Protein 1T11 (pdb70)

Foldseek 3Di:
DKDWDKDDDPDQKIKIKTKAQLCVLVVQLVVVLVVVQDPQDDPPDDRHHDDPVPSCVVCPVPSSVVSLVVVVQVVVLVSCLVVLFQFPFAWDKDWDDSDHSHITIIMTMGGGFDDDDPPLCHQQEDAPDDCDDLVVQLLVVLQQLPKDKDFDFDWADQQKFFFKWKFKDQPVHRDFLQGDHRDGDRHPPCQFAPPPSVPRTGHAAADWAKDKDFADCPAPPPVRNTRIIMMGMHRHTIIHIDTDDDDPVSCPCQDPPHCHSVNSVVSSLVSVLVVLVVLSVVQVSSPSNHRGRDRHHDYDYVSQLVVLQVVVLVVSCVRYVPDPVSSVPRDSVSCSQLSSQLSVVVSVVVCVCVVVVNDDDPVVVSVVSSCSSRVD/DKDWDWDDDPAQKIKIKIKAALCQLVVQLVVVLQVCQQAPQDPPDGRHDDPSVVSCVVCVVVSSVVSVVVVCVVVVLVCCQVVLFAFPFAWDKAFDDSDRPDIGIIMTMGGGFDDDDPVLCVQQEAADPPLPPPPVLLVLLQQLPWDWAFDQDWDAAQKKWFKWKFKDAPPHTDWQATAGRDIHHQPPPFFAPQVSVPRTPHAAFDWAKGKDFADQPDDDPVRNGGIMIMTMHTHTIIHIDTDDDDDVSQVVADDDVSRVVVSVVSSLVSVLVVSVVLSVVQVSNPRNPRGDHRHHDYDYPNQLVVQLVVSLCSSCVSVPVVNVSSVPRDSVSCSQLSRLLSSLLSPVVNVCVVVVPDDPPVVSSVVSNVRSSD

Sequence (750 aa):
HMQVTVETLEGLQRRLNITVPAANIEDAVAAELRNIAKNRRFDGFRKGKVPMKMVAKMYGKAVRQDVLGEVMQRHFIEAIVKEKINPAGAPTFAPVEIGEGKDLVFTATFEVYPEVELKGLENIAVEKPAADADVAEMLETLRKQQATWKEVDEAAENGKRVSIDFVGSIDGVEFEGGKAENFPLEMGAGRMIPGFEDGIVGKTKGMEFVIDVTFPEDYHAENLKGKAAKFAIKVNKVEARELPELNDEFVARFGVAEGGVDALKAEVRKNMERELKQAIKARIKEQAIEGLVKENEIQVPSALIDQEINVLRQQAAQRFGGNVEAAAQLPRELFEEQAKRRVVVGLLLGEVIRTHELKADEEKVKALITEMATAYHMQVTVETLEGLQRRLNITVPAANIEDAVAAELRNIAKNRRFDGFRKGKVPMKMVAKMYGKAVRQDVLGEVMQRHFIEAIVKEKINPAGAPTFAPVEIGEGKDLVFTATFEVYPEVELKGLENIAVEKPADADVAEMLETLRKQQATWKEVDEAAENGKRVSIDFVGSIDGVEFEGGKAENFPLEMGAGRMIPGFEDGIVGKTKGMEFVIDVTFPEDYHAENLKGKAAKFAIKVNKVEARELPELNDEFVARFGVAEGGVDALKAEVRKNMERELKQAIKARIKEQAIEGLVKENEIQVPSALIDQEINVLRQQAAQRFGGNVEAAAQLPRELFEEQAKRRVVVGLLLGEVIRTHELKADEEKVKALITEMATA

Radius of gyration: 35.68 Å; Cα contacts (8 Å, |Δi|>4): 1271; chains: 2; bounding box: 62×116×60 Å

B-factor: mean 59.38, std 18.03, range [24.58, 118.15]

Secondary structure (DSSP, 8-state):
--EEEEEE-STTEEEEEEEE-HHHHHHHHHHHHHHHHTT---TTS-SS---HHHHHHHHHHHHHHHHHHHHHHHHHHHHHHHTT--BSS--EEEEEE--TTSPEEEEEEEEB------TT-TT-EEESS---THHHHHHHHHHHHH-EEEE-S----TT-EEEEEEEEESSSS--TT-EEEEEEEETTS--BSTTSGGGTTT--SS----EEEE--TT-S-TTTSS-EEEE---EEEEEEEEPPP-STGGGGGGSTTTTHHHHHHHHHHHHHHHHHHHHHHHHHHTTT-TTB-S---EEE-HHHHHHHHHHHHHHHHHHSS-SHHHHTTS-GGGTHHHHHHHHHHHHHHHHHHHHTT----HHHHHHHHHHHHH--/--EEEEEE-STTEEEEEEEE-HHHHHHHHHHHHHHHHHH---TTS-SS---HHHHHHHHHHHHHHHHHHHHHHHHHHHHHHHTT--BSS--EEEEEE--TTSPEEEEEEEEB---SPPTT-TT-EEE-----STHHHHHHHHHHT-EEEE-S----TT-EEEEEEEEESSSPPPTT-EEEEEEEETTS--B-TTSGGGTTT--TT-EEEEEEE--TT-S-TTTTT-EEEEEEEEEEEEEEEPPP--GGGTSSS-SHHHHHHHHHHHHHHHHHHHHHHHHHHHHHTSS-BTB-S---EEE-HHHHHHHHHHHHHHHHHTTTS-HHHHHHS-THHHHHHHHHHHHHHHHHHHHHHHTT----HHHHHHHHHHHH--

Organism: Vibrio cholerae serotype O1 (strain ATCC 39315 / El Tor Inaba N16961) (NCBI:txid243277)

Structure (mmCIF, N/CA/C/O backbone):
data_1T11
#
_entry.id   1T11
#
_cell.length_a   189.860
_cell.length_b   189.860
_cell.length_c   62.060
_cell.angle_alpha   90.00
_cell.angle_beta   90.00
_cell.angle_gamma   90.00
#
_symmetry.space_group_name_H-M   'I 41'
#
loop_
_entity.id
_entity.type
_entity.pdbx_description
1 polymer 'Trigger factor'
2 water water
#
loop_
_atom_site.group_PDB
_atom_site.id
_atom_site.type_symbol
_atom_site.label_atom_id
_atom_site.label_alt_id
_atom_site.label_comp_id
_atom_site.label_asym_id
_atom_site.label_entity_id
_atom_site.label_seq_id
_atom_site.pdbx_PDB_ins_code
_atom_site.Cartn_x
_atom_site.Cartn_y
_atom_site.Cartn_z
_atom_site.occupancy
_atom_site.B_iso_or_equiv
_atom_site.auth_seq_id
_atom_site.auth_comp_id
_atom_site.auth_asym_id
_atom_site.auth_atom_id
_atom_site.pdbx_PDB_model_num
ATOM 1 N N . HIS A 1 3 ? 56.370 -82.461 -18.903 1.00 73.47 0 HIS A N 1
ATOM 2 C CA . HIS A 1 3 ? 56.824 -83.257 -20.081 1.00 72.67 0 HIS A CA 1
ATOM 3 C C . HIS A 1 3 ? 58.350 -83.319 -20.184 1.00 71.11 0 HIS A C 1
ATOM 4 O O . HIS A 1 3 ? 58.952 -82.991 -21.219 1.00 70.36 0 HIS A O 1
ATOM 11 N N . MET A 1 4 ? 58.960 -83.752 -19.087 1.00 68.14 1 MET A N 1
ATOM 12 C CA . MET A 1 4 ? 60.404 -83.904 -18.974 1.00 64.35 1 MET A CA 1
ATOM 13 C C . MET A 1 4 ? 60.791 -85.268 -19.540 1.00 60.35 1 MET A C 1
ATOM 14 O O . MET A 1 4 ? 60.018 -86.214 -19.440 1.00 59.20 1 MET A O 1
ATOM 19 N N . GLN A 1 5 ? 61.972 -85.381 -20.129 1.00 56.22 2 GLN A N 1
ATOM 20 C CA . GLN A 1 5 ? 62.377 -86.659 -20.694 1.00 52.26 2 GLN A CA 1
ATOM 21 C C . GLN A 1 5 ? 63.694 -87.177 -20.154 1.00 49.00 2 GLN A C 1
ATOM 22 O O . GLN A 1 5 ? 64.695 -86.473 -20.147 1.00 48.84 2 GLN A O 1
ATOM 28 N N . VAL A 1 6 ? 63.684 -88.423 -19.712 1.00 46.57 3 VAL A N 1
ATOM 29 C CA . VAL A 1 6 ? 64.877 -89.041 -19.162 1.00 45.36 3 VAL A CA 1
ATOM 30 C C . VAL A 1 6 ? 65.128 -90.423 -19.761 1.00 45.92 3 VAL A C 1
ATOM 31 O O . VAL A 1 6 ? 64.300 -91.324 -19.600 1.00 48.42 3 VAL A O 1
ATOM 35 N N . THR A 1 7 ? 66.254 -90.592 -20.454 1.00 44.52 4 THR A N 1
ATOM 36 C CA . THR A 1 7 ? 66.604 -91.891 -21.034 1.00 44.11 4 THR A CA 1
ATOM 37 C C . THR A 1 7 ? 67.960 -92.371 -20.543 1.00 44.08 4 THR A C 1
ATOM 38 O O . THR A 1 7 ? 68.846 -91.567 -20.278 1.00 43.68 4 THR A O 1
ATOM 42 N N . VAL A 1 8 ? 68.119 -93.684 -20.434 1.00 44.05 5 VAL A N 1
ATOM 43 C CA . VAL A 1 8 ? 69.378 -94.257 -19.984 1.00 44.24 5 VAL A CA 1
ATOM 44 C C . VAL A 1 8 ? 70.011 -94.973 -21.150 1.00 45.17 5 VAL A C 1
ATOM 45 O O . VAL A 1 8 ? 69.331 -95.641 -21.929 1.00 45.35 5 VAL A O 1
ATOM 49 N N . GLU A 1 9 ? 71.323 -94.858 -21.253 1.00 46.42 6 GLU A N 1
ATOM 50 C CA . GLU A 1 9 ? 72.016 -95.482 -22.352 1.00 47.56 6 GLU A CA 1
ATOM 51 C C . GLU A 1 9 ? 73.207 -96.224 -21.819 1.00 47.70 6 GLU A C 1
ATOM 52 O O . GLU A 1 9 ? 74.058 -95.650 -21.163 1.00 48.58 6 GLU A O 1
ATOM 58 N N . THR A 1 10 ? 73.250 -97.521 -22.088 1.00 48.11 7 THR A N 1
ATOM 59 C CA . THR A 1 10 ? 74.359 -98.347 -21.653 1.00 47.04 7 THR A CA 1
ATOM 60 C C . THR A 1 10 ? 75.521 -98.152 -22.617 1.00 46.48 7 THR A C 1
ATOM 61 O O . THR A 1 10 ? 75.366 -98.333 -23.820 1.00 45.10 7 THR A O 1
ATOM 65 N N . LEU A 1 11 ? 76.680 -97.780 -22.086 1.00 47.12 8 LEU A N 1
ATOM 66 C CA . LEU A 1 11 ? 77.861 -97.581 -22.922 1.00 49.02 8 LEU A CA 1
ATOM 67 C C . LEU A 1 11 ? 78.779 -98.795 -22.785 1.00 51.23 8 LEU A C 1
ATOM 68 O O . LEU A 1 11 ? 78.304 -99.904 -22.543 1.00 52.39 8 LEU A O 1
ATOM 73 N N . GLU A 1 12 ? 80.081 -98.585 -22.934 1.00 53.97 9 GLU A N 1
ATOM 74 C CA . GLU A 1 12 ? 81.062 -99.661 -22.822 1.00 57.13 9 GLU A CA 1
ATOM 75 C C . GLU A 1 12 ? 81.275 -100.073 -21.374 1.00 57.72 9 GLU A C 1
ATOM 76 O O . GLU A 1 12 ? 81.445 -99.224 -20.506 1.00 58.89 9 GLU A O 1
ATOM 82 N N . GLY A 1 13 ? 81.268 -101.379 -21.115 1.00 57.78 10 GLY A N 1
ATOM 83 C CA . GLY A 1 13 ? 81.483 -101.869 -19.767 1.00 56.75 10 GLY A CA 1
ATOM 84 C C . GLY A 1 13 ? 80.508 -101.356 -18.727 1.00 57.57 10 GLY A C 1
ATOM 85 O O . GLY A 1 13 ? 79.288 -101.478 -18.883 1.00 58.24 10 GLY A O 1
ATOM 86 N N . LEU A 1 14 ? 81.050 -100.775 -17.658 1.00 56.23 11 LEU A N 1
ATOM 87 C CA . LEU A 1 14 ? 80.252 -100.251 -16.551 1.00 54.50 11 LEU A CA 1
ATOM 88 C C . LEU A 1 14 ? 79.905 -98.766 -16.691 1.00 54.44 11 LEU A C 1
ATOM 89 O O . LEU A 1 14 ? 79.535 -98.110 -15.715 1.00 53.23 11 LEU A O 1
ATOM 94 N N . GLN A 1 15 ? 80.037 -98.241 -17.906 1.00 53.99 12 GLN A N 1
ATOM 95 C CA . GLN A 1 15 ? 79.735 -96.840 -18.188 1.00 52.95 12 GLN A CA 1
ATOM 96 C C . GLN A 1 15 ? 78.277 -96.701 -18.552 1.00 50.04 12 GLN A C 1
ATOM 97 O O . GLN A 1 15 ? 77.737 -97.510 -19.306 1.00 48.55 12 GLN A O 1
ATOM 103 N N . ARG A 1 16 ? 77.645 -95.667 -18.018 1.00 47.19 13 ARG A N 1
ATOM 104 C CA . ARG A 1 16 ? 76.244 -95.408 -18.293 1.00 46.43 13 ARG A CA 1
ATOM 105 C C . ARG A 1 16 ? 76.080 -93.923 -18.539 1.00 44.81 13 ARG A C 1
ATOM 106 O O . ARG A 1 16 ? 76.877 -93.117 -18.060 1.00 45.61 13 ARG A O 1
ATOM 114 N N . ARG A 1 17 ? 75.049 -93.559 -19.283 1.00 42.45 14 ARG A N 1
ATOM 115 C CA . ARG A 1 17 ? 74.814 -92.159 -19.558 1.00 42.35 14 ARG A CA 1
ATOM 116 C C . ARG A 1 17 ? 73.352 -91.760 -19.513 1.00 42.65 14 ARG A C 1
ATOM 117 O O . ARG A 1 17 ? 72.506 -92.335 -20.204 1.00 43.46 14 ARG A O 1
ATOM 125 N N . LEU A 1 18 ? 73.064 -90.763 -18.690 1.00 41.18 15 LEU A N 1
ATOM 126 C CA . LEU A 1 18 ? 71.715 -90.257 -18.569 1.00 39.00 15 LEU A CA 1
ATOM 127 C C . LEU A 1 18 ? 71.601 -89.032 -19.472 1.00 39.80 15 LEU A C 1
ATOM 128 O O . LEU A 1 18 ? 72.496 -88.187 -19.488 1.00 41.34 15 LEU A O 1
ATOM 133 N N . ASN A 1 19 ? 70.534 -88.961 -20.265 1.00 39.17 16 ASN A N 1
ATOM 134 C CA . ASN A 1 19 ? 70.314 -87.794 -21.105 1.00 38.39 16 ASN A CA 1
ATOM 135 C C . ASN A 1 19 ? 69.045 -87.226 -20.492 1.00 39.98 16 ASN A C 1
ATOM 136 O O . ASN A 1 19 ? 68.009 -87.895 -20.470 1.00 41.33 16 ASN A O 1
ATOM 141 N N . ILE A 1 20 ? 69.124 -86.009 -19.970 1.00 39.61 17 ILE A N 1
ATOM 142 C CA . ILE A 1 20 ? 67.973 -85.402 -19.332 1.00 38.56 17 ILE A CA 1
ATOM 143 C C . ILE A 1 20 ? 67.537 -84.073 -19.943 1.00 40.61 17 ILE A C 1
ATOM 144 O O . ILE A 1 20 ? 68.354 -83.179 -20.196 1.00 40.57 17 ILE A O 1
ATOM 149 N N . THR A 1 21 ? 66.237 -83.956 -20.177 1.00 41.05 18 THR A N 1
ATOM 150 C CA . THR A 1 21 ? 65.655 -82.753 -20.754 1.00 42.83 18 THR A CA 1
ATOM 151 C C . THR A 1 21 ? 64.695 -82.124 -19.746 1.00 45.35 18 THR A C 1
ATOM 152 O O . THR A 1 21 ? 63.791 -82.790 -19.227 1.00 46.35 18 THR A O 1
ATOM 156 N N . VAL A 1 22 ? 64.883 -80.843 -19.470 1.00 45.56 19 VAL A N 1
ATOM 157 C CA . VAL A 1 22 ? 64.023 -80.165 -18.520 1.00 46.23 19 VAL A CA 1
ATOM 158 C C . VAL A 1 22 ? 63.274 -79.039 -19.201 1.00 47.18 19 VAL A C 1
ATOM 159 O O . VAL A 1 22 ? 63.877 -78.085 -19.705 1.00 48.33 19 VAL A O 1
ATOM 163 N N . PRO A 1 23 ? 61.942 -79.130 -19.216 1.00 47.60 20 PRO A N 1
ATOM 164 C CA . PRO A 1 23 ? 61.079 -78.124 -19.834 1.00 47.34 20 PRO A CA 1
ATOM 165 C C . PRO A 1 23 ? 61.447 -76.710 -19.400 1.00 47.05 20 PRO A C 1
ATOM 166 O O . PRO A 1 23 ? 61.426 -76.385 -18.215 1.00 46.16 20 PRO A O 1
ATOM 170 N N . ALA A 1 24 ? 61.790 -75.888 -20.386 1.00 47.45 21 ALA A N 1
ATOM 171 C CA . ALA A 1 24 ? 62.186 -74.503 -20.179 1.00 47.70 21 ALA A CA 1
ATOM 172 C C . ALA A 1 24 ? 61.478 -73.798 -19.036 1.00 48.93 21 ALA A C 1
ATOM 173 O O . ALA A 1 24 ? 62.106 -73.093 -18.259 1.00 49.85 21 ALA A O 1
ATOM 175 N N . ALA A 1 25 ? 60.166 -73.988 -18.942 1.00 50.05 22 ALA A N 1
ATOM 176 C CA . ALA A 1 25 ? 59.369 -73.357 -17.902 1.00 51.30 22 ALA A CA 1
ATOM 177 C C . ALA A 1 25 ? 59.790 -73.765 -16.498 1.00 53.08 22 ALA A C 1
ATOM 178 O O . ALA A 1 25 ? 59.653 -72.987 -15.554 1.00 55.29 22 ALA A O 1
ATOM 180 N N . ASN A 1 26 ? 60.278 -74.991 -16.341 1.00 53.65 23 ASN A N 1
ATOM 181 C CA . ASN A 1 26 ? 60.742 -75.438 -15.033 1.00 54.10 23 ASN A CA 1
ATOM 182 C C . ASN A 1 26 ? 61.879 -74.518 -14.599 1.00 52.81 23 ASN A C 1
ATOM 183 O O . ASN A 1 26 ? 61.902 -74.050 -13.468 1.00 52.19 23 ASN A O 1
ATOM 188 N N . ILE A 1 27 ? 62.809 -74.265 -15.519 1.00 51.59 24 ILE A N 1
ATOM 189 C CA . ILE A 1 27 ? 63.969 -73.418 -15.265 1.00 51.97 24 ILE A CA 1
ATOM 190 C C . ILE A 1 27 ? 63.643 -71.934 -15.134 1.00 54.67 24 ILE A C 1
ATOM 191 O O . ILE A 1 27 ? 63.994 -71.302 -14.137 1.00 55.73 24 ILE A O 1
ATOM 196 N N . GLU A 1 28 ? 62.979 -71.376 -16.141 1.00 56.65 25 GLU A N 1
ATOM 197 C CA . GLU A 1 28 ? 62.626 -69.961 -16.121 1.00 57.73 25 GLU A CA 1
ATOM 198 C C . GLU A 1 28 ? 61.900 -69.581 -14.830 1.00 57.48 25 GLU A C 1
ATOM 199 O O . GLU A 1 28 ? 62.156 -68.526 -14.255 1.00 56.44 25 GLU A O 1
ATOM 205 N N . ASP A 1 29 ? 61.000 -70.446 -14.371 1.00 57.28 26 ASP A N 1
ATOM 206 C CA . ASP A 1 29 ? 60.265 -70.165 -13.150 1.00 58.73 26 ASP A CA 1
ATOM 207 C C . ASP A 1 29 ? 61.195 -70.103 -11.962 1.00 60.33 26 ASP A C 1
ATOM 208 O O . ASP A 1 29 ? 61.167 -69.138 -11.193 1.00 61.91 26 ASP A O 1
ATOM 213 N N . ALA A 1 30 ? 62.021 -71.142 -11.807 1.00 60.06 27 ALA A N 1
ATOM 214 C CA . ALA A 1 30 ? 62.979 -71.221 -10.708 1.00 58.24 27 ALA A CA 1
ATOM 215 C C . ALA A 1 30 ? 63.862 -69.985 -10.717 1.00 58.08 27 ALA A C 1
ATOM 216 O O . ALA A 1 30 ? 64.165 -69.434 -9.662 1.00 58.77 27 ALA A O 1
ATOM 218 N N . VAL A 1 31 ? 64.281 -69.552 -11.903 1.00 57.27 28 VAL A N 1
ATOM 219 C CA . VAL A 1 31 ? 65.108 -68.358 -12.013 1.00 58.52 28 VAL A CA 1
ATOM 220 C C . VAL A 1 31 ? 64.293 -67.179 -11.489 1.00 61.00 28 VAL A C 1
ATOM 221 O O . VAL A 1 31 ? 64.803 -66.313 -10.784 1.00 61.99 28 VAL A O 1
ATOM 225 N N . ALA A 1 32 ? 63.010 -67.159 -11.830 1.00 63.52 29 ALA A N 1
ATOM 226 C CA . ALA A 1 32 ? 62.120 -66.094 -11.405 1.00 65.22 29 ALA A CA 1
ATOM 227 C C . ALA A 1 32 ? 61.947 -66.064 -9.888 1.00 66.86 29 ALA A C 1
ATOM 228 O O . ALA A 1 32 ? 62.173 -65.033 -9.255 1.00 68.76 29 ALA A O 1
ATOM 230 N N . ALA A 1 33 ? 61.547 -67.189 -9.307 1.00 67.08 30 ALA A N 1
ATOM 231 C CA . ALA A 1 33 ? 61.349 -67.263 -7.863 1.00 68.71 30 ALA A CA 1
ATOM 232 C C . ALA A 1 33 ? 62.552 -66.729 -7.103 1.00 70.55 30 ALA A C 1
ATOM 233 O O . ALA A 1 33 ? 62.409 -65.927 -6.180 1.00 70.83 30 ALA A O 1
ATOM 235 N N . GLU A 1 34 ? 63.745 -67.175 -7.482 1.00 72.83 31 GLU A N 1
ATOM 236 C CA . GLU A 1 34 ? 64.943 -66.718 -6.799 1.00 75.09 31 GLU A CA 1
ATOM 237 C C . GLU A 1 34 ? 65.116 -65.226 -7.005 1.00 75.65 31 GLU A C 1
ATOM 238 O O . GLU A 1 34 ? 65.437 -64.501 -6.065 1.00 75.80 31 GLU A O 1
ATOM 244 N N . LEU A 1 35 ? 64.899 -64.760 -8.230 1.00 76.53 32 LEU A N 1
ATOM 245 C CA . LEU A 1 35 ? 65.033 -63.344 -8.504 1.00 77.93 32 LEU A CA 1
ATOM 246 C C . LEU A 1 35 ? 64.031 -62.566 -7.672 1.00 80.21 32 LEU A C 1
ATOM 247 O O . LEU A 1 35 ? 64.388 -61.585 -7.021 1.00 81.61 32 LEU A O 1
ATOM 252 N N . ARG A 1 36 ? 62.772 -62.995 -7.683 1.00 81.48 33 ARG A N 1
ATOM 253 C CA . ARG A 1 36 ? 61.753 -62.319 -6.890 1.00 83.38 33 ARG A CA 1
ATOM 254 C C . ARG A 1 36 ? 62.203 -62.316 -5.433 1.00 84.24 33 ARG A C 1
ATOM 255 O O . ARG A 1 36 ? 62.142 -61.291 -4.754 1.00 85.41 33 ARG A O 1
ATOM 263 N N . ASN A 1 37 ? 62.669 -63.469 -4.966 1.00 84.97 34 ASN A N 1
ATOM 264 C CA . ASN A 1 37 ? 63.114 -63.638 -3.587 1.00 84.92 34 ASN A CA 1
ATOM 265 C C . ASN A 1 37 ? 64.355 -62.827 -3.217 1.00 84.89 34 ASN A C 1
ATOM 266 O O . ASN A 1 37 ? 64.747 -62.803 -2.053 1.00 84.91 34 ASN A O 1
ATOM 271 N N . ILE A 1 38 ? 64.977 -62.179 -4.194 1.00 84.80 35 ILE A N 1
ATOM 272 C CA . ILE A 1 38 ? 66.166 -61.373 -3.934 1.00 85.08 35 ILE A CA 1
ATOM 273 C C . ILE A 1 38 ? 65.785 -59.909 -3.739 1.00 86.67 35 ILE A C 1
ATOM 274 O O . ILE A 1 38 ? 66.226 -59.260 -2.792 1.00 85.82 35 ILE A O 1
ATOM 279 N N . ALA A 1 39 ? 64.962 -59.400 -4.647 1.00 89.14 36 ALA A N 1
ATOM 280 C CA . ALA A 1 39 ? 64.511 -58.014 -4.580 1.00 91.81 36 ALA A CA 1
ATOM 281 C C . ALA A 1 39 ? 63.539 -57.812 -3.412 1.00 93.43 36 ALA A C 1
ATOM 282 O O . ALA A 1 39 ? 63.104 -56.692 -3.131 1.00 93.47 36 ALA A O 1
ATOM 284 N N . LYS A 1 40 ? 63.206 -58.904 -2.730 1.00 95.11 37 LYS A N 1
ATOM 285 C CA . LYS A 1 40 ? 62.289 -58.858 -1.598 1.00 96.77 37 LYS A CA 1
ATOM 286 C C . LYS A 1 40 ? 62.969 -59.444 -0.360 1.00 97.93 37 LYS A C 1
ATOM 287 O O . LYS A 1 40 ? 62.342 -60.151 0.431 1.00 97.46 37 LYS A O 1
ATOM 293 N N . ASN A 1 41 ? 64.254 -59.152 -0.205 1.00 99.74 38 ASN A N 1
ATOM 294 C CA . ASN A 1 41 ? 65.032 -59.638 0.931 1.00 101.99 38 ASN A CA 1
ATOM 295 C C . ASN A 1 41 ? 66.238 -58.736 1.180 1.00 103.11 38 ASN A C 1
ATOM 296 O O . ASN A 1 41 ? 66.674 -58.573 2.319 1.00 103.31 38 ASN A O 1
ATOM 301 N N . ARG A 1 42 ? 66.776 -58.156 0.113 1.00 104.61 39 ARG A N 1
ATOM 302 C CA . ARG A 1 42 ? 67.930 -57.269 0.234 1.00 106.18 39 ARG A CA 1
ATOM 303 C C . ARG A 1 42 ? 67.779 -56.046 -0.665 1.00 106.77 39 ARG A C 1
ATOM 304 O O . ARG A 1 42 ? 67.116 -56.103 -1.699 1.00 107.01 39 ARG A O 1
ATOM 312 N N . ARG A 1 43 ? 68.397 -54.942 -0.261 1.00 107.62 40 ARG A N 1
ATOM 313 C CA . ARG A 1 43 ? 68.332 -53.704 -1.028 1.00 108.72 40 ARG A CA 1
ATOM 314 C C . ARG A 1 43 ? 69.731 -53.299 -1.461 1.00 109.55 40 ARG A C 1
ATOM 315 O O . ARG A 1 43 ? 70.710 -53.639 -0.803 1.00 109.47 40 ARG A O 1
ATOM 317 N N . PHE A 1 44 ? 69.823 -52.578 -2.572 1.00 110.95 41 PHE A N 1
ATOM 318 C CA . PHE A 1 44 ? 71.118 -52.124 -3.063 1.00 113.06 41 PHE A CA 1
ATOM 319 C C . PHE A 1 44 ? 71.147 -50.597 -3.048 1.00 114.13 41 PHE A C 1
ATOM 320 O O . PHE A 1 44 ? 70.101 -49.954 -2.926 1.00 114.30 41 PHE A O 1
ATOM 328 N N . ASP A 1 45 ? 72.346 -50.027 -3.151 1.00 115.21 42 ASP A N 1
ATOM 329 C CA . ASP A 1 45 ? 72.519 -48.576 -3.155 1.00 116.13 42 ASP A CA 1
ATOM 330 C C . ASP A 1 45 ? 71.897 -47.968 -4.412 1.00 116.97 42 ASP A C 1
ATOM 331 O O . ASP A 1 45 ? 72.541 -47.893 -5.461 1.00 117.55 42 ASP A O 1
ATOM 333 N N . GLY A 1 46 ? 70.643 -47.542 -4.301 1.00 117.55 43 GLY A N 1
ATOM 334 C CA . GLY A 1 46 ? 69.955 -46.952 -5.436 1.00 117.39 43 GLY A CA 1
ATOM 335 C C . GLY A 1 46 ? 68.454 -46.842 -5.230 1.00 117.46 43 GLY A C 1
ATOM 336 O O . GLY A 1 46 ? 67.850 -45.830 -5.586 1.00 117.78 43 GLY A O 1
ATOM 337 N N . PHE A 1 47 ? 67.849 -47.877 -4.658 1.00 117.21 44 PHE A N 1
ATOM 338 C CA . PHE A 1 47 ? 66.409 -47.874 -4.423 1.00 117.28 44 PHE A CA 1
ATOM 339 C C . PHE A 1 47 ? 66.034 -48.183 -2.976 1.00 117.51 44 PHE A C 1
ATOM 340 O O . PHE A 1 47 ? 66.843 -48.716 -2.209 1.00 118.04 44 PHE A O 1
ATOM 348 N N . ARG A 1 48 ? 64.801 -47.843 -2.614 1.00 117.16 45 ARG A N 1
ATOM 349 C CA . ARG A 1 48 ? 64.291 -48.066 -1.265 1.00 116.71 45 ARG A CA 1
ATOM 350 C C . ARG A 1 48 ? 64.518 -49.503 -0.820 1.00 116.43 45 ARG A C 1
ATOM 351 O O . ARG A 1 48 ? 64.706 -50.395 -1.649 1.00 116.94 45 ARG A O 1
ATOM 353 N N . LYS A 1 49 ? 64.498 -49.724 0.488 1.00 115.99 46 LYS A N 1
ATOM 354 C CA . LYS A 1 49 ? 64.689 -51.058 1.046 1.00 115.49 46 LYS A CA 1
ATOM 355 C C . LYS A 1 49 ? 63.574 -51.988 0.561 1.00 115.26 46 LYS A C 1
ATOM 356 O O . LYS A 1 49 ? 63.423 -53.108 1.058 1.00 115.05 46 LYS A O 1
ATOM 362 N N . GLY A 1 50 ? 62.797 -51.515 -0.411 1.00 114.92 47 GLY A N 1
ATOM 363 C CA . GLY A 1 50 ? 61.703 -52.300 -0.952 1.00 114.41 47 GLY A CA 1
ATOM 364 C C . GLY A 1 50 ? 61.894 -52.706 -2.403 1.00 113.93 47 GLY A C 1
ATOM 365 O O . GLY A 1 50 ? 63.019 -52.889 -2.867 1.00 113.78 47 GLY A O 1
ATOM 366 N N . LYS A 1 51 ? 60.784 -52.838 -3.119 1.00 113.81 48 LYS A N 1
ATOM 367 C CA . LYS A 1 51 ? 60.804 -53.241 -4.522 1.00 114.00 48 LYS A CA 1
ATOM 368 C C . LYS A 1 51 ? 61.748 -52.419 -5.398 1.00 114.18 48 LYS A C 1
ATOM 369 O O . LYS A 1 51 ? 61.958 -51.223 -5.169 1.00 114.10 48 LYS A O 1
ATOM 375 N N . VAL A 1 52 ? 62.314 -53.083 -6.406 1.00 113.73 49 VAL A N 1
ATOM 376 C CA . VAL A 1 52 ? 63.251 -52.461 -7.337 1.00 112.89 49 VAL A CA 1
ATOM 377 C C . VAL A 1 52 ? 62.876 -52.814 -8.781 1.00 112.63 49 VAL A C 1
ATOM 378 O O . VAL A 1 52 ? 61.971 -53.620 -9.012 1.00 112.21 49 VAL A O 1
ATOM 382 N N . PRO A 1 53 ? 63.566 -52.215 -9.773 1.00 112.57 50 PRO A N 1
ATOM 383 C CA . PRO A 1 53 ? 63.278 -52.486 -11.187 1.00 112.25 50 PRO A CA 1
ATOM 384 C C . PRO A 1 53 ? 63.356 -53.961 -11.565 1.00 111.95 50 PRO A C 1
ATOM 385 O O . PRO A 1 53 ? 64.232 -54.694 -11.107 1.00 112.25 50 PRO A O 1
ATOM 389 N N . MET A 1 54 ? 62.428 -54.387 -12.417 1.00 111.23 51 MET A N 1
ATOM 390 C CA . MET A 1 54 ? 62.387 -55.767 -12.874 1.00 109.89 51 MET A CA 1
ATOM 391 C C . MET A 1 54 ? 63.752 -56.132 -13.443 1.00 108.50 51 MET A C 1
ATOM 392 O O . MET A 1 54 ? 64.352 -57.134 -13.062 1.00 108.56 51 MET A O 1
ATOM 397 N N . LYS A 1 55 ? 64.231 -55.290 -14.358 1.00 106.83 52 LYS A N 1
ATOM 398 C CA . LYS A 1 55 ? 65.509 -55.488 -15.029 1.00 105.22 52 LYS A CA 1
ATOM 399 C C . LYS A 1 55 ? 66.740 -55.252 -14.156 1.00 104.13 52 LYS A C 1
ATOM 400 O O . LYS A 1 55 ? 67.820 -55.746 -14.472 1.00 104.40 52 LYS A O 1
ATOM 402 N N . MET A 1 56 ? 66.594 -54.497 -13.074 1.00 102.57 53 MET A N 1
ATOM 403 C CA . MET A 1 56 ? 67.729 -54.233 -12.184 1.00 100.76 53 MET A CA 1
ATOM 404 C C . MET A 1 56 ? 68.238 -55.531 -11.556 1.00 97.94 53 MET A C 1
ATOM 405 O O . MET A 1 56 ? 69.328 -56.008 -11.878 1.00 97.06 53 MET A O 1
ATOM 410 N N . VAL A 1 57 ? 67.434 -56.091 -10.654 1.00 94.49 54 VAL A N 1
ATOM 411 C CA . VAL A 1 57 ? 67.770 -57.335 -9.977 1.00 91.61 54 VAL A CA 1
ATOM 412 C C . VAL A 1 57 ? 68.121 -58.404 -11.013 1.00 89.97 54 VAL A C 1
ATOM 413 O O . VAL A 1 57 ? 69.031 -59.212 -10.808 1.00 89.15 54 VAL A O 1
ATOM 417 N N . ALA A 1 58 ? 67.399 -58.387 -12.129 1.00 87.83 55 ALA A N 1
ATOM 418 C CA . ALA A 1 58 ? 67.616 -59.338 -13.212 1.00 85.15 55 ALA A CA 1
ATOM 419 C C . ALA A 1 58 ? 68.936 -59.093 -13.935 1.00 84.01 55 ALA A C 1
ATOM 420 O O . ALA A 1 58 ? 69.657 -60.037 -14.243 1.00 84.24 55 ALA A O 1
ATOM 422 N N . LYS A 1 59 ? 69.260 -57.837 -14.218 1.00 83.27 56 LYS A N 1
ATOM 423 C CA . LYS A 1 59 ? 70.508 -57.539 -14.915 1.00 82.70 56 LYS A CA 1
ATOM 424 C C . LYS A 1 59 ? 71.674 -57.779 -13.970 1.00 81.90 56 LYS A C 1
ATOM 425 O O . LYS A 1 59 ? 72.788 -58.079 -14.400 1.00 81.56 56 LYS A O 1
ATOM 427 N N . MET A 1 60 ? 71.399 -57.656 -12.678 1.00 80.79 57 MET A N 1
ATOM 428 C CA . MET A 1 60 ? 72.426 -57.854 -11.668 1.00 80.37 57 MET A CA 1
ATOM 429 C C . MET A 1 60 ? 72.616 -59.314 -11.270 1.00 78.62 57 MET A C 1
ATOM 430 O O . MET A 1 60 ? 73.743 -59.752 -11.034 1.00 78.10 57 MET A O 1
ATOM 435 N N . TYR A 1 61 ? 71.527 -60.073 -11.194 1.00 76.03 58 TYR A N 1
ATOM 436 C CA . TYR A 1 61 ? 71.635 -61.469 -10.795 1.00 75.42 58 TYR A CA 1
ATOM 437 C C . TYR A 1 61 ? 71.151 -62.496 -11.819 1.00 74.06 58 TYR A C 1
ATOM 438 O O . TYR A 1 61 ? 71.066 -63.685 -11.518 1.00 74.01 58 TYR A O 1
ATOM 447 N N . GLY A 1 62 ? 70.865 -62.028 -13.027 1.00 72.85 59 GLY A N 1
ATOM 448 C CA . GLY A 1 62 ? 70.374 -62.900 -14.083 1.00 70.02 59 GLY A CA 1
ATOM 449 C C . GLY A 1 62 ? 71.209 -64.120 -14.406 1.00 68.08 59 GLY A C 1
ATOM 450 O O . GLY A 1 62 ? 70.861 -65.230 -14.012 1.00 67.75 59 GLY A O 1
ATOM 451 N N . LYS A 1 63 ? 72.303 -63.928 -15.131 1.00 66.83 60 LYS A N 1
ATOM 452 C CA . LYS A 1 63 ? 73.156 -65.048 -15.501 1.00 66.64 60 LYS A CA 1
ATOM 453 C C . LYS A 1 63 ? 73.615 -65.875 -14.308 1.00 64.87 60 LYS A C 1
ATOM 454 O O . LYS A 1 63 ? 73.751 -67.091 -14.421 1.00 66.41 60 LYS A O 1
ATOM 460 N N . ALA A 1 64 ? 73.842 -65.222 -13.163 1.00 61.53 61 ALA A N 1
ATOM 461 C CA . ALA A 1 64 ? 74.302 -65.914 -11.955 1.00 57.32 61 ALA A CA 1
ATOM 462 C C . ALA A 1 64 ? 73.257 -66.835 -11.337 1.00 54.02 61 ALA A C 1
ATOM 463 O O . ALA A 1 64 ? 73.485 -68.039 -11.212 1.00 53.63 61 ALA A O 1
ATOM 465 N N . VAL A 1 65 ? 72.127 -66.273 -10.930 1.00 50.30 62 VAL A N 1
ATOM 466 C CA . VAL A 1 65 ? 71.080 -67.089 -10.329 1.00 48.11 62 VAL A CA 1
ATOM 467 C C . VAL A 1 65 ? 70.764 -68.289 -11.217 1.00 48.19 62 VAL A C 1
ATOM 468 O O . VAL A 1 65 ? 70.555 -69.400 -10.737 1.00 47.25 62 VAL A O 1
ATOM 472 N N . ARG A 1 66 ? 70.751 -68.043 -12.524 1.00 47.80 63 ARG A N 1
ATOM 473 C CA . ARG A 1 66 ? 70.451 -69.056 -13.516 1.00 46.12 63 ARG A CA 1
ATOM 474 C C . ARG A 1 66 ? 71.456 -70.207 -13.531 1.00 46.25 63 ARG A C 1
ATOM 475 O O . ARG A 1 66 ? 71.059 -71.374 -13.555 1.00 45.88 63 ARG A O 1
ATOM 483 N N . GLN A 1 67 ? 72.749 -69.888 -13.529 1.00 45.60 64 GLN A N 1
ATOM 484 C CA . GLN A 1 67 ? 73.795 -70.913 -13.525 1.00 43.45 64 GLN A CA 1
ATOM 485 C C . GLN A 1 67 ? 73.696 -71.669 -12.220 1.00 42.79 64 GLN A C 1
ATOM 486 O O . GLN A 1 67 ? 74.047 -72.844 -12.120 1.00 42.58 64 GLN A O 1
ATOM 492 N N . ASP A 1 68 ? 73.207 -70.982 -11.201 1.00 40.74 65 ASP A N 1
ATOM 493 C CA . ASP A 1 68 ? 73.058 -71.615 -9.914 1.00 41.34 65 ASP A CA 1
ATOM 494 C C . ASP A 1 68 ? 71.943 -72.657 -9.994 1.00 41.12 65 ASP A C 1
ATOM 495 O O . ASP A 1 68 ? 72.120 -73.800 -9.583 1.00 41.33 65 ASP A O 1
ATOM 500 N N . VAL A 1 69 ? 70.793 -72.237 -10.523 1.00 40.00 66 VAL A N 1
ATOM 501 C CA . VAL A 1 69 ? 69.637 -73.113 -10.664 1.00 39.33 66 VAL A CA 1
ATOM 502 C C . VAL A 1 69 ? 69.947 -74.301 -11.553 1.00 38.85 66 VAL A C 1
ATOM 503 O O . VAL A 1 69 ? 69.512 -75.408 -11.273 1.00 38.04 66 VAL A O 1
ATOM 507 N N . LEU A 1 70 ? 70.693 -74.067 -12.627 1.00 37.73 67 LEU A N 1
ATOM 508 C CA . LEU A 1 70 ? 71.053 -75.140 -13.535 1.00 37.51 67 LEU A CA 1
ATOM 509 C C . LEU A 1 70 ? 71.891 -76.174 -12.809 1.00 38.45 67 LEU A C 1
ATOM 510 O O . LEU A 1 70 ? 71.638 -77.375 -12.936 1.00 38.27 67 LEU A O 1
ATOM 515 N N . GLY A 1 71 ? 72.880 -75.702 -12.046 1.00 38.86 68 GLY A N 1
ATOM 516 C CA . GLY A 1 71 ? 73.735 -76.604 -11.289 1.00 35.80 68 GLY A CA 1
ATOM 517 C C . GLY A 1 71 ? 72.924 -77.424 -10.307 1.00 36.07 68 GLY A C 1
ATOM 518 O O . GLY A 1 71 ? 73.098 -78.634 -10.191 1.00 36.82 68 GLY A O 1
ATOM 519 N N . GLU A 1 72 ? 72.023 -76.757 -9.599 1.00 36.86 69 GLU A N 1
ATOM 520 C CA . GLU A 1 72 ? 71.168 -77.408 -8.617 1.00 40.42 69 GLU A CA 1
ATOM 521 C C . GLU A 1 72 ? 70.242 -78.441 -9.266 1.00 40.57 69 GLU A C 1
ATOM 522 O O . GLU A 1 72 ? 70.060 -79.545 -8.754 1.00 43.14 69 GLU A O 1
ATOM 528 N N . VAL A 1 73 ? 69.683 -78.075 -10.415 1.00 38.61 70 VAL A N 1
ATOM 529 C CA . VAL A 1 73 ? 68.775 -78.926 -11.171 1.00 35.99 70 VAL A CA 1
ATOM 530 C C . VAL A 1 73 ? 69.397 -80.209 -11.740 1.00 35.67 70 VAL A C 1
ATOM 531 O O . VAL A 1 73 ? 68.761 -81.259 -11.721 1.00 36.67 70 VAL A O 1
ATOM 535 N N . MET A 1 74 ? 70.626 -80.140 -12.240 1.00 33.41 71 MET A N 1
ATOM 536 C CA . MET A 1 74 ? 71.253 -81.327 -12.798 1.00 32.83 71 MET A CA 1
ATOM 537 C C . MET A 1 74 ? 71.487 -82.363 -11.730 1.00 33.53 71 MET A C 1
ATOM 538 O O . MET A 1 74 ? 71.284 -83.545 -11.947 1.00 34.13 71 MET A O 1
ATOM 543 N N . GLN A 1 75 ? 71.909 -81.905 -10.563 1.00 36.83 72 GLN A N 1
ATOM 544 C CA . GLN A 1 75 ? 72.177 -82.780 -9.445 1.00 37.44 72 GLN A CA 1
ATOM 545 C C . GLN A 1 75 ? 70.899 -83.467 -9.017 1.00 38.50 72 GLN A C 1
ATOM 546 O O . GLN A 1 75 ? 70.864 -84.686 -8.816 1.00 38.13 72 GLN A O 1
ATOM 552 N N . ARG A 1 76 ? 69.836 -82.682 -8.870 1.00 37.59 73 ARG A N 1
ATOM 553 C CA . ARG A 1 76 ? 68.575 -83.268 -8.445 1.00 35.92 73 ARG A CA 1
ATOM 554 C C . ARG A 1 76 ? 67.996 -84.264 -9.443 1.00 34.62 73 ARG A C 1
ATOM 555 O O . ARG A 1 76 ? 67.508 -85.316 -9.036 1.00 33.69 73 ARG A O 1
ATOM 563 N N . HIS A 1 77 ? 68.054 -83.961 -10.743 1.00 31.24 74 HIS A N 1
ATOM 564 C CA . HIS A 1 77 ? 67.481 -84.892 -11.707 1.00 30.98 74 HIS A CA 1
ATOM 565 C C . HIS A 1 77 ? 68.335 -86.122 -11.862 1.00 31.07 74 HIS A C 1
ATOM 566 O O . HIS A 1 77 ? 67.820 -87.208 -12.124 1.00 31.22 74 HIS A O 1
ATOM 573 N N . PHE A 1 78 ? 69.635 -85.962 -11.687 1.00 28.78 75 PHE A N 1
ATOM 574 C CA . PHE A 1 78 ? 70.506 -87.106 -11.772 1.00 29.24 75 PHE A CA 1
ATOM 575 C C . PHE A 1 78 ? 70.068 -88.091 -10.664 1.00 30.62 75 PHE A C 1
ATOM 576 O O . PHE A 1 78 ? 69.910 -89.287 -10.905 1.00 31.11 75 PHE A O 1
ATOM 584 N N . ILE A 1 79 ? 69.843 -87.592 -9.456 1.00 29.95 76 ILE A N 1
ATOM 585 C CA . ILE A 1 79 ? 69.428 -88.484 -8.381 1.00 30.99 76 ILE A CA 1
ATOM 586 C C . ILE A 1 79 ? 68.068 -89.091 -8.618 1.00 31.89 76 ILE A C 1
ATOM 587 O O . ILE A 1 79 ? 67.878 -90.281 -8.402 1.00 35.15 76 ILE A O 1
ATOM 592 N N . GLU A 1 80 ? 67.113 -88.288 -9.071 1.00 32.35 77 GLU A N 1
ATOM 593 C CA . GLU A 1 80 ? 65.777 -88.808 -9.341 1.00 32.74 77 GLU A CA 1
ATOM 594 C C . GLU A 1 80 ? 65.845 -89.856 -10.443 1.00 32.35 77 GLU A C 1
ATOM 595 O O . GLU A 1 80 ? 65.179 -90.890 -10.365 1.00 30.44 77 GLU A O 1
ATOM 601 N N . ALA A 1 81 ? 66.667 -89.590 -11.457 1.00 29.28 78 ALA A N 1
ATOM 602 C CA . ALA A 1 81 ? 66.811 -90.492 -12.588 1.00 29.38 78 ALA A CA 1
ATOM 603 C C . ALA A 1 81 ? 67.383 -91.816 -12.161 1.00 31.73 78 ALA A C 1
ATOM 604 O O . ALA A 1 81 ? 67.023 -92.857 -12.697 1.00 34.94 78 ALA A O 1
ATOM 606 N N . ILE A 1 82 ? 68.282 -91.763 -11.185 1.00 34.36 79 ILE A N 1
ATOM 607 C CA . ILE A 1 82 ? 68.945 -92.938 -10.650 1.00 33.62 79 ILE A CA 1
ATOM 608 C C . ILE A 1 82 ? 67.990 -93.769 -9.795 1.00 35.73 79 ILE A C 1
ATOM 609 O O . ILE A 1 82 ? 67.980 -94.996 -9.877 1.00 36.53 79 ILE A O 1
ATOM 614 N N . VAL A 1 83 ? 67.189 -93.098 -8.974 1.00 34.65 80 VAL A N 1
ATOM 615 C CA . VAL A 1 83 ? 66.236 -93.798 -8.137 1.00 34.47 80 VAL A CA 1
ATOM 616 C C . VAL A 1 83 ? 65.184 -94.464 -9.026 1.00 35.66 80 VAL A C 1
ATOM 617 O O . VAL A 1 83 ? 64.798 -95.602 -8.802 1.00 38.83 80 VAL A O 1
ATOM 621 N N . LYS A 1 84 ? 64.727 -93.752 -10.041 1.00 36.66 81 LYS A N 1
ATOM 622 C CA . LYS A 1 84 ? 63.723 -94.293 -10.954 1.00 37.74 81 LYS A CA 1
ATOM 623 C C . LYS A 1 84 ? 64.248 -95.560 -11.640 1.00 38.69 81 LYS A C 1
ATOM 624 O O . LYS A 1 84 ? 63.600 -96.614 -11.628 1.00 37.86 81 LYS A O 1
ATOM 630 N N . GLU A 1 85 ? 65.429 -95.438 -12.238 1.00 38.97 82 GLU A N 1
ATOM 631 C CA . GLU A 1 85 ? 66.056 -96.529 -12.954 1.00 39.02 82 GLU A CA 1
ATOM 632 C C . GLU A 1 85 ? 66.675 -97.603 -12.087 1.00 39.47 82 GLU A C 1
ATOM 633 O O . GLU A 1 85 ? 67.234 -98.552 -12.614 1.00 42.57 82 GLU A O 1
ATOM 639 N N . LYS A 1 86 ? 66.589 -97.471 -10.768 1.00 40.08 83 LYS A N 1
ATOM 640 C CA . LYS A 1 86 ? 67.168 -98.477 -9.880 1.00 40.65 83 LYS A CA 1
ATOM 641 C C . LYS A 1 86 ? 68.665 -98.677 -10.150 1.00 40.81 83 LYS A C 1
ATOM 642 O O . LYS A 1 86 ? 69.169 -99.793 -10.122 1.00 41.60 83 LYS A O 1
ATOM 648 N N . ILE A 1 87 ? 69.366 -97.579 -10.402 1.00 39.22 84 ILE A N 1
ATOM 649 C CA . ILE A 1 87 ? 70.795 -97.596 -10.684 1.00 39.57 84 ILE A CA 1
ATOM 650 C C . ILE A 1 87 ? 71.594 -97.221 -9.441 1.00 39.51 84 ILE A C 1
ATOM 651 O O . ILE A 1 87 ? 71.179 -96.366 -8.663 1.00 41.30 84 ILE A O 1
ATOM 656 N N . ASN A 1 88 ? 72.742 -97.856 -9.252 1.00 37.96 85 ASN A N 1
ATOM 657 C CA . ASN A 1 88 ? 73.580 -97.543 -8.106 1.00 36.74 85 ASN A CA 1
ATOM 658 C C . ASN A 1 88 ? 74.945 -97.094 -8.601 1.00 35.95 85 ASN A C 1
ATOM 659 O O . ASN A 1 88 ? 75.846 -97.894 -8.796 1.00 37.41 85 ASN A O 1
ATOM 664 N N . PRO A 1 89 ? 75.116 -95.791 -8.808 1.00 36.69 86 PRO A N 1
ATOM 665 C CA . PRO A 1 89 ? 76.397 -95.257 -9.294 1.00 38.65 86 PRO A CA 1
ATOM 666 C C . PRO A 1 89 ? 77.608 -95.641 -8.445 1.00 40.83 86 PRO A C 1
ATOM 667 O O . PRO A 1 89 ? 77.524 -95.703 -7.214 1.00 41.10 86 PRO A O 1
ATOM 671 N N . ALA A 1 90 ? 78.738 -95.886 -9.111 1.00 42.73 87 ALA A N 1
ATOM 672 C CA . ALA A 1 90 ? 79.992 -96.241 -8.438 1.00 40.44 87 ALA A CA 1
ATOM 673 C C . ALA A 1 90 ? 80.876 -95.006 -8.226 1.00 39.35 87 ALA A C 1
ATOM 674 O O . ALA A 1 90 ? 81.920 -95.090 -7.607 1.00 41.59 87 ALA A O 1
ATOM 676 N N . GLY A 1 91 ? 80.444 -93.862 -8.736 1.00 38.57 88 GLY A N 1
ATOM 677 C CA . GLY A 1 91 ? 81.217 -92.646 -8.567 1.00 37.68 88 GLY A CA 1
ATOM 678 C C . GLY A 1 91 ? 80.362 -91.436 -8.876 1.00 38.82 88 GLY A C 1
ATOM 679 O O . GLY A 1 91 ? 79.260 -91.570 -9.388 1.00 40.78 88 GLY A O 1
ATOM 680 N N . ALA A 1 92 ? 80.857 -90.247 -8.564 1.00 39.16 89 ALA A N 1
ATOM 681 C CA . ALA A 1 92 ? 80.092 -89.039 -8.825 1.00 38.90 89 ALA A CA 1
ATOM 682 C C . ALA A 1 92 ? 79.866 -88.945 -10.322 1.00 38.57 89 ALA A C 1
ATOM 683 O O . ALA A 1 92 ? 80.687 -89.406 -11.100 1.00 40.76 89 ALA A O 1
ATOM 685 N N . PRO A 1 93 ? 78.726 -88.385 -10.755 1.00 37.99 90 PRO A N 1
ATOM 686 C CA . PRO A 1 93 ? 78.557 -88.314 -12.206 1.00 36.73 90 PRO A CA 1
ATOM 687 C C . PRO A 1 93 ? 79.329 -87.144 -12.788 1.00 35.99 90 PRO A C 1
ATOM 688 O O . PRO A 1 93 ? 79.788 -86.284 -12.049 1.00 34.76 90 PRO A O 1
ATOM 692 N N . THR A 1 94 ? 79.483 -87.141 -14.109 1.00 35.85 91 THR A N 1
ATOM 693 C CA . THR A 1 94 ? 80.145 -86.056 -14.820 1.00 36.56 91 THR A CA 1
ATOM 694 C C . THR A 1 94 ? 79.099 -85.460 -15.748 1.00 37.05 91 THR A C 1
ATOM 695 O O . THR A 1 94 ? 78.713 -86.084 -16.734 1.00 37.99 91 THR A O 1
ATOM 699 N N . PHE A 1 95 ? 78.637 -84.256 -15.430 1.00 36.44 92 PHE A N 1
ATOM 700 C CA . PHE A 1 95 ? 77.610 -83.619 -16.248 1.00 35.10 92 PHE A CA 1
ATOM 701 C C . PHE A 1 95 ? 78.187 -82.827 -17.410 1.00 34.92 92 PHE A C 1
ATOM 702 O O . PHE A 1 95 ? 79.253 -82.218 -17.313 1.00 34.04 92 PHE A O 1
ATOM 710 N N . ALA A 1 96 ? 77.463 -82.825 -18.513 1.00 33.97 93 ALA A N 1
ATOM 711 C CA . ALA A 1 96 ? 77.889 -82.086 -19.677 1.00 36.93 93 ALA A CA 1
ATOM 712 C C . ALA A 1 96 ? 76.647 -81.380 -20.183 1.00 39.44 93 ALA A C 1
ATOM 713 O O . ALA A 1 96 ? 75.624 -82.021 -20.449 1.00 41.24 93 ALA A O 1
ATOM 715 N N . PRO A 1 97 ? 76.709 -80.050 -20.308 1.00 40.14 94 PRO A N 1
ATOM 716 C CA . PRO A 1 97 ? 75.532 -79.331 -20.798 1.00 40.35 94 PRO A CA 1
ATOM 717 C C . PRO A 1 97 ? 75.393 -79.601 -22.285 1.00 40.52 94 PRO A C 1
ATOM 718 O O . PRO A 1 97 ? 76.407 -79.685 -22.992 1.00 41.36 94 PRO A O 1
ATOM 722 N N . VAL A 1 98 ? 74.163 -79.776 -22.751 1.00 37.97 95 VAL A N 1
ATOM 723 C CA . VAL A 1 98 ? 73.938 -80.000 -24.164 1.00 39.25 95 VAL A CA 1
ATOM 724 C C . VAL A 1 98 ? 73.237 -78.766 -24.740 1.00 41.71 95 VAL A C 1
ATOM 725 O O . VAL A 1 98 ? 73.624 -78.256 -25.785 1.00 43.48 95 VAL A O 1
ATOM 729 N N . GLU A 1 99 ? 72.212 -78.290 -24.051 1.00 42.77 96 GLU A N 1
ATOM 730 C CA . GLU A 1 99 ? 71.480 -77.114 -24.475 1.00 44.56 96 GLU A CA 1
ATOM 731 C C . GLU A 1 99 ? 71.078 -76.354 -23.221 1.00 46.00 96 GLU A C 1
ATOM 732 O O . GLU A 1 99 ? 70.267 -76.829 -22.421 1.00 45.86 96 GLU A O 1
ATOM 738 N N . ILE A 1 100 ? 71.654 -75.167 -23.063 1.00 47.17 97 ILE A N 1
ATOM 739 C CA . ILE A 1 100 ? 71.400 -74.338 -21.901 1.00 48.56 97 ILE A CA 1
ATOM 740 C C . ILE A 1 100 ? 70.891 -72.958 -22.257 1.00 49.66 97 ILE A C 1
ATOM 741 O O . ILE A 1 100 ? 70.738 -72.114 -21.381 1.00 49.65 97 ILE A O 1
ATOM 746 N N . GLY A 1 101 ? 70.632 -72.732 -23.539 1.00 51.95 98 GLY A N 1
ATOM 747 C CA . GLY A 1 101 ? 70.140 -71.440 -23.986 1.00 51.83 98 GLY A CA 1
ATOM 748 C C . GLY A 1 101 ? 68.919 -70.944 -23.236 1.00 52.51 98 GLY A C 1
ATOM 749 O O . GLY A 1 101 ? 68.042 -71.725 -22.860 1.00 51.05 98 GLY A O 1
ATOM 750 N N . GLU A 1 102 ? 68.852 -69.638 -23.014 1.00 53.91 99 GLU A N 1
ATOM 751 C CA . GLU A 1 102 ? 67.718 -69.090 -22.292 1.00 56.19 99 GLU A CA 1
ATOM 752 C C . GLU A 1 102 ? 66.419 -69.390 -23.026 1.00 55.83 99 GLU A C 1
ATOM 753 O O . GLU A 1 102 ? 66.399 -69.488 -24.254 1.00 55.44 99 GLU A O 1
ATOM 759 N N . GLY A 1 103 ? 65.343 -69.543 -22.260 1.00 55.59 100 GLY A N 1
ATOM 760 C CA . GLY A 1 103 ? 64.043 -69.813 -22.846 1.00 55.86 100 GLY A CA 1
ATOM 761 C C . GLY A 1 103 ? 63.893 -71.149 -23.550 1.00 56.28 100 GLY A C 1
ATOM 762 O O . GLY A 1 103 ? 62.787 -71.519 -23.946 1.00 56.62 100 GLY A O 1
ATOM 763 N N . LYS A 1 104 ? 64.996 -71.872 -23.718 1.00 55.64 101 LYS A N 1
ATOM 764 C CA . LYS A 1 104 ? 64.950 -73.176 -24.374 1.00 53.97 101 LYS A CA 1
ATOM 765 C C . LYS A 1 104 ? 64.943 -74.291 -23.328 1.00 53.07 101 LYS A C 1
ATOM 766 O O . LYS A 1 104 ? 65.169 -74.035 -22.143 1.00 53.53 101 LYS A O 1
ATOM 772 N N . ASP A 1 105 ? 64.685 -75.518 -23.761 1.00 51.56 102 ASP A N 1
ATOM 773 C CA . ASP A 1 105 ? 64.673 -76.646 -22.840 1.00 49.57 102 ASP A CA 1
ATOM 774 C C . ASP A 1 105 ? 66.088 -76.996 -22.379 1.00 49.30 102 ASP A C 1
ATOM 775 O O . ASP A 1 105 ? 67.033 -76.989 -23.178 1.00 49.38 102 ASP A O 1
ATOM 780 N N . LEU A 1 106 ? 66.233 -77.291 -21.088 1.00 47.58 103 LEU A N 1
ATOM 781 C CA . LEU A 1 106 ? 67.531 -77.673 -20.550 1.00 45.43 103 LEU A CA 1
ATOM 782 C C . LEU A 1 106 ? 67.801 -79.128 -20.912 1.00 45.42 103 LEU A C 1
ATOM 783 O O . LEU A 1 106 ? 66.991 -80.017 -20.623 1.00 45.72 103 LEU A O 1
ATOM 788 N N . VAL A 1 107 ? 68.936 -79.374 -21.550 1.00 42.72 104 VAL A N 1
ATOM 789 C CA . VAL A 1 107 ? 69.308 -80.719 -21.946 1.00 40.95 104 VAL A CA 1
ATOM 790 C C . VAL A 1 107 ? 70.727 -80.941 -21.483 1.00 40.67 104 VAL A C 1
ATOM 791 O O . VAL A 1 107 ? 71.603 -80.125 -21.741 1.00 39.62 104 VAL A O 1
ATOM 795 N N . PHE A 1 108 ? 70.960 -82.044 -20.788 1.00 39.97 105 PHE A N 1
ATOM 796 C CA . PHE A 1 108 ? 72.301 -82.316 -20.312 1.00 38.88 105 PHE A CA 1
ATOM 797 C C . PHE A 1 108 ? 72.496 -83.799 -20.102 1.00 37.62 105 PHE A C 1
ATOM 798 O O . PHE A 1 108 ? 71.532 -84.545 -19.940 1.00 37.41 105 PHE A O 1
ATOM 806 N N . THR A 1 109 ? 73.749 -84.222 -20.113 1.00 35.03 106 THR A N 1
ATOM 807 C CA . THR A 1 109 ? 74.038 -85.614 -19.915 1.00 34.33 106 THR A CA 1
ATOM 808 C C . THR A 1 109 ? 74.784 -85.780 -18.612 1.00 35.30 106 THR A C 1
ATOM 809 O O . THR A 1 109 ? 75.400 -84.847 -18.112 1.00 37.21 106 THR A O 1
ATOM 813 N N . ALA A 1 110 ? 74.694 -86.978 -18.054 1.00 36.86 107 ALA A N 1
ATOM 814 C CA . ALA A 1 110 ? 75.343 -87.322 -16.803 1.00 36.23 107 ALA A CA 1
ATOM 815 C C . ALA A 1 110 ? 75.979 -88.667 -17.061 1.00 38.13 107 ALA A C 1
ATOM 816 O O . ALA A 1 110 ? 75.272 -89.673 -17.169 1.00 39.48 107 ALA A O 1
ATOM 818 N N . THR A 1 111 ? 77.306 -88.694 -17.187 1.00 37.69 108 THR A N 1
ATOM 819 C CA . THR A 1 111 ? 78.003 -89.947 -17.445 1.00 38.62 108 THR A CA 1
ATOM 820 C C . THR A 1 111 ? 78.653 -90.423 -16.154 1.00 39.54 108 THR A C 1
ATOM 821 O O . THR A 1 111 ? 79.138 -89.613 -15.363 1.00 40.37 108 THR A O 1
ATOM 825 N N . PHE A 1 112 ? 78.666 -91.732 -15.940 1.00 38.72 109 PHE A N 1
ATOM 826 C CA . PHE A 1 112 ? 79.240 -92.294 -14.734 1.00 40.76 109 PHE A CA 1
ATOM 827 C C . PHE A 1 112 ? 79.305 -93.805 -14.871 1.00 43.34 109 PHE A C 1
ATOM 828 O O . PHE A 1 112 ? 78.908 -94.356 -15.897 1.00 44.37 109 PHE A O 1
ATOM 836 N N . GLU A 1 113 ? 79.793 -94.482 -13.837 1.00 46.14 110 GLU A N 1
ATOM 837 C CA . GLU A 1 113 ? 79.885 -95.937 -13.874 1.00 48.02 110 GLU A CA 1
ATOM 838 C C . GLU A 1 113 ? 79.015 -96.597 -12.822 1.00 46.61 110 GLU A C 1
ATOM 839 O O . GLU A 1 113 ? 78.628 -95.980 -11.840 1.00 45.27 110 GLU A O 1
ATOM 845 N N . VAL A 1 114 ? 78.710 -97.862 -13.039 1.00 47.15 111 VAL A N 1
ATOM 846 C CA . VAL A 1 114 ? 77.896 -98.598 -12.097 1.00 47.99 111 VAL A CA 1
ATOM 847 C C . VAL A 1 114 ? 78.663 -99.823 -11.645 1.00 49.95 111 VAL A C 1
ATOM 848 O O . VAL A 1 114 ? 79.515 -100.330 -12.362 1.00 52.12 111 VAL A O 1
ATOM 852 N N . TYR A 1 115 ? 78.360 -100.287 -10.446 1.00 52.66 112 TYR A N 1
ATOM 853 C CA . TYR A 1 115 ? 79.026 -101.449 -9.887 1.00 54.26 112 TYR A CA 1
ATOM 854 C C . TYR A 1 115 ? 78.921 -102.689 -10.749 1.00 57.87 112 TYR A C 1
ATOM 855 O O . TYR A 1 115 ? 77.868 -102.969 -11.321 1.00 60.15 112 TYR A O 1
ATOM 864 N N . PRO A 1 116 ? 80.017 -103.449 -10.867 1.00 61.07 113 PRO A N 1
ATOM 865 C CA . PRO A 1 116 ? 80.009 -104.675 -11.668 1.00 63.15 113 PRO A CA 1
ATOM 866 C C . PRO A 1 116 ? 79.152 -105.647 -10.876 1.00 65.16 113 PRO A C 1
ATOM 867 O O . PRO A 1 116 ? 79.065 -105.519 -9.658 1.00 66.47 113 PRO A O 1
ATOM 871 N N . GLU A 1 117 ? 78.507 -106.597 -11.536 1.00 68.11 114 GLU A N 1
ATOM 872 C CA . GLU A 1 117 ? 77.666 -107.536 -10.806 1.00 71.47 114 GLU A CA 1
ATOM 873 C C . GLU A 1 117 ? 78.481 -108.690 -10.229 1.00 71.97 114 GLU A C 1
ATOM 874 O O . GLU A 1 117 ? 78.674 -109.719 -10.877 1.00 72.80 114 GLU A O 1
ATOM 880 N N . VAL A 1 118 ? 78.944 -108.490 -8.994 1.00 71.83 115 VAL A N 1
ATOM 881 C CA . VAL A 1 118 ? 79.766 -109.453 -8.261 1.00 71.66 115 VAL A CA 1
ATOM 882 C C . VAL A 1 118 ? 79.036 -110.739 -7.904 1.00 71.34 115 VAL A C 1
ATOM 883 O O . VAL A 1 118 ? 77.934 -110.720 -7.350 1.00 72.15 115 VAL A O 1
ATOM 887 N N . GLU A 1 119 ? 79.667 -111.868 -8.212 1.00 70.10 116 GLU A N 1
ATOM 888 C CA . GLU A 1 119 ? 79.087 -113.167 -7.912 1.00 68.70 116 GLU A CA 1
ATOM 889 C C . GLU A 1 119 ? 80.053 -113.976 -7.070 1.00 64.40 116 GLU A C 1
ATOM 890 O O . GLU A 1 119 ? 80.934 -114.636 -7.605 1.00 65.15 116 GLU A O 1
ATOM 896 N N . LEU A 1 120 ? 79.890 -113.914 -5.751 1.00 59.37 117 LEU A N 1
ATOM 897 C CA . LEU A 1 120 ? 80.765 -114.643 -4.834 1.00 55.33 117 LEU A CA 1
ATOM 898 C C . LEU A 1 120 ? 80.753 -116.151 -5.104 1.00 53.43 117 LEU A C 1
ATOM 899 O O . LEU A 1 120 ? 79.714 -116.813 -4.986 1.00 52.22 117 LEU A O 1
ATOM 904 N N . LYS A 1 121 ? 81.915 -116.689 -5.458 1.00 49.60 118 LYS A N 1
ATOM 905 C CA . LYS A 1 121 ? 82.011 -118.102 -5.776 1.00 47.42 118 LYS A CA 1
ATOM 906 C C . LYS A 1 121 ? 81.640 -118.993 -4.619 1.00 45.15 118 LYS A C 1
ATOM 907 O O . LYS A 1 121 ? 82.153 -118.851 -3.515 1.00 43.34 118 LYS A O 1
ATOM 913 N N . GLY A 1 122 ? 80.730 -119.916 -4.885 1.00 43.96 119 GLY A N 1
ATOM 914 C CA . GLY A 1 122 ? 80.302 -120.838 -3.856 1.00 45.84 119 GLY A CA 1
ATOM 915 C C . GLY A 1 122 ? 79.376 -120.237 -2.825 1.00 46.46 119 GLY A C 1
ATOM 916 O O . GLY A 1 122 ? 78.979 -120.917 -1.877 1.00 48.15 119 GLY A O 1
ATOM 917 N N . LEU A 1 123 ? 79.011 -118.974 -2.998 1.00 46.28 120 LEU A N 1
ATOM 918 C CA . LEU A 1 123 ? 78.142 -118.319 -2.036 1.00 46.03 120 LEU A CA 1
ATOM 919 C C . LEU A 1 123 ? 76.912 -117.708 -2.704 1.00 45.92 120 LEU A C 1
ATOM 920 O O . LEU A 1 123 ? 76.198 -116.920 -2.099 1.00 45.13 120 LEU A O 1
ATOM 925 N N . GLU A 1 124 ? 76.667 -118.099 -3.951 1.00 46.74 121 GLU A N 1
ATOM 926 C CA . GLU A 1 124 ? 75.547 -117.578 -4.722 1.00 47.51 121 GLU A CA 1
ATOM 927 C C . GLU A 1 124 ? 74.200 -117.893 -4.098 1.00 46.35 121 GLU A C 1
ATOM 928 O O . GLU A 1 124 ? 73.775 -119.038 -4.066 1.00 47.40 121 GLU A O 1
ATOM 934 N N . ASN A 1 125 ? 73.536 -116.851 -3.616 1.00 46.26 122 ASN A N 1
ATOM 935 C CA . ASN A 1 125 ? 72.229 -116.961 -2.968 1.00 46.61 122 ASN A CA 1
ATOM 936 C C . ASN A 1 125 ? 72.273 -117.819 -1.719 1.00 44.90 122 ASN A C 1
ATOM 937 O O . ASN A 1 125 ? 71.326 -118.534 -1.414 1.00 47.07 122 ASN A O 1
ATOM 942 N N . ILE A 1 126 ? 73.367 -117.733 -0.984 1.00 41.74 123 ILE A N 1
ATOM 943 C CA . ILE A 1 126 ? 73.502 -118.525 0.216 1.00 40.26 123 ILE A CA 1
ATOM 944 C C . ILE A 1 126 ? 72.813 -117.849 1.402 1.00 40.15 123 ILE A C 1
ATOM 945 O O . ILE A 1 126 ? 72.431 -118.503 2.366 1.00 42.23 123 ILE A O 1
ATOM 950 N N . ALA A 1 127 ? 72.651 -116.534 1.326 1.00 38.91 124 ALA A N 1
ATOM 951 C CA . ALA A 1 127 ? 72.000 -115.788 2.389 1.00 38.62 124 ALA A CA 1
ATOM 952 C C . ALA A 1 127 ? 70.652 -115.256 1.925 1.00 39.07 124 ALA A C 1
ATOM 953 O O . ALA A 1 127 ? 70.557 -114.565 0.922 1.00 41.23 124 ALA A O 1
ATOM 955 N N . VAL A 1 128 ? 69.600 -115.589 2.650 1.00 41.36 125 VAL A N 1
ATOM 956 C CA . VAL A 1 128 ? 68.277 -115.101 2.287 1.00 44.20 125 VAL A CA 1
ATOM 957 C C . VAL A 1 128 ? 67.721 -114.270 3.424 1.00 45.77 125 VAL A C 1
ATOM 958 O O . VAL A 1 128 ? 67.974 -114.534 4.595 1.00 43.91 125 VAL A O 1
ATOM 962 N N . GLU A 1 129 ? 66.971 -113.249 3.060 1.00 50.36 126 GLU A N 1
ATOM 963 C CA . GLU A 1 129 ? 66.361 -112.383 4.040 1.00 57.31 126 GLU A CA 1
ATOM 964 C C . GLU A 1 129 ? 64.916 -112.865 4.176 1.00 61.28 126 GLU A C 1
ATOM 965 O O . GLU A 1 129 ? 64.197 -112.981 3.176 1.00 60.97 126 GLU A O 1
ATOM 971 N N . LYS A 1 130 ? 64.502 -113.156 5.405 1.00 65.87 127 LYS A N 1
ATOM 972 C CA . LYS A 1 130 ? 63.140 -113.633 5.654 1.00 72.46 127 LYS A CA 1
ATOM 973 C C . LYS A 1 130 ? 62.101 -112.941 4.754 1.00 76.97 127 LYS A C 1
ATOM 974 O O . LYS A 1 130 ? 61.768 -111.771 4.964 1.00 78.36 127 LYS A O 1
ATOM 980 N N . PRO A 1 131 ? 61.566 -113.680 3.753 1.00 81.25 128 PRO A N 1
ATOM 981 C CA . PRO A 1 131 ? 60.564 -113.253 2.758 1.00 83.69 128 PRO A CA 1
ATOM 982 C C . PRO A 1 131 ? 59.981 -111.842 2.884 1.00 85.85 128 PRO A C 1
ATOM 983 O O . PRO A 1 131 ? 59.006 -111.601 3.605 1.00 85.07 128 PRO A O 1
ATOM 987 N N . ALA A 1 132 ? 60.596 -110.918 2.144 1.00 89.21 129 ALA A N 1
ATOM 988 C CA . ALA A 1 132 ? 60.208 -109.510 2.126 1.00 92.00 129 ALA A CA 1
ATOM 989 C C . ALA A 1 132 ? 59.637 -109.082 0.764 1.00 92.87 129 ALA A C 1
ATOM 990 O O . ALA A 1 132 ? 58.983 -109.873 0.081 1.00 93.08 129 ALA A O 1
ATOM 992 N N . ALA A 1 133 ? 59.895 -107.827 0.387 1.00 93.49 130 ALA A N 1
ATOM 993 C CA . ALA A 1 133 ? 59.410 -107.256 -0.876 1.00 94.06 130 ALA A CA 1
ATOM 994 C C . ALA A 1 133 ? 57.924 -107.546 -1.097 1.00 94.09 130 ALA A C 1
ATOM 995 O O . ALA A 1 133 ? 57.067 -107.085 -0.337 1.00 93.66 130 ALA A O 1
ATOM 997 N N . ASP A 1 137 ? 59.255 -108.257 12.410 1.00 85.04 134 ASP A N 1
ATOM 998 C CA . ASP A 1 137 ? 59.480 -106.858 12.760 1.00 85.60 134 ASP A CA 1
ATOM 999 C C . ASP A 1 137 ? 60.379 -106.710 14.001 1.00 84.41 134 ASP A C 1
ATOM 1000 O O . ASP A 1 137 ? 61.025 -107.679 14.417 1.00 84.73 134 ASP A O 1
ATOM 1005 N N . ALA A 1 138 ? 60.273 -105.801 14.824 1.00 80.80 135 ALA A N 1
ATOM 1006 C CA . ALA A 1 138 ? 61.218 -105.172 15.754 1.00 76.04 135 ALA A CA 1
ATOM 1007 C C . ALA A 1 138 ? 62.507 -105.985 15.869 1.00 73.73 135 ALA A C 1
ATOM 1008 O O . ALA A 1 138 ? 62.503 -107.229 16.018 1.00 73.38 135 ALA A O 1
ATOM 1010 N N . ASP A 1 139 ? 63.637 -105.219 15.736 1.00 70.10 136 ASP A N 1
ATOM 1011 C CA . ASP A 1 139 ? 64.978 -105.801 15.802 1.00 66.59 136 ASP A CA 1
ATOM 1012 C C . ASP A 1 139 ? 65.246 -106.890 16.859 1.00 64.28 136 ASP A C 1
ATOM 1013 O O . ASP A 1 139 ? 65.836 -107.924 16.530 1.00 63.44 136 ASP A O 1
ATOM 1018 N N . VAL A 1 140 ? 64.829 -106.669 18.108 1.00 61.15 137 VAL A N 1
ATOM 1019 C CA . VAL A 1 140 ? 65.052 -107.651 19.185 1.00 57.15 137 VAL A CA 1
ATOM 1020 C C . VAL A 1 140 ? 64.088 -108.827 19.070 1.00 55.91 137 VAL A C 1
ATOM 1021 O O . VAL A 1 140 ? 64.502 -109.991 19.169 1.00 53.72 137 VAL A O 1
ATOM 1025 N N . ALA A 1 141 ? 62.810 -108.513 18.865 1.00 54.25 138 ALA A N 1
ATOM 1026 C CA . ALA A 1 141 ? 61.770 -109.524 18.714 1.00 53.23 138 ALA A CA 1
ATOM 1027 C C . ALA A 1 141 ? 62.132 -110.480 17.580 1.00 52.99 138 ALA A C 1
ATOM 1028 O O . ALA A 1 141 ? 62.034 -111.693 17.720 1.00 51.50 138 ALA A O 1
ATOM 1030 N N . GLU A 1 142 ? 62.556 -109.919 16.454 1.00 54.88 139 GLU A N 1
ATOM 1031 C CA . GLU A 1 142 ? 62.950 -110.713 15.288 1.00 56.70 139 GLU A CA 1
ATOM 1032 C C . GLU A 1 142 ? 64.183 -111.595 15.541 1.00 55.79 139 GLU A C 1
ATOM 1033 O O . GLU A 1 142 ? 64.134 -112.809 15.351 1.00 53.49 139 GLU A O 1
ATOM 1039 N N . MET A 1 143 ? 65.285 -110.986 15.959 1.00 56.12 140 MET A N 1
ATOM 1040 C CA . MET A 1 143 ? 66.505 -111.743 16.218 1.00 58.09 140 MET A CA 1
ATOM 1041 C C . MET A 1 143 ? 66.378 -112.748 17.375 1.00 59.76 140 MET A C 1
ATOM 1042 O O . MET A 1 143 ? 67.288 -113.548 17.598 1.00 59.66 140 MET A O 1
ATOM 1047 N N . LEU A 1 144 ? 65.271 -112.704 18.116 1.00 60.38 141 LEU A N 1
ATOM 1048 C CA . LEU A 1 144 ? 65.054 -113.662 19.203 1.00 59.65 141 LEU A CA 1
ATOM 1049 C C . LEU A 1 144 ? 64.421 -114.907 18.580 1.00 60.05 141 LEU A C 1
ATOM 1050 O O . LEU A 1 144 ? 64.715 -116.039 18.977 1.00 59.23 141 LEU A O 1
ATOM 1055 N N . GLU A 1 145 ? 63.552 -114.692 17.597 1.00 59.86 142 GLU A N 1
ATOM 1056 C CA . GLU A 1 145 ? 62.913 -115.795 16.896 1.00 61.70 142 GLU A CA 1
ATOM 1057 C C . GLU A 1 145 ? 64.041 -116.533 16.170 1.00 61.58 142 GLU A C 1
ATOM 1058 O O . GLU A 1 145 ? 64.039 -117.765 16.055 1.00 61.29 142 GLU A O 1
ATOM 1064 N N . THR A 1 146 ? 65.017 -115.750 15.699 1.00 60.36 143 THR A N 1
ATOM 1065 C CA . THR A 1 146 ? 66.179 -116.271 14.977 1.00 57.09 143 THR A CA 1
ATOM 1066 C C . THR A 1 146 ? 67.136 -117.045 15.891 1.00 56.18 143 THR A C 1
ATOM 1067 O O . THR A 1 146 ? 67.602 -118.130 15.534 1.00 55.35 143 THR A O 1
ATOM 1071 N N . LEU A 1 147 ? 67.433 -116.486 17.060 1.00 54.37 144 LEU A N 1
ATOM 1072 C CA . LEU A 1 147 ? 68.335 -117.126 18.010 1.00 52.54 144 LEU A CA 1
ATOM 1073 C C . LEU A 1 147 ? 67.737 -118.453 18.430 1.00 53.54 144 LEU A C 1
ATOM 1074 O O . LEU A 1 147 ? 68.449 -119.437 18.633 1.00 52.93 144 LEU A O 1
ATOM 1079 N N . ARG A 1 148 ? 66.415 -118.457 18.559 1.00 53.80 145 ARG A N 1
ATOM 1080 C CA . ARG A 1 148 ? 65.663 -119.639 18.948 1.00 53.90 145 ARG A CA 1
ATOM 1081 C C . ARG A 1 148 ? 65.921 -120.770 17.949 1.00 53.83 145 ARG A C 1
ATOM 1082 O O . ARG A 1 148 ? 66.467 -121.821 18.308 1.00 50.87 145 ARG A O 1
ATOM 1090 N N . LYS A 1 149 ? 65.544 -120.550 16.688 1.00 55.20 146 LYS A N 1
ATOM 1091 C CA . LYS A 1 149 ? 65.770 -121.553 15.644 1.00 55.56 146 LYS A CA 1
ATOM 1092 C C . LYS A 1 149 ? 67.230 -122.005 15.553 1.00 54.20 146 LYS A C 1
ATOM 1093 O O . LYS A 1 149 ? 67.505 -123.156 15.227 1.00 54.85 146 LYS A O 1
ATOM 1099 N N . GLN A 1 150 ? 68.169 -121.105 15.833 1.00 52.75 147 GLN A N 1
ATOM 1100 C CA . GLN A 1 150 ? 69.578 -121.468 15.746 1.00 52.96 147 GLN A CA 1
ATOM 1101 C C . GLN A 1 150 ? 69.943 -122.443 16.852 1.00 53.29 147 GLN A C 1
ATOM 1102 O O . GLN A 1 150 ? 70.868 -123.243 16.711 1.00 51.98 147 GLN A O 1
ATOM 1108 N N . GLN A 1 151 ? 69.210 -122.370 17.958 1.00 54.52 148 GLN A N 1
ATOM 1109 C CA . GLN A 1 151 ? 69.484 -123.234 19.092 1.00 56.54 148 GLN A CA 1
ATOM 1110 C C . GLN A 1 151 ? 68.725 -124.553 18.988 1.00 57.61 148 GLN A C 1
ATOM 1111 O O . GLN A 1 151 ? 69.070 -125.543 19.640 1.00 56.34 148 GLN A O 1
ATOM 1117 N N . ALA A 1 152 ? 6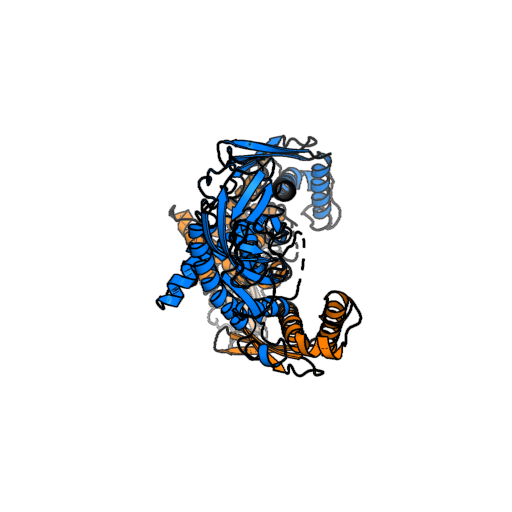7.694 -124.563 18.152 1.00 59.27 149 ALA A N 1
ATOM 1118 C CA . ALA A 1 152 ? 66.915 -125.770 17.969 1.00 62.25 149 ALA A CA 1
ATOM 1119 C C . ALA A 1 152 ? 67.865 -126.916 17.654 1.00 64.84 149 ALA A C 1
ATOM 1120 O O . ALA A 1 152 ? 68.963 -126.700 17.140 1.00 65.28 149 ALA A O 1
ATOM 1122 N N . THR A 1 153 ? 67.442 -128.130 17.988 1.00 68.15 150 THR A N 1
ATOM 1123 C CA . THR A 1 153 ? 68.223 -129.340 17.736 1.00 70.32 150 THR A CA 1
ATOM 1124 C C . THR A 1 153 ? 67.261 -130.422 17.277 1.00 71.82 150 THR A C 1
ATOM 1125 O O . THR A 1 153 ? 66.089 -130.416 17.654 1.00 72.00 150 THR A O 1
ATOM 1129 N N . TRP A 1 154 ? 67.752 -131.341 16.449 1.00 74.11 151 TRP A N 1
ATOM 1130 C CA . TRP A 1 154 ? 66.922 -132.436 15.955 1.00 76.60 151 TRP A CA 1
ATOM 1131 C C . TRP A 1 154 ? 67.357 -133.740 16.607 1.00 79.59 151 TRP A C 1
ATOM 1132 O O . TRP A 1 154 ? 68.550 -133.986 16.788 1.00 79.82 151 TRP A O 1
ATOM 1143 N N . LYS A 1 155 ? 66.390 -134.578 16.969 1.00 83.18 152 LYS A N 1
ATOM 1144 C CA . LYS A 1 155 ? 66.711 -135.873 17.552 1.00 86.73 152 LYS A CA 1
ATOM 1145 C C . LYS A 1 155 ? 65.739 -136.913 17.003 1.00 88.56 152 LYS A C 1
ATOM 1146 O O . LYS A 1 155 ? 64.544 -136.650 16.859 1.00 88.70 152 LYS A O 1
ATOM 1152 N N . GLU A 1 156 ? 66.272 -138.088 16.680 1.00 91.18 153 GLU A N 1
ATOM 1153 C CA . GLU A 1 156 ? 65.500 -139.194 16.123 1.00 93.00 153 GLU A CA 1
ATOM 1154 C C . GLU A 1 156 ? 64.217 -139.480 16.901 1.00 94.10 153 GLU A C 1
ATOM 1155 O O . GLU A 1 156 ? 64.207 -139.417 18.132 1.00 94.54 153 GLU A O 1
ATOM 1161 N N . VAL A 1 157 ? 63.142 -139.788 16.179 1.00 94.72 154 VAL A N 1
ATOM 1162 C CA . VAL A 1 157 ? 61.855 -140.103 16.798 1.00 95.42 154 VAL A CA 1
ATOM 1163 C C . VAL A 1 157 ? 61.107 -141.195 16.032 1.00 96.77 154 VAL A C 1
ATOM 1164 O O . VAL A 1 157 ? 61.305 -141.367 14.827 1.00 97.29 154 VAL A O 1
ATOM 1168 N N . ASP A 1 158 ? 60.260 -141.932 16.742 1.00 98.06 155 ASP A N 1
ATOM 1169 C CA . ASP A 1 158 ? 59.454 -142.988 16.135 1.00 99.47 155 ASP A CA 1
ATOM 1170 C C . ASP A 1 158 ? 58.248 -142.306 15.493 1.00 99.72 155 ASP A C 1
ATOM 1171 O O . ASP A 1 158 ? 57.125 -142.402 15.987 1.00 99.90 155 ASP A O 1
ATOM 1176 N N . GLU A 1 159 ? 58.497 -141.603 14.388 1.00 99.44 156 GLU A N 1
ATOM 1177 C CA . GLU A 1 159 ? 57.446 -140.884 13.682 1.00 98.83 156 GLU A CA 1
ATOM 1178 C C . GLU A 1 159 ? 57.575 -141.066 12.168 1.00 98.17 156 GLU A C 1
ATOM 1179 O O . GLU A 1 159 ? 58.643 -141.420 11.662 1.00 98.55 156 GLU A O 1
ATOM 1185 N N . ALA A 1 160 ? 56.480 -140.826 11.454 1.00 96.69 157 ALA A N 1
ATOM 1186 C CA . ALA A 1 160 ? 56.467 -140.957 10.004 1.00 95.37 157 ALA A CA 1
ATOM 1187 C C . ALA A 1 160 ? 56.838 -139.626 9.370 1.00 94.59 157 ALA A C 1
ATOM 1188 O O . ALA A 1 160 ? 56.590 -138.570 9.952 1.00 94.70 157 ALA A O 1
ATOM 1190 N N . ALA A 1 161 ? 57.429 -139.680 8.181 1.00 93.44 158 ALA A N 1
ATOM 1191 C CA . ALA A 1 161 ? 57.838 -138.474 7.464 1.00 91.91 158 ALA A CA 1
ATOM 1192 C C . ALA A 1 161 ? 56.664 -137.531 7.246 1.00 91.01 158 ALA A C 1
ATOM 1193 O O . ALA A 1 161 ? 55.701 -137.862 6.552 1.00 90.57 158 ALA A O 1
ATOM 1195 N N . GLU A 1 162 ? 56.760 -136.346 7.838 1.00 90.07 159 GLU A N 1
ATOM 1196 C CA . GLU A 1 162 ? 55.712 -135.344 7.739 1.00 89.59 159 GLU A CA 1
ATOM 1197 C C . GLU A 1 162 ? 56.301 -133.949 7.612 1.00 88.66 159 GLU A C 1
ATOM 1198 O O . GLU A 1 162 ? 57.457 -133.718 7.956 1.00 88.44 159 GLU A O 1
ATOM 1204 N N . ASN A 1 163 ? 55.488 -133.023 7.116 1.00 87.70 160 ASN A N 1
ATOM 1205 C CA . ASN A 1 163 ? 55.908 -131.636 6.972 1.00 86.70 160 ASN A CA 1
ATOM 1206 C C . ASN A 1 163 ? 56.551 -131.214 8.299 1.00 85.19 160 ASN A C 1
ATOM 1207 O O . ASN A 1 163 ? 55.953 -131.365 9.361 1.00 85.65 160 ASN A O 1
ATOM 1212 N N . GLY A 1 164 ? 57.787 -130.722 8.236 1.00 83.56 161 GLY A N 1
ATOM 1213 C CA . GLY A 1 164 ? 58.471 -130.282 9.443 1.00 81.56 161 GLY A CA 1
ATOM 1214 C C . GLY A 1 164 ? 59.546 -131.229 9.941 1.00 80.45 161 GLY A C 1
ATOM 1215 O O . GLY A 1 164 ? 60.488 -130.812 10.625 1.00 79.12 161 GLY A O 1
ATOM 1216 N N . LYS A 1 165 ? 59.403 -132.511 9.599 1.00 79.14 162 LYS A N 1
ATOM 1217 C CA . LYS A 1 165 ? 60.353 -133.538 10.011 1.00 77.26 162 LYS A CA 1
ATOM 1218 C C . LYS A 1 165 ? 61.562 -133.586 9.082 1.00 76.23 162 LYS A C 1
ATOM 1219 O O . LYS A 1 165 ? 61.442 -133.400 7.872 1.00 76.92 162 LYS A O 1
ATOM 1225 N N . ARG A 1 166 ? 62.727 -133.838 9.666 1.00 74.77 163 ARG A N 1
ATOM 1226 C CA . ARG A 1 166 ? 63.968 -133.921 8.910 1.00 73.54 163 ARG A CA 1
ATOM 1227 C C . ARG A 1 166 ? 64.271 -135.395 8.701 1.00 72.26 163 ARG A C 1
ATOM 1228 O O . ARG A 1 166 ? 64.809 -136.065 9.588 1.00 71.70 163 ARG A O 1
ATOM 1236 N N . VAL A 1 167 ? 63.923 -135.894 7.516 1.00 70.71 164 VAL A N 1
ATOM 1237 C CA . VAL A 1 167 ? 64.127 -137.301 7.187 1.00 69.27 164 VAL A CA 1
ATOM 1238 C C . VAL A 1 167 ? 65.405 -137.620 6.433 1.00 68.13 164 VAL A C 1
ATOM 1239 O O . VAL A 1 167 ? 65.509 -137.354 5.239 1.00 68.38 164 VAL A O 1
ATOM 1243 N N . SER A 1 168 ? 66.377 -138.197 7.131 1.00 67.00 165 SER A N 1
ATOM 1244 C CA . SER A 1 168 ? 67.631 -138.590 6.510 1.00 67.54 165 SER A CA 1
ATOM 1245 C C . SER A 1 168 ? 67.311 -139.742 5.561 1.00 68.04 165 SER A C 1
ATOM 1246 O O . SER A 1 168 ? 66.573 -140.656 5.928 1.00 70.13 165 SER A O 1
ATOM 1249 N N . ILE A 1 169 ? 67.858 -139.715 4.353 1.00 66.64 166 ILE A N 1
ATOM 1250 C CA . ILE A 1 169 ? 67.572 -140.777 3.396 1.00 64.13 166 ILE A CA 1
ATOM 1251 C C . ILE A 1 169 ? 68.705 -141.044 2.424 1.00 64.91 166 ILE A C 1
ATOM 1252 O O . ILE A 1 169 ? 69.639 -140.252 2.295 1.00 64.85 166 ILE A O 1
ATOM 1257 N N . ASP A 1 170 ? 68.605 -142.185 1.739 1.00 65.98 167 ASP A N 1
ATOM 1258 C CA . ASP A 1 170 ? 69.562 -142.584 0.710 1.00 65.94 167 ASP A CA 1
ATOM 1259 C C . ASP A 1 170 ? 68.736 -142.838 -0.539 1.00 64.94 167 ASP A C 1
ATOM 1260 O O . ASP A 1 170 ? 67.793 -143.626 -0.508 1.00 64.20 167 ASP A O 1
ATOM 1265 N N . PHE A 1 171 ? 69.062 -142.158 -1.623 1.00 65.25 168 PHE A N 1
ATOM 1266 C CA . PHE A 1 171 ? 68.314 -142.358 -2.850 1.00 66.61 168 PHE A CA 1
ATOM 1267 C C . PHE A 1 171 ? 69.228 -142.454 -4.058 1.00 67.30 168 PHE A C 1
ATOM 1268 O O . PHE A 1 171 ? 70.328 -141.908 -4.069 1.00 68.20 168 PHE A O 1
ATOM 1276 N N . VAL A 1 172 ? 68.765 -143.176 -5.070 1.00 68.81 169 VAL A N 1
ATOM 1277 C CA . VAL A 1 172 ? 69.509 -143.351 -6.307 1.00 69.11 169 VAL A CA 1
ATOM 1278 C C . VAL A 1 172 ? 68.473 -143.370 -7.435 1.00 70.70 169 VAL A C 1
ATOM 1279 O O . VAL A 1 172 ? 67.733 -144.338 -7.607 1.00 70.91 169 VAL A O 1
ATOM 1283 N N . GLY A 1 173 ? 68.402 -142.267 -8.177 1.00 72.13 170 GLY A N 1
ATOM 1284 C CA . GLY A 1 173 ? 67.451 -142.170 -9.264 1.00 74.88 170 GLY A CA 1
ATOM 1285 C C . GLY A 1 173 ? 67.964 -142.749 -10.565 1.00 77.85 170 GLY A C 1
ATOM 1286 O O . GLY A 1 173 ? 69.163 -142.694 -10.858 1.00 77.47 170 GLY A O 1
ATOM 1287 N N . SER A 1 174 ? 67.042 -143.308 -11.348 1.00 80.41 171 SER A N 1
ATOM 1288 C CA . SER A 1 174 ? 67.350 -143.909 -12.643 1.00 82.36 171 SER A CA 1
ATOM 1289 C C . SER A 1 174 ? 66.151 -143.713 -13.567 1.00 83.97 171 SER A C 1
ATOM 1290 O O . SER A 1 174 ? 65.010 -143.763 -13.113 1.00 84.86 171 SER A O 1
ATOM 1293 N N . ILE A 1 175 ? 66.406 -143.482 -14.854 1.00 85.67 172 ILE A N 1
ATOM 1294 C CA . ILE A 1 175 ? 65.321 -143.283 -15.820 1.00 87.25 172 ILE A CA 1
ATOM 1295 C C . ILE A 1 175 ? 64.739 -144.619 -16.274 1.00 88.32 172 ILE A C 1
ATOM 1296 O O . ILE A 1 175 ? 63.560 -144.906 -16.046 1.00 89.78 172 ILE A O 1
ATOM 1301 N N . ASP A 1 176 ? 65.562 -145.426 -16.927 1.00 87.47 173 ASP A N 1
ATOM 1302 C CA . ASP A 1 176 ? 65.118 -146.730 -17.385 1.00 86.41 173 ASP A CA 1
ATOM 1303 C C . ASP A 1 176 ? 66.193 -147.745 -17.067 1.00 86.54 173 ASP A C 1
ATOM 1304 O O . ASP A 1 176 ? 67.089 -147.988 -17.879 1.00 87.07 173 ASP A O 1
ATOM 1309 N N . GLY A 1 177 ? 66.111 -148.330 -15.873 1.00 85.32 174 GLY A N 1
ATOM 1310 C CA . GLY A 1 177 ? 67.092 -149.314 -15.455 1.00 84.15 174 GLY A CA 1
ATOM 1311 C C . GLY A 1 177 ? 68.477 -148.698 -15.423 1.00 83.11 174 GLY A C 1
ATOM 1312 O O . GLY A 1 177 ? 69.418 -149.248 -14.845 1.00 84.01 174 GLY A O 1
ATOM 1313 N N . VAL A 1 178 ? 68.589 -147.536 -16.052 1.00 80.90 175 VAL A N 1
ATOM 1314 C CA . VAL A 1 178 ? 69.837 -146.805 -16.122 1.00 78.63 175 VAL A CA 1
ATOM 1315 C C . VAL A 1 178 ? 69.889 -145.757 -15.019 1.00 77.39 175 VAL A C 1
ATOM 1316 O O . VAL A 1 178 ? 69.188 -144.745 -15.085 1.00 77.53 175 VAL A O 1
ATOM 1320 N N . GLU A 1 179 ? 70.700 -146.011 -14.000 1.00 74.87 176 GLU A N 1
ATOM 1321 C CA . GLU A 1 179 ? 70.846 -145.060 -12.909 1.00 72.35 176 GLU A CA 1
ATOM 1322 C C . GLU A 1 179 ? 71.542 -143.839 -13.512 1.00 72.54 176 GLU A C 1
ATOM 1323 O O . GLU A 1 179 ? 72.760 -143.859 -13.691 1.00 73.85 176 GLU A O 1
ATOM 1329 N N . PHE A 1 180 ? 70.791 -142.787 -13.825 1.00 71.46 177 PHE A N 1
ATOM 1330 C CA . PHE A 1 180 ? 71.394 -141.594 -14.424 1.00 70.65 177 PHE A CA 1
ATOM 1331 C C . PHE A 1 180 ? 72.404 -140.901 -13.517 1.00 70.67 177 PHE A C 1
ATOM 1332 O O . PHE A 1 180 ? 72.259 -140.885 -12.296 1.00 69.40 177 PHE A O 1
ATOM 1340 N N . GLU A 1 181 ? 73.432 -140.338 -14.149 1.00 71.93 178 GLU A N 1
ATOM 1341 C CA . GLU A 1 181 ? 74.509 -139.631 -13.459 1.00 72.89 178 GLU A CA 1
ATOM 1342 C C . GLU A 1 181 ? 74.013 -138.480 -12.578 1.00 72.82 178 GLU A C 1
ATOM 1343 O O . GLU A 1 181 ? 73.181 -137.669 -13.000 1.00 72.12 178 GLU A O 1
ATOM 1349 N N . GLY A 1 182 ? 74.536 -138.414 -11.359 1.00 72.18 179 GLY A N 1
ATOM 1350 C CA . GLY A 1 182 ? 74.156 -137.359 -10.437 1.00 70.40 179 GLY A CA 1
ATOM 1351 C C . GLY A 1 182 ? 72.898 -137.643 -9.645 1.00 69.62 179 GLY A C 1
ATOM 1352 O O . GLY A 1 182 ? 72.526 -136.861 -8.773 1.00 69.39 179 GLY A O 1
ATOM 1353 N N . GLY A 1 183 ? 72.242 -138.760 -9.940 1.00 68.95 180 GLY A N 1
ATOM 1354 C CA . GLY A 1 183 ? 71.022 -139.100 -9.238 1.00 68.56 180 GLY A CA 1
ATOM 1355 C C . GLY A 1 183 ? 71.280 -139.999 -8.050 1.00 68.58 180 GLY A C 1
ATOM 1356 O O . GLY A 1 183 ? 70.372 -140.648 -7.538 1.00 68.98 180 GLY A O 1
ATOM 1357 N N . LYS A 1 184 ? 72.532 -140.023 -7.608 1.00 68.23 181 LYS A N 1
ATOM 1358 C CA . LYS A 1 184 ? 72.938 -140.858 -6.483 1.00 69.62 181 LYS A CA 1
ATOM 1359 C C . LYS A 1 184 ? 73.311 -140.016 -5.263 1.00 68.91 181 LYS A C 1
ATOM 1360 O O . LYS A 1 184 ? 74.188 -139.156 -5.340 1.00 68.96 181 LYS A O 1
ATOM 1366 N N . ALA A 1 185 ? 72.629 -140.263 -4.140 1.00 68.02 182 ALA A N 1
ATOM 1367 C CA . ALA A 1 185 ? 72.879 -139.528 -2.901 1.00 67.52 182 ALA A CA 1
ATOM 1368 C C . ALA A 1 185 ? 72.763 -140.416 -1.666 1.00 67.91 182 ALA A C 1
ATOM 1369 O O . ALA A 1 185 ? 72.004 -141.387 -1.651 1.00 66.84 182 ALA A O 1
ATOM 1371 N N . GLU A 1 186 ? 73.511 -140.064 -0.630 1.00 68.88 183 GLU A N 1
ATOM 1372 C CA . GLU A 1 186 ? 73.513 -140.830 0.609 1.00 70.63 183 GLU A CA 1
ATOM 1373 C C . GLU A 1 186 ? 73.352 -139.904 1.808 1.00 71.19 183 GLU A C 1
ATOM 1374 O O . GLU A 1 186 ? 74.012 -138.869 1.893 1.00 72.59 183 GLU A O 1
ATOM 1380 N N . ASN A 1 187 ? 72.480 -140.280 2.736 1.00 70.76 184 ASN A N 1
ATOM 1381 C CA . ASN A 1 187 ? 72.266 -139.473 3.931 1.00 70.54 184 ASN A CA 1
ATOM 1382 C C . ASN A 1 187 ? 71.944 -138.030 3.551 1.00 69.31 184 ASN A C 1
ATOM 1383 O O . ASN A 1 187 ? 72.639 -137.096 3.963 1.00 68.83 184 ASN A O 1
ATOM 1388 N N . PHE A 1 188 ? 70.893 -137.865 2.757 1.00 67.81 185 PHE A N 1
ATOM 1389 C CA . PHE A 1 188 ? 70.448 -136.553 2.304 1.00 67.35 185 PHE A CA 1
ATOM 1390 C C . PHE A 1 188 ? 69.371 -136.063 3.263 1.00 67.60 185 PHE A C 1
ATOM 1391 O O . PHE A 1 188 ? 68.279 -136.630 3.325 1.00 68.38 185 PHE A O 1
ATOM 1399 N N . PRO A 1 189 ? 69.662 -135.006 4.034 1.00 67.02 186 PRO A N 1
ATOM 1400 C CA . PRO A 1 189 ? 68.689 -134.466 4.981 1.00 66.48 186 PRO A CA 1
ATOM 1401 C C . PRO A 1 189 ? 67.519 -133.802 4.263 1.00 66.46 186 PRO A C 1
ATOM 1402 O O . PRO A 1 189 ? 67.610 -132.648 3.843 1.00 66.51 186 PRO A O 1
ATOM 1406 N N . LEU A 1 190 ? 66.428 -134.535 4.115 1.00 66.88 187 LEU A N 1
ATOM 1407 C CA . LEU A 1 190 ? 65.257 -133.997 3.439 1.00 68.99 187 LEU A CA 1
ATOM 1408 C C . LEU A 1 190 ? 64.308 -133.380 4.450 1.00 71.05 187 LEU A C 1
ATOM 1409 O O . LEU A 1 190 ? 63.616 -134.090 5.185 1.00 70.74 187 LEU A O 1
ATOM 1414 N N . GLU A 1 191 ? 64.281 -132.055 4.490 1.00 73.23 188 GLU A N 1
ATOM 1415 C CA . GLU A 1 191 ? 63.402 -131.353 5.410 1.00 75.46 188 GLU A CA 1
ATOM 1416 C C . GLU A 1 191 ? 62.026 -131.193 4.772 1.00 76.77 188 GLU A C 1
ATOM 1417 O O . GLU A 1 191 ? 61.792 -130.248 4.011 1.00 77.37 188 GLU A O 1
ATOM 1423 N N . MET A 1 192 ? 61.120 -132.121 5.072 1.00 76.51 189 MET A N 1
ATOM 1424 C CA . MET A 1 192 ? 59.771 -132.076 4.521 1.00 77.22 189 MET A CA 1
ATOM 1425 C C . MET A 1 192 ? 59.207 -130.656 4.553 1.00 76.64 189 MET A C 1
ATOM 1426 O O . MET A 1 192 ? 59.341 -129.957 5.554 1.00 77.18 189 MET A O 1
ATOM 1431 N N . GLY A 1 193 ? 58.596 -130.231 3.457 1.00 75.68 190 GLY A N 1
ATOM 1432 C CA . GLY A 1 193 ? 58.024 -128.897 3.407 1.00 74.22 190 GLY A CA 1
ATOM 1433 C C . GLY A 1 193 ? 58.951 -127.782 2.944 1.00 73.93 190 GLY A C 1
ATOM 1434 O O . GLY A 1 193 ? 58.478 -126.705 2.569 1.00 74.23 190 GLY A O 1
ATOM 1435 N N . ALA A 1 194 ? 60.260 -128.017 2.965 1.00 73.00 191 ALA A N 1
ATOM 1436 C CA . ALA A 1 194 ? 61.222 -126.998 2.534 1.00 71.35 191 ALA A CA 1
ATOM 1437 C C . ALA A 1 194 ? 61.201 -126.841 1.022 1.00 71.00 191 ALA A C 1
ATOM 1438 O O . ALA A 1 194 ? 61.781 -125.899 0.480 1.00 70.89 191 ALA A O 1
ATOM 1440 N N . GLY A 1 195 ? 60.533 -127.779 0.352 1.00 71.07 192 GLY A N 1
ATOM 1441 C CA . GLY A 1 195 ? 60.439 -127.754 -1.097 1.00 69.66 192 GLY A CA 1
ATOM 1442 C C . GLY A 1 195 ? 61.798 -127.612 -1.747 1.00 69.19 192 GLY A C 1
ATOM 1443 O O . GLY A 1 195 ? 61.963 -126.825 -2.678 1.00 70.58 192 GLY A O 1
ATOM 1444 N N . ARG A 1 196 ? 62.775 -128.368 -1.262 1.00 67.67 193 ARG A N 1
ATOM 1445 C CA . ARG A 1 196 ? 64.123 -128.292 -1.802 1.00 65.96 193 ARG A CA 1
ATOM 1446 C C . ARG A 1 196 ? 64.315 -129.128 -3.047 1.00 65.64 193 ARG A C 1
ATOM 1447 O O . ARG A 1 196 ? 65.174 -128.833 -3.868 1.00 64.94 193 ARG A O 1
ATOM 1455 N N . MET A 1 197 ? 63.507 -130.169 -3.185 1.00 67.26 194 MET A N 1
ATOM 1456 C CA . MET A 1 197 ? 63.582 -131.055 -4.337 1.00 68.07 194 MET A CA 1
ATOM 1457 C C . MET A 1 197 ? 62.581 -130.604 -5.391 1.00 69.26 194 MET A C 1
ATOM 1458 O O . MET A 1 197 ? 61.830 -129.653 -5.180 1.00 70.19 194 MET A O 1
ATOM 1463 N N . ILE A 1 198 ? 62.579 -131.295 -6.523 1.00 70.90 195 ILE A N 1
ATOM 1464 C CA . ILE A 1 198 ? 61.649 -131.008 -7.611 1.00 71.60 195 ILE A CA 1
ATOM 1465 C C . ILE A 1 198 ? 60.256 -131.484 -7.177 1.00 72.67 195 ILE A C 1
ATOM 1466 O O . ILE A 1 198 ? 60.123 -132.508 -6.493 1.00 72.19 195 ILE A O 1
ATOM 1471 N N . PRO A 1 199 ? 59.201 -130.751 -7.570 1.00 73.91 196 PRO A N 1
ATOM 1472 C CA . PRO A 1 199 ? 57.810 -131.085 -7.232 1.00 73.72 196 PRO A CA 1
ATOM 1473 C C . PRO A 1 199 ? 57.468 -132.572 -7.355 1.00 73.92 196 PRO A C 1
ATOM 1474 O O . PRO A 1 199 ? 57.671 -133.182 -8.406 1.00 74.48 196 PRO A O 1
ATOM 1478 N N . GLY A 1 200 ? 56.952 -133.156 -6.276 1.00 73.44 197 GLY A N 1
ATOM 1479 C CA . GLY A 1 200 ? 56.585 -134.559 -6.308 1.00 72.58 197 GLY A CA 1
ATOM 1480 C C . GLY A 1 200 ? 57.526 -135.504 -5.588 1.00 72.42 197 GLY A C 1
ATOM 1481 O O . GLY A 1 200 ? 57.145 -136.619 -5.236 1.00 71.04 197 GLY A O 1
ATOM 1482 N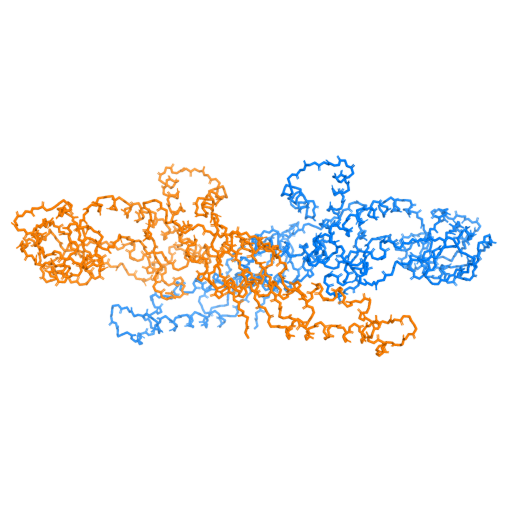 N . PHE A 1 201 ? 58.761 -135.065 -5.355 1.00 72.95 198 PHE A N 1
ATOM 1483 C CA . PHE A 1 201 ? 59.732 -135.920 -4.687 1.00 73.32 198 PHE A CA 1
ATOM 1484 C C . PHE A 1 201 ? 59.307 -136.246 -3.261 1.00 74.45 198 PHE A C 1
ATOM 1485 O O . PHE A 1 201 ? 59.257 -137.410 -2.863 1.00 74.29 198 PHE A O 1
ATOM 1493 N N . GLU A 1 202 ? 59.007 -135.210 -2.486 1.00 75.63 199 GLU A N 1
ATOM 1494 C CA . GLU A 1 202 ? 58.602 -135.386 -1.101 1.00 77.06 199 GLU A CA 1
ATOM 1495 C C . GLU A 1 202 ? 57.234 -136.051 -1.020 1.00 79.03 199 GLU A C 1
ATOM 1496 O O . GLU A 1 202 ? 57.020 -137.008 -0.256 1.00 78.72 199 GLU A O 1
ATOM 1502 N N . ASP A 1 203 ? 56.324 -135.529 -1.829 1.00 79.96 200 ASP A N 1
ATOM 1503 C CA . ASP A 1 203 ? 54.939 -135.977 -1.897 1.00 80.10 200 ASP A CA 1
ATOM 1504 C C . ASP A 1 203 ? 54.755 -137.493 -1.973 1.00 80.21 200 ASP A C 1
ATOM 1505 O O . ASP A 1 203 ? 53.641 -137.991 -1.835 1.00 80.07 200 ASP A O 1
ATOM 1510 N N . GLY A 1 204 ? 55.845 -138.223 -2.184 1.00 80.73 201 GLY A N 1
ATOM 1511 C CA . GLY A 1 204 ? 55.753 -139.668 -2.278 1.00 81.53 201 GLY A CA 1
ATOM 1512 C C . GLY A 1 204 ? 56.463 -140.400 -1.156 1.00 82.02 201 GLY A C 1
ATOM 1513 O O . GLY A 1 204 ? 56.243 -141.595 -0.949 1.00 82.27 201 GLY A O 1
ATOM 1514 N N . ILE A 1 205 ? 57.325 -139.694 -0.436 1.00 82.16 202 ILE A N 1
ATOM 1515 C CA . ILE A 1 205 ? 58.058 -140.294 0.673 1.00 81.91 202 ILE A CA 1
ATOM 1516 C C . ILE A 1 205 ? 57.305 -140.044 1.970 1.00 82.33 202 ILE A C 1
ATOM 1517 O O . ILE A 1 205 ? 57.405 -140.821 2.921 1.00 81.63 202 ILE A O 1
ATOM 1522 N N . VAL A 1 206 ? 56.552 -138.950 1.999 1.00 82.74 203 VAL A N 1
ATOM 1523 C CA . VAL A 1 206 ? 55.775 -138.596 3.178 1.00 82.70 203 VAL A CA 1
ATOM 1524 C C . VAL A 1 206 ? 54.969 -139.790 3.679 1.00 83.24 203 VAL A C 1
ATOM 1525 O O . VAL A 1 206 ? 54.316 -140.490 2.907 1.00 83.41 203 VAL A O 1
ATOM 1529 N N . GLY A 1 207 ? 55.032 -140.034 4.981 1.00 83.33 204 GLY A N 1
ATOM 1530 C CA . GLY A 1 207 ? 54.294 -141.145 5.534 1.00 84.39 204 GLY A CA 1
ATOM 1531 C C . GLY A 1 207 ? 55.163 -142.316 5.946 1.00 85.61 204 GLY A C 1
ATOM 1532 O O . GLY A 1 207 ? 54.874 -142.981 6.945 1.00 86.65 204 GLY A O 1
ATOM 1533 N N . LYS A 1 208 ? 56.226 -142.584 5.202 1.00 85.98 205 LYS A N 1
ATOM 1534 C CA . LYS A 1 208 ? 57.091 -143.706 5.547 1.00 86.55 205 LYS A CA 1
ATOM 1535 C C . LYS A 1 208 ? 57.900 -143.467 6.817 1.00 86.15 205 LYS A C 1
ATOM 1536 O O . LYS A 1 208 ? 57.876 -142.379 7.391 1.00 86.18 205 LYS A O 1
ATOM 1542 N N . THR A 1 209 ? 58.608 -144.498 7.258 1.00 85.70 206 THR A N 1
ATOM 1543 C CA . THR A 1 209 ? 59.410 -144.406 8.466 1.00 85.60 206 THR A CA 1
ATOM 1544 C C . THR A 1 209 ? 60.754 -145.092 8.318 1.00 85.15 206 THR A C 1
ATOM 1545 O O . THR A 1 209 ? 61.046 -145.688 7.281 1.00 85.53 206 THR A O 1
ATOM 1549 N N . LYS A 1 210 ? 61.559 -145.014 9.369 1.00 84.74 207 LYS A N 1
ATOM 1550 C CA . LYS A 1 210 ? 62.885 -145.610 9.382 1.00 84.76 207 LYS A CA 1
ATOM 1551 C C . LYS A 1 210 ? 62.849 -147.033 8.832 1.00 85.68 207 LYS A C 1
ATOM 1552 O O . LYS A 1 210 ? 61.802 -147.684 8.822 1.00 86.44 207 LYS A O 1
ATOM 1558 N N . GLY A 1 211 ? 63.994 -147.508 8.359 1.00 85.86 208 GLY A N 1
ATOM 1559 C CA . GLY A 1 211 ? 64.059 -148.849 7.812 1.00 85.94 208 GLY A CA 1
ATOM 1560 C C . GLY A 1 211 ? 63.507 -148.936 6.404 1.00 86.13 208 GLY A C 1
ATOM 1561 O O . GLY A 1 211 ? 64.257 -149.148 5.453 1.00 85.64 208 GLY A O 1
ATOM 1562 N N . MET A 1 212 ? 62.195 -148.763 6.272 1.00 86.43 209 MET A N 1
ATOM 1563 C CA . MET A 1 212 ? 61.518 -148.837 4.982 1.00 88.01 209 MET A CA 1
ATOM 1564 C C . MET A 1 212 ? 62.351 -148.483 3.744 1.00 89.72 209 MET A C 1
ATOM 1565 O O . MET A 1 212 ? 62.874 -147.372 3.624 1.00 90.42 209 MET A O 1
ATOM 1570 N N . GLU A 1 213 ? 62.460 -149.446 2.826 1.00 90.71 210 GLU A N 1
ATOM 1571 C CA . GLU A 1 213 ? 63.189 -149.291 1.566 1.00 90.12 210 GLU A CA 1
ATOM 1572 C C . GLU A 1 213 ? 62.205 -149.562 0.434 1.00 90.52 210 GLU A C 1
ATOM 1573 O O . GLU A 1 213 ? 61.652 -150.661 0.343 1.00 91.32 210 GLU A O 1
ATOM 1579 N N . PHE A 1 214 ? 61.988 -148.570 -0.426 1.00 90.04 211 PHE A N 1
ATOM 1580 C CA . PHE A 1 214 ? 61.054 -148.720 -1.536 1.00 89.77 211 PHE A CA 1
ATOM 1581 C C . PHE A 1 214 ? 61.460 -147.852 -2.721 1.00 88.92 211 PHE A C 1
ATOM 1582 O O . PHE A 1 214 ? 62.612 -147.441 -2.833 1.00 87.71 211 PHE A O 1
ATOM 1590 N N . VAL A 1 215 ? 60.508 -147.590 -3.617 1.00 89.31 212 VAL A N 1
ATOM 1591 C CA . VAL A 1 215 ? 60.765 -146.760 -4.793 1.00 89.97 212 VAL A CA 1
ATOM 1592 C C . VAL A 1 215 ? 59.550 -145.867 -5.072 1.00 90.05 212 VAL A C 1
ATOM 1593 O O . VAL A 1 215 ? 58.436 -146.184 -4.655 1.00 90.42 212 VAL A O 1
ATOM 1597 N N . ILE A 1 216 ? 59.772 -144.755 -5.765 1.00 89.59 213 ILE A N 1
ATOM 1598 C CA . ILE A 1 216 ? 58.691 -143.829 -6.087 1.00 89.69 213 ILE A CA 1
ATOM 1599 C C . ILE A 1 216 ? 58.951 -143.162 -7.424 1.00 89.59 213 ILE A C 1
ATOM 1600 O O . ILE A 1 216 ? 60.091 -143.085 -7.872 1.00 89.87 213 ILE A O 1
ATOM 1605 N N . ASP A 1 217 ? 57.892 -142.665 -8.053 1.00 89.29 214 ASP A N 1
ATOM 1606 C CA . ASP A 1 217 ? 58.029 -142.012 -9.345 1.00 89.60 214 ASP A CA 1
ATOM 1607 C C . ASP A 1 217 ? 58.139 -140.504 -9.206 1.00 88.86 214 ASP A C 1
ATOM 1608 O O . ASP A 1 217 ? 58.075 -139.973 -8.099 1.00 89.64 214 ASP A O 1
ATOM 1613 N N . VAL A 1 218 ? 58.319 -139.827 -10.338 1.00 87.44 215 VAL A N 1
ATOM 1614 C CA . VAL A 1 218 ? 58.443 -138.371 -10.389 1.00 85.74 215 VAL A CA 1
ATOM 1615 C C . VAL A 1 218 ? 58.798 -137.936 -11.804 1.00 84.42 215 VAL A C 1
ATOM 1616 O O . VAL A 1 218 ? 59.333 -138.717 -12.585 1.00 84.12 215 VAL A O 1
ATOM 1620 N N . THR A 1 219 ? 58.507 -136.687 -12.135 1.00 83.74 216 THR A N 1
ATOM 1621 C CA . THR A 1 219 ? 58.794 -136.178 -13.469 1.00 83.97 216 THR A CA 1
ATOM 1622 C C . THR A 1 219 ? 59.451 -134.801 -13.434 1.00 83.90 216 THR A C 1
ATOM 1623 O O . THR A 1 219 ? 58.874 -133.838 -12.934 1.00 83.55 216 THR A O 1
ATOM 1627 N N . PHE A 1 220 ? 60.660 -134.721 -13.980 1.00 83.77 217 PHE A N 1
ATOM 1628 C CA . PHE A 1 220 ? 61.406 -133.471 -14.000 1.00 83.51 217 PHE A CA 1
ATOM 1629 C C . PHE A 1 220 ? 60.671 -132.347 -14.722 1.00 84.27 217 PHE A C 1
ATOM 1630 O O . PHE A 1 220 ? 59.865 -132.587 -15.619 1.00 83.43 217 PHE A O 1
ATOM 1638 N N . PRO A 1 221 ? 60.940 -131.094 -14.317 1.00 85.35 218 PRO A N 1
ATOM 1639 C CA . PRO A 1 221 ? 60.352 -129.874 -14.875 1.00 86.68 218 PRO A CA 1
ATOM 1640 C C . PRO A 1 221 ? 60.896 -129.544 -16.261 1.00 87.71 218 PRO A C 1
ATOM 1641 O O . PRO A 1 221 ? 62.105 -129.616 -16.491 1.00 87.85 218 PRO A O 1
ATOM 1645 N N . GLU A 1 222 ? 60.004 -129.168 -17.174 1.00 87.90 219 GLU A N 1
ATOM 1646 C CA . GLU A 1 222 ? 60.390 -128.815 -18.537 1.00 88.41 219 GLU A CA 1
ATOM 1647 C C . GLU A 1 222 ? 61.556 -127.815 -18.552 1.00 88.31 219 GLU A C 1
ATOM 1648 O O . GLU A 1 222 ? 62.222 -127.653 -19.573 1.00 88.14 219 GLU A O 1
ATOM 1654 N N . ASP A 1 223 ? 61.798 -127.151 -17.424 1.00 88.02 220 ASP A N 1
ATOM 1655 C CA . ASP A 1 223 ? 62.869 -126.163 -17.341 1.00 88.17 220 ASP A CA 1
ATOM 1656 C C . ASP A 1 223 ? 63.992 -126.509 -16.348 1.00 88.45 220 ASP A C 1
ATOM 1657 O O . ASP A 1 223 ? 64.564 -125.620 -15.714 1.00 88.67 220 ASP A O 1
ATOM 1659 N N . TYR A 1 224 ? 64.311 -127.795 -16.222 1.00 88.35 221 TYR A N 1
ATOM 1660 C CA . TYR A 1 224 ? 65.377 -128.242 -15.322 1.00 88.29 221 TYR A CA 1
ATOM 1661 C C . TYR A 1 224 ? 66.701 -128.074 -16.062 1.00 88.79 221 TYR A C 1
ATOM 1662 O O . TYR A 1 224 ? 66.785 -128.348 -17.260 1.00 88.21 221 TYR A O 1
ATOM 1671 N N . HIS A 1 225 ? 67.734 -127.632 -15.346 1.00 89.73 222 HIS A N 1
ATOM 1672 C CA . HIS A 1 225 ? 69.048 -127.385 -15.938 1.00 90.34 222 HIS A CA 1
ATOM 1673 C C . HIS A 1 225 ? 69.747 -128.594 -16.564 1.00 90.06 222 HIS A C 1
ATOM 1674 O O . HIS A 1 225 ? 70.705 -128.424 -17.318 1.00 90.10 222 HIS A O 1
ATOM 1681 N N . ALA A 1 226 ? 69.279 -129.800 -16.255 1.00 90.36 223 ALA A N 1
ATOM 1682 C CA . ALA A 1 226 ? 69.873 -131.024 -16.801 1.00 89.66 223 ALA A CA 1
ATOM 1683 C C . ALA A 1 226 ? 69.309 -131.334 -18.183 1.00 89.83 223 ALA A C 1
ATOM 1684 O O . ALA A 1 226 ? 68.215 -131.885 -18.303 1.00 89.34 223 ALA A O 1
ATOM 1686 N N . GLU A 1 227 ? 70.072 -130.988 -19.212 1.00 90.80 224 GLU A N 1
ATOM 1687 C CA . GLU A 1 227 ? 69.685 -131.196 -20.608 1.00 91.40 224 GLU A CA 1
ATOM 1688 C C . GLU A 1 227 ? 69.276 -132.632 -20.936 1.00 90.87 224 GLU A C 1
ATOM 1689 O O . GLU A 1 227 ? 68.766 -132.902 -22.020 1.00 91.14 224 GLU A O 1
ATOM 1695 N N . ASN A 1 228 ? 69.496 -133.553 -20.001 1.00 90.38 225 ASN A N 1
ATOM 1696 C CA . ASN A 1 228 ? 69.152 -134.955 -20.221 1.00 89.90 225 ASN A CA 1
ATOM 1697 C C . ASN A 1 228 ? 67.990 -135.423 -19.356 1.00 89.08 225 ASN A C 1
ATOM 1698 O O . ASN A 1 228 ? 67.588 -136.584 -19.431 1.00 88.15 225 ASN A O 1
ATOM 1703 N N . LEU A 1 229 ? 67.450 -134.526 -18.535 1.00 88.47 226 LEU A N 1
ATOM 1704 C CA . LEU A 1 229 ? 66.349 -134.876 -17.644 1.00 87.42 226 LEU A CA 1
ATOM 1705 C C . LEU A 1 229 ? 65.152 -133.940 -17.759 1.00 87.60 226 LEU A C 1
ATOM 1706 O O . LEU A 1 229 ? 64.117 -134.184 -17.144 1.00 87.53 226 LEU A O 1
ATOM 1711 N N . LYS A 1 230 ? 65.308 -132.885 -18.559 1.00 87.76 227 LYS A N 1
ATOM 1712 C CA . LYS A 1 230 ? 64.281 -131.865 -18.789 1.00 88.21 227 LYS A CA 1
ATOM 1713 C C . LYS A 1 230 ? 62.819 -132.214 -18.534 1.00 88.87 227 LYS A C 1
ATOM 1714 O O . LYS A 1 230 ? 62.031 -131.342 -18.174 1.00 90.46 227 LYS A O 1
ATOM 1720 N N . GLY A 1 231 ? 62.428 -133.466 -18.733 1.00 88.25 228 GLY A N 1
ATOM 1721 C CA . GLY A 1 231 ? 61.040 -133.808 -18.493 1.00 87.65 228 GLY A CA 1
ATOM 1722 C C . GLY A 1 231 ? 60.873 -135.272 -18.183 1.00 88.06 228 GLY A C 1
ATOM 1723 O O . GLY A 1 231 ? 59.959 -135.672 -17.467 1.00 88.03 228 GLY A O 1
ATOM 1724 N N . LYS A 1 232 ? 61.778 -136.073 -18.730 1.00 88.81 229 LYS A N 1
ATOM 1725 C CA . LYS A 1 232 ? 61.751 -137.515 -18.541 1.00 89.95 229 LYS A CA 1
ATOM 1726 C C . LYS A 1 232 ? 61.351 -137.916 -17.120 1.00 89.79 229 LYS A C 1
ATOM 1727 O O . LYS A 1 232 ? 61.844 -137.353 -16.142 1.00 90.69 229 LYS A O 1
ATOM 1733 N N . ALA A 1 233 ? 60.437 -138.873 -17.015 1.00 88.55 230 ALA A N 1
ATOM 1734 C CA . ALA A 1 233 ? 59.991 -139.356 -15.715 1.00 87.98 230 ALA A CA 1
ATOM 1735 C C . ALA A 1 233 ? 61.062 -140.310 -15.214 1.00 87.48 230 ALA A C 1
ATOM 1736 O O . ALA A 1 233 ? 61.807 -140.875 -16.013 1.00 88.06 230 ALA A O 1
ATOM 1738 N N . ALA A 1 234 ? 61.141 -140.493 -13.896 1.00 86.06 231 ALA A N 1
ATOM 1739 C CA . ALA A 1 234 ? 62.146 -141.385 -13.327 1.00 83.89 231 ALA A CA 1
ATOM 1740 C C . ALA A 1 234 ? 61.680 -142.095 -12.068 1.00 82.78 231 ALA A C 1
ATOM 1741 O O . ALA A 1 234 ? 60.501 -142.076 -11.721 1.00 82.43 231 ALA A O 1
ATOM 1743 N N . LYS A 1 235 ? 62.625 -142.731 -11.391 1.00 82.01 232 LYS A N 1
ATOM 1744 C CA . LYS A 1 235 ? 62.337 -143.454 -10.168 1.00 82.15 232 LYS A CA 1
ATOM 1745 C C . LYS A 1 235 ? 63.535 -143.428 -9.232 1.00 82.42 232 LYS A C 1
ATOM 1746 O O . LYS A 1 235 ? 64.661 -143.723 -9.639 1.00 83.43 232 LYS A O 1
ATOM 1752 N N . PHE A 1 236 ? 63.283 -143.071 -7.978 1.00 81.71 233 PHE A N 1
ATOM 1753 C CA . PHE A 1 236 ? 64.336 -143.029 -6.977 1.00 80.04 233 PHE A CA 1
ATOM 1754 C C . PHE A 1 236 ? 64.119 -144.129 -5.968 1.00 80.20 233 PHE A C 1
ATOM 1755 O O . PHE A 1 236 ? 63.019 -144.306 -5.454 1.00 79.21 233 PHE A O 1
ATOM 1763 N N . ALA A 1 237 ? 65.179 -144.875 -5.695 1.00 81.68 234 ALA A N 1
ATOM 1764 C CA . ALA A 1 237 ? 65.121 -145.954 -4.728 1.00 84.28 234 ALA A CA 1
ATOM 1765 C C . ALA A 1 237 ? 65.460 -145.365 -3.360 1.00 85.45 234 ALA A C 1
ATOM 1766 O O . ALA A 1 237 ? 66.599 -145.444 -2.891 1.00 85.78 234 ALA A O 1
ATOM 1768 N N . ILE A 1 238 ? 64.454 -144.759 -2.730 1.00 86.11 235 ILE A N 1
ATOM 1769 C CA . ILE A 1 238 ? 64.616 -144.138 -1.420 1.00 87.18 235 ILE A CA 1
ATOM 1770 C C . ILE A 1 238 ? 65.008 -145.161 -0.347 1.00 87.39 235 ILE A C 1
ATOM 1771 O O . ILE A 1 238 ? 65.196 -146.351 -0.630 1.00 87.43 235 ILE A O 1
ATOM 1776 N N . LYS A 1 239 ? 65.136 -144.682 0.889 1.00 86.83 236 LYS A N 1
ATOM 1777 C CA . LYS A 1 239 ? 65.499 -145.510 2.032 1.00 85.77 236 LYS A CA 1
ATOM 1778 C C . LYS A 1 239 ? 65.582 -144.597 3.250 1.00 85.21 236 LYS A C 1
ATOM 1779 O O . LYS A 1 239 ? 66.625 -144.004 3.522 1.00 86.08 236 LYS A O 1
ATOM 1785 N N . VAL A 1 240 ? 64.473 -144.480 3.970 1.00 83.60 237 VAL A N 1
ATOM 1786 C CA . VAL A 1 240 ? 64.383 -143.638 5.155 1.00 82.84 237 VAL A CA 1
ATOM 1787 C C . VAL A 1 240 ? 65.360 -144.018 6.278 1.00 83.42 237 VAL A C 1
ATOM 1788 O O . VAL A 1 240 ? 64.986 -144.723 7.210 1.00 84.15 237 VAL A O 1
ATOM 1792 N N . ASN A 1 241 ? 66.596 -143.528 6.190 1.00 83.72 238 ASN A N 1
ATOM 1793 C CA . ASN A 1 241 ? 67.645 -143.807 7.180 1.00 83.84 238 ASN A CA 1
ATOM 1794 C C . ASN A 1 241 ? 67.265 -143.558 8.641 1.00 84.33 238 ASN A C 1
ATOM 1795 O O . ASN A 1 241 ? 67.468 -144.427 9.493 1.00 84.35 238 ASN A O 1
ATOM 1800 N N . LYS A 1 242 ? 66.743 -142.370 8.929 1.00 84.52 239 LYS A N 1
ATOM 1801 C CA . LYS A 1 242 ? 66.328 -141.999 10.287 1.00 83.86 239 LYS A CA 1
ATOM 1802 C C . LYS A 1 242 ? 65.505 -140.718 10.282 1.00 83.18 239 LYS A C 1
ATOM 1803 O O . LYS A 1 242 ? 65.881 -139.743 9.632 1.00 84.49 239 LYS A O 1
ATOM 1809 N N . VAL A 1 243 ? 64.379 -140.728 10.993 1.00 81.78 240 VAL A N 1
ATOM 1810 C CA . VAL A 1 243 ? 63.523 -139.548 11.068 1.00 80.58 240 VAL A CA 1
ATOM 1811 C C . VAL A 1 243 ? 63.854 -138.735 12.320 1.00 80.17 240 VAL A C 1
ATOM 1812 O O . VAL A 1 243 ? 63.949 -139.289 13.424 1.00 80.79 240 VAL A O 1
ATOM 1816 N N . GLU A 1 244 ? 64.042 -137.431 12.139 1.00 78.76 241 GLU A N 1
ATOM 1817 C CA . GLU A 1 244 ? 64.373 -136.520 13.235 1.00 76.45 241 GLU A CA 1
ATOM 1818 C C . GLU A 1 244 ? 63.280 -135.482 13.421 1.00 74.51 241 GLU A C 1
ATOM 1819 O O . GLU A 1 244 ? 62.568 -135.160 12.477 1.00 73.87 241 GLU A O 1
ATOM 1825 N N . ALA A 1 245 ? 63.155 -134.971 14.639 1.00 73.72 242 ALA A N 1
ATOM 1826 C CA . ALA A 1 245 ? 62.150 -133.959 14.955 1.00 73.93 242 ALA A CA 1
ATOM 1827 C C . ALA A 1 245 ? 62.851 -132.707 15.458 1.00 74.06 242 ALA A C 1
ATOM 1828 O O . ALA A 1 245 ? 63.989 -132.777 15.927 1.00 73.69 242 ALA A O 1
ATOM 1830 N N . ARG A 1 246 ? 62.164 -131.568 15.367 1.00 74.05 243 ARG A N 1
ATOM 1831 C CA . ARG A 1 246 ? 62.727 -130.280 15.790 1.00 74.34 243 ARG A CA 1
ATOM 1832 C C . ARG A 1 246 ? 62.239 -129.800 17.156 1.00 74.11 243 ARG A C 1
ATOM 1833 O O . ARG A 1 246 ? 61.036 -129.735 17.416 1.00 73.55 243 ARG A O 1
ATOM 1841 N N . GLU A 1 247 ? 63.187 -129.435 18.012 1.00 74.15 244 GLU A N 1
ATOM 1842 C CA . GLU A 1 247 ? 62.857 -128.948 19.344 1.00 74.56 244 GLU A CA 1
ATOM 1843 C C . GLU A 1 247 ? 63.430 -127.556 19.606 1.00 72.92 244 GLU A C 1
ATOM 1844 O O . GLU A 1 247 ? 64.614 -127.420 19.907 1.00 73.27 244 GLU A O 1
ATOM 1850 N N . LEU A 1 248 ? 62.590 -126.527 19.508 1.00 71.85 245 LEU A N 1
ATOM 1851 C CA . LEU A 1 248 ? 63.025 -125.150 19.743 1.00 71.71 245 LEU A CA 1
ATOM 1852 C C . LEU A 1 248 ? 62.909 -124.775 21.212 1.00 71.73 245 LEU A C 1
ATOM 1853 O O . LEU A 1 248 ? 61.953 -125.158 21.879 1.00 71.67 245 LEU A O 1
ATOM 1858 N N . PRO A 1 249 ? 63.875 -124.008 21.738 1.00 72.03 246 PRO A N 1
ATOM 1859 C CA . PRO A 1 249 ? 63.819 -123.604 23.147 1.00 72.37 246 PRO A CA 1
ATOM 1860 C C . PRO A 1 249 ? 62.596 -122.740 23.455 1.00 73.35 246 PRO A C 1
ATOM 1861 O O . PRO A 1 249 ? 61.944 -122.226 22.543 1.00 72.27 246 PRO A O 1
ATOM 1865 N N . GLU A 1 250 ? 62.288 -122.599 24.740 1.00 75.29 247 GLU A N 1
ATOM 1866 C CA . GLU A 1 250 ? 61.142 -121.802 25.167 1.00 76.85 247 GLU A CA 1
ATOM 1867 C C . GLU A 1 250 ? 61.414 -120.323 24.989 1.00 76.36 247 GLU A C 1
ATOM 1868 O O . GLU A 1 250 ? 62.502 -119.838 25.290 1.00 74.00 247 GLU A O 1
ATOM 1874 N N . LEU A 1 251 ? 60.406 -119.613 24.502 1.00 77.37 248 LEU A N 1
ATOM 1875 C CA . LEU A 1 251 ? 60.508 -118.180 24.277 1.00 79.37 248 LEU A CA 1
ATOM 1876 C C . LEU A 1 251 ? 59.794 -117.445 25.407 1.00 79.15 248 LEU A C 1
ATOM 1877 O O . LEU A 1 251 ? 58.596 -117.169 25.331 1.00 80.15 248 LEU A O 1
ATOM 1882 N N . ASN A 1 252 ? 60.544 -117.123 26.454 1.00 78.39 249 ASN A N 1
ATOM 1883 C CA . ASN A 1 252 ? 59.985 -116.457 27.621 1.00 77.12 249 ASN A CA 1
ATOM 1884 C C . ASN A 1 252 ? 60.898 -115.377 28.188 1.00 77.31 249 ASN A C 1
ATOM 1885 O O . ASN A 1 252 ? 61.895 -114.998 27.573 1.00 78.20 249 ASN A O 1
ATOM 1890 N N . ASP A 1 253 ? 60.553 -114.902 29.383 1.00 76.45 250 ASP A N 1
ATOM 1891 C CA . ASP A 1 253 ? 61.310 -113.860 30.061 1.00 75.01 250 ASP A CA 1
ATOM 1892 C C . ASP A 1 253 ? 62.782 -114.206 30.241 1.00 74.22 250 ASP A C 1
ATOM 1893 O O . ASP A 1 253 ? 63.651 -113.352 30.054 1.00 73.25 250 ASP A O 1
ATOM 1898 N N . GLU A 1 254 ? 63.060 -115.453 30.597 1.00 74.05 251 GLU A N 1
ATOM 1899 C CA . GLU A 1 254 ? 64.435 -115.870 30.849 1.00 74.68 251 GLU A CA 1
ATOM 1900 C C . GLU A 1 254 ? 65.308 -116.091 29.624 1.00 73.32 251 GLU A C 1
ATOM 1901 O O . GLU A 1 254 ? 66.521 -115.850 29.660 1.00 73.29 251 GLU A O 1
ATOM 1907 N N . PHE A 1 255 ? 64.701 -116.551 28.541 1.00 72.34 252 PHE A N 1
ATOM 1908 C CA . PHE A 1 255 ? 65.434 -116.802 27.311 1.00 70.88 252 PHE A CA 1
ATOM 1909 C C . PHE A 1 255 ? 66.043 -115.514 26.750 1.00 71.35 252 PHE A C 1
ATOM 1910 O O . PHE A 1 255 ? 66.966 -115.564 25.938 1.00 71.65 252 PHE A O 1
ATOM 1918 N N . VAL A 1 256 ? 65.551 -114.368 27.208 1.00 71.20 253 VAL A N 1
ATOM 1919 C CA . VAL A 1 256 ? 66.040 -113.090 26.703 1.00 71.43 253 VAL A CA 1
ATOM 1920 C C . VAL A 1 256 ? 66.688 -112.141 27.715 1.00 71.33 253 VAL A C 1
ATOM 1921 O O . VAL A 1 256 ? 67.096 -111.032 27.355 1.00 72.21 253 VAL A O 1
ATOM 1925 N N . ALA A 1 257 ? 66.796 -112.559 28.974 1.00 70.16 254 ALA A N 1
ATOM 1926 C CA . ALA A 1 257 ? 67.382 -111.698 29.997 1.00 69.41 254 ALA A CA 1
ATOM 1927 C C . ALA A 1 257 ? 68.787 -111.201 29.643 1.00 68.20 254 ALA A C 1
ATOM 1928 O O . ALA A 1 257 ? 69.055 -109.999 29.699 1.00 68.69 254 ALA A O 1
ATOM 1930 N N . ARG A 1 258 ? 69.672 -112.124 29.283 1.00 65.97 255 ARG A N 1
ATOM 1931 C CA . ARG A 1 258 ? 71.048 -111.783 28.912 1.00 63.79 255 ARG A CA 1
ATOM 1932 C C . ARG A 1 258 ? 71.123 -110.744 27.784 1.00 61.66 255 ARG A C 1
ATOM 1933 O O . ARG A 1 258 ? 72.215 -110.345 27.377 1.00 61.46 255 ARG A O 1
ATOM 1941 N N . PHE A 1 259 ? 69.974 -110.302 27.288 1.00 58.30 256 PHE A N 1
ATOM 1942 C CA . PHE A 1 259 ? 69.941 -109.332 26.204 1.00 56.10 256 PHE A CA 1
ATOM 1943 C C . PHE A 1 259 ? 69.237 -108.046 26.593 1.00 56.51 256 PHE A C 1
ATOM 1944 O O . PHE A 1 259 ? 69.078 -107.132 25.764 1.00 54.79 256 PHE A O 1
ATOM 1952 N N . GLY A 1 260 ? 68.830 -107.977 27.857 1.00 56.92 257 GLY A N 1
ATOM 1953 C CA . GLY A 1 260 ? 68.142 -106.805 28.369 1.00 56.17 257 GLY A CA 1
ATOM 1954 C C . GLY A 1 260 ? 68.919 -105.516 28.198 1.00 55.69 257 GLY A C 1
ATOM 1955 O O . GLY A 1 260 ? 70.147 -105.531 28.144 1.00 53.17 257 GLY A O 1
ATOM 1956 N N . VAL A 1 261 ? 68.196 -104.399 28.106 1.00 57.58 258 VAL A N 1
ATOM 1957 C CA . VAL A 1 261 ? 68.806 -103.081 27.951 1.00 58.97 258 VAL A CA 1
ATOM 1958 C C . VAL A 1 261 ? 69.939 -102.904 28.961 1.00 60.66 258 VAL A C 1
ATOM 1959 O O . VAL A 1 261 ? 70.917 -102.206 28.696 1.00 61.28 258 VAL A O 1
ATOM 1963 N N . ALA A 1 262 ? 69.783 -103.551 30.113 1.00 61.88 259 ALA A N 1
ATOM 1964 C CA . ALA A 1 262 ? 70.770 -103.513 31.187 1.00 62.73 259 ALA A CA 1
ATOM 1965 C C . ALA A 1 262 ? 71.485 -104.866 31.280 1.00 63.49 259 ALA A C 1
ATOM 1966 O O . ALA A 1 262 ? 71.750 -105.363 32.372 1.00 63.30 259 ALA A O 1
ATOM 1968 N N . GLU A 1 263 ? 71.793 -105.454 30.124 1.00 64.81 260 GLU A N 1
ATOM 1969 C CA . GLU A 1 263 ? 72.462 -106.758 30.048 1.00 65.94 260 GLU A CA 1
ATOM 1970 C C . GLU A 1 263 ? 72.921 -106.989 28.608 1.00 65.69 260 GLU A C 1
ATOM 1971 O O . GLU A 1 263 ? 72.167 -107.537 27.795 1.00 67.80 260 GLU A O 1
ATOM 1977 N N . GLY A 1 264 ? 74.137 -106.586 28.276 1.00 62.90 261 GLY A N 1
ATOM 1978 C CA . GLY A 1 264 ? 74.602 -106.794 26.918 1.00 59.37 261 GLY A CA 1
ATOM 1979 C C . GLY A 1 264 ? 73.814 -106.003 25.893 1.00 57.51 261 GLY A C 1
ATOM 1980 O O . GLY A 1 264 ? 74.398 -105.410 24.985 1.00 57.58 261 GLY A O 1
ATOM 1981 N N . GLY A 1 265 ? 72.490 -105.991 26.028 1.00 55.78 262 GLY A N 1
ATOM 1982 C CA . GLY A 1 265 ? 71.655 -105.251 25.098 1.00 56.53 262 GLY A CA 1
ATOM 1983 C C . GLY A 1 265 ? 71.602 -105.857 23.708 1.00 57.58 262 GLY A C 1
ATOM 1984 O O . GLY A 1 265 ? 72.020 -107.000 23.489 1.00 58.99 262 GLY A O 1
ATOM 1985 N N . VAL A 1 266 ? 71.097 -105.089 22.751 1.00 56.91 263 VAL A N 1
ATOM 1986 C CA . VAL A 1 266 ? 70.990 -105.573 21.383 1.00 56.35 263 VAL A CA 1
ATOM 1987 C C . VAL A 1 266 ? 72.353 -105.999 20.820 1.00 55.87 263 VAL A C 1
ATOM 1988 O O . VAL A 1 266 ? 72.441 -106.960 20.058 1.00 56.25 263 VAL A O 1
ATOM 1992 N N . ASP A 1 267 ? 73.416 -105.295 21.202 1.00 55.46 264 ASP A N 1
ATOM 1993 C CA . ASP A 1 267 ? 74.752 -105.627 20.709 1.00 52.62 264 ASP A CA 1
ATOM 1994 C C . ASP A 1 267 ? 75.134 -107.040 21.130 1.00 50.02 264 ASP A C 1
ATOM 1995 O O . ASP A 1 267 ? 75.719 -107.793 20.365 1.00 50.10 264 ASP A O 1
ATOM 2000 N N . ALA A 1 268 ? 74.786 -107.403 22.353 1.00 47.23 265 ALA A N 1
ATOM 2001 C CA . ALA A 1 268 ? 75.099 -108.725 22.846 1.00 44.70 265 ALA A CA 1
ATOM 2002 C C . ALA A 1 268 ? 74.315 -109.763 22.046 1.00 44.81 265 ALA A C 1
ATOM 2003 O O . ALA A 1 268 ? 74.835 -110.828 21.703 1.00 41.20 265 ALA A O 1
ATOM 2005 N N . LEU A 1 269 ? 73.058 -109.436 21.763 1.00 43.37 266 LEU A N 1
ATOM 2006 C CA . LEU A 1 269 ? 72.180 -110.316 21.022 1.00 41.90 266 LEU A CA 1
ATOM 2007 C C . LEU A 1 269 ? 72.659 -110.453 19.594 1.00 44.58 266 LEU A C 1
ATOM 2008 O O . LEU A 1 269 ? 72.754 -111.570 19.070 1.00 46.19 266 LEU A O 1
ATOM 2013 N N . LYS A 1 270 ? 72.955 -109.320 18.963 1.00 44.37 267 LYS A N 1
ATOM 2014 C CA . LYS A 1 270 ? 73.442 -109.328 17.592 1.00 45.07 267 LYS A CA 1
ATOM 2015 C C . LYS A 1 270 ? 74.718 -110.151 17.529 1.00 45.64 267 LYS A C 1
ATOM 2016 O O . LYS A 1 270 ? 74.934 -110.917 16.592 1.00 46.11 267 LYS A O 1
ATOM 2022 N N . ALA A 1 271 ? 75.571 -109.986 18.531 1.00 44.89 268 ALA A N 1
ATOM 2023 C CA . ALA A 1 271 ? 76.814 -110.715 18.573 1.00 45.50 268 ALA A CA 1
ATOM 2024 C C . ALA A 1 271 ? 76.509 -112.201 18.606 1.00 47.51 268 ALA A C 1
ATOM 2025 O O . ALA A 1 271 ? 77.145 -112.991 17.909 1.00 47.53 268 ALA A O 1
ATOM 2027 N N . GLU A 1 272 ? 75.515 -112.578 19.409 1.00 50.38 269 GLU A N 1
ATOM 2028 C CA . GLU A 1 272 ? 75.137 -113.981 19.546 1.00 52.09 269 GLU A CA 1
ATOM 2029 C C . GLU A 1 272 ? 74.618 -114.538 18.228 1.00 51.70 269 GLU A C 1
ATOM 2030 O O . GLU A 1 272 ? 74.965 -115.656 17.840 1.00 51.77 269 GLU A O 1
ATOM 2036 N N . VAL A 1 273 ? 73.798 -113.763 17.533 1.00 50.26 270 VAL A N 1
ATOM 2037 C CA . VAL A 1 273 ? 73.273 -114.234 16.270 1.00 51.23 270 VAL A CA 1
ATOM 2038 C C . VAL A 1 273 ? 74.367 -114.396 15.217 1.00 51.15 270 VAL A C 1
ATOM 2039 O O . VAL A 1 273 ? 74.356 -115.359 14.456 1.00 52.66 270 VAL A O 1
ATOM 2043 N N . ARG A 1 274 ? 75.310 -113.459 15.166 1.00 50.53 271 ARG A N 1
ATOM 2044 C CA . ARG A 1 274 ? 76.397 -113.558 14.200 1.00 50.59 271 ARG A CA 1
ATOM 2045 C C . ARG A 1 274 ? 77.199 -114.805 14.541 1.00 50.33 271 ARG A C 1
ATOM 2046 O O . ARG A 1 274 ? 77.479 -115.635 13.672 1.00 50.54 271 ARG A O 1
ATOM 2054 N N . LYS A 1 275 ? 77.553 -114.926 15.820 1.00 49.42 272 LYS A N 1
ATOM 2055 C CA . LYS A 1 275 ? 78.319 -116.065 16.316 1.00 49.42 272 LYS A CA 1
ATOM 2056 C C . LYS A 1 275 ? 77.732 -117.375 15.833 1.00 49.64 272 LYS A C 1
ATOM 2057 O O . LYS A 1 275 ? 78.471 -118.295 15.481 1.00 50.30 272 LYS A O 1
ATOM 2063 N N . ASN A 1 276 ? 76.403 -117.468 15.825 1.00 48.43 273 ASN A N 1
ATOM 2064 C CA . ASN A 1 276 ? 75.734 -118.682 15.383 1.00 47.30 273 ASN A CA 1
ATOM 2065 C C . ASN A 1 276 ? 75.738 -118.782 13.875 1.00 48.47 273 ASN A C 1
ATOM 2066 O O . ASN A 1 276 ? 76.018 -119.850 13.315 1.00 48.97 273 ASN A O 1
ATOM 2071 N N . MET A 1 277 ? 75.429 -117.669 13.222 1.00 47.68 274 MET A N 1
ATOM 2072 C CA . MET A 1 277 ? 75.390 -117.652 11.771 1.00 46.43 274 MET A CA 1
ATOM 2073 C C . MET A 1 277 ? 76.704 -118.035 11.128 1.00 45.60 274 MET A C 1
ATOM 2074 O O . MET A 1 277 ? 76.702 -118.621 10.047 1.00 44.26 274 MET A O 1
ATOM 2079 N N . GLU A 1 278 ? 77.822 -117.687 11.769 1.00 44.00 275 GLU A N 1
ATOM 2080 C CA . GLU A 1 278 ? 79.136 -118.027 11.231 1.00 44.25 275 GLU A CA 1
ATOM 2081 C C . GLU A 1 278 ? 79.208 -119.536 11.072 1.00 45.83 275 GLU A C 1
ATOM 2082 O O . GLU A 1 278 ? 79.634 -120.044 10.037 1.00 45.81 275 GLU A O 1
ATOM 2088 N N . ARG A 1 279 ? 78.771 -120.244 12.111 1.00 46.96 276 ARG A N 1
ATOM 2089 C CA . ARG A 1 279 ? 78.771 -121.689 12.099 1.00 47.76 276 ARG A CA 1
ATOM 2090 C C . ARG A 1 279 ? 77.850 -122.181 11.002 1.00 47.43 276 ARG A C 1
ATOM 2091 O O . ARG A 1 279 ? 78.266 -122.961 10.151 1.00 48.92 276 ARG A O 1
ATOM 2099 N N . GLU A 1 280 ? 76.603 -121.715 11.005 1.00 45.36 277 GLU A N 1
ATOM 2100 C CA . GLU A 1 280 ? 75.654 -122.149 9.987 1.00 45.68 277 GLU A CA 1
ATOM 2101 C C . GLU A 1 280 ? 76.216 -121.941 8.584 1.00 44.70 277 GLU A C 1
ATOM 2102 O O . GLU A 1 280 ? 76.153 -122.832 7.731 1.00 45.27 277 GLU A O 1
ATOM 2108 N N . LEU A 1 281 ? 76.783 -120.765 8.349 1.00 43.82 278 LEU A N 1
ATOM 2109 C CA . LEU A 1 281 ? 77.348 -120.475 7.044 1.00 42.58 278 LEU A CA 1
ATOM 2110 C C . LEU A 1 281 ? 78.415 -121.496 6.691 1.00 42.76 278 LEU A C 1
ATOM 2111 O O . LEU A 1 281 ? 78.411 -122.046 5.593 1.00 42.48 278 LEU A O 1
ATOM 2116 N N . LYS A 1 282 ? 79.334 -121.756 7.619 1.00 43.28 279 LYS A N 1
ATOM 2117 C CA . LYS A 1 282 ? 80.388 -122.726 7.350 1.00 44.57 279 LYS A CA 1
ATOM 2118 C C . LYS A 1 282 ? 79.757 -124.070 6.974 1.00 45.27 279 LYS A C 1
ATOM 2119 O O . LYS A 1 282 ? 80.190 -124.735 6.035 1.00 45.81 279 LYS A O 1
ATOM 2125 N N . GLN A 1 283 ? 78.717 -124.452 7.700 1.00 45.30 280 GLN A N 1
ATOM 2126 C CA . GLN A 1 283 ? 78.032 -125.704 7.419 1.00 43.68 280 GLN A CA 1
ATOM 2127 C C . GLN A 1 283 ? 77.348 -125.619 6.065 1.00 43.13 280 GLN A C 1
ATOM 2128 O O . GLN A 1 283 ? 77.449 -126.541 5.255 1.00 44.41 280 GLN A O 1
ATOM 2134 N N . ALA A 1 284 ? 76.655 -124.513 5.816 1.00 41.65 281 ALA A N 1
ATOM 2135 C CA . ALA A 1 284 ? 75.975 -124.328 4.543 1.00 40.35 281 ALA A CA 1
ATOM 2136 C C . ALA A 1 284 ? 76.953 -124.412 3.367 1.00 40.68 281 ALA A C 1
ATOM 2137 O O . ALA A 1 284 ? 76.639 -124.983 2.329 1.00 38.97 281 ALA A O 1
ATOM 2139 N N . ILE A 1 285 ? 78.143 -123.845 3.520 1.00 41.33 282 ILE A N 1
ATOM 2140 C CA . ILE A 1 285 ? 79.111 -123.900 2.441 1.00 43.28 282 ILE A CA 1
ATOM 2141 C C . ILE A 1 285 ? 79.613 -125.332 2.246 1.00 45.79 282 ILE A C 1
ATOM 2142 O O . ILE A 1 285 ? 79.809 -125.780 1.114 1.00 45.47 282 ILE A O 1
ATOM 2147 N N . LYS A 1 286 ? 79.815 -126.051 3.350 1.00 48.27 283 LYS A N 1
ATOM 2148 C CA . LYS A 1 286 ? 80.288 -127.429 3.284 1.00 50.16 283 LYS A CA 1
ATOM 2149 C C . LYS A 1 286 ? 79.191 -128.298 2.694 1.00 51.09 283 LYS A C 1
ATOM 2150 O O . LYS A 1 286 ? 79.464 -129.244 1.953 1.00 52.55 283 LYS A O 1
ATOM 2156 N N . ALA A 1 287 ? 77.946 -127.967 3.013 1.00 50.93 284 ALA A N 1
ATOM 2157 C CA . ALA A 1 287 ? 76.821 -128.718 2.487 1.00 50.40 284 ALA A CA 1
ATOM 2158 C C . ALA A 1 287 ? 76.587 -128.347 1.035 1.00 50.25 284 ALA A C 1
ATOM 2159 O O . ALA A 1 287 ? 76.057 -129.145 0.284 1.00 51.66 284 ALA A O 1
ATOM 2161 N N . ARG A 1 288 ? 76.984 -127.142 0.635 1.00 51.99 285 ARG A N 1
ATOM 2162 C CA . ARG A 1 288 ? 76.817 -126.704 -0.759 1.00 53.76 285 ARG A CA 1
ATOM 2163 C C . ARG A 1 288 ? 77.512 -127.680 -1.694 1.00 55.36 285 ARG A C 1
ATOM 2164 O O . ARG A 1 288 ? 76.925 -128.187 -2.647 1.00 54.17 285 ARG A O 1
ATOM 2172 N N . ILE A 1 289 ? 78.788 -127.913 -1.401 1.00 57.00 286 ILE A N 1
ATOM 2173 C CA . ILE A 1 289 ? 79.631 -128.800 -2.178 1.00 59.57 286 ILE A CA 1
ATOM 2174 C C . ILE A 1 289 ? 79.040 -130.199 -2.329 1.00 62.27 286 ILE A C 1
ATOM 2175 O O . ILE A 1 289 ? 78.743 -130.631 -3.439 1.00 64.42 286 ILE A O 1
ATOM 2180 N N . LYS A 1 290 ? 78.859 -130.908 -1.219 1.00 64.81 287 LYS A N 1
ATOM 2181 C CA . LYS A 1 290 ? 78.318 -132.264 -1.262 1.00 65.95 287 LYS A CA 1
ATOM 2182 C C . LYS A 1 290 ? 77.096 -132.404 -2.163 1.00 66.89 287 LYS A C 1
ATOM 2183 O O . LYS A 1 290 ? 76.929 -133.411 -2.850 1.00 68.74 287 LYS A O 1
ATOM 2189 N N . GLU A 1 291 ? 76.244 -131.389 -2.176 1.00 66.70 288 GLU A N 1
ATOM 2190 C CA . GLU A 1 291 ? 75.035 -131.444 -2.973 1.00 67.29 288 GLU A CA 1
ATOM 2191 C C . GLU A 1 291 ? 75.216 -131.047 -4.421 1.00 68.96 288 GLU A C 1
ATOM 2192 O O . GLU A 1 291 ? 74.274 -131.131 -5.211 1.00 68.91 288 GLU A O 1
ATOM 2198 N N . GLN A 1 292 ? 76.416 -130.614 -4.786 1.00 71.56 289 GLN A N 1
ATOM 2199 C CA . GLN A 1 292 ? 76.649 -130.221 -6.172 1.00 74.04 289 GLN A CA 1
ATOM 2200 C C . GLN A 1 292 ? 76.425 -131.449 -7.049 1.00 74.19 289 GLN A C 1
ATOM 2201 O O . GLN A 1 292 ? 76.740 -132.576 -6.662 1.00 74.57 289 GLN A O 1
ATOM 2207 N N . ALA A 1 293 ? 75.864 -131.235 -8.228 1.00 74.44 290 ALA A N 1
ATOM 2208 C CA . ALA A 1 293 ? 75.625 -132.343 -9.137 1.00 74.18 290 ALA A CA 1
ATOM 2209 C C . ALA A 1 293 ? 74.900 -133.510 -8.479 1.00 72.60 290 ALA A C 1
ATOM 2210 O O . ALA A 1 293 ? 75.362 -134.652 -8.541 1.00 71.92 290 ALA A O 1
ATOM 2212 N N . ILE A 1 294 ? 73.790 -133.204 -7.814 1.00 70.46 291 ILE A N 1
ATOM 2213 C CA . ILE A 1 294 ? 72.935 -134.217 -7.207 1.00 68.80 291 ILE A CA 1
ATOM 2214 C C . ILE A 1 294 ? 71.563 -133.909 -7.793 1.00 68.81 291 ILE A C 1
ATOM 2215 O O . ILE A 1 294 ? 70.731 -133.293 -7.136 1.00 69.70 291 ILE A O 1
ATOM 2220 N N . GLU A 1 295 ? 71.346 -134.311 -9.039 1.00 67.77 292 GLU A N 1
ATOM 2221 C CA . GLU A 1 295 ? 70.078 -134.056 -9.708 1.00 66.52 292 GLU A CA 1
ATOM 2222 C C . GLU A 1 295 ? 68.904 -134.447 -8.810 1.00 65.96 292 GLU A C 1
ATOM 2223 O O . GLU A 1 295 ? 68.983 -135.407 -8.049 1.00 64.62 292 GLU A O 1
ATOM 2229 N N . GLY A 1 296 ? 67.819 -133.685 -8.896 1.00 66.17 293 GLY A N 1
ATOM 2230 C CA . GLY A 1 296 ? 66.665 -133.960 -8.059 1.00 67.83 293 GLY A CA 1
ATOM 2231 C C . GLY A 1 296 ? 66.487 -132.800 -7.102 1.00 68.61 293 GLY A C 1
ATOM 2232 O O . GLY A 1 296 ? 65.373 -132.438 -6.728 1.00 69.97 293 GLY A O 1
ATOM 2233 N N . LEU A 1 297 ? 67.610 -132.216 -6.698 1.00 68.67 294 LEU A N 1
ATOM 2234 C CA . LEU A 1 297 ? 67.611 -131.069 -5.805 1.00 67.76 294 LEU A CA 1
ATOM 2235 C C . LEU A 1 297 ? 67.357 -129.872 -6.705 1.00 67.12 294 LEU A C 1
ATOM 2236 O O . LEU A 1 297 ? 68.114 -129.630 -7.637 1.00 67.48 294 LEU A O 1
ATOM 2241 N N . VAL A 1 298 ? 66.295 -129.125 -6.438 1.00 67.36 295 VAL A N 1
ATOM 2242 C CA . VAL A 1 298 ? 65.984 -127.972 -7.268 1.00 67.33 295 VAL A CA 1
ATOM 2243 C C . VAL A 1 298 ? 66.461 -126.650 -6.670 1.00 66.64 295 VAL A C 1
ATOM 2244 O O . VAL A 1 298 ? 66.773 -125.716 -7.405 1.00 66.78 295 VAL A O 1
ATOM 2248 N N . LYS A 1 299 ? 66.526 -126.566 -5.345 1.00 65.83 296 LYS A N 1
ATOM 2249 C CA . LYS A 1 299 ? 66.971 -125.333 -4.711 1.00 65.09 296 LYS A CA 1
ATOM 2250 C C . LYS A 1 299 ? 68.274 -125.492 -3.936 1.00 63.49 296 LYS A C 1
ATOM 2251 O O . LYS A 1 299 ? 68.441 -126.440 -3.169 1.00 62.91 296 LYS A O 1
ATOM 2257 N N . GLU A 1 300 ? 69.190 -124.550 -4.146 1.00 61.92 297 GLU A N 1
ATOM 2258 C CA . GLU A 1 300 ? 70.493 -124.546 -3.487 1.00 61.39 297 GLU A CA 1
ATOM 2259 C C . GLU A 1 300 ? 70.266 -124.213 -2.015 1.00 59.11 297 GLU A C 1
ATOM 2260 O O . GLU A 1 300 ? 69.419 -123.388 -1.693 1.00 58.33 297 GLU A O 1
ATOM 2266 N N . ASN A 1 301 ? 71.012 -124.835 -1.109 1.00 56.62 298 ASN A N 1
ATOM 2267 C CA . ASN A 1 301 ? 70.779 -124.549 0.305 1.00 55.49 298 ASN A CA 1
ATOM 2268 C C . ASN A 1 301 ? 71.010 -123.066 0.602 1.00 55.65 298 ASN A C 1
ATOM 2269 O O . ASN A 1 301 ? 71.274 -122.292 -0.309 1.00 57.06 298 ASN A O 1
ATOM 2274 N N . GLU A 1 302 ? 70.915 -122.666 1.869 1.00 54.92 299 GLU A N 1
ATOM 2275 C CA . GLU A 1 302 ? 71.072 -121.257 2.234 1.00 53.03 299 GLU A CA 1
ATOM 2276 C C . GLU A 1 302 ? 70.846 -121.064 3.732 1.00 52.65 299 GLU A C 1
ATOM 2277 O O . GLU A 1 302 ? 70.368 -121.973 4.410 1.00 53.70 299 GLU A O 1
ATOM 2283 N N . ILE A 1 303 ? 71.185 -119.880 4.245 1.00 49.90 300 ILE A N 1
ATOM 2284 C CA . ILE A 1 303 ? 70.967 -119.579 5.656 1.00 48.67 300 ILE A CA 1
ATOM 2285 C C . ILE A 1 303 ? 70.045 -118.374 5.723 1.00 48.25 300 ILE A C 1
ATOM 2286 O O . ILE A 1 303 ? 70.029 -117.563 4.808 1.00 47.30 300 ILE A O 1
ATOM 2291 N N . GLN A 1 304 ? 69.268 -118.266 6.800 1.00 49.01 301 GLN A N 1
ATOM 2292 C CA . GLN A 1 304 ? 68.343 -117.140 6.957 1.00 50.66 301 GLN A CA 1
ATOM 2293 C C . GLN A 1 304 ? 68.989 -116.022 7.768 1.00 48.52 301 GLN A C 1
ATOM 2294 O O . GLN A 1 304 ? 69.522 -116.257 8.859 1.00 48.51 301 GLN A O 1
ATOM 2300 N N . VAL A 1 305 ? 68.934 -114.802 7.240 1.00 46.56 302 VAL A N 1
ATOM 2301 C CA . VAL A 1 305 ? 69.511 -113.667 7.940 1.00 44.96 302 VAL A CA 1
ATOM 2302 C C . VAL A 1 305 ? 68.424 -112.723 8.405 1.00 43.98 302 VAL A C 1
ATOM 2303 O O . VAL A 1 305 ? 67.482 -112.440 7.674 1.00 43.59 302 VAL A O 1
ATOM 2307 N N . PRO A 1 306 ? 68.527 -112.244 9.649 1.00 44.81 303 PRO A N 1
ATOM 2308 C CA . PRO A 1 306 ? 67.520 -111.323 10.170 1.00 46.79 303 PRO A CA 1
ATOM 2309 C C . PRO A 1 306 ? 67.610 -110.004 9.416 1.00 46.74 303 PRO A C 1
ATOM 2310 O O . PRO A 1 306 ? 68.703 -109.455 9.263 1.00 46.75 303 PRO A O 1
ATOM 2314 N N . SER A 1 307 ? 66.469 -109.504 8.947 1.00 46.24 304 SER A N 1
ATOM 2315 C CA . SER A 1 307 ? 66.437 -108.235 8.238 1.00 47.56 304 SER A CA 1
ATOM 2316 C C . SER A 1 307 ? 67.105 -107.166 9.105 1.00 48.48 304 SER A C 1
ATOM 2317 O O . SER A 1 307 ? 67.701 -106.224 8.594 1.00 48.63 304 SER A O 1
ATOM 2320 N N . ALA A 1 308 ? 67.007 -107.320 10.420 1.00 47.94 305 ALA A N 1
ATOM 2321 C CA . ALA A 1 308 ? 67.635 -106.387 11.335 1.00 48.73 305 ALA A CA 1
ATOM 2322 C C . ALA A 1 308 ? 69.111 -106.264 10.968 1.00 49.90 305 ALA A C 1
ATOM 2323 O O . ALA A 1 308 ? 69.684 -105.174 11.023 1.00 51.44 305 ALA A O 1
ATOM 2325 N N . LEU A 1 309 ? 69.733 -107.387 10.601 1.00 49.11 306 LEU A N 1
ATOM 2326 C CA . LEU A 1 309 ? 71.143 -107.351 10.233 1.00 47.44 306 LEU A CA 1
ATOM 2327 C C . LEU A 1 309 ? 71.388 -106.868 8.809 1.00 44.88 306 LEU A C 1
ATOM 2328 O O . LEU A 1 309 ? 72.455 -106.339 8.527 1.00 46.75 306 LEU A O 1
ATOM 2333 N N . ILE A 1 310 ? 70.425 -107.044 7.907 1.00 41.12 307 ILE A N 1
ATOM 2334 C CA . ILE A 1 310 ? 70.597 -106.539 6.551 1.00 40.90 307 ILE A CA 1
ATOM 2335 C C . ILE A 1 310 ? 70.478 -105.007 6.636 1.00 41.98 307 ILE A C 1
ATOM 2336 O O . ILE A 1 310 ? 71.178 -104.283 5.929 1.00 43.98 307 ILE A O 1
ATOM 2341 N N . ASP A 1 311 ? 69.599 -104.533 7.515 1.00 41.59 308 ASP A N 1
ATOM 2342 C CA . ASP A 1 311 ? 69.360 -103.101 7.732 1.00 39.67 308 ASP A CA 1
ATOM 2343 C C . ASP A 1 311 ? 70.614 -102.376 8.208 1.00 39.42 308 ASP A C 1
ATOM 2344 O O . ASP A 1 311 ? 70.870 -101.236 7.813 1.00 37.72 308 ASP A O 1
ATOM 2349 N N . GLN A 1 312 ? 71.375 -103.032 9.073 1.00 37.57 309 GLN A N 1
ATOM 2350 C CA . GLN A 1 312 ? 72.591 -102.431 9.583 1.00 39.54 309 GLN A CA 1
ATOM 2351 C C . GLN A 1 312 ? 73.519 -102.232 8.391 1.00 39.53 309 GLN A C 1
ATOM 2352 O O . GLN A 1 312 ? 74.144 -101.190 8.228 1.00 38.18 309 GLN A O 1
ATOM 2358 N N . GLU A 1 313 ? 73.600 -103.245 7.539 1.00 40.08 310 GLU A N 1
ATOM 2359 C CA . GLU A 1 313 ? 74.466 -103.151 6.396 1.00 38.89 310 GLU A CA 1
ATOM 2360 C C . GLU A 1 313 ? 73.949 -102.110 5.420 1.00 39.02 310 GLU A C 1
ATOM 2361 O O . GLU A 1 313 ? 74.720 -101.285 4.939 1.00 40.69 310 GLU A O 1
ATOM 2367 N N . ILE A 1 314 ? 72.650 -102.131 5.138 1.00 36.01 311 ILE A N 1
ATOM 2368 C CA . ILE A 1 314 ? 72.091 -101.159 4.214 1.00 35.94 311 ILE A CA 1
ATOM 2369 C C . ILE A 1 314 ? 72.356 -99.719 4.639 1.00 36.20 311 ILE A C 1
ATOM 2370 O O . ILE A 1 314 ? 72.702 -98.892 3.814 1.00 35.25 311 ILE A O 1
ATOM 2375 N N . ASN A 1 315 ? 72.200 -99.416 5.925 1.00 39.00 312 ASN A N 1
ATOM 2376 C CA . ASN A 1 315 ? 72.455 -98.069 6.420 1.00 40.54 312 ASN A CA 1
ATOM 2377 C C . ASN A 1 315 ? 73.847 -97.633 6.054 1.00 42.04 312 ASN A C 1
ATOM 2378 O O . ASN A 1 315 ? 74.057 -96.521 5.568 1.00 42.67 312 ASN A O 1
ATOM 2383 N N . VAL A 1 316 ? 74.807 -98.510 6.295 1.00 40.95 313 VAL A N 1
ATOM 2384 C CA . VAL A 1 316 ? 76.172 -98.171 5.990 1.00 41.28 313 VAL A CA 1
ATOM 2385 C C . VAL A 1 316 ? 76.344 -97.859 4.525 1.00 40.71 313 VAL A C 1
ATOM 2386 O O . VAL A 1 316 ? 77.003 -96.891 4.177 1.00 43.65 313 VAL A O 1
ATOM 2390 N N . LEU A 1 317 ? 75.740 -98.678 3.670 1.00 39.58 314 LEU A N 1
ATOM 2391 C CA . LEU A 1 317 ? 75.813 -98.518 2.223 1.00 37.40 314 LEU A CA 1
ATOM 2392 C C . LEU A 1 317 ? 75.099 -97.289 1.691 1.00 39.36 314 LEU A C 1
ATOM 2393 O O . LEU A 1 317 ? 75.518 -96.699 0.697 1.00 40.06 314 LEU A O 1
ATOM 2398 N N . ARG A 1 318 ? 73.998 -96.920 2.328 1.00 41.23 315 ARG A N 1
ATOM 2399 C CA . ARG A 1 318 ? 73.224 -95.766 1.914 1.00 41.54 315 ARG A CA 1
ATOM 2400 C C . ARG A 1 318 ? 74.017 -94.502 2.250 1.00 44.23 315 ARG A C 1
ATOM 2401 O O . ARG A 1 318 ? 74.035 -93.536 1.482 1.00 46.01 315 ARG A O 1
ATOM 2409 N N . GLN A 1 319 ? 74.683 -94.517 3.397 1.00 44.90 316 GLN A N 1
ATOM 2410 C CA . GLN A 1 319 ? 75.486 -93.386 3.807 1.00 46.02 316 GLN A CA 1
ATOM 2411 C C . GLN A 1 319 ? 76.653 -93.263 2.822 1.00 45.75 316 GLN A C 1
ATOM 2412 O O . GLN A 1 319 ? 77.039 -92.160 2.426 1.00 45.64 316 GLN A O 1
ATOM 2418 N N . GLN A 1 320 ? 77.207 -94.401 2.408 1.00 44.94 317 GLN A N 1
ATOM 2419 C CA . GLN A 1 320 ? 78.315 -94.396 1.460 1.00 44.85 317 GLN A CA 1
ATOM 2420 C C . GLN A 1 320 ? 77.938 -93.932 0.057 1.00 44.32 317 GLN A C 1
ATOM 2421 O O . GLN A 1 320 ? 78.752 -93.334 -0.633 1.00 44.10 317 GLN A O 1
ATOM 2427 N N . ALA A 1 321 ? 76.715 -94.227 -0.367 1.00 45.24 318 ALA A N 1
ATOM 2428 C CA . ALA A 1 321 ? 76.254 -93.812 -1.679 1.00 45.94 318 ALA A CA 1
ATOM 2429 C C . ALA A 1 321 ? 76.150 -92.303 -1.604 1.00 48.04 318 ALA A C 1
ATOM 2430 O O . ALA A 1 321 ? 76.502 -91.594 -2.543 1.00 47.45 318 ALA A O 1
ATOM 2432 N N . ALA A 1 322 ? 75.673 -91.833 -0.461 1.00 50.46 319 ALA A N 1
ATOM 2433 C CA . ALA A 1 322 ? 75.530 -90.412 -0.192 1.00 53.40 319 ALA A CA 1
ATOM 2434 C C . ALA A 1 322 ? 76.836 -89.660 -0.485 1.00 54.19 319 ALA A C 1
ATOM 2435 O O . ALA A 1 322 ? 76.825 -88.640 -1.161 1.00 54.46 319 ALA A O 1
ATOM 2437 N N . GLN A 1 323 ? 77.958 -90.152 0.029 1.00 54.82 320 GLN A N 1
ATOM 2438 C CA . GLN A 1 323 ? 79.230 -89.485 -0.218 1.00 54.50 320 GLN A CA 1
ATOM 2439 C C . GLN A 1 323 ? 79.657 -89.596 -1.674 1.00 53.17 320 GLN A C 1
ATOM 2440 O O . GLN A 1 323 ? 79.922 -88.579 -2.301 1.00 54.44 320 GLN A O 1
ATOM 2446 N N . ARG A 1 324 ? 79.722 -90.812 -2.213 1.00 51.53 321 ARG A N 1
ATOM 2447 C CA . ARG A 1 324 ? 80.119 -91.018 -3.612 1.00 51.71 321 ARG A CA 1
ATOM 2448 C C . ARG A 1 324 ? 79.422 -90.058 -4.570 1.00 53.08 321 ARG A C 1
ATOM 2449 O O . ARG A 1 324 ? 80.051 -89.290 -5.281 1.00 54.06 321 ARG A O 1
ATOM 2457 N N . PHE A 1 325 ? 78.107 -90.151 -4.602 1.00 54.50 322 PHE A N 1
ATOM 2458 C CA . PHE A 1 325 ? 77.285 -89.304 -5.442 1.00 56.96 322 PHE A CA 1
ATOM 2459 C C . PHE A 1 325 ? 76.175 -88.845 -4.500 1.00 58.87 322 PHE A C 1
ATOM 2460 O O . PHE A 1 325 ? 76.319 -88.942 -3.281 1.00 59.30 322 PHE A O 1
ATOM 2468 N N . GLY A 1 326 ? 75.069 -88.360 -5.050 1.00 58.36 323 GLY A N 1
ATOM 2469 C CA . GLY A 1 326 ? 73.973 -87.926 -4.200 1.00 58.31 323 GLY A CA 1
ATOM 2470 C C . GLY A 1 326 ? 74.295 -86.864 -3.159 1.00 57.38 323 GLY A C 1
ATOM 2471 O O . GLY A 1 326 ? 73.470 -86.600 -2.285 1.00 58.47 323 GLY A O 1
ATOM 2472 N N . GLY A 1 327 ? 75.475 -86.251 -3.236 1.00 54.52 324 GLY A N 1
ATOM 2473 C CA . GLY A 1 327 ? 75.826 -85.224 -2.278 1.00 54.29 324 GLY A CA 1
ATOM 2474 C C . GLY A 1 327 ? 75.303 -85.420 -0.855 1.00 54.36 324 GLY A C 1
ATOM 2475 O O . GLY A 1 327 ? 75.434 -86.496 -0.283 1.00 55.79 324 GLY A O 1
ATOM 2476 N N . ASN A 1 328 ? 74.694 -84.384 -0.287 1.00 52.40 325 ASN A N 1
ATOM 2477 C CA . ASN A 1 328 ? 74.193 -84.426 1.088 1.00 50.91 325 ASN A CA 1
ATOM 2478 C C . ASN A 1 328 ? 73.402 -85.653 1.545 1.00 47.83 325 ASN A C 1
ATOM 2479 O O . ASN A 1 328 ? 72.973 -86.470 0.740 1.00 47.34 325 ASN A O 1
ATOM 2484 N N . VAL A 1 329 ? 73.207 -85.755 2.858 1.00 44.73 326 VAL A N 1
ATOM 2485 C CA . VAL A 1 329 ? 72.491 -86.866 3.468 1.00 43.89 326 VAL A CA 1
ATOM 2486 C C . VAL A 1 329 ? 70.983 -86.838 3.234 1.00 45.46 326 VAL A C 1
ATOM 2487 O O . VAL A 1 329 ? 70.323 -87.888 3.261 1.00 45.45 326 VAL A O 1
ATOM 2491 N N . GLU A 1 330 ? 70.420 -85.647 3.032 1.00 44.43 327 GLU A N 1
ATOM 2492 C CA . GLU A 1 330 ? 68.991 -85.544 2.786 1.00 43.27 327 GLU A CA 1
ATOM 2493 C C . GLU A 1 330 ? 68.654 -86.341 1.521 1.00 42.93 327 GLU A C 1
ATOM 2494 O O . GLU A 1 330 ? 67.570 -86.910 1.415 1.00 43.71 327 GLU A O 1
ATOM 2500 N N . ALA A 1 331 ? 69.596 -86.393 0.583 1.00 39.90 328 ALA A N 1
ATOM 2501 C CA . ALA A 1 331 ? 69.398 -87.113 -0.665 1.00 38.74 328 ALA A CA 1
ATOM 2502 C C . ALA A 1 331 ? 69.492 -88.618 -0.482 1.00 40.47 328 ALA A C 1
ATOM 2503 O O . ALA A 1 331 ? 68.735 -89.385 -1.083 1.00 42.32 328 ALA A O 1
ATOM 2505 N N . ALA A 1 332 ? 70.439 -89.054 0.341 1.00 40.39 329 ALA A N 1
ATOM 2506 C CA . ALA A 1 332 ? 70.601 -90.481 0.577 1.00 38.08 329 ALA A CA 1
ATOM 2507 C C . ALA A 1 332 ? 69.414 -90.997 1.373 1.00 36.38 329 ALA A C 1
ATOM 2508 O O . ALA A 1 332 ? 69.096 -92.178 1.307 1.00 36.02 329 ALA A O 1
ATOM 2510 N N . ALA A 1 333 ? 68.759 -90.109 2.112 1.00 34.29 330 ALA A N 1
ATOM 2511 C CA . ALA A 1 333 ? 67.619 -90.496 2.941 1.00 35.56 330 ALA A CA 1
ATOM 2512 C C . ALA A 1 333 ? 66.387 -90.926 2.144 1.00 37.16 330 ALA A C 1
ATOM 2513 O O . ALA A 1 333 ? 65.411 -91.397 2.737 1.00 37.84 330 ALA A O 1
ATOM 2515 N N . GLN A 1 334 ? 66.416 -90.762 0.823 1.00 36.21 331 GLN A N 1
ATOM 2516 C CA . GLN A 1 334 ? 65.288 -91.178 -0.002 1.00 37.45 331 GLN A CA 1
ATOM 2517 C C . GLN A 1 334 ? 65.660 -92.196 -1.055 1.00 36.61 331 GLN A C 1
ATOM 2518 O O . GLN A 1 334 ? 64.896 -92.447 -1.992 1.00 34.16 331 GLN A O 1
ATOM 2524 N N . LEU A 1 335 ? 66.845 -92.773 -0.922 1.00 35.29 332 LEU A N 1
ATOM 2525 C CA . LEU A 1 335 ? 67.253 -93.781 -1.871 1.00 35.29 332 LEU A CA 1
ATOM 2526 C C . LEU A 1 335 ? 66.524 -95.051 -1.448 1.00 34.20 332 LEU A C 1
ATOM 2527 O O . LEU A 1 335 ? 66.456 -95.381 -0.269 1.00 34.94 332 LEU A O 1
ATOM 2532 N N . PRO A 1 336 ? 65.940 -95.767 -2.412 1.00 34.91 333 PRO A N 1
ATOM 2533 C CA . PRO A 1 336 ? 65.222 -96.994 -2.069 1.00 36.46 333 PRO A CA 1
ATOM 2534 C C . PRO A 1 336 ? 66.115 -98.134 -1.581 1.00 38.00 333 PRO A C 1
ATOM 2535 O O . PRO A 1 336 ? 67.240 -98.301 -2.037 1.00 38.59 333 PRO A O 1
ATOM 2539 N N . ARG A 1 337 ? 65.580 -98.919 -0.653 1.00 40.07 334 ARG A N 1
ATOM 2540 C CA . ARG A 1 337 ? 66.279 -100.055 -0.060 1.00 40.97 334 ARG A CA 1
ATOM 2541 C C . ARG A 1 337 ? 66.789 -101.092 -1.033 1.00 42.98 334 ARG A C 1
ATOM 2542 O O . ARG A 1 337 ? 67.901 -101.579 -0.875 1.00 44.76 334 ARG A O 1
ATOM 2550 N N . GLU A 1 338 ? 65.989 -101.448 -2.030 1.00 45.42 335 GLU A N 1
ATOM 2551 C CA . GLU A 1 338 ? 66.425 -102.471 -2.977 1.00 46.75 335 GLU A CA 1
ATOM 2552 C C . GLU A 1 338 ? 67.670 -102.058 -3.745 1.00 45.04 335 GLU A C 1
ATOM 2553 O O . GLU A 1 338 ? 68.315 -102.872 -4.390 1.00 47.56 335 GLU A O 1
ATOM 2559 N N . LEU A 1 339 ? 68.023 -100.787 -3.679 1.00 42.35 336 LEU A N 1
ATOM 2560 C CA . LEU A 1 339 ? 69.205 -100.344 -4.389 1.00 40.84 336 LEU A CA 1
ATOM 2561 C C . LEU A 1 339 ? 70.423 -101.064 -3.788 1.00 40.00 336 LEU A C 1
ATOM 2562 O O . LEU A 1 339 ? 71.367 -101.394 -4.504 1.00 38.84 336 LEU A O 1
ATOM 2567 N N . PHE A 1 340 ? 70.381 -101.330 -2.485 1.00 38.17 337 PHE A N 1
ATOM 2568 C CA . PHE A 1 340 ? 71.505 -101.972 -1.812 1.00 37.14 337 PHE A CA 1
ATOM 2569 C C . PHE A 1 340 ? 71.280 -103.373 -1.222 1.00 37.15 337 PHE A C 1
ATOM 2570 O O . PHE A 1 340 ? 72.177 -103.922 -0.599 1.00 36.13 337 PHE A O 1
ATOM 2578 N N . GLU A 1 341 ? 70.104 -103.954 -1.409 1.00 39.99 338 GLU A N 1
ATOM 2579 C CA . GLU A 1 341 ? 69.839 -105.275 -0.841 1.00 41.95 338 GLU A CA 1
ATOM 2580 C C . GLU A 1 341 ? 70.925 -106.294 -1.136 1.00 40.89 338 GLU A C 1
ATOM 2581 O O . GLU A 1 341 ? 71.474 -106.907 -0.225 1.00 39.55 338 GLU A O 1
ATOM 2587 N N . GLU A 1 342 ? 71.237 -106.459 -2.407 1.00 41.49 339 GLU A N 1
ATOM 2588 C CA . GLU A 1 342 ? 72.255 -107.402 -2.828 1.00 42.59 339 GLU A CA 1
ATOM 2589 C C . GLU A 1 342 ? 73.645 -107.151 -2.191 1.00 42.93 339 GLU A C 1
ATOM 2590 O O . GLU A 1 342 ? 74.223 -108.057 -1.591 1.00 44.30 339 GLU A O 1
ATOM 2596 N N . GLN A 1 343 ? 74.177 -105.937 -2.300 1.00 41.47 340 GLN A N 1
ATOM 2597 C CA . GLN A 1 343 ? 75.490 -105.658 -1.712 1.00 39.77 340 GLN A CA 1
ATOM 2598 C C . GLN A 1 343 ? 75.488 -105.874 -0.204 1.00 39.46 340 GLN A C 1
ATOM 2599 O O . GLN A 1 343 ? 76.522 -106.195 0.386 1.00 39.81 340 GLN A O 1
ATOM 2605 N N . ALA A 1 344 ? 74.336 -105.692 0.429 1.00 36.73 341 ALA A N 1
ATOM 2606 C CA . ALA A 1 344 ? 74.258 -105.859 1.870 1.00 37.10 341 ALA A CA 1
ATOM 2607 C C . ALA A 1 344 ? 74.383 -107.333 2.203 1.00 37.21 341 ALA A C 1
ATOM 2608 O O . ALA A 1 344 ? 75.100 -107.720 3.131 1.00 36.15 341 ALA A O 1
ATOM 2610 N N . LYS A 1 345 ? 73.684 -108.164 1.434 1.00 36.78 342 LYS A N 1
ATOM 2611 C CA . LYS A 1 345 ? 73.741 -109.590 1.667 1.00 37.74 342 LYS A CA 1
ATOM 2612 C C . LYS A 1 345 ? 75.178 -110.072 1.575 1.00 38.12 342 LYS A C 1
ATOM 2613 O O . LYS A 1 345 ? 75.626 -110.852 2.413 1.00 39.80 342 LYS A O 1
ATOM 2619 N N . ARG A 1 346 ? 75.918 -109.596 0.582 1.00 36.82 343 ARG A N 1
ATOM 2620 C CA . ARG A 1 346 ? 77.307 -110.001 0.474 1.00 35.59 343 ARG A CA 1
ATOM 2621 C C . ARG A 1 346 ? 78.091 -109.520 1.680 1.00 36.27 343 ARG A C 1
ATOM 2622 O O . ARG A 1 346 ? 78.900 -110.255 2.228 1.00 37.81 343 ARG A O 1
ATOM 2630 N N . ARG A 1 347 ? 77.856 -108.284 2.106 1.00 37.38 344 ARG A N 1
ATOM 2631 C CA . ARG A 1 347 ? 78.578 -107.779 3.268 1.00 37.24 344 ARG A CA 1
ATOM 2632 C C . ARG A 1 347 ? 78.352 -108.702 4.451 1.00 37.83 344 ARG A C 1
ATOM 2633 O O . ARG A 1 347 ? 79.264 -108.969 5.231 1.00 40.12 344 ARG A O 1
ATOM 2641 N N . VAL A 1 348 ? 77.132 -109.198 4.601 1.00 37.37 345 VAL A N 1
ATOM 2642 C CA . VAL A 1 348 ? 76.865 -110.087 5.716 1.00 37.88 345 VAL A CA 1
ATOM 2643 C C . VAL A 1 348 ? 77.680 -111.368 5.541 1.00 37.12 345 VAL A C 1
ATOM 2644 O O . VAL A 1 348 ? 78.400 -111.787 6.448 1.00 38.51 345 VAL A O 1
ATOM 2648 N N . VAL A 1 349 ? 77.566 -111.968 4.368 1.00 35.16 346 VAL A N 1
ATOM 2649 C CA . VAL A 1 349 ? 78.267 -113.196 4.034 1.00 34.21 346 VAL A CA 1
ATOM 2650 C C . VAL A 1 349 ? 79.778 -113.030 4.225 1.00 36.72 346 VAL A C 1
ATOM 2651 O O . VAL A 1 349 ? 80.373 -113.681 5.087 1.00 38.41 346 VAL A O 1
ATOM 2655 N N . VAL A 1 350 ? 80.407 -112.146 3.451 1.00 36.11 347 VAL A N 1
ATOM 2656 C CA . VAL A 1 350 ? 81.841 -111.950 3.590 1.00 35.81 347 VAL A CA 1
ATOM 2657 C C . VAL A 1 350 ? 82.171 -111.659 5.032 1.00 36.05 347 VAL A C 1
ATOM 2658 O O . VAL A 1 350 ? 83.268 -111.945 5.496 1.00 36.83 347 VAL A O 1
ATOM 2662 N N . GLY A 1 351 ? 81.206 -111.089 5.741 1.00 37.06 348 GLY A N 1
ATOM 2663 C CA . GLY A 1 351 ? 81.417 -110.752 7.142 1.00 37.91 348 GLY A CA 1
ATOM 2664 C C . GLY A 1 351 ? 81.513 -111.968 8.037 1.00 37.67 348 GLY A C 1
ATOM 2665 O O . GLY A 1 351 ? 82.221 -111.970 9.043 1.00 37.32 348 GLY A O 1
ATOM 2666 N N . LEU A 1 352 ? 80.787 -113.020 7.671 1.00 36.93 349 LEU A N 1
ATOM 2667 C CA . LEU A 1 352 ? 80.810 -114.237 8.453 1.00 35.68 349 LEU A CA 1
ATOM 2668 C C . LEU A 1 352 ? 82.024 -115.048 8.034 1.00 34.89 349 LEU A C 1
ATOM 2669 O O . LEU A 1 352 ? 82.582 -115.778 8.834 1.00 34.78 349 LEU A O 1
ATOM 2674 N N . LEU A 1 353 ? 82.451 -114.903 6.788 1.00 35.99 350 LEU A N 1
ATOM 2675 C CA . LEU A 1 353 ? 83.621 -115.645 6.319 1.00 36.14 350 LEU A CA 1
ATOM 2676 C C . LEU A 1 353 ? 84.852 -115.251 7.109 1.00 36.73 350 LEU A C 1
ATOM 2677 O O . LEU A 1 353 ? 85.562 -116.108 7.624 1.00 35.25 350 LEU A O 1
ATOM 2682 N N . LEU A 1 354 ? 85.097 -113.944 7.214 1.00 36.97 351 LEU A N 1
ATOM 2683 C CA . LEU A 1 354 ? 86.249 -113.450 7.947 1.00 37.26 351 LEU A CA 1
ATOM 2684 C C . LEU A 1 354 ? 86.001 -113.514 9.441 1.00 38.37 351 LEU A C 1
ATOM 2685 O O . LEU A 1 354 ? 86.942 -113.559 10.234 1.00 40.19 351 LEU A O 1
ATOM 2690 N N . GLY A 1 355 ? 84.730 -113.517 9.819 1.00 38.15 352 GLY A N 1
ATOM 2691 C CA . GLY A 1 355 ? 84.394 -113.597 11.227 1.00 37.85 352 GLY A CA 1
ATOM 2692 C C . GLY A 1 355 ? 84.828 -114.934 11.797 1.00 39.14 352 GLY A C 1
ATOM 2693 O O . GLY A 1 355 ? 85.599 -115.004 12.758 1.00 40.93 352 GLY A O 1
ATOM 2694 N N . GLU A 1 356 ? 84.342 -116.010 11.189 1.00 39.33 353 GLU A N 1
ATOM 2695 C CA . GLU A 1 356 ? 84.675 -117.348 11.653 1.00 38.98 353 GLU A CA 1
ATOM 2696 C C . GLU A 1 356 ? 86.190 -117.518 11.771 1.00 36.63 353 GLU A C 1
ATOM 2697 O O . GLU A 1 356 ? 86.686 -117.975 12.789 1.00 35.77 353 GLU A O 1
ATOM 2703 N N . VAL A 1 357 ? 86.924 -117.121 10.743 1.00 36.87 354 VAL A N 1
ATOM 2704 C CA . VAL A 1 357 ? 88.377 -117.233 10.777 1.00 36.68 354 VAL A CA 1
ATOM 2705 C C . VAL A 1 357 ? 88.957 -116.453 11.960 1.00 38.98 354 VAL A C 1
ATOM 2706 O O . VAL A 1 357 ? 89.894 -116.909 12.617 1.00 40.79 354 VAL A O 1
ATOM 2710 N N . ILE A 1 358 ? 88.399 -115.277 12.244 1.00 38.70 355 ILE A N 1
ATOM 2711 C CA . ILE A 1 358 ? 88.895 -114.459 13.348 1.00 37.00 355 ILE A CA 1
ATOM 2712 C C . ILE A 1 358 ? 88.536 -115.019 14.726 1.00 37.48 355 ILE A C 1
ATOM 2713 O O . ILE A 1 358 ? 89.372 -115.067 15.633 1.00 37.09 355 ILE A O 1
ATOM 2718 N N . ARG A 1 359 ? 87.287 -115.440 14.895 1.00 37.84 356 ARG A N 1
ATOM 2719 C CA . ARG A 1 359 ? 86.863 -115.971 16.181 1.00 37.10 356 ARG A CA 1
ATOM 2720 C C . ARG A 1 359 ? 87.569 -117.263 16.503 1.00 38.14 356 ARG A C 1
ATOM 2721 O O . ARG A 1 359 ? 88.079 -117.434 17.604 1.00 39.71 356 ARG A O 1
ATOM 2729 N N . THR A 1 360 ? 87.595 -118.178 15.535 1.00 38.56 357 THR A N 1
ATOM 2730 C CA . THR A 1 360 ? 88.223 -119.475 15.726 1.00 39.57 357 THR A CA 1
ATOM 2731 C C . THR A 1 360 ? 89.680 -119.415 16.167 1.00 41.36 357 THR A C 1
ATOM 2732 O O . THR A 1 360 ? 90.105 -120.218 16.992 1.00 43.02 357 THR A O 1
ATOM 2736 N N . HIS A 1 361 ? 90.443 -118.461 15.640 1.00 42.00 358 HIS A N 1
ATOM 2737 C CA . HIS A 1 361 ? 91.849 -118.360 16.015 1.00 43.29 358 HIS A CA 1
ATOM 2738 C C . HIS A 1 361 ? 92.148 -117.177 16.935 1.00 46.30 358 HIS A C 1
ATOM 2739 O O . HIS A 1 361 ? 93.316 -116.835 17.177 1.00 46.56 358 HIS A O 1
ATOM 2746 N N . GLU A 1 362 ? 91.087 -116.581 17.475 1.00 48.62 359 GLU A N 1
ATOM 2747 C CA . GLU A 1 362 ? 91.211 -115.418 18.351 1.00 50.54 359 GLU A CA 1
ATOM 2748 C C . GLU A 1 362 ? 92.170 -114.391 17.749 1.00 51.14 359 GLU A C 1
ATOM 2749 O O . GLU A 1 362 ? 93.033 -113.850 18.446 1.00 50.60 359 GLU A O 1
ATOM 2755 N N . LEU A 1 363 ? 92.022 -114.139 16.452 1.00 50.78 360 LEU A N 1
ATOM 2756 C CA . LEU A 1 363 ? 92.867 -113.168 15.777 1.00 52.36 360 LEU A CA 1
ATOM 2757 C C . LEU A 1 363 ? 92.406 -111.755 16.143 1.00 53.13 360 LEU A C 1
ATOM 2758 O O . LEU A 1 363 ? 91.208 -111.461 16.117 1.00 53.41 360 LEU A O 1
ATOM 2763 N N . LYS A 1 364 ? 93.360 -110.895 16.493 1.00 53.70 361 LYS A N 1
ATOM 2764 C CA . LYS A 1 364 ? 93.072 -109.518 16.882 1.00 55.21 361 LYS A CA 1
ATOM 2765 C C . LYS A 1 364 ? 93.447 -108.525 15.782 1.00 55.05 361 LYS A C 1
ATOM 2766 O O . LYS A 1 364 ? 94.611 -108.398 15.410 1.00 55.73 361 LYS A O 1
ATOM 2772 N N . ALA A 1 365 ? 92.454 -107.808 15.272 1.00 54.79 362 ALA A N 1
ATOM 2773 C CA . ALA A 1 365 ? 92.700 -106.852 14.210 1.00 55.13 362 ALA A CA 1
ATOM 2774 C C . ALA A 1 365 ? 91.786 -105.640 14.317 1.00 56.07 362 ALA A C 1
ATOM 2775 O O . ALA A 1 365 ? 90.715 -105.714 14.913 1.00 56.25 362 ALA A O 1
ATOM 2777 N N . ASP A 1 366 ? 92.224 -104.537 13.715 1.00 58.32 363 ASP A N 1
ATOM 2778 C CA . ASP A 1 366 ? 91.496 -103.260 13.698 1.00 59.26 363 ASP A CA 1
ATOM 2779 C C . ASP A 1 366 ? 90.093 -103.350 13.075 1.00 60.11 363 ASP A C 1
ATOM 2780 O O . ASP A 1 366 ? 89.943 -103.440 11.854 1.00 60.96 363 ASP A O 1
ATOM 2785 N N . GLU A 1 367 ? 89.066 -103.301 13.922 1.00 60.47 364 GLU A N 1
ATOM 2786 C CA . GLU A 1 367 ? 87.675 -103.385 13.480 1.00 60.66 364 GLU A CA 1
ATOM 2787 C C . GLU A 1 367 ? 87.388 -102.502 12.275 1.00 59.61 364 GLU A C 1
ATOM 2788 O O . GLU A 1 367 ? 86.513 -102.802 11.465 1.00 60.38 364 GLU A O 1
ATOM 2794 N N . GLU A 1 368 ? 88.124 -101.409 12.175 1.00 58.34 365 GLU A N 1
ATOM 2795 C CA . GLU A 1 368 ? 87.953 -100.467 11.086 1.00 57.43 365 GLU A CA 1
ATOM 2796 C C . GLU A 1 368 ? 88.599 -100.999 9.810 1.00 55.83 365 GLU A C 1
ATOM 2797 O O . GLU A 1 368 ? 88.111 -100.750 8.714 1.00 55.62 365 GLU A O 1
ATOM 2803 N N . LYS A 1 369 ? 89.703 -101.729 9.948 1.00 53.32 366 LYS A N 1
ATOM 2804 C CA . LYS A 1 369 ? 90.365 -102.275 8.780 1.00 50.46 366 LYS A CA 1
ATOM 2805 C C . LYS A 1 369 ? 89.594 -103.469 8.243 1.00 48.57 366 LYS A C 1
ATOM 2806 O O . LYS A 1 369 ? 89.430 -103.614 7.035 1.00 48.89 366 LYS A O 1
ATOM 2812 N N . VAL A 1 370 ? 89.099 -104.318 9.132 1.00 44.81 367 VAL A N 1
ATOM 2813 C CA . VAL A 1 370 ? 88.348 -105.471 8.673 1.00 44.15 367 VAL A CA 1
ATOM 2814 C C . VAL A 1 370 ? 87.120 -105.016 7.889 1.00 44.99 367 VAL A C 1
ATOM 2815 O O . VAL A 1 370 ? 86.783 -105.608 6.861 1.00 43.51 367 VAL A O 1
ATOM 2819 N N . LYS A 1 371 ? 86.460 -103.968 8.373 1.00 45.06 368 LYS A N 1
ATOM 2820 C CA . LYS A 1 371 ? 85.278 -103.446 7.689 1.00 46.72 368 LYS A CA 1
ATOM 2821 C C . LYS A 1 371 ? 85.634 -102.983 6.284 1.00 46.30 368 LYS A C 1
ATOM 2822 O O . LYS A 1 371 ? 84.944 -103.309 5.319 1.00 47.80 368 LYS A O 1
ATOM 2828 N N . ALA A 1 372 ? 86.712 -102.217 6.171 1.00 43.82 369 ALA A N 1
ATOM 2829 C CA . ALA A 1 372 ? 87.139 -101.723 4.877 1.00 43.64 369 ALA A CA 1
ATOM 2830 C C . ALA A 1 372 ? 87.311 -102.902 3.937 1.00 44.57 369 ALA A C 1
ATOM 2831 O O . ALA A 1 372 ? 86.876 -102.873 2.788 1.00 46.62 369 ALA A O 1
ATOM 2833 N N . LEU A 1 373 ? 87.952 -103.951 4.439 1.00 43.37 370 LEU A N 1
ATOM 2834 C CA . LEU A 1 373 ? 88.162 -105.130 3.640 1.00 41.73 370 LEU A CA 1
ATOM 2835 C C . LEU A 1 373 ? 86.800 -105.703 3.263 1.00 42.40 370 LEU A C 1
ATOM 2836 O O . LEU A 1 373 ? 86.539 -105.987 2.108 1.00 43.06 370 LEU A O 1
ATOM 2841 N N . ILE A 1 374 ? 85.909 -105.855 4.235 1.00 44.15 371 ILE A N 1
ATOM 2842 C CA . ILE A 1 374 ? 84.598 -106.414 3.939 1.00 43.20 371 ILE A CA 1
ATOM 2843 C C . ILE A 1 374 ? 83.931 -105.605 2.857 1.00 45.04 371 ILE A C 1
ATOM 2844 O O . ILE A 1 374 ? 83.450 -106.155 1.872 1.00 45.25 371 ILE A O 1
ATOM 2849 N N . THR A 1 375 ? 83.919 -104.292 3.038 1.00 47.23 372 THR A N 1
ATOM 2850 C CA . THR A 1 375 ? 83.304 -103.382 2.083 1.00 48.92 372 THR A CA 1
ATOM 2851 C C . THR A 1 375 ? 83.783 -103.635 0.670 1.00 49.68 372 THR A C 1
ATOM 2852 O O . THR A 1 375 ? 82.993 -103.744 -0.273 1.00 50.38 372 THR A O 1
ATOM 2856 N N . GLU A 1 376 ? 85.093 -103.725 0.535 1.00 50.04 373 GLU A N 1
ATOM 2857 C CA . GLU A 1 376 ? 85.722 -103.951 -0.747 1.00 51.22 373 GLU A CA 1
ATOM 2858 C C . GLU A 1 376 ? 85.314 -105.267 -1.403 1.00 50.88 373 GLU A C 1
ATOM 2859 O O . GLU A 1 376 ? 84.936 -105.294 -2.570 1.00 51.65 373 GLU A O 1
ATOM 2865 N N . MET A 1 377 ? 85.390 -106.360 -0.652 1.00 50.47 374 MET A N 1
ATOM 2866 C CA . MET A 1 377 ? 85.044 -107.674 -1.187 1.00 49.70 374 MET A CA 1
ATOM 2867 C C . MET A 1 377 ? 83.566 -107.790 -1.531 1.00 49.66 374 MET A C 1
ATOM 2868 O O . MET A 1 377 ? 83.191 -108.543 -2.427 1.00 50.58 374 MET A O 1
ATOM 2873 N N . ALA A 1 378 ? 82.730 -107.038 -0.828 1.00 49.44 375 ALA A N 1
ATOM 2874 C CA . ALA A 1 378 ? 81.300 -107.088 -1.065 1.00 49.56 375 ALA A CA 1
ATOM 2875 C C . ALA A 1 378 ? 80.894 -106.344 -2.327 1.00 51.67 375 ALA A C 1
ATOM 2876 O O . ALA A 1 378 ? 79.961 -106.752 -3.015 1.00 52.44 375 ALA A O 1
ATOM 2878 N N . THR A 1 379 ? 81.600 -105.261 -2.640 1.00 54.60 376 THR A N 1
ATOM 2879 C CA . THR A 1 379 ? 81.288 -104.475 -3.836 1.00 57.09 376 THR A CA 1
ATOM 2880 C C . THR A 1 379 ? 82.158 -104.875 -5.034 1.00 59.66 376 THR A C 1
ATOM 2881 O O . THR A 1 379 ? 81.745 -104.729 -6.182 1.00 59.86 376 THR A O 1
ATOM 2885 N N . ALA A 1 380 ? 83.355 -105.386 -4.745 1.00 63.26 377 ALA A N 1
ATOM 2886 C CA . ALA A 1 380 ? 84.323 -105.841 -5.756 1.00 65.62 377 ALA A CA 1
ATOM 2887 C C . ALA A 1 380 ? 84.592 -104.821 -6.849 1.00 66.92 377 ALA A C 1
ATOM 2888 O O . ALA A 1 380 ? 84.791 -105.179 -8.011 1.00 66.78 377 ALA A O 1
ATOM 2890 N N . TYR A 1 381 ? 84.608 -103.548 -6.468 1.00 68.71 378 TYR A N 1
ATOM 2891 C CA . TYR A 1 381 ? 84.835 -102.468 -7.409 1.00 71.56 378 TYR A CA 1
ATOM 2892 C C . TYR A 1 381 ? 86.076 -101.669 -7.037 1.00 73.85 378 TYR A C 1
ATOM 2893 O O . TYR A 1 381 ? 86.999 -101.624 -7.880 1.00 74.95 378 TYR A O 1
ATOM 2902 N N . HIS B 1 3 ? 55.630 -83.977 28.430 1.00 79.02 0 HIS B N 1
ATOM 2903 C CA . HIS B 1 3 ? 56.947 -83.577 27.855 1.00 79.52 0 HIS B CA 1
ATOM 2904 C C . HIS B 1 3 ? 58.095 -84.364 28.479 1.00 77.74 0 HIS B C 1
ATOM 2905 O O . HIS B 1 3 ? 57.976 -84.861 29.599 1.00 78.15 0 HIS B O 1
ATOM 2912 N N . MET B 1 4 ? 59.200 -84.476 27.742 1.00 74.96 1 MET B N 1
ATOM 2913 C CA . MET B 1 4 ? 60.387 -85.183 28.222 1.00 71.00 1 MET B CA 1
ATOM 2914 C C . MET B 1 4 ? 61.324 -84.173 28.872 1.00 69.34 1 MET B C 1
ATOM 2915 O O . MET B 1 4 ? 61.348 -83.000 28.490 1.00 69.29 1 MET B O 1
ATOM 2920 N N . GLN B 1 5 ? 62.095 -84.627 29.853 1.00 67.38 2 GLN B N 1
ATOM 2921 C CA . GLN B 1 5 ? 63.021 -83.764 30.567 1.00 64.27 2 GLN B CA 1
ATOM 2922 C C . GLN B 1 5 ? 64.458 -84.213 30.364 1.00 61.22 2 GLN B C 1
ATOM 2923 O O . GLN B 1 5 ? 64.736 -85.402 30.204 1.00 59.72 2 GLN B O 1
ATOM 2929 N N . VAL B 1 6 ? 65.367 -83.245 30.391 1.00 57.60 3 VAL B N 1
ATOM 2930 C CA . VAL B 1 6 ? 66.778 -83.515 30.210 1.00 54.05 3 VAL B C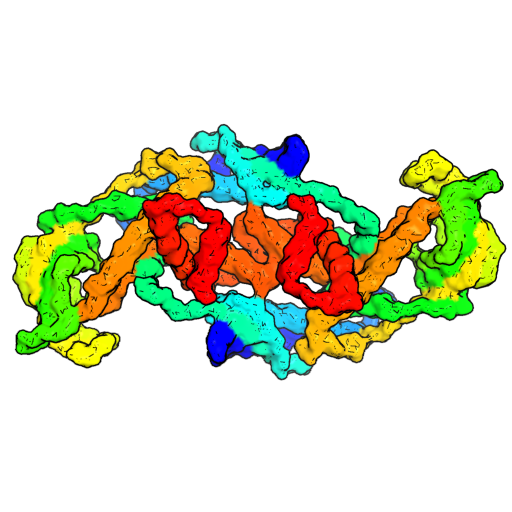A 1
ATOM 2931 C C . VAL B 1 6 ? 67.632 -82.586 31.057 1.00 51.72 3 VAL B C 1
ATOM 2932 O O . VAL B 1 6 ? 67.279 -81.422 31.253 1.00 50.90 3 VAL B O 1
ATOM 2936 N N . THR B 1 7 ? 68.742 -83.108 31.563 1.00 48.55 4 THR B N 1
ATOM 2937 C CA . THR B 1 7 ? 69.702 -82.301 32.313 1.00 47.80 4 THR B CA 1
ATOM 2938 C C . THR B 1 7 ? 71.079 -82.654 31.723 1.00 47.80 4 THR B C 1
ATOM 2939 O O . THR B 1 7 ? 71.345 -83.821 31.418 1.00 48.04 4 THR B O 1
ATOM 2943 N N . VAL B 1 8 ? 71.937 -81.653 31.529 1.00 46.89 5 VAL B N 1
ATOM 2944 C CA . VAL B 1 8 ? 73.261 -81.901 30.960 1.00 46.30 5 VAL B CA 1
ATOM 2945 C C . VAL B 1 8 ? 74.363 -81.757 31.987 1.00 46.57 5 VAL B C 1
ATOM 2946 O O . VAL B 1 8 ? 74.423 -80.773 32.705 1.00 48.01 5 VAL B O 1
ATOM 2950 N N . GLU B 1 9 ? 75.252 -82.734 32.044 1.00 48.17 6 GLU B N 1
ATOM 2951 C CA . GLU B 1 9 ? 76.350 -82.667 32.984 1.00 49.93 6 GLU B CA 1
ATOM 2952 C C . GLU B 1 9 ? 77.649 -82.646 32.234 1.00 51.72 6 GLU B C 1
ATOM 2953 O O . GLU B 1 9 ? 77.810 -83.353 31.242 1.00 51.11 6 GLU B O 1
ATOM 2959 N N . THR B 1 10 ? 78.571 -81.823 32.704 1.00 55.52 7 THR B N 1
ATOM 2960 C CA . THR B 1 10 ? 79.878 -81.740 32.077 1.00 59.25 7 THR B CA 1
ATOM 2961 C C . THR B 1 10 ? 80.791 -82.644 32.886 1.00 59.82 7 THR B C 1
ATOM 2962 O O . THR B 1 10 ? 80.676 -82.706 34.104 1.00 60.17 7 THR B O 1
ATOM 2966 N N . LEU B 1 11 ? 81.681 -83.355 32.212 1.00 61.65 8 LEU B N 1
ATOM 2967 C CA . LEU B 1 11 ? 82.589 -84.244 32.913 1.00 65.83 8 LEU B CA 1
ATOM 2968 C C . LEU B 1 11 ? 84.022 -83.890 32.570 1.00 69.43 8 LEU B C 1
ATOM 2969 O O . LEU B 1 11 ? 84.309 -82.793 32.094 1.00 69.96 8 LEU B O 1
ATOM 2974 N N . GLU B 1 12 ? 84.915 -84.845 32.815 1.00 73.58 9 GLU B N 1
ATOM 2975 C CA . GLU B 1 12 ? 86.324 -84.660 32.522 1.00 76.03 9 GLU B CA 1
ATOM 2976 C C . GLU B 1 12 ? 86.431 -84.631 31.007 1.00 76.50 9 GLU B C 1
ATOM 2977 O O . GLU B 1 12 ? 85.846 -85.470 30.315 1.00 76.53 9 GLU B O 1
ATOM 2983 N N . GLY B 1 13 ? 87.159 -83.644 30.497 1.00 76.82 10 GLY B N 1
ATOM 2984 C CA . GLY B 1 13 ? 87.342 -83.520 29.066 1.00 77.21 10 GLY B CA 1
ATOM 2985 C C . GLY B 1 13 ? 86.090 -83.177 28.281 1.00 77.39 10 GLY B C 1
ATOM 2986 O O . GLY B 1 13 ? 85.164 -82.545 28.797 1.00 77.15 10 GLY B O 1
ATOM 2987 N N . LEU B 1 14 ? 86.073 -83.602 27.017 1.00 77.23 11 LEU B N 1
ATOM 2988 C CA . LEU B 1 14 ? 84.951 -83.343 26.122 1.00 76.98 11 LEU B CA 1
ATOM 2989 C C . LEU B 1 14 ? 83.842 -84.370 26.347 1.00 76.31 11 LEU B C 1
ATOM 2990 O O . LEU B 1 14 ? 83.084 -84.705 25.429 1.00 77.40 11 LEU B O 1
ATOM 2995 N N . GLN B 1 15 ? 83.750 -84.855 27.585 1.00 73.92 12 GLN B N 1
ATOM 2996 C CA . GLN B 1 15 ? 82.762 -85.855 27.949 1.00 70.83 12 GLN B CA 1
ATOM 2997 C C . GLN B 1 15 ? 81.567 -85.204 28.635 1.00 67.07 12 GLN B C 1
ATOM 2998 O O . GLN B 1 15 ? 81.721 -84.497 29.630 1.00 66.45 12 GLN B O 1
ATOM 3004 N N . ARG B 1 16 ? 80.380 -85.446 28.092 1.00 63.05 13 ARG B N 1
ATOM 3005 C CA . ARG B 1 16 ? 79.143 -84.899 28.638 1.00 58.33 13 ARG B CA 1
ATOM 3006 C C . ARG B 1 16 ? 78.170 -86.043 28.889 1.00 55.91 13 ARG B C 1
ATOM 3007 O O . ARG B 1 16 ? 78.233 -87.067 28.218 1.00 55.27 13 ARG B O 1
ATOM 3015 N N . ARG B 1 17 ? 77.272 -85.869 29.847 1.00 54.25 14 ARG B N 1
ATOM 3016 C CA . ARG B 1 17 ? 76.279 -86.895 30.154 1.00 53.62 14 ARG B CA 1
ATOM 3017 C C . ARG B 1 17 ? 74.868 -86.308 30.121 1.00 51.58 14 ARG B C 1
ATOM 3018 O O . ARG B 1 17 ? 74.628 -85.233 30.656 1.00 52.18 14 ARG B O 1
ATOM 3026 N N . LEU B 1 18 ? 73.934 -86.995 29.474 1.00 49.65 15 LEU B N 1
ATOM 3027 C CA . LEU B 1 18 ? 72.573 -86.486 29.435 1.00 48.86 15 LEU B CA 1
ATOM 3028 C C . LEU B 1 18 ? 71.670 -87.378 30.255 1.00 48.76 15 LEU B C 1
ATOM 3029 O O . LEU B 1 18 ? 71.743 -88.601 30.161 1.00 50.48 15 LEU B O 1
ATOM 3034 N N . ASN B 1 19 ? 70.825 -86.760 31.074 1.00 46.72 16 ASN B N 1
ATOM 3035 C CA . ASN B 1 19 ? 69.898 -87.502 31.916 1.00 45.98 16 ASN B CA 1
ATOM 3036 C C . ASN B 1 19 ? 68.512 -87.236 31.381 1.00 45.17 16 ASN B C 1
ATOM 3037 O O . ASN B 1 19 ? 67.894 -86.232 31.721 1.00 46.95 16 ASN B O 1
ATOM 3042 N N . ILE B 1 20 ? 68.034 -88.141 30.538 1.00 44.88 17 ILE B N 1
ATOM 3043 C CA . ILE B 1 20 ? 66.728 -88.007 29.904 1.00 44.03 17 ILE B CA 1
ATOM 3044 C C . ILE B 1 20 ? 65.640 -88.811 30.622 1.00 44.91 17 ILE B C 1
ATOM 3045 O O . ILE B 1 20 ? 65.865 -89.950 31.034 1.00 45.46 17 ILE B O 1
ATOM 3050 N N . THR B 1 21 ? 64.471 -88.193 30.783 1.00 45.57 18 THR B N 1
ATOM 3051 C CA . THR B 1 21 ? 63.320 -88.845 31.402 1.00 46.14 18 THR B CA 1
ATOM 3052 C C . THR B 1 21 ? 62.221 -88.830 30.355 1.00 48.29 18 THR B C 1
ATOM 3053 O O . THR B 1 21 ? 62.003 -87.827 29.676 1.00 49.70 18 THR B O 1
ATOM 3057 N N . VAL B 1 22 ? 61.527 -89.955 30.216 1.00 49.14 19 VAL B N 1
ATOM 3058 C CA . VAL B 1 22 ? 60.464 -90.062 29.242 1.00 48.51 19 VAL B CA 1
ATOM 3059 C C . VAL B 1 22 ? 59.189 -90.518 29.921 1.00 48.27 19 VAL B C 1
ATOM 3060 O O . VAL B 1 22 ? 59.196 -91.463 30.702 1.00 47.89 19 VAL B O 1
ATOM 3064 N N . PRO B 1 23 ? 58.074 -89.840 29.636 1.00 48.21 20 PRO B N 1
ATOM 3065 C CA . PRO B 1 23 ? 56.772 -90.173 30.210 1.00 50.04 20 PRO B CA 1
ATOM 3066 C C . PRO B 1 23 ? 56.436 -91.663 30.005 1.00 51.02 20 PRO B C 1
ATOM 3067 O O . PRO B 1 23 ? 56.520 -92.167 28.886 1.00 52.98 20 PRO B O 1
ATOM 3071 N N . ALA B 1 24 ? 56.058 -92.356 31.074 1.00 50.39 21 ALA B N 1
ATOM 3072 C CA . ALA B 1 24 ? 55.729 -93.785 30.993 1.00 50.12 21 ALA B CA 1
ATOM 3073 C C . ALA B 1 24 ? 54.784 -94.115 29.849 1.00 49.76 21 ALA B C 1
ATOM 3074 O O . ALA B 1 24 ? 54.982 -95.096 29.146 1.00 50.36 21 ALA B O 1
ATOM 3076 N N . ALA B 1 25 ? 53.751 -93.299 29.674 1.00 50.17 22 ALA B N 1
ATOM 3077 C CA . ALA B 1 25 ? 52.770 -93.506 28.620 1.00 50.66 22 ALA B CA 1
ATOM 3078 C C . ALA B 1 25 ? 53.408 -93.920 27.299 1.00 51.83 22 ALA B C 1
ATOM 3079 O O . ALA B 1 25 ? 52.974 -94.885 26.669 1.00 51.72 22 ALA B O 1
ATOM 3081 N N . ASN B 1 26 ? 54.440 -93.186 26.886 1.00 51.80 23 ASN B N 1
ATOM 3082 C CA . ASN B 1 26 ? 55.136 -93.471 25.644 1.00 51.89 23 ASN B CA 1
ATOM 3083 C C . ASN B 1 26 ? 55.540 -94.936 25.550 1.00 52.93 23 ASN B C 1
ATOM 3084 O O . ASN B 1 26 ? 55.136 -95.638 24.625 1.00 54.78 23 ASN B O 1
ATOM 3089 N N . ILE B 1 27 ? 56.329 -95.401 26.509 1.00 51.63 24 ILE B N 1
ATOM 3090 C CA . ILE B 1 27 ? 56.762 -96.790 26.491 1.00 51.52 24 ILE B CA 1
ATOM 3091 C C . ILE B 1 27 ? 55.595 -97.766 26.641 1.00 52.96 24 ILE B C 1
ATOM 3092 O O . ILE B 1 27 ? 55.420 -98.682 25.837 1.00 54.89 24 ILE B O 1
ATOM 3097 N N . GLU B 1 28 ? 54.792 -97.563 27.674 1.00 54.86 25 GLU B N 1
ATOM 3098 C CA . GLU B 1 28 ? 53.671 -98.452 27.939 1.00 56.12 25 GLU B CA 1
ATOM 3099 C C . GLU B 1 28 ? 52.656 -98.555 26.808 1.00 56.71 25 GLU B C 1
ATOM 3100 O O . GLU B 1 28 ? 52.221 -99.656 26.478 1.00 59.36 25 GLU B O 1
ATOM 3106 N N . ASP B 1 29 ? 52.280 -97.432 26.212 1.00 55.49 26 ASP B N 1
ATOM 3107 C CA . ASP B 1 29 ? 51.318 -97.459 25.112 1.00 53.79 26 ASP B CA 1
ATOM 3108 C C . ASP B 1 29 ? 51.827 -98.251 23.914 1.00 53.01 26 ASP B C 1
ATOM 3109 O O . ASP B 1 29 ? 51.097 -99.062 23.332 1.00 51.78 26 ASP B O 1
ATOM 3114 N N . ALA B 1 30 ? 53.078 -97.995 23.553 1.00 51.89 27 ALA B N 1
ATOM 3115 C CA . ALA B 1 30 ? 53.706 -98.663 22.427 1.00 51.65 27 ALA B CA 1
ATOM 3116 C C . ALA B 1 30 ? 53.849 -100.157 22.670 1.00 52.85 27 ALA B C 1
ATOM 3117 O O . ALA B 1 30 ? 53.579 -100.953 21.774 1.00 53.85 27 ALA B O 1
ATOM 3119 N N . VAL B 1 31 ? 54.279 -100.543 23.869 1.00 52.29 28 VAL B N 1
ATOM 3120 C CA . VAL B 1 31 ? 54.436 -101.963 24.170 1.00 51.85 28 VAL B CA 1
ATOM 3121 C C . VAL B 1 31 ? 53.095 -102.680 24.064 1.00 52.60 28 VAL B C 1
ATOM 3122 O O . VAL B 1 31 ? 53.013 -103.813 23.594 1.00 52.74 28 VAL B O 1
ATOM 3126 N N . ALA B 1 32 ? 52.038 -102.014 24.501 1.00 52.09 29 ALA B N 1
ATOM 3127 C CA . ALA B 1 32 ? 50.724 -102.605 24.428 1.00 53.74 29 ALA B CA 1
ATOM 3128 C C . ALA B 1 32 ? 50.399 -102.836 22.959 1.00 55.93 29 ALA B C 1
ATOM 3129 O O . ALA B 1 32 ? 50.198 -103.969 22.518 1.00 56.55 29 ALA B O 1
ATOM 3131 N N . ALA B 1 33 ? 50.362 -101.746 22.204 1.00 57.95 30 ALA B N 1
ATOM 3132 C CA . ALA B 1 33 ? 50.058 -101.808 20.779 1.00 59.28 30 ALA B CA 1
ATOM 313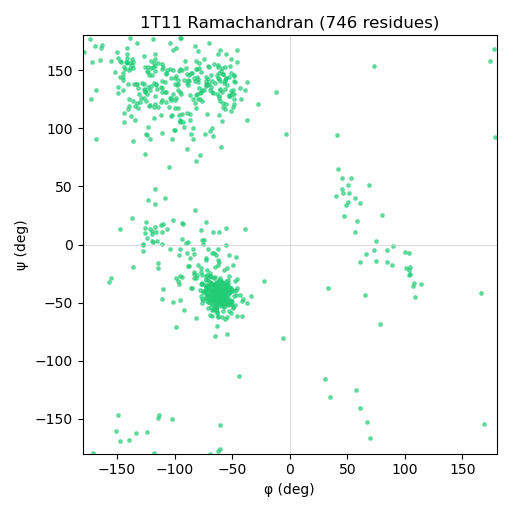3 C C . ALA B 1 33 ? 50.751 -102.978 20.076 1.00 60.38 30 ALA B C 1
ATOM 3134 O O . ALA B 1 33 ? 50.090 -103.872 19.538 1.00 60.12 30 ALA B O 1
ATOM 3136 N N . GLU B 1 34 ? 52.077 -102.979 20.091 1.00 60.09 31 GLU B N 1
ATOM 3137 C CA . GLU B 1 34 ? 52.803 -104.038 19.419 1.00 61.90 31 GLU B CA 1
ATOM 3138 C C . GLU B 1 34 ? 52.369 -105.421 19.856 1.00 63.42 31 GLU B C 1
ATOM 3139 O O . GLU B 1 34 ? 52.349 -106.348 19.047 1.00 63.65 31 GLU B O 1
ATOM 3145 N N . LEU B 1 35 ? 52.027 -105.584 21.129 1.00 65.46 32 LEU B N 1
ATOM 3146 C CA . LEU B 1 35 ? 51.582 -106.896 21.584 1.00 66.61 32 LEU B CA 1
ATOM 3147 C C . LEU B 1 35 ? 50.267 -107.210 20.884 1.00 67.94 32 LEU B C 1
ATOM 3148 O O . LEU B 1 35 ? 50.087 -108.301 20.340 1.00 68.91 32 LEU B O 1
ATOM 3153 N N . ARG B 1 36 ? 49.353 -106.249 20.882 1.00 68.28 33 ARG B N 1
ATOM 3154 C CA . ARG B 1 36 ? 48.072 -106.439 20.229 1.00 69.48 33 ARG B CA 1
ATOM 3155 C C . ARG B 1 36 ? 48.328 -106.801 18.768 1.00 69.04 33 ARG B C 1
ATOM 3156 O O . ARG B 1 36 ? 47.600 -107.604 18.177 1.00 70.14 33 ARG B O 1
ATOM 3164 N N . ASN B 1 37 ? 49.374 -106.229 18.188 1.00 66.99 34 ASN B N 1
ATOM 3165 C CA . ASN B 1 37 ? 49.699 -106.533 16.805 1.00 65.61 34 ASN B CA 1
ATOM 3166 C C . ASN B 1 37 ? 50.144 -107.983 16.705 1.00 64.96 34 ASN B C 1
ATOM 3167 O O . ASN B 1 37 ? 49.571 -108.758 15.949 1.00 65.08 34 ASN B O 1
ATOM 3172 N N . ILE B 1 38 ? 51.161 -108.349 17.479 1.00 64.93 35 ILE B N 1
ATOM 3173 C CA . ILE B 1 38 ? 51.680 -109.712 17.460 1.00 65.40 35 ILE B CA 1
ATOM 3174 C C . ILE B 1 38 ? 50.570 -110.740 17.610 1.00 68.05 35 ILE B C 1
ATOM 3175 O O . ILE B 1 38 ? 50.587 -111.782 16.958 1.00 67.96 35 ILE B O 1
ATOM 3180 N N . ALA B 1 39 ? 49.599 -110.447 18.463 1.00 70.29 36 ALA B N 1
ATOM 3181 C CA . ALA B 1 39 ? 48.486 -111.359 18.666 1.00 72.46 36 ALA B CA 1
ATOM 3182 C C . ALA B 1 39 ? 47.647 -111.448 17.387 1.00 74.62 36 ALA B C 1
ATOM 3183 O O . ALA B 1 39 ? 47.283 -112.536 16.932 1.00 75.54 36 ALA B O 1
ATOM 3185 N N . LYS B 1 40 ? 47.359 -110.296 16.799 1.00 75.84 37 LYS B N 1
ATOM 3186 C CA . LYS B 1 40 ? 46.546 -110.252 15.596 1.00 77.87 37 LYS B CA 1
ATOM 3187 C C . LYS B 1 40 ? 47.212 -110.827 14.349 1.00 78.75 37 LYS B C 1
ATOM 3188 O O . LYS B 1 40 ? 46.524 -111.321 13.460 1.00 80.16 37 LYS B O 1
ATOM 3194 N N . ASN B 1 41 ? 48.538 -110.791 14.277 1.00 78.70 38 ASN B N 1
ATOM 3195 C CA . ASN B 1 41 ? 49.217 -111.278 13.081 1.00 78.66 38 ASN B CA 1
ATOM 3196 C C . ASN B 1 41 ? 50.135 -112.481 13.231 1.00 78.93 38 ASN B C 1
ATOM 3197 O O . ASN B 1 41 ? 50.932 -112.758 12.341 1.00 78.88 38 ASN B O 1
ATOM 3202 N N . ARG B 1 42 ? 50.032 -113.198 14.339 1.00 80.02 39 ARG B N 1
ATOM 3203 C CA . ARG B 1 42 ? 50.880 -114.369 14.543 1.00 81.05 39 ARG B CA 1
ATOM 3204 C C . ARG B 1 42 ? 50.009 -115.578 14.855 1.00 81.60 39 ARG B C 1
ATOM 3205 O O . ARG B 1 42 ? 49.106 -115.509 15.695 1.00 82.08 39 ARG B O 1
ATOM 3213 N N . ARG B 1 43 ? 50.269 -116.683 14.165 1.00 81.99 40 ARG B N 1
ATOM 3214 C CA . ARG B 1 43 ? 49.513 -117.906 14.372 1.00 83.02 40 ARG B CA 1
ATOM 3215 C C . ARG B 1 43 ? 50.190 -118.719 15.456 1.00 83.81 40 ARG B C 1
ATOM 3216 O O . ARG B 1 43 ? 51.308 -119.196 15.275 1.00 84.39 40 ARG B O 1
ATOM 3218 N N . PHE B 1 44 ? 49.513 -118.869 16.590 1.00 84.86 41 PHE B N 1
ATOM 3219 C CA . PHE B 1 44 ? 50.060 -119.640 17.695 1.00 86.08 41 PHE B CA 1
ATOM 3220 C C . PHE B 1 44 ? 49.461 -121.037 17.717 1.00 87.54 41 PHE B C 1
ATOM 3221 O O . PHE B 1 44 ? 48.256 -121.208 17.515 1.00 88.33 41 PHE B O 1
ATOM 3229 N N . ASP B 1 45 ? 50.305 -122.032 17.967 1.00 88.42 42 ASP B N 1
ATOM 3230 C CA . ASP B 1 45 ? 49.848 -123.414 18.020 1.00 88.61 42 ASP B CA 1
ATOM 3231 C C . ASP B 1 45 ? 48.761 -123.537 19.081 1.00 88.47 42 ASP B C 1
ATOM 3232 O O . ASP B 1 45 ? 48.979 -123.206 20.249 1.00 88.10 42 ASP B O 1
ATOM 3234 N N . GLY B 1 46 ? 47.587 -123.995 18.663 1.00 88.37 43 GLY B N 1
ATOM 3235 C CA . GLY B 1 46 ? 46.489 -124.159 19.600 1.00 88.17 43 GLY B CA 1
ATOM 3236 C C . GLY B 1 46 ? 45.425 -123.083 19.503 1.00 87.89 43 GLY B C 1
ATOM 3237 O O . GLY B 1 46 ? 44.384 -123.171 20.160 1.00 88.72 43 GLY B O 1
ATOM 3238 N N . PHE B 1 47 ? 45.680 -122.058 18.695 1.00 86.10 44 PHE B N 1
ATOM 3239 C CA . PHE B 1 47 ? 44.712 -120.984 18.535 1.00 84.57 44 PHE B CA 1
ATOM 3240 C C . PHE B 1 47 ? 44.681 -120.531 17.092 1.00 84.50 44 PHE B C 1
ATOM 3241 O O . PHE B 1 47 ? 45.644 -120.729 16.351 1.00 84.44 44 PHE B O 1
ATOM 3249 N N . ARG B 1 48 ? 43.560 -119.938 16.695 1.00 84.42 45 ARG B N 1
ATOM 3250 C CA . ARG B 1 48 ? 43.389 -119.440 15.336 1.00 84.12 45 ARG B CA 1
ATOM 3251 C C . ARG B 1 48 ? 43.880 -117.995 15.291 1.00 83.66 45 ARG B C 1
ATOM 3252 O O . ARG B 1 48 ? 43.766 -117.266 16.273 1.00 83.38 45 ARG B O 1
ATOM 3254 N N . LYS B 1 49 ? 44.433 -117.594 14.154 1.00 83.51 46 LYS B N 1
ATOM 3255 C CA . LYS B 1 49 ? 44.940 -116.238 13.987 1.00 83.33 46 LYS B CA 1
ATOM 3256 C C . LYS B 1 49 ? 44.024 -115.255 14.717 1.00 83.41 46 LYS B C 1
ATOM 3257 O O . LYS B 1 49 ? 42.801 -115.408 14.697 1.00 82.14 46 LYS B O 1
ATOM 3263 N N . GLY B 1 50 ? 44.617 -114.258 15.367 1.00 84.01 47 GLY B N 1
ATOM 3264 C CA . GLY B 1 50 ? 43.829 -113.280 16.094 1.00 84.22 47 GLY B CA 1
ATOM 3265 C C . GLY B 1 50 ? 43.276 -113.906 17.354 1.00 84.64 47 GLY B C 1
ATOM 3266 O O . GLY B 1 50 ? 43.085 -115.115 17.418 1.00 85.18 47 GLY B O 1
ATOM 3267 N N . LYS B 1 51 ? 43.014 -113.085 18.363 1.00 84.67 48 LYS B N 1
ATOM 3268 C CA . LYS B 1 51 ? 42.492 -113.580 19.629 1.00 85.07 48 LYS B CA 1
ATOM 3269 C C . LYS B 1 51 ? 43.136 -114.886 20.100 1.00 84.23 48 LYS B C 1
ATOM 3270 O O . LYS B 1 51 ? 42.735 -115.984 19.715 1.00 83.55 48 LYS B O 1
ATOM 3276 N N . VAL B 1 52 ? 44.151 -114.723 20.939 1.00 83.00 49 VAL B N 1
ATOM 3277 C CA . VAL B 1 52 ? 44.911 -115.810 21.540 1.00 80.90 49 VAL B CA 1
ATOM 3278 C C . VAL B 1 52 ? 45.149 -115.246 22.935 1.00 80.09 49 VAL B C 1
ATOM 3279 O O . VAL B 1 52 ? 45.081 -114.034 23.122 1.00 79.98 49 VAL B O 1
ATOM 3283 N N . PRO B 1 53 ? 45.396 -116.095 23.944 1.00 80.10 50 PRO B N 1
ATOM 3284 C CA . PRO B 1 53 ? 45.616 -115.481 25.255 1.00 79.15 50 PRO B CA 1
ATOM 3285 C C . PRO B 1 53 ? 46.655 -114.361 25.213 1.00 77.67 50 PRO B C 1
ATOM 3286 O O . PRO B 1 53 ? 47.831 -114.599 24.920 1.00 76.75 50 PRO B O 1
ATOM 3290 N N . MET B 1 54 ? 46.199 -113.142 25.489 1.00 75.40 51 MET B N 1
ATOM 3291 C CA . MET B 1 54 ? 47.073 -111.978 25.517 1.00 72.75 51 MET B CA 1
ATOM 3292 C C . MET B 1 54 ? 48.143 -112.321 26.544 1.00 70.89 51 MET B C 1
ATOM 3293 O O . MET B 1 54 ? 49.330 -112.076 26.340 1.00 70.10 51 MET B O 1
ATOM 3298 N N . LYS B 1 55 ? 47.693 -112.910 27.640 1.00 69.51 52 LYS B N 1
ATOM 3299 C CA . LYS B 1 55 ? 48.555 -113.328 28.737 1.00 69.37 52 LYS B CA 1
ATOM 3300 C C . LYS B 1 55 ? 49.692 -114.182 28.171 1.00 68.02 52 LYS B C 1
ATOM 3301 O O . LYS B 1 55 ? 50.841 -114.079 28.604 1.00 67.13 52 LYS B O 1
ATOM 3307 N N . MET B 1 56 ? 49.358 -115.013 27.195 1.00 66.67 53 MET B N 1
ATOM 3308 C CA . MET B 1 56 ? 50.333 -115.898 26.573 1.00 65.45 53 MET B CA 1
ATOM 3309 C C . MET B 1 56 ? 51.340 -115.179 25.678 1.00 64.27 53 MET B C 1
ATOM 3310 O O . MET B 1 56 ? 52.540 -115.419 25.781 1.00 63.77 53 MET B O 1
ATOM 3315 N N . VAL B 1 57 ? 50.860 -114.315 24.793 1.00 63.24 54 VAL B N 1
ATOM 3316 C CA . VAL B 1 57 ? 51.760 -113.595 23.903 1.00 61.77 54 VAL B CA 1
ATOM 3317 C C . VAL B 1 57 ? 52.701 -112.721 24.728 1.00 62.16 54 VAL B C 1
ATOM 3318 O O . VAL B 1 57 ? 53.861 -112.525 24.362 1.00 62.38 54 VAL B O 1
ATOM 3322 N N . ALA B 1 58 ? 52.206 -112.221 25.857 1.00 61.38 55 ALA B N 1
ATOM 3323 C CA . ALA B 1 58 ? 53.010 -111.379 26.729 1.00 61.55 55 ALA B CA 1
ATOM 3324 C C . ALA B 1 58 ? 54.137 -112.166 27.394 1.00 62.95 55 ALA B C 1
ATOM 3325 O O . ALA B 1 58 ? 55.212 -111.626 27.648 1.00 63.96 55 ALA B O 1
ATOM 3327 N N . LYS B 1 59 ? 53.898 -113.442 27.678 1.00 63.92 56 LYS B N 1
ATOM 3328 C CA . LYS B 1 59 ? 54.919 -114.271 28.312 1.00 65.18 56 LYS B CA 1
ATOM 3329 C C . LYS B 1 59 ? 55.979 -114.705 27.303 1.00 65.23 56 LYS B C 1
ATOM 3330 O O . LYS B 1 59 ? 57.095 -115.074 27.679 1.00 65.21 56 LYS B O 1
ATOM 3336 N N . MET B 1 60 ? 55.631 -114.657 26.020 1.00 64.47 57 MET B N 1
ATOM 3337 C CA . MET B 1 60 ? 56.557 -115.045 24.963 1.00 64.05 57 MET B CA 1
ATOM 3338 C C . MET B 1 60 ? 57.290 -113.849 24.351 1.00 62.85 57 MET B C 1
ATOM 3339 O O . MET B 1 60 ? 58.448 -113.962 23.947 1.00 62.94 57 MET B O 1
ATOM 3344 N N . TYR B 1 61 ? 56.621 -112.705 24.276 1.00 60.49 58 TYR B N 1
ATOM 3345 C CA . TYR B 1 61 ? 57.247 -111.535 23.685 1.00 60.33 58 TYR B CA 1
ATOM 3346 C C . TYR B 1 61 ? 57.213 -110.287 24.557 1.00 59.56 58 TYR B C 1
ATOM 3347 O O . TYR B 1 61 ? 57.719 -109.244 24.156 1.00 60.93 58 TYR B O 1
ATOM 3356 N N . GLY B 1 62 ? 56.616 -110.398 25.740 1.00 57.68 59 GLY B N 1
ATOM 3357 C CA . GLY B 1 62 ? 56.538 -109.258 26.639 1.00 54.21 59 GLY B CA 1
ATOM 3358 C C . GLY B 1 62 ? 57.871 -108.562 26.833 1.00 53.02 59 GLY B C 1
ATOM 3359 O O . GLY B 1 62 ? 57.963 -107.356 26.638 1.00 52.72 59 GLY B O 1
ATOM 3360 N N . LYS B 1 63 ? 58.896 -109.321 27.223 1.00 52.30 60 LYS B N 1
ATOM 3361 C CA . LYS B 1 63 ? 60.236 -108.778 27.432 1.00 51.87 60 LYS B CA 1
ATOM 3362 C C . LYS B 1 63 ? 60.795 -108.242 26.129 1.00 51.75 60 LYS B C 1
ATOM 3363 O O . LYS B 1 63 ? 61.134 -107.060 26.027 1.00 52.61 60 LYS B O 1
ATOM 3369 N N . ALA B 1 64 ? 60.881 -109.117 25.133 1.00 51.10 61 ALA B N 1
ATOM 3370 C CA . ALA B 1 64 ? 61.409 -108.774 23.814 1.00 50.38 61 ALA B CA 1
ATOM 3371 C C . ALA B 1 64 ? 60.833 -107.481 23.255 1.00 50.22 61 ALA B C 1
ATOM 3372 O O . ALA B 1 64 ? 61.570 -106.591 22.818 1.00 50.21 61 ALA B O 1
ATOM 3374 N N . VAL B 1 65 ? 59.513 -107.379 23.243 1.00 48.58 62 VAL B N 1
ATOM 3375 C CA . VAL B 1 65 ? 58.889 -106.186 22.730 1.00 48.55 62 VAL B CA 1
ATOM 3376 C C . VAL B 1 65 ? 59.293 -104.971 23.558 1.00 51.18 62 VAL B C 1
ATOM 3377 O O . VAL B 1 65 ? 59.389 -103.867 23.031 1.00 53.49 62 VAL B O 1
ATOM 3381 N N . ARG B 1 66 ? 59.556 -105.173 24.848 1.00 52.78 63 ARG B N 1
ATOM 3382 C CA . ARG B 1 66 ? 59.958 -104.068 25.721 1.00 52.79 63 ARG B CA 1
ATOM 3383 C C . ARG B 1 66 ? 61.366 -103.581 25.373 1.00 52.54 63 ARG B C 1
ATOM 3384 O O . ARG B 1 66 ? 61.653 -102.396 25.452 1.00 52.33 63 ARG B O 1
ATOM 3392 N N . GLN B 1 67 ? 62.244 -104.504 24.988 1.00 52.72 64 GLN B N 1
ATOM 3393 C CA . GLN B 1 67 ? 63.605 -104.144 24.603 1.00 54.03 64 GLN B CA 1
ATOM 3394 C C . GLN B 1 67 ? 63.583 -103.265 23.345 1.00 53.67 64 GLN B C 1
ATOM 3395 O O . GLN B 1 67 ? 64.330 -102.286 23.231 1.00 52.48 64 GLN B O 1
ATOM 3401 N N . ASP B 1 68 ? 62.709 -103.603 22.407 1.00 52.77 65 ASP B N 1
ATOM 3402 C CA . ASP B 1 68 ? 62.608 -102.844 21.175 1.00 51.55 65 ASP B CA 1
ATOM 3403 C C . ASP B 1 68 ? 61.960 -101.493 21.359 1.00 50.80 65 ASP B C 1
ATOM 3404 O O . ASP B 1 68 ? 62.449 -100.500 20.834 1.00 50.90 65 ASP B O 1
ATOM 3409 N N . VAL B 1 69 ? 60.851 -101.450 22.078 1.00 50.41 66 VAL B N 1
ATOM 3410 C CA . VAL B 1 69 ? 60.184 -100.179 22.306 1.00 50.41 66 VAL B CA 1
ATOM 3411 C C . VAL B 1 69 ? 61.175 -99.297 23.037 1.00 50.32 66 VAL B C 1
ATOM 3412 O O . VAL B 1 69 ? 61.332 -98.118 22.722 1.00 50.73 66 VAL B O 1
ATOM 3416 N N . LEU B 1 70 ? 61.860 -99.891 24.005 1.00 48.87 67 LEU B N 1
ATOM 3417 C CA . LEU B 1 70 ? 62.836 -99.160 24.782 1.00 48.57 67 LEU B CA 1
ATOM 3418 C C . LEU B 1 70 ? 63.946 -98.592 23.895 1.00 50.13 67 LEU B C 1
ATOM 3419 O O . LEU B 1 70 ? 64.242 -97.397 23.965 1.00 51.15 67 LEU B O 1
ATOM 3424 N N . GLY B 1 71 ? 64.546 -99.439 23.058 1.00 50.06 68 GLY B N 1
ATOM 3425 C CA . GLY B 1 71 ? 65.618 -98.986 22.183 1.00 48.65 68 GLY B CA 1
ATOM 3426 C C . GLY B 1 71 ? 65.191 -97.862 21.256 1.00 49.42 68 GLY B C 1
ATOM 3427 O O . GLY B 1 71 ? 65.968 -96.967 20.943 1.00 48.11 68 GLY B O 1
ATOM 3428 N N . GLU B 1 72 ? 63.935 -97.895 20.825 1.00 49.82 69 GLU B N 1
ATOM 3429 C CA . GLU B 1 72 ? 63.410 -96.886 19.924 1.00 50.99 69 GLU B CA 1
ATOM 3430 C C . GLU B 1 72 ? 63.191 -95.572 20.661 1.00 51.65 69 GLU B C 1
ATOM 3431 O O . GLU B 1 72 ? 63.465 -94.500 20.131 1.00 53.33 69 GLU B O 1
ATOM 3437 N N . VAL B 1 73 ? 62.689 -95.659 21.887 1.00 51.85 70 VAL B N 1
ATOM 3438 C CA . VAL B 1 73 ? 62.414 -94.480 22.691 1.00 49.15 70 VAL B CA 1
ATOM 3439 C C . VAL B 1 73 ? 63.688 -93.758 23.105 1.00 49.55 70 VAL B C 1
ATOM 3440 O O . VAL B 1 73 ? 63.748 -92.535 23.024 1.00 48.97 70 VAL B O 1
ATOM 3444 N N . MET B 1 74 ? 64.707 -94.496 23.540 1.00 48.19 71 MET B N 1
ATOM 3445 C CA . MET B 1 74 ? 65.951 -93.848 23.934 1.00 49.06 71 MET B CA 1
ATOM 3446 C C . MET B 1 74 ? 66.514 -93.029 22.773 1.00 50.60 71 MET B C 1
ATOM 3447 O O . MET B 1 74 ? 66.708 -91.818 22.905 1.00 51.62 71 MET B O 1
ATOM 3452 N N . GLN B 1 75 ? 66.748 -93.683 21.639 1.00 51.54 72 GLN B N 1
ATOM 3453 C CA . GLN B 1 75 ? 67.279 -93.007 20.454 1.00 50.58 72 GLN B CA 1
ATOM 3454 C C . GLN B 1 75 ? 66.438 -91.788 20.083 1.00 48.88 72 GLN B C 1
ATOM 3455 O O . GLN B 1 75 ? 66.950 -90.677 20.012 1.00 48.46 72 GLN B O 1
ATOM 3461 N N . ARG B 1 76 ? 65.144 -91.984 19.857 1.00 46.55 73 ARG B N 1
ATOM 3462 C CA . ARG B 1 76 ? 64.302 -90.856 19.500 1.00 47.32 73 ARG B CA 1
ATOM 3463 C C . ARG B 1 76 ? 64.459 -89.678 20.462 1.00 48.22 73 ARG B C 1
ATOM 3464 O O . ARG B 1 76 ? 64.430 -88.522 20.041 1.00 50.84 73 ARG B O 1
ATOM 3472 N N . HIS B 1 77 ? 64.626 -89.956 21.750 1.00 48.27 74 HIS B N 1
ATOM 3473 C CA . HIS B 1 77 ? 64.787 -88.871 22.717 1.00 46.89 74 HIS B CA 1
ATOM 3474 C C . HIS B 1 77 ? 66.221 -88.419 22.892 1.00 45.72 74 HIS B C 1
ATOM 3475 O O . HIS B 1 77 ? 66.487 -87.324 23.393 1.00 42.34 74 HIS B O 1
ATOM 3482 N N . PHE B 1 78 ? 67.158 -89.254 22.477 1.00 44.72 75 PHE B N 1
ATOM 3483 C CA . PHE B 1 78 ? 68.534 -88.835 22.573 1.00 45.72 75 PHE B CA 1
ATOM 3484 C C . PHE B 1 78 ? 68.670 -87.696 21.575 1.00 47.13 75 PHE B C 1
ATOM 3485 O O . PHE B 1 78 ? 69.160 -86.614 21.904 1.00 46.29 75 PHE B O 1
ATOM 3493 N N . ILE B 1 79 ? 68.206 -87.952 20.355 1.00 47.51 76 ILE B N 1
ATOM 3494 C CA . ILE B 1 79 ? 68.277 -86.972 19.283 1.00 47.51 76 ILE B CA 1
ATOM 3495 C C . ILE B 1 79 ? 67.490 -85.722 19.602 1.00 48.56 76 ILE B C 1
ATOM 3496 O O . ILE B 1 79 ? 67.922 -84.611 19.305 1.00 49.18 76 ILE B O 1
ATOM 3501 N N . GLU B 1 80 ? 66.324 -85.901 20.209 1.00 49.16 77 GLU B N 1
ATOM 3502 C CA . GLU B 1 80 ? 65.503 -84.752 20.549 1.00 50.34 77 GLU B CA 1
ATOM 3503 C C . GLU B 1 80 ? 66.180 -83.871 21.593 1.00 49.92 77 GLU B C 1
ATOM 3504 O O . GLU B 1 80 ? 66.029 -82.652 21.565 1.00 49.10 77 GLU B O 1
ATOM 3510 N N . ALA B 1 81 ? 66.917 -84.495 22.511 1.00 49.60 78 ALA B N 1
ATOM 3511 C CA . ALA B 1 81 ? 67.622 -83.764 23.557 1.00 49.64 78 ALA B CA 1
ATOM 3512 C C . ALA B 1 81 ? 68.717 -82.977 22.877 1.00 50.46 78 ALA B C 1
ATOM 3513 O O . ALA B 1 81 ? 68.739 -81.750 22.936 1.00 51.33 78 ALA B O 1
ATOM 3515 N N . ILE B 1 82 ? 69.629 -83.709 22.238 1.00 50.81 79 ILE B N 1
ATOM 3516 C CA . ILE B 1 82 ? 70.745 -83.152 21.482 1.00 50.36 79 ILE B CA 1
ATOM 3517 C C . ILE B 1 82 ? 70.300 -81.879 20.752 1.00 50.75 79 ILE B C 1
ATOM 3518 O O . ILE B 1 82 ? 70.940 -80.834 20.839 1.00 49.44 79 ILE B O 1
ATOM 3523 N N . VAL B 1 83 ? 69.187 -81.987 20.034 1.00 50.98 80 VAL B N 1
ATOM 3524 C CA . VAL B 1 83 ? 68.633 -80.872 19.292 1.00 50.06 80 VAL B CA 1
ATOM 3525 C C . VAL B 1 83 ? 68.223 -79.760 20.235 1.00 52.74 80 VAL B C 1
ATOM 3526 O O . VAL B 1 83 ? 68.721 -78.647 20.118 1.00 54.65 80 VAL B O 1
ATOM 3530 N N . LYS B 1 84 ? 67.326 -80.053 21.173 1.00 54.45 81 LYS B N 1
ATOM 3531 C CA . LYS B 1 84 ? 66.867 -79.030 22.117 1.00 55.26 81 LYS B CA 1
ATOM 3532 C C . LYS B 1 84 ? 68.008 -78.423 22.920 1.00 54.72 81 LYS B C 1
ATOM 3533 O O . LYS B 1 84 ? 67.975 -77.241 23.238 1.00 54.49 81 LYS B O 1
ATOM 3539 N N . GLU B 1 85 ? 69.011 -79.229 23.240 1.00 55.61 82 GLU B N 1
ATOM 3540 C CA . GLU B 1 85 ? 70.174 -78.761 23.993 1.00 58.21 82 GLU B CA 1
ATOM 3541 C C . GLU B 1 85 ? 71.273 -78.200 23.091 1.00 58.13 82 GLU B C 1
ATOM 3542 O O . GLU B 1 85 ? 72.339 -77.811 23.575 1.00 58.65 82 GLU B O 1
ATOM 3548 N N . LYS B 1 86 ? 71.012 -78.174 21.788 1.00 57.28 83 LYS B N 1
ATOM 3549 C CA . LYS B 1 86 ? 71.973 -77.684 20.806 1.00 57.25 83 LYS B CA 1
ATOM 3550 C C . LYS B 1 86 ? 73.364 -78.199 21.158 1.00 56.91 83 LYS B C 1
ATOM 3551 O O . LYS B 1 86 ? 74.253 -77.430 21.500 1.00 57.42 83 LYS B O 1
ATOM 3557 N N . ILE B 1 87 ? 73.541 -79.515 21.082 1.00 57.20 84 ILE B N 1
ATOM 3558 C CA . ILE B 1 87 ? 74.815 -80.159 21.402 1.00 56.63 84 ILE B CA 1
ATOM 3559 C C . ILE B 1 87 ? 75.219 -81.041 20.226 1.00 57.85 84 ILE B C 1
ATOM 3560 O O . ILE B 1 87 ? 74.443 -81.891 19.797 1.00 58.34 84 ILE B O 1
ATOM 3565 N N . ASN B 1 88 ? 76.424 -80.845 19.706 1.00 58.31 85 ASN B N 1
ATOM 3566 C CA . ASN B 1 88 ? 76.869 -81.639 18.564 1.00 59.51 85 ASN B CA 1
ATOM 3567 C C . ASN B 1 88 ? 77.800 -82.772 18.969 1.00 59.20 85 ASN B C 1
ATOM 3568 O O . ASN B 1 88 ? 78.995 -82.568 19.149 1.00 59.51 85 ASN B O 1
ATOM 3573 N N . PRO B 1 89 ? 77.259 -83.990 19.099 1.00 60.14 86 PRO B N 1
ATOM 3574 C CA . PRO B 1 89 ? 78.058 -85.155 19.486 1.00 59.51 86 PRO B CA 1
ATOM 3575 C C . PRO B 1 89 ? 79.168 -85.422 18.485 1.00 59.16 86 PRO B C 1
ATOM 3576 O O . PRO B 1 89 ? 78.975 -85.290 17.277 1.00 58.47 86 PRO B O 1
ATOM 3580 N N . ALA B 1 90 ? 80.335 -85.794 19.000 1.00 59.67 87 ALA B N 1
ATOM 3581 C CA . ALA B 1 90 ? 81.495 -86.087 18.167 1.00 59.87 87 ALA B CA 1
ATOM 3582 C C . ALA B 1 90 ? 81.767 -87.569 18.282 1.00 60.28 87 ALA B C 1
ATOM 3583 O O . ALA B 1 90 ? 82.847 -88.049 17.955 1.00 61.85 87 ALA B O 1
ATOM 3585 N N . GLY B 1 91 ? 80.766 -88.287 18.772 1.00 60.49 88 GLY B N 1
ATOM 3586 C CA . GLY B 1 91 ? 80.886 -89.721 18.936 1.00 59.85 88 GLY B CA 1
ATOM 3587 C C . GLY B 1 91 ? 79.501 -90.312 19.114 1.00 59.14 88 GLY B C 1
ATOM 3588 O O . GLY B 1 91 ? 78.516 -89.583 19.239 1.00 58.53 88 GLY B O 1
ATOM 3589 N N . ALA B 1 92 ? 79.419 -91.632 19.107 1.00 58.46 89 ALA B N 1
ATOM 3590 C CA . ALA B 1 92 ? 78.136 -92.278 19.290 1.00 57.74 89 ALA B CA 1
ATOM 3591 C C . ALA B 1 92 ? 77.866 -92.286 20.785 1.00 57.55 89 ALA B C 1
ATOM 3592 O O . ALA B 1 92 ? 78.788 -92.430 21.592 1.00 56.96 89 ALA B O 1
ATOM 3594 N N . PRO B 1 93 ? 76.598 -92.123 21.178 1.00 57.54 90 PRO B N 1
ATOM 3595 C CA . PRO B 1 93 ? 76.253 -92.116 22.595 1.00 58.63 90 PRO B CA 1
ATOM 3596 C C . PRO B 1 93 ? 76.168 -93.507 23.200 1.00 59.64 90 PRO B C 1
ATOM 3597 O O . PRO B 1 93 ? 75.716 -94.445 22.552 1.00 60.30 90 PRO B O 1
ATOM 3601 N N . THR B 1 94 ? 76.617 -93.635 24.446 1.00 60.47 91 THR B N 1
ATOM 3602 C CA . THR B 1 94 ? 76.525 -94.902 25.155 1.00 59.90 91 THR B CA 1
ATOM 3603 C C . THR B 1 94 ? 75.357 -94.772 26.133 1.00 60.61 91 THR B C 1
ATOM 3604 O O . THR B 1 94 ? 75.435 -94.021 27.108 1.00 60.62 91 THR B O 1
ATOM 3608 N N . PHE B 1 95 ? 74.272 -95.494 25.870 1.00 60.27 92 PHE B N 1
ATOM 3609 C CA . PHE B 1 95 ? 73.096 -95.437 26.723 1.00 59.84 92 PHE B CA 1
ATOM 3610 C C . PHE B 1 95 ? 73.224 -96.313 27.969 1.00 59.31 92 PHE B C 1
ATOM 3611 O O . PHE B 1 95 ? 73.934 -97.318 27.964 1.00 60.43 92 PHE B O 1
ATOM 3619 N N . ALA B 1 96 ? 72.546 -95.910 29.039 1.00 58.34 93 ALA B N 1
ATOM 3620 C CA . ALA B 1 96 ? 72.560 -96.649 30.304 1.00 56.36 93 ALA B CA 1
ATOM 3621 C C . ALA B 1 96 ? 71.181 -96.525 30.956 1.00 55.24 93 ALA B C 1
ATOM 3622 O O . ALA B 1 96 ? 70.619 -95.437 31.037 1.00 54.78 93 ALA B O 1
ATOM 3624 N N . PRO B 1 97 ? 70.622 -97.645 31.423 1.00 54.96 94 PRO B N 1
ATOM 3625 C CA . PRO B 1 97 ? 69.303 -97.601 32.057 1.00 54.95 94 PRO B CA 1
ATOM 3626 C C . PRO B 1 97 ? 69.364 -97.222 33.525 1.00 53.83 94 PRO B C 1
ATOM 3627 O O . PRO B 1 97 ? 70.071 -97.852 34.316 1.00 54.03 94 PRO B O 1
ATOM 3631 N N . VAL B 1 98 ? 68.624 -96.184 33.890 1.00 51.40 95 VAL B N 1
ATOM 3632 C CA . VAL B 1 98 ? 68.586 -95.754 35.275 1.00 50.25 95 VAL B CA 1
ATOM 3633 C C . VAL B 1 98 ? 67.295 -96.265 35.874 1.00 50.32 95 VAL B C 1
ATOM 3634 O O . VAL B 1 98 ? 67.291 -96.864 36.943 1.00 52.38 95 VAL B O 1
ATOM 3638 N N . GLU B 1 99 ? 66.196 -96.021 35.168 1.00 50.94 96 GLU B N 1
ATOM 3639 C CA . GLU B 1 99 ? 64.883 -96.481 35.593 1.00 51.13 96 GLU B CA 1
ATOM 3640 C C . GLU B 1 99 ? 64.167 -97.007 34.353 1.00 52.39 96 GLU B C 1
ATOM 3641 O O . GLU B 1 99 ? 63.820 -96.242 33.457 1.00 54.28 96 GLU B O 1
ATOM 3647 N N . ILE B 1 100 ? 63.966 -98.321 34.299 1.00 52.03 97 ILE B N 1
ATOM 3648 C CA . ILE B 1 100 ? 63.292 -98.934 33.167 1.00 51.41 97 ILE B CA 1
ATOM 3649 C C . ILE B 1 100 ? 62.116 -99.760 33.673 1.00 53.03 97 ILE B C 1
ATOM 3650 O O . ILE B 1 100 ? 61.497 -100.523 32.926 1.00 52.21 97 ILE B O 1
ATOM 3655 N N . GLY B 1 101 ? 61.815 -99.591 34.955 1.00 53.20 98 GLY B N 1
ATOM 3656 C CA . GLY B 1 101 ? 60.723 -100.314 35.564 1.00 54.73 98 GLY B CA 1
ATOM 3657 C C . GLY B 1 101 ? 59.413 -100.126 34.831 1.00 56.49 98 GLY B C 1
ATOM 3658 O O . GLY B 1 101 ? 59.066 -99.017 34.416 1.00 56.04 98 GLY B O 1
ATOM 3659 N N . GLU B 1 102 ? 58.692 -101.231 34.675 1.00 57.98 99 GLU B N 1
ATOM 3660 C CA . GLU B 1 102 ? 57.407 -101.243 33.998 1.00 60.12 99 GLU B CA 1
ATOM 3661 C C . GLU B 1 102 ? 56.427 -100.322 34.727 1.00 59.72 99 GLU B C 1
ATOM 3662 O O . GLU B 1 102 ? 56.328 -100.361 35.950 1.00 60.44 99 GLU B O 1
ATOM 3668 N N . GLY B 1 103 ? 55.720 -99.485 33.976 1.00 59.75 100 GLY B N 1
ATOM 3669 C CA . GLY B 1 103 ? 54.754 -98.574 34.574 1.00 58.28 100 GLY B CA 1
ATOM 3670 C C . GLY B 1 103 ? 55.342 -97.274 35.100 1.00 57.42 100 GLY B C 1
ATOM 3671 O O . GLY B 1 103 ? 54.615 -96.311 35.366 1.00 57.71 100 GLY B O 1
ATOM 3672 N N . LYS B 1 104 ? 56.657 -97.234 35.247 1.00 56.49 101 LYS B N 1
ATOM 3673 C CA . LYS B 1 104 ? 57.323 -96.038 35.761 1.00 55.10 101 LYS B CA 1
ATOM 3674 C C . LYS B 1 104 ? 57.968 -95.224 34.646 1.00 54.50 101 LYS B C 1
ATOM 3675 O O . LYS B 1 104 ? 58.373 -95.780 33.617 1.00 53.45 101 LYS B O 1
ATOM 3681 N N . ASP B 1 105 ? 58.052 -93.910 34.847 1.00 53.62 102 ASP B N 1
ATOM 3682 C CA . ASP B 1 105 ? 58.687 -93.030 33.871 1.00 53.56 102 ASP B CA 1
ATOM 3683 C C . ASP B 1 105 ? 60.046 -93.625 33.484 1.00 53.11 102 ASP B C 1
ATOM 3684 O O . ASP B 1 105 ? 60.729 -94.239 34.309 1.00 54.74 102 ASP B O 1
ATOM 3689 N N . LEU B 1 106 ? 60.437 -93.443 32.234 1.00 48.64 103 LEU B N 1
ATOM 3690 C CA . LEU B 1 106 ? 61.699 -93.989 31.789 1.00 47.09 103 LEU B CA 1
ATOM 3691 C C . LEU B 1 106 ? 62.838 -93.027 32.085 1.00 46.33 103 LEU B C 1
ATOM 3692 O O . LEU B 1 106 ? 62.779 -91.848 31.741 1.00 47.78 103 LEU B O 1
ATOM 3697 N N . VAL B 1 107 ? 63.880 -93.520 32.736 1.00 43.95 104 VAL B N 1
ATOM 3698 C CA . VAL B 1 107 ? 65.020 -92.668 33.021 1.00 43.17 104 VAL B CA 1
ATOM 3699 C C . VAL B 1 107 ? 66.272 -93.379 32.551 1.00 42.59 104 VAL B C 1
ATOM 3700 O O . VAL B 1 107 ? 66.519 -94.527 32.925 1.00 42.71 104 VAL B O 1
ATOM 3704 N N . PHE B 1 108 ? 67.057 -92.707 31.720 1.00 41.46 105 PHE B N 1
ATOM 3705 C CA . PHE B 1 108 ? 68.285 -93.312 31.238 1.00 41.92 105 PHE B CA 1
ATOM 3706 C C . PHE B 1 108 ? 69.316 -92.237 30.993 1.00 42.78 105 PHE B C 1
ATOM 3707 O O . PHE B 1 108 ? 68.962 -91.066 30.869 1.00 45.02 105 PHE B O 1
ATOM 3715 N N . THR B 1 109 ? 70.585 -92.628 30.946 1.00 42.57 106 THR B N 1
ATOM 3716 C CA . THR B 1 109 ? 71.659 -91.675 30.703 1.00 43.93 106 THR B CA 1
ATOM 3717 C C . THR B 1 109 ? 72.242 -91.844 29.304 1.00 46.06 106 THR B C 1
ATOM 3718 O O . THR B 1 109 ? 72.279 -92.948 28.762 1.00 46.63 106 THR B O 1
ATOM 3722 N N . ALA B 1 110 ? 72.675 -90.736 28.713 1.00 47.34 107 ALA B N 1
ATOM 3723 C CA . ALA B 1 110 ? 73.275 -90.775 27.388 1.00 49.30 107 ALA B CA 1
ATOM 3724 C C . ALA B 1 110 ? 74.643 -90.123 27.499 1.00 50.80 107 ALA B C 1
ATOM 3725 O O . ALA B 1 110 ? 74.755 -88.904 27.449 1.00 52.21 107 ALA B O 1
ATOM 3727 N N . THR B 1 111 ? 75.675 -90.936 27.684 1.00 52.29 108 THR B N 1
ATOM 3728 C CA . THR B 1 111 ? 77.035 -90.418 27.805 1.00 55.33 108 THR B CA 1
ATOM 3729 C C . THR B 1 111 ? 77.721 -90.383 26.435 1.00 57.48 108 THR B C 1
ATOM 3730 O O . THR B 1 111 ? 77.536 -91.286 25.622 1.00 59.56 108 THR B O 1
ATOM 3734 N N . PHE B 1 112 ? 78.514 -89.348 26.176 1.00 58.24 109 PHE B N 1
ATOM 3735 C CA . PHE B 1 112 ? 79.182 -89.237 24.883 1.00 60.21 109 PHE B CA 1
ATOM 3736 C C . PHE B 1 112 ? 80.169 -88.080 24.819 1.00 63.29 109 PHE B C 1
ATOM 3737 O O . PHE B 1 112 ? 80.303 -87.304 25.766 1.00 64.52 109 PHE B O 1
ATOM 3745 N N . GLU B 1 113 ? 80.856 -87.957 23.689 1.00 65.18 110 GLU B N 1
ATOM 3746 C CA . GLU B 1 113 ? 81.819 -86.881 23.525 1.00 67.84 110 GLU B CA 1
ATOM 3747 C C . GLU B 1 113 ? 81.305 -85.797 22.591 1.00 67.75 110 GLU B C 1
ATOM 3748 O O . GLU B 1 113 ? 80.522 -86.061 21.680 1.00 66.79 110 GLU B O 1
ATOM 3754 N N . VAL B 1 114 ? 81.760 -84.572 22.832 1.00 68.31 111 VAL B N 1
ATOM 3755 C CA . VAL B 1 114 ? 81.364 -83.426 22.030 1.00 69.94 111 VAL B CA 1
ATOM 3756 C C . VAL B 1 114 ? 82.586 -82.808 21.351 1.00 72.38 111 VAL B C 1
ATOM 3757 O O . VAL B 1 114 ? 83.715 -83.255 21.551 1.00 71.50 111 VAL B O 1
ATOM 3761 N N . TYR B 1 115 ? 82.358 -81.782 20.536 1.00 75.30 112 TYR B N 1
ATOM 3762 C CA . TYR B 1 115 ? 83.465 -81.104 19.878 1.00 79.07 112 TYR B CA 1
ATOM 3763 C C . TYR B 1 115 ? 83.980 -80.007 20.815 1.00 80.38 112 TYR B C 1
ATOM 3764 O O . TYR B 1 115 ? 83.192 -79.336 21.487 1.00 79.73 112 TYR B O 1
ATOM 3773 N N . PRO B 1 116 ? 85.310 -79.816 20.873 1.00 81.81 113 PRO B N 1
ATOM 3774 C CA . PRO B 1 116 ? 85.898 -78.791 21.742 1.00 82.39 113 PRO B CA 1
ATOM 3775 C C . PRO B 1 116 ? 85.367 -77.389 21.427 1.00 82.50 113 PRO B C 1
ATOM 3776 O O . PRO B 1 116 ? 85.065 -77.069 20.273 1.00 81.75 113 PRO B O 1
ATOM 3780 N N . GLU B 1 117 ? 85.258 -76.567 22.465 1.00 83.24 114 GLU B N 1
ATOM 3781 C CA . GLU B 1 117 ? 84.742 -75.202 22.346 1.00 83.63 114 GLU B CA 1
ATOM 3782 C C . GLU B 1 117 ? 85.807 -74.121 22.228 1.00 81.68 114 GLU B C 1
ATOM 3783 O O . GLU B 1 117 ? 85.579 -73.092 21.592 1.00 81.14 114 GLU B O 1
ATOM 3789 N N . VAL B 1 118 ? 86.962 -74.344 22.845 1.00 80.16 115 VAL B N 1
ATOM 3790 C CA . VAL B 1 118 ? 88.039 -73.363 22.799 1.00 78.81 115 VAL B CA 1
ATOM 3791 C C . VAL B 1 118 ? 88.326 -72.899 21.372 1.00 77.19 115 VAL B C 1
ATOM 3792 O O . VAL B 1 118 ? 88.493 -73.715 20.459 1.00 78.57 115 VAL B O 1
ATOM 3796 N N . GLU B 1 119 ? 88.374 -71.584 21.189 1.00 73.51 116 GLU B N 1
ATOM 3797 C CA . GLU B 1 119 ? 88.656 -70.995 19.889 1.00 69.52 116 GLU B CA 1
ATOM 3798 C C . GLU B 1 119 ? 90.098 -71.354 19.499 1.00 67.88 116 GLU B C 1
ATOM 3799 O O . GLU B 1 119 ? 90.929 -71.631 20.373 1.00 67.25 116 GLU B O 1
ATOM 3805 N N . LEU B 1 120 ? 90.388 -71.364 18.204 1.00 65.21 117 LEU B N 1
ATOM 3806 C CA . LEU B 1 120 ? 91.736 -71.682 17.733 1.00 61.83 117 LEU B CA 1
ATOM 3807 C C . LEU B 1 120 ? 92.681 -70.541 18.103 1.00 61.37 117 LEU B C 1
ATOM 3808 O O . LEU B 1 120 ? 92.332 -69.368 17.960 1.00 61.88 117 LEU B O 1
ATOM 3813 N N . LYS B 1 121 ? 93.876 -70.881 18.570 1.00 59.34 118 LYS B N 1
ATOM 3814 C CA . LYS B 1 121 ? 94.845 -69.868 18.962 1.00 57.12 118 LYS B CA 1
ATOM 3815 C C . LYS B 1 121 ? 95.069 -68.823 17.863 1.00 56.08 118 LYS B C 1
ATOM 3816 O O . LYS B 1 121 ? 95.341 -69.154 16.711 1.00 54.66 118 LYS B O 1
ATOM 3822 N N . GLY B 1 122 ? 94.947 -67.556 18.242 1.00 54.86 119 GLY B N 1
ATOM 3823 C CA . GLY B 1 122 ? 95.148 -66.472 17.302 1.00 52.14 119 GLY B CA 1
ATOM 3824 C C . GLY B 1 122 ? 94.036 -66.298 16.289 1.00 51.09 119 GLY B C 1
ATOM 3825 O O . GLY B 1 122 ? 94.065 -65.340 15.522 1.00 50.93 119 GLY B O 1
ATOM 3826 N N . LEU B 1 123 ? 93.051 -67.199 16.298 1.00 49.42 120 LEU B N 1
ATOM 3827 C CA . LEU B 1 123 ? 91.943 -67.147 15.348 1.00 46.64 120 LEU B CA 1
ATOM 3828 C C . LEU B 1 123 ? 90.568 -66.997 15.984 1.00 46.73 120 LEU B C 1
ATOM 3829 O O . LEU B 1 123 ? 89.564 -67.169 15.304 1.00 48.52 120 LEU B O 1
ATOM 3834 N N . GLU B 1 124 ? 90.517 -66.688 17.272 1.00 46.21 121 GLU B N 1
ATOM 3835 C CA . GLU B 1 124 ? 89.249 -66.523 17.990 1.00 46.35 121 GLU B CA 1
ATOM 3836 C C . GLU B 1 124 ? 88.244 -65.608 17.283 1.00 46.73 121 GLU B C 1
ATOM 3837 O O . GLU B 1 124 ? 88.508 -64.421 17.094 1.00 47.20 121 GLU B O 1
ATOM 3843 N N . ASN B 1 125 ? 87.089 -66.158 16.910 1.00 46.45 122 ASN B N 1
ATOM 3844 C CA . ASN B 1 125 ? 86.034 -65.391 16.249 1.00 45.76 122 ASN B CA 1
ATOM 3845 C C . ASN B 1 125 ? 86.563 -64.564 15.086 1.00 45.83 122 ASN B C 1
ATOM 3846 O O . ASN B 1 125 ? 86.074 -63.476 14.823 1.00 46.14 122 ASN B O 1
ATOM 3851 N N . ILE B 1 126 ? 87.560 -65.076 14.381 1.00 45.05 123 ILE B N 1
ATOM 3852 C CA . ILE B 1 126 ? 88.127 -64.339 13.269 1.00 44.13 123 ILE B CA 1
ATOM 3853 C C . ILE B 1 126 ? 87.278 -64.451 11.994 1.00 46.57 123 ILE B C 1
ATOM 3854 O O . ILE B 1 126 ? 87.410 -63.645 11.068 1.00 46.75 123 ILE B O 1
ATOM 3859 N N . ALA B 1 127 ? 86.390 -65.438 11.940 1.00 47.49 124 ALA B N 1
ATOM 3860 C CA . ALA B 1 127 ? 85.559 -65.600 10.756 1.00 48.72 124 ALA B CA 1
ATOM 3861 C C . ALA B 1 127 ? 84.093 -65.626 11.131 1.00 48.86 124 ALA B C 1
ATOM 3862 O O . ALA B 1 127 ? 83.699 -66.310 12.066 1.00 48.29 124 ALA B O 1
ATOM 3864 N N . VAL B 1 128 ? 83.277 -64.871 10.407 1.00 50.86 125 VAL B N 1
ATOM 3865 C CA . VAL B 1 128 ? 81.858 -64.852 10.707 1.00 54.29 125 VAL B CA 1
ATOM 3866 C C . VAL B 1 128 ? 80.982 -64.862 9.472 1.00 56.61 125 VAL B C 1
ATOM 3867 O O . VAL B 1 128 ? 81.390 -64.450 8.380 1.00 57.01 125 VAL B O 1
ATOM 3871 N N . GLU B 1 129 ? 79.759 -65.334 9.665 1.00 59.18 126 GLU B N 1
ATOM 3872 C CA . GLU B 1 129 ? 78.786 -65.443 8.600 1.00 63.03 126 GLU B CA 1
ATOM 3873 C C . GLU B 1 129 ? 77.835 -64.261 8.652 1.00 66.53 126 GLU B C 1
ATOM 3874 O O . GLU B 1 129 ? 77.524 -63.767 9.735 1.00 65.95 126 GLU B O 1
ATOM 3880 N N . LYS B 1 130 ? 77.389 -63.794 7.490 1.00 72.09 127 LYS B N 1
ATOM 3881 C CA . LYS B 1 130 ? 76.439 -62.679 7.429 1.00 78.20 127 LYS B CA 1
ATOM 3882 C C . LYS B 1 130 ? 75.211 -63.074 8.280 1.00 82.30 127 LYS B C 1
ATOM 3883 O O . LYS B 1 130 ? 75.029 -64.249 8.600 1.00 83.66 127 LYS B O 1
ATOM 3889 N N . PRO B 1 131 ? 74.350 -62.107 8.646 1.00 85.22 128 PRO B N 1
ATOM 3890 C CA . PRO B 1 131 ? 73.159 -62.403 9.453 1.00 87.22 128 PRO B CA 1
ATOM 3891 C C . PRO B 1 131 ? 72.351 -63.655 9.042 1.00 88.65 128 PRO B C 1
ATOM 3892 O O . PRO B 1 131 ? 72.830 -64.785 9.170 1.00 88.28 128 PRO B O 1
ATOM 3896 N N . ALA B 1 132 ? 71.122 -63.436 8.565 1.00 89.98 129 ALA B N 1
ATOM 3897 C CA . ALA B 1 132 ? 70.216 -64.506 8.131 1.00 90.12 129 ALA B CA 1
ATOM 3898 C C . ALA B 1 132 ? 70.412 -65.812 8.896 1.00 89.76 129 ALA B C 1
ATOM 3899 O O . ALA B 1 132 ? 69.868 -66.850 8.516 1.00 89.88 129 ALA B O 1
ATOM 3901 N N . ASP B 1 137 ? 71.969 -63.468 -1.994 1.00 97.14 134 ASP B N 1
ATOM 3902 C CA . ASP B 1 137 ? 71.963 -63.623 -0.548 1.00 97.76 134 ASP B CA 1
ATOM 3903 C C . ASP B 1 137 ? 71.487 -65.019 -0.169 1.00 98.43 134 ASP B C 1
ATOM 3904 O O . ASP B 1 137 ? 71.995 -65.621 0.780 1.00 98.77 134 ASP B O 1
ATOM 3906 N N . ALA B 1 138 ? 70.515 -65.531 -0.920 1.00 99.25 135 ALA B N 1
ATOM 3907 C CA . ALA B 1 138 ? 69.955 -66.857 -0.656 1.00 99.50 135 ALA B CA 1
ATOM 3908 C C . ALA B 1 138 ? 70.643 -67.951 -1.462 1.00 99.37 135 ALA B C 1
ATOM 3909 O O . ALA B 1 138 ? 70.122 -69.063 -1.574 1.00 99.44 135 ALA B O 1
ATOM 3911 N N . ASP B 1 139 ? 71.630 -67.691 -2.176 1.00 99.46 136 ASP B N 1
ATOM 3912 C CA . ASP B 1 139 ? 72.567 -68.584 -2.822 1.00 99.36 136 ASP B CA 1
ATOM 3913 C C . ASP B 1 139 ? 73.440 -67.833 -3.802 1.00 97.99 136 ASP B C 1
ATOM 3914 O O . ASP B 1 139 ? 73.224 -66.612 -3.942 1.00 98.74 136 ASP B O 1
ATOM 3919 N N . VAL B 1 140 ? 73.971 -68.345 -4.771 1.00 95.39 137 VAL B N 1
ATOM 3920 C CA . VAL B 1 140 ? 75.078 -67.831 -5.576 1.00 92.39 137 VAL B CA 1
ATOM 3921 C C . VAL B 1 140 ? 74.960 -66.321 -5.784 1.00 90.41 137 VAL B C 1
ATOM 3922 O O . VAL B 1 140 ? 75.629 -65.744 -6.642 1.00 89.25 137 VAL B O 1
ATOM 3926 N N . ALA B 1 141 ? 74.090 -65.688 -5.006 1.00 88.46 138 ALA B N 1
ATOM 3927 C CA . ALA B 1 141 ? 73.895 -64.253 -5.092 1.00 86.04 138 ALA B CA 1
ATOM 3928 C C . ALA B 1 141 ? 74.838 -63.591 -4.095 1.00 84.61 138 ALA B C 1
ATOM 3929 O O . ALA B 1 141 ? 75.662 -62.753 -4.471 1.00 85.22 138 ALA B O 1
ATOM 3931 N N . GLU B 1 142 ? 74.712 -63.987 -2.826 1.00 82.18 139 GLU B N 1
ATOM 3932 C CA . GLU B 1 142 ? 75.549 -63.451 -1.754 1.00 78.04 139 GLU B CA 1
ATOM 3933 C C . GLU B 1 142 ? 77.025 -63.625 -2.080 1.00 74.44 139 GLU B C 1
ATOM 3934 O O . GLU B 1 142 ? 77.843 -62.815 -1.667 1.00 74.18 139 GLU B O 1
ATOM 3940 N N . MET B 1 143 ? 77.367 -64.684 -2.815 1.00 70.45 140 MET B N 1
ATOM 3941 C CA . MET B 1 143 ? 78.756 -64.917 -3.182 1.00 68.25 140 MET B CA 1
ATOM 3942 C C . MET B 1 143 ? 79.252 -63.949 -4.252 1.00 68.62 140 MET B C 1
ATOM 3943 O O . MET B 1 143 ? 80.399 -63.505 -4.198 1.00 68.52 140 MET B O 1
ATOM 3948 N N . LEU B 1 144 ? 78.411 -63.632 -5.235 1.00 67.76 141 LEU B N 1
ATOM 3949 C CA . LEU B 1 144 ? 78.835 -62.697 -6.265 1.00 65.36 141 LEU B CA 1
ATOM 3950 C C . LEU B 1 144 ? 79.144 -61.425 -5.524 1.00 64.36 141 LEU B C 1
ATOM 3951 O O . LEU B 1 144 ? 80.100 -60.732 -5.834 1.00 64.64 141 LEU B O 1
ATOM 3956 N N . GLU B 1 145 ? 78.317 -61.137 -4.529 1.00 63.47 142 GLU B N 1
ATOM 3957 C CA . GLU B 1 145 ? 78.489 -59.949 -3.708 1.00 63.66 142 GLU B CA 1
ATOM 3958 C C . GLU B 1 145 ? 79.782 -60.010 -2.904 1.00 61.47 142 GLU B C 1
ATOM 3959 O O . GLU B 1 145 ? 80.482 -59.007 -2.775 1.00 61.98 142 GLU B O 1
ATOM 3965 N N . THR B 1 146 ? 80.088 -61.186 -2.355 1.00 58.12 143 THR B N 1
ATOM 3966 C CA . THR B 1 146 ? 81.308 -61.377 -1.575 1.00 53.91 143 THR B CA 1
ATOM 3967 C C . THR B 1 146 ? 82.510 -61.132 -2.483 1.00 51.86 143 THR B C 1
ATOM 3968 O O . THR B 1 146 ? 83.476 -60.483 -2.092 1.00 50.47 143 THR B O 1
ATOM 3972 N N . LEU B 1 147 ? 82.434 -61.647 -3.702 1.00 48.97 144 LEU B N 1
ATOM 3973 C CA . LEU B 1 147 ? 83.515 -61.482 -4.655 1.00 48.37 144 LEU B CA 1
ATOM 3974 C C . LEU B 1 147 ? 83.624 -60.017 -5.047 1.00 48.54 144 LEU B C 1
ATOM 3975 O O . LEU B 1 147 ? 84.697 -59.536 -5.394 1.00 50.63 144 LEU B O 1
ATOM 3980 N N . ARG B 1 148 ? 82.509 -59.312 -4.981 1.00 48.83 145 ARG B N 1
ATOM 3981 C CA . ARG B 1 148 ? 82.469 -57.895 -5.319 1.00 48.85 145 ARG B CA 1
ATOM 3982 C C . ARG B 1 148 ? 83.291 -57.127 -4.293 1.00 48.63 145 ARG B C 1
ATOM 3983 O O . ARG B 1 148 ? 84.213 -56.404 -4.646 1.00 46.78 145 ARG B O 1
ATOM 3991 N N . LYS B 1 149 ? 82.952 -57.304 -3.014 1.00 49.55 146 LYS B N 1
ATOM 3992 C CA . LYS B 1 149 ? 83.657 -56.645 -1.909 1.00 49.64 146 LYS B CA 1
ATOM 3993 C C . LYS B 1 149 ? 85.138 -56.992 -1.834 1.00 48.50 146 LYS B C 1
ATOM 3994 O O . LYS B 1 149 ? 85.951 -56.159 -1.446 1.00 50.19 146 LYS B O 1
ATOM 4000 N N . GLN B 1 150 ? 85.483 -58.226 -2.182 1.00 47.94 147 GLN B N 1
ATOM 4001 C CA . GLN B 1 150 ? 86.876 -58.659 -2.139 1.00 46.04 147 GLN B CA 1
ATOM 4002 C C . GLN B 1 150 ? 87.649 -58.011 -3.274 1.00 45.99 147 GLN B C 1
ATOM 4003 O O . GLN B 1 150 ? 88.854 -57.780 -3.166 1.00 46.78 147 GLN B O 1
ATOM 4009 N N . GLN B 1 151 ? 86.953 -57.729 -4.370 1.00 45.14 148 GLN B N 1
ATOM 4010 C CA . GLN B 1 151 ? 87.590 -57.109 -5.516 1.00 47.44 148 GLN B CA 1
ATOM 4011 C C . GLN B 1 151 ? 87.514 -55.595 -5.414 1.00 49.14 148 GLN B C 1
ATOM 4012 O O . GLN B 1 151 ? 87.988 -54.870 -6.289 1.00 49.35 148 GLN B O 1
ATOM 4018 N N . ALA B 1 152 ? 86.920 -55.129 -4.318 1.00 51.32 149 ALA B N 1
ATOM 4019 C CA . ALA B 1 152 ? 86.775 -53.704 -4.058 1.00 52.76 149 ALA B CA 1
ATOM 4020 C C . ALA B 1 152 ? 88.104 -53.159 -3.592 1.00 54.22 149 ALA B C 1
ATOM 4021 O O . ALA B 1 152 ? 88.886 -53.863 -2.951 1.00 55.08 149 ALA B O 1
ATOM 4023 N N . THR B 1 153 ? 88.366 -51.902 -3.919 1.00 54.66 150 THR B N 1
ATOM 4024 C CA . THR B 1 153 ? 89.609 -51.280 -3.504 1.00 56.21 150 THR B CA 1
ATOM 4025 C C . THR B 1 153 ? 89.319 -50.025 -2.691 1.00 54.80 150 THR B C 1
ATOM 4026 O O . THR B 1 153 ? 88.444 -49.236 -3.042 1.00 55.44 150 THR B O 1
ATOM 4030 N N . TRP B 1 154 ? 90.040 -49.857 -1.587 1.00 53.17 151 TRP B N 1
ATOM 4031 C CA . TRP B 1 154 ? 89.844 -48.686 -0.749 1.00 52.49 151 TRP B CA 1
ATOM 4032 C C . TRP B 1 154 ? 90.611 -47.521 -1.331 1.00 51.93 151 TRP B C 1
ATOM 4033 O O . TRP B 1 154 ? 91.792 -47.653 -1.625 1.00 53.22 151 TRP B O 1
ATOM 4044 N N . LYS B 1 155 ? 89.950 -46.389 -1.509 1.00 51.31 152 LYS B N 1
ATOM 4045 C CA . LYS B 1 155 ? 90.653 -45.238 -2.041 1.00 50.78 152 LYS B CA 1
ATOM 4046 C C . LYS B 1 155 ? 90.382 -43.946 -1.273 1.00 48.29 152 LYS B C 1
ATOM 4047 O O . LYS B 1 155 ? 89.251 -43.646 -0.867 1.00 45.88 152 LYS B O 1
ATOM 4053 N N . GLU B 1 156 ? 91.444 -43.184 -1.061 1.00 46.33 153 GLU B N 1
ATOM 4054 C CA . GLU B 1 156 ? 91.344 -41.937 -0.321 1.00 46.67 153 GLU B CA 1
ATOM 4055 C C . GLU B 1 156 ? 90.309 -40.995 -0.912 1.00 44.59 153 GLU B C 1
ATOM 4056 O O . GLU B 1 156 ? 90.133 -40.922 -2.121 1.00 43.43 153 GLU B O 1
ATOM 4062 N N . VAL B 1 157 ? 89.611 -40.283 -0.045 1.00 43.17 154 VAL B N 1
ATOM 4063 C CA . VAL B 1 157 ? 88.612 -39.338 -0.501 1.00 45.02 154 VAL B CA 1
ATOM 4064 C C . VAL B 1 157 ? 88.575 -38.104 0.413 1.00 45.87 154 VAL B C 1
ATOM 4065 O O . VAL B 1 157 ? 88.858 -38.188 1.609 1.00 45.45 154 VAL B O 1
ATOM 4069 N N . ASP B 1 158 ? 88.262 -36.944 -0.156 1.00 46.51 155 ASP B N 1
ATOM 4070 C CA . ASP B 1 158 ? 88.203 -35.737 0.647 1.00 47.99 155 ASP B CA 1
ATOM 4071 C C . ASP B 1 158 ? 86.973 -35.731 1.531 1.00 47.56 155 ASP B C 1
ATOM 4072 O O . ASP B 1 158 ? 86.556 -34.697 2.014 1.00 49.35 155 ASP B O 1
ATOM 4077 N N . GLU B 1 159 ? 86.406 -36.910 1.751 1.00 48.82 156 GLU B N 1
ATOM 4078 C CA . GLU B 1 159 ? 85.211 -37.058 2.571 1.00 49.33 156 GLU B CA 1
ATOM 4079 C C . GLU B 1 159 ? 85.585 -37.094 4.046 1.00 47.57 156 GLU B C 1
ATOM 4080 O O . GLU B 1 159 ? 86.759 -37.181 4.399 1.00 47.69 156 GLU B O 1
ATOM 4086 N N . ALA B 1 160 ? 84.571 -37.038 4.899 1.00 45.79 157 ALA B N 1
ATOM 4087 C CA . ALA B 1 160 ? 84.774 -37.087 6.339 1.00 44.31 157 ALA B CA 1
ATOM 4088 C C . ALA B 1 160 ? 84.455 -38.491 6.847 1.00 43.51 157 ALA B C 1
ATOM 4089 O O . ALA B 1 160 ? 83.877 -39.304 6.126 1.00 43.07 157 ALA B O 1
ATOM 4091 N N . ALA B 1 161 ? 84.829 -38.768 8.089 1.00 42.48 158 ALA B N 1
ATOM 4092 C CA . ALA B 1 161 ? 84.577 -40.069 8.685 1.00 42.98 158 ALA B CA 1
ATOM 4093 C C . ALA B 1 161 ? 83.085 -40.278 8.995 1.00 44.26 158 ALA B C 1
ATOM 4094 O O . ALA B 1 161 ? 82.503 -39.620 9.854 1.00 42.19 158 ALA B O 1
ATOM 4096 N N . GLU B 1 162 ? 82.474 -41.205 8.266 1.00 46.41 159 GLU B N 1
ATOM 4097 C CA . GLU B 1 162 ? 81.071 -41.539 8.448 1.00 48.14 159 GLU B CA 1
ATOM 4098 C C . GLU B 1 162 ? 80.974 -43.050 8.281 1.00 47.89 159 GLU B C 1
ATOM 4099 O O . GLU B 1 162 ? 81.906 -43.669 7.767 1.00 46.83 159 GLU B O 1
ATOM 4105 N N . ASN B 1 163 ? 79.865 -43.640 8.720 1.00 48.60 160 ASN B N 1
ATOM 4106 C CA . ASN B 1 163 ? 79.673 -45.086 8.614 1.00 49.07 160 ASN B CA 1
ATOM 4107 C C . ASN B 1 163 ? 80.000 -45.561 7.214 1.00 47.52 160 ASN B C 1
ATOM 4108 O O . ASN B 1 163 ? 79.503 -45.008 6.230 1.00 46.11 160 ASN B O 1
ATOM 4113 N N . GLY B 1 164 ? 80.838 -46.584 7.128 1.00 45.81 161 GLY B N 1
ATOM 4114 C CA . GLY B 1 164 ? 81.219 -47.100 5.828 1.00 45.80 161 GLY B CA 1
ATOM 4115 C C . GLY B 1 164 ? 82.658 -46.791 5.457 1.00 45.53 161 GLY B C 1
ATOM 4116 O O . GLY B 1 164 ? 83.376 -47.664 4.983 1.00 46.90 161 GLY B O 1
ATOM 4117 N N . LYS B 1 165 ? 83.089 -45.552 5.679 1.00 44.51 162 LYS B N 1
ATOM 4118 C CA . LYS B 1 165 ? 84.446 -45.140 5.346 1.00 43.57 162 LYS B CA 1
ATOM 4119 C C . LYS B 1 165 ? 85.455 -45.760 6.286 1.00 42.70 162 LYS B C 1
ATOM 4120 O O . LYS B 1 165 ? 85.130 -46.096 7.418 1.00 43.37 162 LYS B O 1
ATOM 4126 N N . ARG B 1 166 ? 86.680 -45.917 5.817 1.00 42.36 163 ARG B N 1
ATOM 4127 C CA . ARG B 1 166 ? 87.725 -46.461 6.670 1.00 42.54 163 ARG B CA 1
ATOM 4128 C C . ARG B 1 166 ? 88.663 -45.308 7.027 1.00 41.13 163 ARG B C 1
ATOM 4129 O O . ARG B 1 166 ? 89.219 -44.656 6.150 1.00 40.65 163 ARG B O 1
ATOM 4137 N N . VAL B 1 167 ? 88.834 -45.062 8.320 1.00 39.59 164 VAL B N 1
ATOM 4138 C CA . VAL B 1 167 ? 89.665 -43.953 8.753 1.00 38.45 164 VAL B CA 1
ATOM 4139 C C . VAL B 1 167 ? 90.938 -44.357 9.433 1.00 37.23 164 VAL B C 1
ATOM 4140 O O . VAL B 1 167 ? 90.906 -44.871 10.541 1.00 37.69 164 VAL B O 1
ATOM 4144 N N . SER B 1 168 ? 92.062 -44.099 8.779 1.00 36.29 165 SER B N 1
ATOM 4145 C CA . SER B 1 168 ? 93.355 -44.419 9.355 1.00 36.28 165 SER B CA 1
ATOM 4146 C C . SER B 1 168 ? 93.667 -43.362 10.427 1.00 35.50 165 SER B C 1
ATOM 4147 O O . SER B 1 168 ? 93.678 -42.164 10.150 1.00 37.93 165 SER B O 1
ATOM 4150 N N . ILE B 1 169 ? 93.922 -43.799 11.652 1.00 33.42 166 ILE B N 1
ATOM 4151 C CA . ILE B 1 169 ? 94.203 -42.853 12.722 1.00 32.52 166 ILE B CA 1
ATOM 4152 C C . ILE B 1 169 ? 95.371 -43.254 13.607 1.00 33.49 166 ILE B C 1
ATOM 4153 O O . ILE B 1 169 ? 95.728 -44.429 13.685 1.00 33.12 166 ILE B O 1
ATOM 4158 N N . ASP B 1 170 ? 95.958 -42.253 14.257 1.00 35.11 167 ASP B N 1
ATOM 4159 C CA . ASP B 1 170 ? 97.033 -42.445 15.236 1.00 36.33 167 ASP B CA 1
ATOM 4160 C C . ASP B 1 170 ? 96.379 -41.939 16.510 1.00 36.99 167 ASP B C 1
ATOM 4161 O O . ASP B 1 170 ? 95.663 -40.936 16.477 1.00 39.21 167 ASP B O 1
ATOM 4166 N N . PHE B 1 171 ? 96.587 -42.627 17.618 1.00 36.78 168 PHE B N 1
ATOM 4167 C CA . PHE B 1 171 ? 96.002 -42.176 18.862 1.00 38.53 168 PHE B CA 1
ATOM 4168 C C . PHE B 1 171 ? 96.817 -42.604 20.058 1.00 40.20 168 PHE B C 1
ATOM 4169 O O . PHE B 1 171 ? 97.474 -43.646 20.048 1.00 41.62 168 PHE B O 1
ATOM 4177 N N . VAL B 1 172 ? 96.788 -41.777 21.087 1.00 40.04 169 VAL B N 1
ATOM 4178 C CA . VAL B 1 172 ? 97.517 -42.065 22.297 1.00 40.53 169 VAL B CA 1
ATOM 4179 C C . VAL B 1 172 ? 96.604 -41.639 23.438 1.00 40.59 169 VAL B C 1
ATOM 4180 O O . VAL B 1 172 ? 96.226 -40.472 23.555 1.00 41.02 169 VAL B O 1
ATOM 4184 N N . GLY B 1 173 ? 96.217 -42.622 24.239 1.00 40.25 170 GLY B N 1
ATOM 4185 C CA . GLY B 1 173 ? 95.319 -42.385 25.350 1.00 40.77 170 GLY B CA 1
ATOM 4186 C C . GLY B 1 173 ? 96.088 -42.069 26.603 1.00 41.67 170 GLY B C 1
ATOM 4187 O O . GLY B 1 173 ? 97.261 -42.417 26.722 1.00 40.96 170 GLY B O 1
ATOM 4188 N N . SER B 1 174 ? 95.412 -41.405 27.532 1.00 42.91 171 SER B N 1
ATOM 4189 C CA . SER B 1 174 ? 96.003 -41.002 28.797 1.00 45.98 171 SER B CA 1
ATOM 4190 C C . SER B 1 174 ? 94.904 -40.617 29.773 1.00 47.60 171 SER B C 1
ATOM 4191 O O . SER B 1 174 ? 93.785 -40.299 29.368 1.00 46.04 171 SER B O 1
ATOM 4194 N N . ILE B 1 175 ? 95.223 -40.656 31.066 1.00 50.56 172 ILE B N 1
ATOM 4195 C CA . ILE B 1 175 ? 94.238 -40.303 32.077 1.00 53.00 172 ILE B CA 1
ATOM 4196 C C . ILE B 1 175 ? 94.388 -38.872 32.591 1.00 53.88 172 ILE B C 1
ATOM 4197 O O . ILE B 1 175 ? 93.550 -38.012 32.297 1.00 55.67 172 ILE B O 1
ATOM 4202 N N . ASP B 1 176 ? 95.440 -38.608 33.352 1.00 52.82 173 ASP B N 1
ATOM 4203 C CA . ASP B 1 176 ? 95.642 -37.261 33.875 1.00 52.59 173 ASP B CA 1
ATOM 4204 C C . ASP B 1 176 ? 96.943 -36.729 33.300 1.00 51.58 173 ASP B C 1
ATOM 4205 O O . ASP B 1 176 ? 97.794 -36.192 34.022 1.00 50.15 173 ASP B O 1
ATOM 4210 N N . GLY B 1 177 ? 97.083 -36.883 31.989 1.00 49.36 174 GLY B N 1
ATOM 4211 C CA . GLY B 1 177 ? 98.286 -36.442 31.313 1.00 48.12 174 GLY B CA 1
ATOM 4212 C C . GLY B 1 177 ? 99.295 -37.575 31.290 1.00 47.68 174 GLY B C 1
ATOM 4213 O O . GLY B 1 177 ? 100.393 -37.438 30.738 1.00 47.04 174 GLY B O 1
ATOM 4214 N N . VAL B 1 178 ? 98.918 -38.697 31.895 1.00 46.33 175 VAL B N 1
ATOM 4215 C CA . VAL B 1 178 ? 99.782 -39.866 31.953 1.00 47.75 175 VAL B CA 1
ATOM 4216 C C . VAL B 1 178 ? 99.322 -40.919 30.950 1.00 49.54 175 VAL B C 1
ATOM 4217 O O . VAL B 1 178 ? 98.166 -41.348 30.977 1.00 49.97 175 VAL B O 1
ATOM 4221 N N . GLU B 1 179 ? 100.227 -41.330 30.063 1.00 51.59 176 GLU B N 1
ATOM 4222 C CA . GLU B 1 179 ? 99.903 -42.334 29.050 1.00 54.04 176 GLU B CA 1
ATOM 4223 C C . GLU B 1 179 ? 99.978 -43.747 29.610 1.00 54.82 176 GLU B C 1
ATOM 4224 O O . GLU B 1 179 ? 101.038 -44.197 30.038 1.00 55.72 176 GLU B O 1
ATOM 4230 N N . PHE B 1 180 ? 98.845 -44.440 29.617 1.00 55.52 177 PHE B N 1
ATOM 4231 C CA . PHE B 1 180 ? 98.795 -45.807 30.120 1.00 56.34 177 PHE B CA 1
ATOM 4232 C C . PHE B 1 180 ? 99.272 -46.793 29.053 1.00 57.20 177 PHE B C 1
ATOM 4233 O O . PHE B 1 180 ? 99.250 -46.498 27.857 1.00 57.22 177 PHE B O 1
ATOM 4241 N N . GLU B 1 181 ? 99.702 -47.968 29.488 1.00 59.31 178 GLU B N 1
ATOM 4242 C CA . GLU B 1 181 ? 100.220 -48.964 28.561 1.00 61.77 178 GLU B CA 1
ATOM 4243 C C . GLU B 1 181 ? 99.219 -49.493 27.541 1.00 60.00 178 GLU B C 1
ATOM 4244 O O . GLU B 1 181 ? 98.112 -49.899 27.889 1.00 61.57 178 GLU B O 1
ATOM 4250 N N . GLY B 1 182 ? 99.623 -49.478 26.279 1.00 58.79 179 GLY B N 1
ATOM 4251 C CA . GLY B 1 182 ? 98.771 -49.978 25.215 1.00 57.68 179 GLY B CA 1
ATOM 4252 C C . GLY B 1 182 ? 97.687 -49.032 24.739 1.00 57.32 179 GLY B C 1
ATOM 4253 O O . GLY B 1 182 ? 96.657 -49.469 24.214 1.00 57.01 179 GLY B O 1
ATOM 4254 N N . GLY B 1 183 ? 97.915 -47.739 24.921 1.00 56.52 180 GLY B N 1
ATOM 4255 C CA . GLY B 1 183 ? 96.938 -46.753 24.496 1.00 53.27 180 GLY B CA 1
ATOM 4256 C C . GLY B 1 183 ? 97.475 -45.959 23.331 1.00 50.91 180 GLY B C 1
ATOM 4257 O O . GLY B 1 183 ? 96.903 -44.948 22.956 1.00 50.95 180 GLY B O 1
ATOM 4258 N N . LYS B 1 184 ? 98.586 -46.413 22.762 1.00 49.85 181 LYS B N 1
ATOM 4259 C CA . LYS B 1 184 ? 99.181 -45.723 21.632 1.00 50.49 181 LYS B CA 1
ATOM 4260 C C . LYS B 1 184 ? 99.189 -46.616 20.393 1.00 50.61 181 LYS B C 1
ATOM 4261 O O . LYS B 1 184 ? 99.787 -47.693 20.409 1.00 51.52 181 LYS B O 1
ATOM 4267 N N . ALA B 1 185 ? 98.529 -46.151 19.324 1.00 48.94 182 ALA B N 1
ATOM 4268 C CA . ALA B 1 185 ? 98.440 -46.877 18.059 1.00 46.97 182 ALA B CA 1
ATOM 4269 C C . ALA B 1 185 ? 98.675 -45.982 16.835 1.00 46.51 182 ALA B C 1
ATOM 4270 O O . ALA B 1 185 ? 98.171 -44.870 16.769 1.00 46.99 182 ALA B O 1
ATOM 4272 N N . GLU B 1 186 ? 99.427 -46.481 15.863 1.00 47.32 183 GLU B N 1
ATOM 4273 C CA . GLU B 1 186 ? 99.721 -45.738 14.635 1.00 47.28 183 GLU B CA 1
ATOM 4274 C C . GLU B 1 186 ? 98.996 -46.408 13.468 1.00 47.45 183 GLU B C 1
ATOM 4275 O O . GLU B 1 186 ? 98.774 -47.608 13.483 1.00 49.05 183 GLU B O 1
ATOM 4281 N N . ASN B 1 187 ? 98.643 -45.633 12.451 1.00 46.36 184 ASN B N 1
ATOM 4282 C CA . ASN B 1 187 ? 97.947 -46.170 11.296 1.00 46.48 184 ASN B CA 1
ATOM 4283 C C . ASN B 1 187 ? 96.897 -47.200 11.647 1.00 45.83 184 ASN B C 1
ATOM 4284 O O . ASN B 1 187 ? 96.784 -48.234 10.983 1.00 47.27 184 ASN B O 1
ATOM 4289 N N . PHE B 1 188 ? 96.131 -46.941 12.694 1.00 42.52 185 PHE B N 1
ATOM 4290 C CA . PHE B 1 188 ? 95.096 -47.882 13.059 1.00 42.11 185 PHE B CA 1
ATOM 4291 C C . PHE B 1 188 ? 93.967 -47.651 12.070 1.00 43.14 185 PHE B C 1
ATOM 4292 O O . PHE B 1 188 ? 93.587 -46.516 11.810 1.00 43.90 185 PHE B O 1
ATOM 4300 N N . PRO B 1 189 ? 93.443 -48.724 11.466 1.00 44.45 186 PRO B N 1
ATOM 4301 C CA . PRO B 1 189 ? 92.345 -48.532 10.508 1.00 43.97 186 PRO B CA 1
ATOM 4302 C C . PRO B 1 189 ? 91.003 -48.716 11.195 1.00 43.95 186 PRO B C 1
ATOM 4303 O O . PRO B 1 189 ? 90.628 -49.831 11.531 1.00 44.60 186 PRO B O 1
ATOM 4307 N N . LEU B 1 190 ? 90.291 -47.624 11.417 1.00 44.60 187 LEU B N 1
ATOM 4308 C CA . LEU B 1 190 ? 88.994 -47.677 12.078 1.00 46.70 187 LEU B CA 1
ATOM 4309 C C . LEU B 1 190 ? 87.911 -47.674 11.009 1.00 49.41 187 LEU B C 1
ATOM 4310 O O . LEU B 1 190 ? 87.784 -46.706 10.250 1.00 51.09 187 LEU B O 1
ATOM 4315 N N . GLU B 1 191 ? 87.128 -48.741 10.946 1.00 50.22 188 GLU B N 1
ATOM 4316 C CA . GLU B 1 191 ? 86.056 -48.794 9.971 1.00 51.56 188 GLU B CA 1
ATOM 4317 C C . GLU B 1 191 ? 84.797 -48.254 10.644 1.00 50.34 188 GLU B C 1
ATOM 4318 O O . GLU B 1 191 ? 84.161 -48.953 11.424 1.00 49.64 188 GLU B O 1
ATOM 4324 N N . MET B 1 192 ? 84.454 -46.998 10.347 1.00 48.03 189 MET B N 1
ATOM 4325 C CA . MET B 1 192 ? 83.274 -46.371 10.922 1.00 46.15 189 MET B CA 1
ATOM 4326 C C . MET B 1 192 ? 82.077 -47.264 10.692 1.00 47.42 189 MET B C 1
ATOM 4327 O O . MET B 1 192 ? 81.812 -47.683 9.565 1.00 49.01 189 MET B O 1
ATOM 4332 N N . GLY B 1 193 ? 81.364 -47.565 11.769 1.00 47.71 190 GLY B N 1
ATOM 4333 C CA . GLY B 1 193 ? 80.196 -48.418 11.685 1.00 49.69 190 GLY B CA 1
ATOM 4334 C C . GLY B 1 193 ? 80.451 -49.858 12.101 1.00 51.14 190 GLY B C 1
ATOM 4335 O O . GLY B 1 193 ? 79.518 -50.655 12.201 1.00 52.37 190 GLY B O 1
ATOM 4336 N N . ALA B 1 194 ? 81.702 -50.205 12.358 1.00 50.60 191 ALA B N 1
ATOM 4337 C CA . ALA B 1 194 ? 82.023 -51.566 12.742 1.00 50.98 191 ALA B CA 1
ATOM 4338 C C . ALA B 1 194 ? 81.940 -51.775 14.239 1.00 53.34 191 ALA B C 1
ATOM 4339 O O . ALA B 1 194 ? 82.049 -52.906 14.716 1.00 52.71 191 ALA B O 1
ATOM 4341 N N . GLY B 1 195 ? 81.748 -50.692 14.984 1.00 55.82 192 GLY B N 1
ATOM 4342 C CA . GLY B 1 195 ? 81.675 -50.809 16.432 1.00 56.40 192 GLY B CA 1
ATOM 4343 C C . GLY B 1 195 ? 82.786 -51.694 16.990 1.00 56.91 192 GLY B C 1
ATOM 4344 O O . GLY B 1 195 ? 82.521 -52.688 17.661 1.00 57.03 192 GLY B O 1
ATOM 4345 N N . ARG B 1 196 ? 84.037 -51.345 16.714 1.00 56.72 193 ARG B N 1
ATOM 4346 C CA . ARG B 1 196 ? 85.146 -52.139 17.206 1.00 55.68 193 ARG B CA 1
ATOM 4347 C C . ARG B 1 196 ? 85.856 -51.491 18.376 1.00 56.42 193 ARG B C 1
ATOM 4348 O O . ARG B 1 196 ? 86.766 -52.085 18.948 1.00 56.06 193 ARG B O 1
ATOM 4356 N N . MET B 1 197 ? 85.435 -50.280 18.734 1.00 56.86 194 MET B N 1
ATOM 4357 C CA . MET B 1 197 ? 86.054 -49.558 19.844 1.00 57.41 194 MET B CA 1
ATOM 4358 C C . MET B 1 197 ? 85.068 -49.276 20.991 1.00 57.88 194 MET B C 1
ATOM 4359 O O . MET B 1 197 ? 83.854 -49.233 20.785 1.00 58.03 194 MET B O 1
ATOM 4364 N N . ILE B 1 198 ? 85.596 -49.087 22.200 1.00 57.76 195 ILE B N 1
ATOM 4365 C CA . ILE B 1 198 ? 84.756 -48.779 23.354 1.00 56.96 195 ILE B CA 1
ATOM 4366 C C . ILE B 1 198 ? 83.853 -47.611 22.974 1.00 58.02 195 ILE B C 1
ATOM 4367 O O . ILE B 1 198 ? 84.314 -46.611 22.419 1.00 57.18 195 ILE B O 1
ATOM 4372 N N . PRO B 1 199 ? 82.547 -47.721 23.258 1.00 59.21 196 PRO B N 1
ATOM 4373 C CA . PRO B 1 199 ? 81.621 -46.633 22.924 1.00 58.41 196 PRO B CA 1
ATOM 4374 C C . PRO B 1 199 ? 82.139 -45.258 23.354 1.00 55.80 196 PRO B C 1
ATOM 4375 O O . PRO B 1 199 ? 82.727 -45.107 24.429 1.00 53.22 196 PRO B O 1
ATOM 4379 N N . GLY B 1 200 ? 81.922 -44.275 22.486 1.00 54.03 197 GLY B N 1
ATOM 4380 C CA . GLY B 1 200 ? 82.377 -42.925 22.748 1.00 51.96 197 GLY B CA 1
ATOM 4381 C C . GLY B 1 200 ? 83.549 -42.582 21.846 1.00 50.41 197 GLY B C 1
ATOM 4382 O O . GLY B 1 200 ? 83.714 -41.429 21.440 1.00 49.04 197 GLY B O 1
ATOM 4383 N N . PHE B 1 201 ? 84.356 -43.594 21.538 1.00 49.43 198 PHE B N 1
ATOM 4384 C CA . PHE B 1 201 ? 85.535 -43.440 20.687 1.00 47.95 198 PHE B CA 1
ATOM 4385 C C . PHE B 1 201 ? 85.100 -43.059 19.284 1.00 49.03 198 PHE B C 1
ATOM 4386 O O . PHE B 1 201 ? 85.173 -41.905 18.868 1.00 50.27 198 PHE B O 1
ATOM 4394 N N . GLU B 1 202 ? 84.651 -44.060 18.545 1.00 50.20 199 GLU B N 1
ATOM 4395 C CA . GLU B 1 202 ? 84.205 -43.845 17.187 1.00 50.69 199 GLU B CA 1
ATOM 4396 C C . GLU B 1 202 ? 83.221 -42.700 17.196 1.00 51.71 199 GLU B C 1
ATOM 4397 O O . GLU B 1 202 ? 83.353 -41.719 16.465 1.00 52.12 199 GLU B O 1
ATOM 4403 N N . ASP B 1 203 ? 82.248 -42.833 18.080 1.00 54.93 200 ASP B N 1
ATOM 4404 C CA . ASP B 1 203 ? 81.170 -41.874 18.209 1.00 55.46 200 ASP B CA 1
ATOM 4405 C C . ASP B 1 203 ? 81.662 -40.436 18.443 1.00 53.88 200 ASP B C 1
ATOM 4406 O O . ASP B 1 203 ? 80.876 -39.564 18.805 1.00 57.69 200 ASP B O 1
ATOM 4411 N N . GLY B 1 204 ? 82.947 -40.191 18.206 1.00 51.31 201 GLY B N 1
ATOM 4412 C CA . GLY B 1 204 ? 83.525 -38.863 18.384 1.00 48.00 201 GLY B CA 1
ATOM 4413 C C . GLY B 1 204 ? 84.649 -38.560 17.392 1.00 48.13 201 GLY B C 1
ATOM 4414 O O . GLY B 1 204 ? 85.414 -37.604 17.544 1.00 47.55 201 GLY B O 1
ATOM 4415 N N . ILE B 1 205 ? 84.763 -39.393 16.367 1.00 45.35 202 ILE B N 1
ATOM 4416 C CA . ILE B 1 205 ? 85.766 -39.211 15.337 1.00 42.13 202 ILE B CA 1
ATOM 4417 C C . ILE B 1 205 ? 84.984 -38.920 14.066 1.00 41.01 202 ILE B C 1
ATOM 4418 O O . ILE B 1 205 ? 85.507 -38.345 13.112 1.00 39.44 202 ILE B O 1
ATOM 4423 N N . VAL B 1 206 ? 83.712 -39.307 14.075 1.00 38.78 203 VAL B N 1
ATOM 4424 C CA . VAL B 1 206 ? 82.839 -39.091 12.930 1.00 36.90 203 VAL B CA 1
ATOM 4425 C C . VAL B 1 206 ? 82.719 -37.600 12.640 1.00 35.78 203 VAL B C 1
ATOM 4426 O O . VAL B 1 206 ? 82.518 -36.790 13.538 1.00 35.53 203 VAL B O 1
ATOM 4430 N N . GLY B 1 207 ? 82.850 -37.250 11.369 1.00 36.99 204 GLY B N 1
ATOM 4431 C CA . GLY B 1 207 ? 82.764 -35.860 10.970 1.00 37.95 204 GLY B CA 1
ATOM 4432 C C . GLY B 1 207 ? 84.125 -35.239 10.740 1.00 38.85 204 GLY B C 1
ATOM 4433 O O . GLY B 1 207 ? 84.232 -34.232 10.059 1.00 41.78 204 GLY B O 1
ATOM 4434 N N . LYS B 1 208 ? 85.172 -35.843 11.302 1.00 38.23 205 LYS B N 1
ATOM 4435 C CA . LYS B 1 208 ? 86.527 -35.324 11.152 1.00 37.29 205 LYS B CA 1
ATOM 4436 C C . LYS B 1 208 ? 87.130 -35.730 9.814 1.00 37.00 205 LYS B C 1
ATOM 4437 O O . LYS B 1 208 ? 86.790 -36.775 9.265 1.00 37.19 205 LYS B O 1
ATOM 4443 N N . THR B 1 209 ? 88.032 -34.902 9.295 1.00 35.48 206 THR B N 1
ATOM 4444 C CA . THR B 1 209 ? 88.661 -35.170 8.011 1.00 33.89 206 THR B CA 1
ATOM 4445 C C . THR B 1 209 ? 90.163 -35.351 8.141 1.00 35.26 206 THR B C 1
ATOM 4446 O O . THR B 1 209 ? 90.720 -35.259 9.241 1.00 35.86 206 THR B O 1
ATOM 4450 N N . LYS B 1 210 ? 90.815 -35.593 7.007 1.00 34.85 207 LYS B N 1
ATOM 4451 C CA . LYS B 1 210 ? 92.262 -35.831 6.956 1.00 34.60 207 LYS B CA 1
ATOM 4452 C C . LYS B 1 210 ? 93.156 -34.699 7.457 1.00 33.26 207 LYS B C 1
ATOM 4453 O O . LYS B 1 210 ? 93.091 -33.588 6.950 1.00 36.57 207 LYS B O 1
ATOM 4459 N N . GLY B 1 211 ? 94.009 -34.992 8.430 1.00 31.35 208 GLY B N 1
ATOM 4460 C CA . GLY B 1 211 ? 94.900 -33.974 8.966 1.00 31.53 208 GLY B CA 1
ATOM 4461 C C . GLY B 1 211 ? 94.501 -33.407 10.327 1.00 30.75 208 GLY B C 1
ATOM 4462 O O . GLY B 1 211 ? 95.336 -32.939 11.093 1.00 30.90 208 GLY B O 1
ATOM 4463 N N . MET B 1 212 ? 93.213 -33.452 10.633 1.00 31.19 209 MET B N 1
ATOM 4464 C CA . MET B 1 212 ? 92.733 -32.931 11.893 1.00 31.65 209 MET B CA 1
ATOM 4465 C C . MET B 1 212 ? 93.351 -33.691 13.048 1.00 33.74 209 MET B C 1
ATOM 4466 O O . MET B 1 212 ? 93.559 -34.902 12.972 1.00 34.13 209 MET B O 1
ATOM 4471 N N . GLU B 1 213 ? 93.654 -32.950 14.105 1.00 34.03 210 GLU B N 1
ATOM 4472 C CA . GLU B 1 213 ? 94.233 -33.501 15.327 1.00 33.75 210 GLU B CA 1
ATOM 4473 C C . GLU B 1 213 ? 93.322 -32.955 16.408 1.00 33.00 210 GLU B C 1
ATOM 4474 O O . GLU B 1 213 ? 92.905 -31.804 16.341 1.00 32.65 210 GLU B O 1
ATOM 4480 N N . PHE B 1 214 ? 92.996 -33.772 17.394 1.00 32.35 211 PHE B N 1
ATOM 4481 C CA . PHE B 1 214 ? 92.088 -33.325 18.428 1.00 33.97 211 PHE B CA 1
ATOM 4482 C C . PHE B 1 214 ? 92.062 -34.310 19.569 1.00 34.07 211 PHE B C 1
ATOM 4483 O O . PHE B 1 214 ? 92.626 -35.389 19.471 1.00 36.23 211 PHE B O 1
ATOM 4491 N N . VAL B 1 215 ? 91.413 -33.924 20.653 1.00 33.45 212 VAL B N 1
ATOM 4492 C CA . VAL B 1 215 ? 91.318 -34.782 21.809 1.00 34.65 212 VAL B CA 1
ATOM 4493 C C . VAL B 1 215 ? 89.861 -35.153 22.056 1.00 36.47 212 VAL B C 1
ATOM 4494 O O . VAL B 1 215 ? 88.984 -34.306 21.940 1.00 36.11 212 VAL B O 1
ATOM 4498 N N . ILE B 1 216 ? 89.602 -36.419 22.370 1.00 38.41 213 ILE B N 1
ATOM 4499 C CA . ILE B 1 216 ? 88.247 -36.862 22.644 1.00 40.27 213 ILE B CA 1
ATOM 4500 C C . ILE B 1 216 ? 88.236 -37.450 24.039 1.00 43.55 213 ILE B C 1
ATOM 4501 O O . ILE B 1 216 ? 89.224 -38.036 24.473 1.00 45.26 213 ILE B O 1
ATOM 4506 N N . ASP B 1 217 ? 87.130 -37.271 24.748 1.00 47.50 214 ASP B N 1
ATOM 4507 C CA . ASP B 1 217 ? 87.006 -37.823 26.091 1.00 49.68 214 ASP B CA 1
ATOM 4508 C C . ASP B 1 217 ? 86.246 -39.114 25.896 1.00 52.73 214 ASP B C 1
ATOM 4509 O O . ASP B 1 217 ? 85.301 -39.175 25.108 1.00 53.76 214 ASP B O 1
ATOM 4514 N N . VAL B 1 218 ? 86.665 -40.156 26.594 1.00 55.63 215 VAL B N 1
ATOM 4515 C CA . VAL B 1 218 ? 85.997 -41.444 26.475 1.00 57.67 215 VAL B CA 1
ATOM 4516 C C . VAL B 1 218 ? 86.123 -42.148 27.818 1.00 59.97 215 VAL B C 1
ATOM 4517 O O . VAL B 1 218 ? 87.187 -42.126 28.437 1.00 61.92 215 VAL B O 1
ATOM 4521 N N . THR B 1 219 ? 85.031 -42.745 28.291 1.00 61.43 216 THR B N 1
ATOM 4522 C CA . THR B 1 219 ? 85.041 -43.467 29.563 1.00 62.04 216 THR B CA 1
ATOM 4523 C C . THR B 1 219 ? 84.976 -44.969 29.287 1.00 61.67 216 THR B C 1
ATOM 4524 O O . THR B 1 219 ? 84.150 -45.424 28.492 1.00 61.46 216 THR B O 1
ATOM 4528 N N . PHE B 1 220 ? 85.849 -45.742 29.923 1.00 62.50 217 PHE B N 1
ATOM 4529 C CA . PHE B 1 220 ? 85.846 -47.184 29.711 1.00 63.95 217 PHE B CA 1
ATOM 4530 C C . PHE B 1 220 ? 84.639 -47.855 30.364 1.00 66.02 217 PHE B C 1
ATOM 4531 O O . PHE B 1 220 ? 84.267 -47.532 31.490 1.00 65.02 217 PHE B O 1
ATOM 4539 N N . PRO B 1 221 ? 84.013 -48.800 29.649 1.00 69.26 218 PRO B N 1
ATOM 4540 C CA . PRO B 1 221 ? 82.841 -49.525 30.146 1.00 72.23 218 PRO B CA 1
ATOM 4541 C C . PRO B 1 221 ? 83.190 -50.319 31.397 1.00 74.93 218 PRO B C 1
ATOM 4542 O O . PRO B 1 221 ? 84.346 -50.699 31.592 1.00 75.53 218 PRO B O 1
ATOM 4546 N N . GLU B 1 222 ? 82.193 -50.574 32.234 1.00 77.01 219 GLU B N 1
ATOM 4547 C CA . GLU B 1 222 ? 82.414 -51.331 33.456 1.00 79.53 219 GLU B CA 1
ATOM 4548 C C . GLU B 1 222 ? 82.869 -52.748 33.125 1.00 80.18 219 GLU B C 1
ATOM 4549 O O . GLU B 1 222 ? 83.823 -53.266 33.717 1.00 79.04 219 GLU B O 1
ATOM 4555 N N . ASP B 1 223 ? 82.192 -53.369 32.165 1.00 80.97 220 ASP B N 1
ATOM 4556 C CA . ASP B 1 223 ? 82.528 -54.726 31.754 1.00 81.51 220 ASP B CA 1
ATOM 4557 C C . ASP B 1 2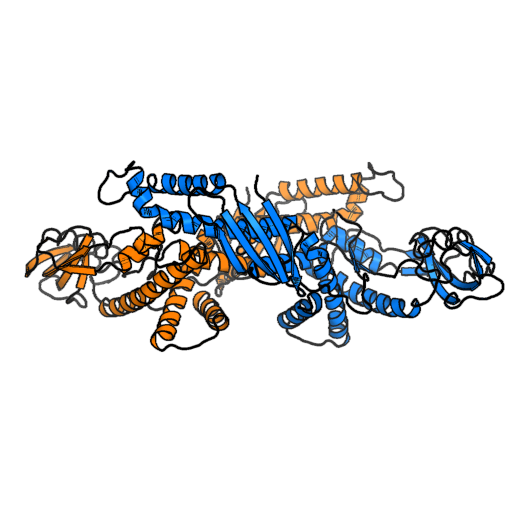23 ? 83.897 -54.784 31.079 1.00 81.93 220 ASP B C 1
ATOM 4558 O O . ASP B 1 223 ? 84.254 -55.813 30.508 1.00 82.16 220 ASP B O 1
ATOM 4560 N N . TYR B 1 224 ? 84.662 -53.693 31.154 1.00 82.02 221 TYR B N 1
ATOM 4561 C CA . TYR B 1 224 ? 85.984 -53.638 30.514 1.00 82.15 221 TYR B CA 1
ATOM 4562 C C . TYR B 1 224 ? 86.992 -54.617 31.119 1.00 82.72 221 TYR B C 1
ATOM 4563 O O . TYR B 1 224 ? 87.059 -54.775 32.334 1.00 82.81 221 TYR B O 1
ATOM 4572 N N . HIS 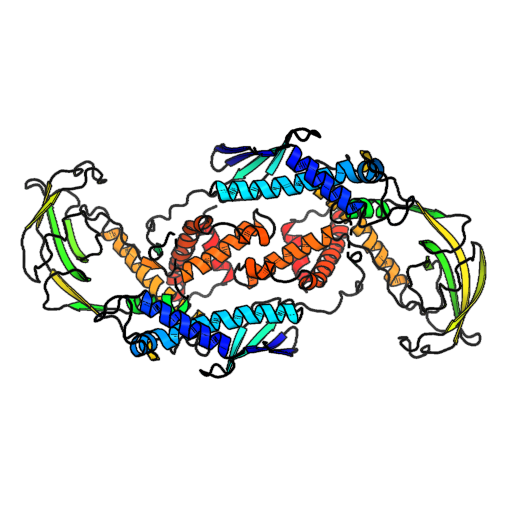B 1 225 ? 87.787 -55.256 30.259 1.00 83.83 222 HIS B N 1
ATOM 4573 C CA . HIS B 1 225 ? 88.780 -56.236 30.695 1.00 85.70 222 HIS B CA 1
ATOM 4574 C C . HIS B 1 225 ? 89.954 -55.714 31.523 1.00 85.96 222 HIS B C 1
ATOM 4575 O O . HIS B 1 225 ? 90.244 -56.257 32.583 1.00 86.54 222 HIS B O 1
ATOM 4582 N N . ALA B 1 226 ? 90.642 -54.678 31.040 1.00 85.80 223 ALA B N 1
ATOM 4583 C CA . ALA B 1 226 ? 91.779 -54.132 31.773 1.00 84.89 223 ALA B CA 1
ATOM 4584 C C . ALA B 1 226 ? 91.353 -53.657 33.159 1.00 85.11 223 ALA B C 1
ATOM 4585 O O . ALA B 1 226 ? 90.368 -52.930 33.312 1.00 83.96 223 ALA B O 1
ATOM 4587 N N . GLU B 1 227 ? 92.115 -54.085 34.166 1.00 85.52 224 GLU B N 1
ATOM 4588 C CA . GLU B 1 227 ? 91.855 -53.751 35.565 1.00 84.79 224 GLU B CA 1
ATOM 4589 C C . GLU B 1 227 ? 92.053 -52.268 35.867 1.00 83.55 224 GLU B C 1
ATOM 4590 O O . GLU B 1 227 ? 91.206 -51.633 36.499 1.00 83.53 224 GLU B O 1
ATOM 4596 N N . ASN B 1 228 ? 93.174 -51.726 35.407 1.00 82.27 225 ASN B N 1
ATOM 4597 C CA . ASN B 1 228 ? 93.527 -50.329 35.632 1.00 80.39 225 ASN B CA 1
ATOM 4598 C C . ASN B 1 228 ? 92.802 -49.299 34.774 1.00 78.05 225 ASN B C 1
ATOM 4599 O O . ASN B 1 228 ? 93.201 -48.139 34.746 1.00 79.05 225 ASN B O 1
ATOM 4604 N N . LEU B 1 229 ? 91.741 -49.698 34.081 1.00 75.25 226 LEU B N 1
ATOM 4605 C CA . LEU B 1 229 ? 91.014 -48.752 33.237 1.00 73.27 226 LEU B CA 1
ATOM 4606 C C . LEU B 1 229 ? 89.502 -48.899 33.386 1.00 73.03 226 LEU B C 1
ATOM 4607 O O . LEU B 1 229 ? 88.751 -47.984 33.054 1.00 71.90 226 LEU B O 1
ATOM 4612 N N . LYS B 1 230 ? 89.077 -50.049 33.903 1.00 73.88 227 LYS B N 1
ATOM 4613 C CA . LYS B 1 230 ? 87.664 -50.374 34.112 1.00 73.53 227 LYS B CA 1
ATOM 4614 C C . LYS B 1 230 ? 86.677 -49.257 33.840 1.00 72.11 227 LYS B C 1
ATOM 4615 O O . LYS B 1 230 ? 86.066 -49.223 32.778 1.00 74.38 227 LYS B O 1
ATOM 4621 N N . GLY B 1 231 ? 86.507 -48.342 34.793 1.00 68.70 228 GLY B N 1
ATOM 4622 C CA . GLY B 1 231 ? 85.565 -47.259 34.582 1.00 65.78 228 GLY B CA 1
ATOM 4623 C C . GLY B 1 231 ? 86.219 -45.889 34.543 1.00 64.98 228 GLY B C 1
ATOM 4624 O O . GLY B 1 231 ? 85.534 -44.863 34.573 1.00 64.00 228 GLY B O 1
ATOM 4625 N N . LYS B 1 232 ? 87.545 -45.874 34.475 1.00 63.96 229 LYS B N 1
ATOM 4626 C CA . LYS B 1 232 ? 88.296 -44.630 34.448 1.00 62.86 229 LYS B CA 1
ATOM 4627 C C . LYS B 1 232 ? 87.888 -43.745 33.271 1.00 63.03 229 LYS B C 1
ATOM 4628 O O . LYS B 1 232 ? 87.508 -44.238 32.207 1.00 61.94 229 LYS B O 1
ATOM 4634 N N . ALA B 1 233 ? 87.945 -42.434 33.491 1.00 63.03 230 ALA B N 1
ATOM 4635 C CA . ALA B 1 233 ? 87.633 -41.462 32.447 1.00 61.23 230 ALA B CA 1
ATOM 4636 C C . ALA B 1 233 ? 88.976 -41.243 31.773 1.00 59.98 230 ALA B C 1
ATOM 4637 O O . ALA B 1 233 ? 90.009 -41.174 32.444 1.00 59.78 230 ALA B O 1
ATOM 4639 N N . ALA B 1 234 ? 88.980 -41.147 30.451 1.00 57.72 231 ALA B N 1
ATOM 4640 C CA . ALA B 1 234 ? 90.229 -40.978 29.737 1.00 54.57 231 ALA B CA 1
ATOM 4641 C C . ALA B 1 234 ? 90.134 -40.026 28.566 1.00 52.32 231 ALA B C 1
ATOM 4642 O O . ALA B 1 234 ? 89.050 -39.622 28.148 1.00 52.66 231 ALA B O 1
ATOM 4644 N N . LYS B 1 235 ? 91.299 -39.681 28.041 1.00 50.16 232 LYS B N 1
ATOM 4645 C CA . LYS B 1 235 ? 91.408 -38.791 26.904 1.00 48.50 232 LYS B CA 1
ATOM 4646 C C . LYS B 1 235 ? 92.239 -39.473 25.835 1.00 45.74 232 LYS B C 1
ATOM 4647 O O . LYS B 1 235 ? 93.239 -40.116 26.140 1.00 45.89 232 LYS B O 1
ATOM 4653 N N . PHE B 1 236 ? 91.810 -39.346 24.587 1.00 43.83 233 PHE B N 1
ATOM 4654 C CA . PHE B 1 236 ? 92.554 -39.908 23.466 1.00 39.49 233 PHE B CA 1
ATOM 4655 C C . PHE B 1 236 ? 92.892 -38.776 22.522 1.00 35.88 233 PHE B C 1
ATOM 4656 O O . PHE B 1 236 ? 91.993 -38.102 22.020 1.00 33.48 233 PHE B O 1
ATOM 4664 N N . ALA B 1 237 ? 94.185 -38.568 22.313 1.00 32.06 234 ALA B N 1
ATOM 4665 C CA . ALA B 1 237 ? 94.684 -37.553 21.406 1.00 31.78 234 ALA B CA 1
ATOM 4666 C C . ALA B 1 237 ? 94.700 -38.266 20.054 1.00 32.01 234 ALA B C 1
ATOM 4667 O O . ALA B 1 237 ? 95.479 -39.186 19.848 1.00 33.32 234 ALA B O 1
ATOM 4669 N N . ILE B 1 238 ? 93.828 -37.834 19.146 1.00 32.87 235 ILE B N 1
ATOM 4670 C CA . ILE B 1 238 ? 93.672 -38.445 17.825 1.00 32.75 235 ILE B CA 1
ATOM 4671 C C . ILE B 1 238 ? 94.313 -37.631 16.705 1.00 34.56 235 ILE B C 1
ATOM 4672 O O . ILE B 1 238 ? 94.415 -36.418 16.790 1.00 36.02 235 ILE B O 1
ATOM 4677 N N . LYS B 1 239 ? 94.739 -38.316 15.656 1.00 36.04 236 LYS B N 1
ATOM 4678 C CA . LYS B 1 239 ? 95.268 -37.668 14.461 1.00 36.96 236 LYS B CA 1
ATOM 4679 C C . LYS B 1 239 ? 94.695 -38.481 13.309 1.00 35.56 236 LYS B C 1
ATOM 4680 O O . LYS B 1 239 ? 94.944 -39.675 13.210 1.00 37.84 236 LYS B O 1
ATOM 4686 N N . VAL B 1 240 ? 93.912 -37.848 12.456 1.00 32.45 237 VAL B N 1
ATOM 4687 C CA . VAL B 1 240 ? 93.314 -38.543 11.333 1.00 29.01 237 VAL B CA 1
ATOM 4688 C C . VAL B 1 240 ? 94.276 -38.545 10.148 1.00 30.33 237 VAL B C 1
ATOM 4689 O O . VAL B 1 240 ? 94.476 -37.519 9.503 1.00 28.35 237 VAL B O 1
ATOM 4693 N N . ASN B 1 241 ? 94.871 -39.702 9.857 1.00 32.26 238 ASN B N 1
ATOM 4694 C CA . ASN B 1 241 ? 95.820 -39.800 8.746 1.00 33.33 238 ASN B CA 1
ATOM 4695 C C . ASN B 1 241 ? 95.161 -39.744 7.375 1.00 34.05 238 ASN B C 1
ATOM 4696 O O . ASN B 1 241 ? 95.733 -39.183 6.445 1.00 34.91 238 ASN B O 1
ATOM 4701 N N . LYS B 1 242 ? 93.981 -40.340 7.236 1.00 34.30 239 LYS B N 1
ATOM 4702 C CA . LYS B 1 242 ? 93.271 -40.292 5.967 1.00 34.71 239 LYS B CA 1
ATOM 4703 C C . LYS B 1 242 ? 91.929 -41.000 6.010 1.00 36.20 239 LYS B C 1
ATOM 4704 O O . LYS B 1 242 ? 91.636 -41.752 6.939 1.00 37.14 239 LYS B O 1
ATOM 4710 N N . VAL B 1 243 ? 91.117 -40.745 4.994 1.00 36.57 240 VAL B N 1
ATOM 4711 C CA . VAL B 1 243 ? 89.811 -41.361 4.915 1.00 37.73 240 VAL B CA 1
ATOM 4712 C C . VAL B 1 243 ? 89.628 -41.975 3.544 1.00 38.98 240 VAL B C 1
ATOM 4713 O O . VAL B 1 243 ? 89.734 -41.294 2.527 1.00 38.23 240 VAL B O 1
ATOM 4717 N N . GLU B 1 244 ? 89.351 -43.274 3.532 1.00 41.21 241 GLU B N 1
ATOM 4718 C CA . GLU B 1 244 ? 89.170 -44.023 2.299 1.00 43.07 241 GLU B CA 1
ATOM 4719 C C . GLU B 1 244 ? 87.731 -44.464 2.090 1.00 45.28 241 GLU B C 1
ATOM 4720 O O . GLU B 1 244 ? 86.952 -44.605 3.036 1.00 46.72 241 GLU B O 1
ATOM 4726 N N . ALA B 1 245 ? 87.379 -44.674 0.834 1.00 47.13 242 ALA B N 1
ATOM 4727 C CA . ALA B 1 245 ? 86.043 -45.139 0.504 1.00 50.22 242 ALA B CA 1
ATOM 4728 C C . ALA B 1 245 ? 86.233 -46.416 -0.301 1.00 52.00 242 ALA B C 1
ATOM 4729 O O . ALA B 1 245 ? 87.239 -46.564 -0.999 1.00 50.62 242 ALA B O 1
ATOM 4731 N N . ARG B 1 246 ? 85.288 -47.337 -0.193 1.00 55.29 243 ARG B N 1
ATOM 4732 C CA . ARG B 1 246 ? 85.372 -48.598 -0.917 1.00 58.84 243 ARG B CA 1
ATOM 4733 C C . ARG B 1 246 ? 84.456 -48.539 -2.121 1.00 60.36 243 ARG B C 1
ATOM 4734 O O . ARG B 1 246 ? 83.237 -48.499 -1.979 1.00 59.95 243 ARG B O 1
ATOM 4742 N N . GLU B 1 247 ? 85.043 -48.519 -3.307 1.00 63.32 244 GLU B N 1
ATOM 4743 C CA . GLU B 1 247 ? 84.249 -48.477 -4.524 1.00 68.58 244 GLU B CA 1
ATOM 4744 C C . GLU B 1 247 ? 84.095 -49.894 -5.061 1.00 70.35 244 GLU B C 1
ATOM 4745 O O . GLU B 1 247 ? 85.073 -50.500 -5.512 1.00 70.88 244 GLU B O 1
ATOM 4751 N N . LEU B 1 248 ? 82.871 -50.415 -5.006 1.00 71.91 245 LEU B N 1
ATOM 4752 C CA . LEU B 1 248 ? 82.568 -51.781 -5.450 1.00 73.87 245 LEU B CA 1
ATOM 4753 C C . LEU B 1 248 ? 82.395 -51.943 -6.952 1.00 76.35 245 LEU B C 1
ATOM 4754 O O . LEU B 1 248 ? 81.624 -51.214 -7.573 1.00 77.77 245 LEU B O 1
ATOM 4759 N N . PRO B 1 249 ? 83.096 -52.918 -7.558 1.00 78.48 246 PRO B N 1
ATOM 4760 C CA . PRO B 1 249 ? 82.939 -53.113 -9.003 1.00 80.37 246 PRO B CA 1
ATOM 4761 C C . PRO B 1 249 ? 81.480 -53.450 -9.328 1.00 82.78 246 PRO B C 1
ATOM 4762 O O . PRO B 1 249 ? 80.690 -53.738 -8.425 1.00 82.65 246 PRO B O 1
ATOM 4766 N N . GLU B 1 250 ? 81.119 -53.406 -10.606 1.00 85.88 247 GLU B N 1
ATOM 4767 C CA . GLU B 1 250 ? 79.744 -53.688 -11.013 1.00 87.68 247 GLU B CA 1
ATOM 4768 C C . GLU B 1 250 ? 79.390 -55.166 -11.065 1.00 87.74 247 GLU B C 1
ATOM 4769 O O . GLU B 1 250 ? 80.248 -56.015 -11.298 1.00 86.75 247 GLU B O 1
ATOM 4775 N N . LEU B 1 251 ? 78.112 -55.448 -10.843 1.00 88.93 248 LEU B N 1
ATOM 4776 C CA . LEU B 1 251 ? 77.600 -56.814 -10.846 1.00 90.50 248 LEU B CA 1
ATOM 4777 C C . LEU B 1 251 ? 76.830 -57.071 -12.138 1.00 91.53 248 LEU B C 1
ATOM 4778 O O . LEU B 1 251 ? 75.612 -57.270 -12.139 1.00 91.35 248 LEU B O 1
ATOM 4783 N N . ASN B 1 252 ? 77.576 -57.068 -13.240 1.00 92.50 249 ASN B N 1
ATOM 4784 C CA . ASN B 1 252 ? 77.040 -57.268 -14.581 1.00 93.54 249 ASN B CA 1
ATOM 4785 C C . ASN B 1 252 ? 77.338 -58.666 -15.132 1.00 94.28 249 ASN B C 1
ATOM 4786 O O . ASN B 1 252 ? 78.090 -59.431 -14.530 1.00 94.77 249 ASN B O 1
ATOM 4791 N N . ASP B 1 253 ? 76.757 -58.971 -16.290 1.00 94.66 250 ASP B N 1
ATOM 4792 C CA . ASP B 1 253 ? 76.918 -60.267 -16.951 1.00 95.66 250 ASP B CA 1
ATOM 4793 C C . ASP B 1 253 ? 78.341 -60.733 -17.254 1.00 96.74 250 ASP B C 1
ATOM 4794 O O . ASP B 1 253 ? 78.636 -61.926 -17.156 1.00 97.25 250 ASP B O 1
ATOM 4799 N N . GLU B 1 254 ? 79.218 -59.810 -17.632 1.00 97.85 251 GLU B N 1
ATOM 4800 C CA . GLU B 1 254 ? 80.598 -60.178 -17.936 1.00 98.56 251 GLU B CA 1
ATOM 4801 C C . GLU B 1 254 ? 81.346 -60.498 -16.645 1.00 98.25 251 GLU B C 1
ATOM 4802 O O . GLU B 1 254 ? 82.442 -61.065 -16.667 1.00 98.24 251 GLU B O 1
ATOM 4808 N N . PHE B 1 255 ? 80.737 -60.136 -15.522 1.00 97.37 252 PHE B N 1
ATOM 4809 C CA . PHE B 1 255 ? 81.324 -60.382 -14.211 1.00 96.74 252 PHE B CA 1
ATOM 4810 C C . PHE B 1 255 ? 81.016 -61.812 -13.761 1.00 96.17 252 PHE B C 1
ATOM 4811 O O . PHE B 1 255 ? 81.554 -62.283 -12.763 1.00 96.10 252 PHE B O 1
ATOM 4819 N N . VAL B 1 256 ? 80.162 -62.505 -14.515 1.00 95.51 253 VAL B N 1
ATOM 4820 C CA . VAL B 1 256 ? 79.770 -63.872 -14.178 1.00 94.30 253 VAL B CA 1
ATOM 4821 C C . VAL B 1 256 ? 79.942 -64.877 -15.321 1.00 94.11 253 VAL B C 1
ATOM 4822 O O . VAL B 1 256 ? 79.631 -66.063 -15.169 1.00 94.18 253 VAL B O 1
ATOM 4826 N N . ALA B 1 257 ? 80.420 -64.403 -16.466 1.00 92.99 254 ALA B N 1
ATOM 4827 C CA . ALA B 1 257 ? 80.642 -65.258 -17.609 1.00 91.08 254 ALA B CA 1
ATOM 4828 C C . ALA B 1 257 ? 82.045 -65.878 -17.515 1.00 88.63 254 ALA B C 1
ATOM 4829 O O . ALA B 1 257 ? 82.400 -66.797 -18.260 1.00 87.93 254 ALA B O 1
ATOM 4831 N N . ARG B 1 258 ? 82.828 -65.342 -16.589 1.00 86.00 255 ARG B N 1
ATOM 4832 C CA . ARG B 1 258 ? 84.195 -65.792 -16.349 1.00 83.21 255 ARG B CA 1
ATOM 4833 C C . ARG B 1 258 ? 84.162 -67.231 -15.871 1.00 81.12 255 ARG B C 1
ATOM 4834 O O . ARG B 1 258 ? 85.076 -68.005 -16.142 1.00 81.09 255 ARG B O 1
ATOM 4842 N N . PHE B 1 259 ? 83.101 -67.574 -15.152 1.00 78.46 256 PHE B N 1
ATOM 4843 C CA . PHE B 1 259 ? 82.934 -68.917 -14.613 1.00 76.30 256 PHE B CA 1
ATOM 4844 C C . PHE B 1 259 ? 82.089 -69.762 -15.554 1.00 76.67 256 PHE B C 1
ATOM 4845 O O . PHE B 1 259 ? 81.243 -69.246 -16.284 1.00 77.77 256 PHE B O 1
ATOM 4853 N N . GLY B 1 260 ? 82.330 -71.069 -15.548 1.00 75.65 257 GLY B N 1
ATOM 4854 C CA . GLY B 1 260 ? 81.587 -71.953 -16.426 1.00 74.95 257 GLY B CA 1
ATOM 4855 C C . GLY B 1 260 ? 80.073 -72.001 -16.258 1.00 73.91 257 GLY B C 1
ATOM 4856 O O . GLY B 1 260 ? 79.440 -71.066 -15.764 1.00 72.10 257 GLY B O 1
ATOM 4857 N N . VAL B 1 261 ? 79.497 -73.123 -16.676 1.00 73.70 258 VAL B N 1
ATOM 4858 C CA . VAL B 1 261 ? 78.061 -73.325 -16.612 1.00 73.29 258 VAL B CA 1
ATOM 4859 C C . VAL B 1 261 ? 77.694 -74.310 -15.513 1.00 73.34 258 VAL B C 1
ATOM 4860 O O . VAL B 1 261 ? 78.449 -75.241 -15.224 1.00 72.62 258 VAL B O 1
ATOM 4864 N N . ALA B 1 262 ? 76.527 -74.099 -14.915 1.00 73.40 259 ALA B N 1
ATOM 4865 C CA . ALA B 1 262 ? 76.026 -74.948 -13.832 1.00 73.47 259 ALA B CA 1
ATOM 4866 C C . ALA B 1 262 ? 76.953 -74.945 -12.607 1.00 72.91 259 ALA B C 1
ATOM 4867 O O . ALA B 1 262 ? 77.499 -73.899 -12.237 1.00 72.01 259 ALA B O 1
ATOM 4869 N N . GLU B 1 263 ? 77.124 -76.111 -11.974 1.00 71.75 260 GLU B N 1
ATOM 4870 C CA . GLU B 1 263 ? 77.971 -76.227 -10.789 1.00 70.60 260 GLU B CA 1
ATOM 4871 C C . GLU B 1 263 ? 79.439 -75.940 -11.095 1.00 70.25 260 GLU B C 1
ATOM 4872 O O . GLU B 1 263 ? 80.137 -75.335 -10.280 1.00 70.94 260 GLU B O 1
ATOM 4878 N N . GLY B 1 264 ? 79.909 -76.378 -12.258 1.00 68.76 261 GLY B N 1
ATOM 4879 C CA . GLY B 1 264 ? 81.290 -76.116 -12.618 1.00 67.69 261 GLY B CA 1
ATOM 4880 C C . GLY B 1 264 ? 81.539 -74.628 -12.464 1.00 66.54 261 GLY B C 1
ATOM 4881 O O . GLY B 1 264 ? 82.612 -74.199 -12.038 1.00 67.48 261 GLY B O 1
ATOM 4882 N N . GLY B 1 265 ? 80.525 -73.837 -12.814 1.00 64.49 262 GLY B N 1
ATOM 4883 C CA . GLY B 1 265 ? 80.633 -72.401 -12.687 1.00 62.14 262 GLY B CA 1
ATOM 4884 C C . GLY B 1 265 ? 80.502 -72.060 -11.218 1.00 61.34 262 GLY B C 1
ATOM 4885 O O . GLY B 1 265 ? 81.307 -71.315 -10.670 1.00 62.05 262 GLY B O 1
ATOM 4886 N N . VAL B 1 266 ? 79.491 -72.631 -10.575 1.00 59.46 263 VAL B N 1
ATOM 4887 C CA . VAL B 1 266 ? 79.249 -72.395 -9.161 1.00 58.91 263 VAL B CA 1
ATOM 4888 C C . VAL B 1 266 ? 80.416 -72.879 -8.298 1.00 58.88 263 VAL B C 1
ATOM 4889 O O . VAL B 1 266 ? 80.406 -72.714 -7.084 1.00 60.20 263 VAL B O 1
ATOM 4893 N N . ASP B 1 267 ? 81.418 -73.488 -8.912 1.00 58.15 264 ASP B N 1
ATOM 4894 C CA . ASP B 1 267 ? 82.576 -73.944 -8.157 1.00 56.85 264 ASP B CA 1
ATOM 4895 C C . ASP B 1 267 ? 83.753 -73.067 -8.549 1.00 55.11 264 ASP B C 1
ATOM 4896 O O . ASP B 1 267 ? 84.582 -72.701 -7.713 1.00 55.41 264 ASP B O 1
ATOM 4901 N N . ALA B 1 268 ? 83.827 -72.726 -9.826 1.00 51.68 265 ALA B N 1
ATOM 4902 C CA . ALA B 1 268 ? 84.888 -71.859 -10.293 1.00 50.08 265 ALA B CA 1
ATOM 4903 C C . ALA B 1 268 ? 84.815 -70.572 -9.456 1.00 50.10 265 ALA B C 1
ATOM 4904 O O . ALA B 1 268 ? 85.842 -69.980 -9.097 1.00 48.17 265 ALA B O 1
ATOM 4906 N N . LEU B 1 269 ? 83.588 -70.161 -9.146 1.00 49.78 266 LEU B N 1
ATOM 4907 C CA . LEU B 1 269 ? 83.330 -68.960 -8.362 1.00 49.28 266 LEU B CA 1
ATOM 4908 C C . LEU B 1 269 ? 83.687 -69.197 -6.896 1.00 50.59 266 LEU B C 1
ATOM 4909 O O . LEU B 1 269 ? 84.191 -68.305 -6.222 1.00 48.91 266 LEU B O 1
ATOM 4914 N N . LYS B 1 270 ? 83.409 -70.395 -6.390 1.00 51.55 267 LYS B N 1
ATOM 4915 C CA . LYS B 1 270 ? 83.747 -70.692 -5.007 1.00 51.96 267 LYS B CA 1
ATOM 4916 C C . LYS B 1 270 ? 85.256 -70.818 -4.891 1.00 50.88 267 LYS B C 1
ATOM 4917 O O . LYS B 1 270 ? 85.842 -70.524 -3.850 1.00 52.54 267 LYS B O 1
ATOM 4923 N N . ALA B 1 271 ? 85.893 -71.257 -5.958 1.00 49.03 268 ALA B N 1
ATOM 4924 C CA . ALA B 1 271 ? 87.333 -71.387 -5.923 1.00 47.69 268 ALA B CA 1
ATOM 4925 C C . ALA B 1 271 ? 87.910 -69.990 -5.765 1.00 47.56 268 ALA B C 1
ATOM 4926 O O . ALA B 1 271 ? 88.855 -69.789 -5.010 1.00 48.08 268 ALA B O 1
ATOM 4928 N N . GLU B 1 272 ? 87.310 -69.032 -6.477 1.00 46.96 269 GLU B N 1
ATOM 4929 C CA . GLU B 1 272 ? 87.741 -67.634 -6.460 1.00 46.64 269 GLU B CA 1
ATOM 4930 C C . GLU B 1 272 ? 87.490 -66.950 -5.123 1.00 45.25 269 GLU B C 1
ATOM 4931 O O . GLU B 1 272 ? 88.350 -66.252 -4.610 1.00 46.44 269 GLU B O 1
ATOM 4937 N N . VAL B 1 273 ? 86.303 -67.139 -4.570 1.00 42.98 270 VAL B N 1
ATOM 4938 C CA . VAL B 1 273 ? 85.993 -66.540 -3.286 1.00 42.80 270 VAL B CA 1
ATOM 4939 C C . VAL B 1 273 ? 86.942 -67.104 -2.236 1.00 45.80 270 VAL B C 1
ATOM 4940 O O . VAL B 1 273 ? 87.438 -66.378 -1.377 1.00 48.94 270 VAL B O 1
ATOM 4944 N N . ARG B 1 274 ? 87.197 -68.408 -2.300 1.00 46.24 271 ARG B N 1
ATOM 4945 C CA . ARG B 1 274 ? 88.092 -69.015 -1.337 1.00 46.28 271 ARG B CA 1
ATOM 4946 C C . ARG B 1 274 ? 89.480 -68.391 -1.440 1.00 47.45 271 ARG B C 1
ATOM 4947 O O . ARG B 1 274 ? 90.084 -68.027 -0.433 1.00 49.21 271 ARG B O 1
ATOM 4955 N N . LYS B 1 275 ? 89.975 -68.262 -2.666 1.00 47.72 272 LYS B N 1
ATOM 4956 C CA . LYS B 1 275 ? 91.289 -67.684 -2.931 1.00 48.38 272 LYS B CA 1
ATOM 4957 C C . LYS B 1 275 ? 91.442 -66.315 -2.273 1.00 47.97 272 LYS B C 1
ATOM 4958 O O . LYS B 1 275 ? 92.488 -65.998 -1.711 1.00 49.43 272 LYS B O 1
ATOM 4964 N N . ASN B 1 276 ? 90.404 -65.503 -2.352 1.00 45.83 273 ASN B N 1
ATOM 4965 C CA . ASN B 1 276 ? 90.463 -64.180 -1.760 1.00 43.84 273 ASN B CA 1
ATOM 4966 C C . ASN B 1 276 ? 90.454 -64.250 -0.237 1.00 42.70 273 ASN B C 1
ATOM 4967 O O . ASN B 1 276 ? 91.166 -63.491 0.430 1.00 40.76 273 ASN B O 1
ATOM 4972 N N . MET B 1 277 ? 89.654 -65.166 0.313 1.00 42.43 274 MET B N 1
ATOM 4973 C CA . MET B 1 277 ? 89.577 -65.321 1.766 1.00 42.91 274 MET B CA 1
ATOM 4974 C C . MET B 1 277 ? 90.905 -65.790 2.313 1.00 42.22 274 MET B C 1
ATOM 4975 O O . MET B 1 277 ? 91.177 -65.664 3.495 1.00 41.93 274 MET B O 1
ATOM 4980 N N . GLU B 1 278 ? 91.729 -66.351 1.443 1.00 42.59 275 GLU B N 1
ATOM 4981 C CA . GLU B 1 278 ? 93.028 -66.796 1.868 1.00 44.34 275 GLU B CA 1
ATOM 4982 C C . GLU B 1 278 ? 93.866 -65.560 2.129 1.00 45.08 275 GLU B C 1
ATOM 4983 O O . GLU B 1 278 ? 94.569 -65.486 3.127 1.00 47.33 275 GLU B O 1
ATOM 4989 N N . ARG B 1 279 ? 93.772 -64.572 1.246 1.00 46.85 276 ARG B N 1
ATOM 4990 C CA . ARG B 1 279 ? 94.540 -63.339 1.421 1.00 47.49 276 ARG B CA 1
ATOM 4991 C C . ARG B 1 279 ? 93.950 -62.543 2.581 1.00 46.88 276 ARG B C 1
ATOM 4992 O O . ARG B 1 279 ? 94.680 -61.967 3.384 1.00 45.94 276 ARG B O 1
ATOM 5000 N N . GLU B 1 280 ? 92.623 -62.530 2.675 1.00 46.13 277 GLU B N 1
ATOM 5001 C CA . GLU B 1 280 ? 91.940 -61.785 3.724 1.00 45.71 277 GLU B CA 1
ATOM 5002 C C . GLU B 1 280 ? 92.210 -62.301 5.113 1.00 44.32 277 GLU B C 1
ATOM 5003 O O . GLU B 1 280 ? 92.305 -61.515 6.053 1.00 48.48 277 GLU B O 1
ATOM 5009 N N . LEU B 1 281 ? 92.333 -63.608 5.264 1.00 42.57 278 LEU B N 1
ATOM 5010 C CA . LEU B 1 281 ? 92.607 -64.173 6.583 1.00 40.89 278 LEU B CA 1
ATOM 5011 C C . LEU B 1 281 ? 94.064 -63.902 6.970 1.00 41.32 278 LEU B C 1
ATOM 5012 O O . LEU B 1 281 ? 94.356 -63.576 8.116 1.00 41.47 278 LEU B O 1
ATOM 5017 N N . LYS B 1 282 ? 94.971 -64.044 6.007 1.00 41.46 279 LYS B N 1
ATOM 5018 C CA . LYS B 1 282 ? 96.384 -63.774 6.259 1.00 43.69 279 LYS B CA 1
ATOM 5019 C C . LYS B 1 282 ? 96.463 -62.348 6.817 1.00 44.88 279 LYS B C 1
ATOM 5020 O O . LYS B 1 282 ? 97.044 -62.111 7.867 1.00 45.13 279 LYS B O 1
ATOM 5026 N N . GLN B 1 283 ? 95.847 -61.408 6.108 1.00 46.15 280 GLN B N 1
ATOM 5027 C CA . GLN B 1 283 ? 95.836 -60.019 6.523 1.00 46.15 280 GLN B CA 1
ATOM 5028 C C . GLN B 1 283 ? 95.207 -59.892 7.898 1.00 46.36 280 GLN B C 1
ATOM 5029 O O . GLN B 1 283 ? 95.791 -59.297 8.805 1.00 47.37 280 GLN B O 1
ATOM 5035 N N . ALA B 1 284 ? 94.019 -60.462 8.062 1.00 43.56 281 ALA B N 1
ATOM 5036 C CA . ALA B 1 284 ? 93.333 -60.354 9.335 1.00 40.61 281 ALA B CA 1
ATOM 5037 C C . ALA B 1 284 ? 94.215 -60.784 10.489 1.00 40.03 281 ALA B C 1
ATOM 5038 O O . ALA B 1 284 ? 94.199 -60.169 11.551 1.00 41.33 281 ALA B O 1
ATOM 5040 N N . ILE B 1 285 ? 95.000 -61.829 10.279 1.00 39.82 282 ILE B N 1
ATOM 5041 C CA . ILE B 1 285 ? 95.869 -62.335 11.332 1.00 39.24 282 ILE B CA 1
ATOM 5042 C C . ILE B 1 285 ? 97.032 -61.387 11.665 1.00 39.96 282 ILE B C 1
ATOM 5043 O O . ILE B 1 285 ? 97.344 -61.189 12.841 1.00 38.39 282 ILE B O 1
ATOM 5048 N N . LYS B 1 286 ? 97.658 -60.813 10.640 1.00 41.07 283 LYS B N 1
ATOM 5049 C CA . LYS B 1 286 ? 98.780 -59.894 10.810 1.00 43.04 283 LYS B CA 1
ATOM 5050 C C . LYS B 1 286 ? 98.287 -58.731 11.650 1.00 44.07 283 LYS B C 1
ATOM 5051 O O . LYS B 1 286 ? 98.895 -58.350 12.643 1.00 45.28 283 LYS B O 1
ATOM 5057 N N . ALA B 1 287 ? 97.162 -58.176 11.226 1.00 44.57 284 ALA B N 1
ATOM 5058 C CA . ALA B 1 287 ? 96.556 -57.066 11.916 1.00 45.90 284 ALA B CA 1
ATOM 5059 C C . ALA B 1 287 ? 96.303 -57.426 13.369 1.00 47.69 284 ALA B C 1
ATOM 5060 O O . ALA B 1 287 ? 96.567 -56.631 14.252 1.00 49.77 284 ALA B O 1
ATOM 5062 N N . ARG B 1 288 ? 95.790 -58.626 13.621 1.00 50.04 285 ARG B N 1
ATOM 5063 C CA . ARG B 1 288 ? 95.492 -59.050 14.988 1.00 51.32 285 ARG B CA 1
ATOM 5064 C C . ARG B 1 288 ? 96.688 -58.901 15.908 1.00 52.98 285 ARG B C 1
ATOM 5065 O O . ARG B 1 288 ? 96.551 -58.537 17.082 1.00 53.90 285 ARG B O 1
ATOM 5073 N N . ILE B 1 289 ? 97.862 -59.208 15.378 1.00 53.66 286 ILE B N 1
ATOM 5074 C CA . ILE B 1 289 ? 99.091 -59.116 16.138 1.00 54.48 286 ILE B CA 1
ATOM 5075 C C . ILE B 1 289 ? 99.284 -57.659 16.524 1.00 57.11 286 ILE B C 1
ATOM 5076 O O . ILE B 1 289 ? 99.279 -57.312 17.703 1.00 59.66 286 ILE B O 1
ATOM 5081 N N . LYS B 1 290 ? 99.430 -56.821 15.506 1.00 58.92 287 LYS B N 1
ATOM 5082 C CA . LYS B 1 290 ? 99.617 -55.383 15.644 1.00 59.33 287 LYS B CA 1
ATOM 5083 C C . LYS B 1 290 ? 98.512 -54.711 16.480 1.00 59.64 287 LYS B C 1
ATOM 5084 O O . LYS B 1 290 ? 98.710 -53.617 17.000 1.00 60.97 287 LYS B O 1
ATOM 5090 N N . GLU B 1 291 ? 97.360 -55.359 16.609 1.00 59.47 288 GLU B N 1
ATOM 5091 C CA . GLU B 1 291 ? 96.244 -54.797 17.371 1.00 60.81 288 GLU B CA 1
ATOM 5092 C C . GLU B 1 291 ? 96.117 -55.403 18.749 1.00 64.32 288 GLU B C 1
ATOM 5093 O O . GLU B 1 291 ? 95.044 -55.365 19.357 1.00 65.87 288 GLU B O 1
ATOM 5099 N N . GLN B 1 292 ? 97.209 -55.977 19.234 1.00 67.63 289 GLN B N 1
ATOM 5100 C CA . GLN B 1 292 ? 97.207 -56.579 20.558 1.00 70.71 289 GLN B CA 1
ATOM 5101 C C . GLN B 1 292 ? 97.761 -55.542 21.514 1.00 71.17 289 GLN B C 1
ATOM 5102 O O . GLN B 1 292 ? 98.599 -54.715 21.129 1.00 71.66 289 GLN B O 1
ATOM 5108 N N . ALA B 1 293 ? 97.293 -55.585 22.751 1.00 70.18 290 ALA B N 1
ATOM 5109 C CA . ALA B 1 293 ? 97.739 -54.635 23.762 1.00 68.93 290 ALA B CA 1
ATOM 5110 C C . ALA B 1 293 ? 97.118 -53.254 23.531 1.00 67.17 290 ALA B C 1
ATOM 5111 O O . ALA B 1 293 ? 97.156 -52.406 24.415 1.00 68.44 290 ALA B O 1
ATOM 5113 N N . ILE B 1 294 ? 96.542 -53.028 22.356 1.00 64.90 291 ILE B N 1
ATOM 5114 C CA . ILE B 1 294 ? 95.935 -51.737 22.065 1.00 62.72 291 ILE 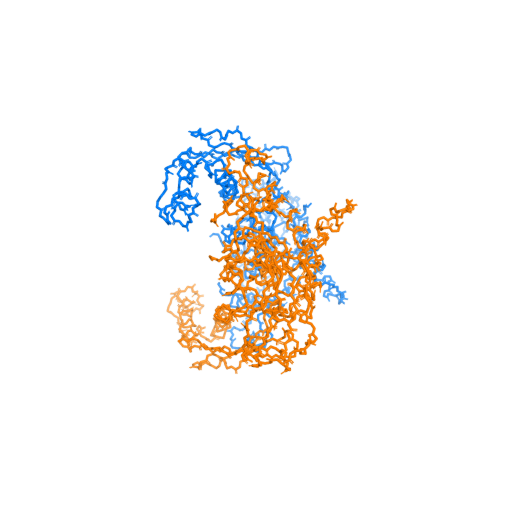B CA 1
ATOM 5115 C C . ILE B 1 294 ? 94.618 -51.556 22.801 1.00 62.75 291 ILE B C 1
ATOM 5116 O O . ILE B 1 294 ? 93.566 -51.980 22.323 1.00 63.52 291 ILE B O 1
ATOM 5121 N N . GLU B 1 295 ? 94.684 -50.916 23.958 1.00 62.53 292 GLU B N 1
ATOM 5122 C CA . GLU B 1 295 ? 93.508 -50.671 24.779 1.00 61.85 292 GLU B CA 1
ATOM 5123 C C . GLU B 1 295 ? 92.492 -49.792 24.054 1.00 61.06 292 GLU B C 1
ATOM 5124 O O . GLU B 1 295 ? 92.852 -48.988 23.198 1.00 59.86 292 GLU B O 1
ATOM 5130 N N . GLY B 1 296 ? 91.221 -49.947 24.405 1.00 60.20 293 GLY B N 1
ATOM 5131 C CA . GLY B 1 296 ? 90.187 -49.167 23.757 1.00 59.59 293 GLY B CA 1
ATOM 5132 C C . GLY B 1 296 ? 89.453 -50.031 22.753 1.00 59.79 293 GLY B C 1
ATOM 5133 O O . GLY B 1 296 ? 88.324 -49.729 22.363 1.00 58.54 293 GLY B O 1
ATOM 5134 N N . LEU B 1 297 ? 90.118 -51.104 22.324 1.00 59.81 294 LEU B N 1
ATOM 5135 C CA . LEU B 1 297 ? 89.541 -52.059 21.386 1.00 59.08 294 LEU B CA 1
ATOM 5136 C C . LEU B 1 297 ? 88.642 -52.937 22.218 1.00 60.36 294 LEU B C 1
ATOM 5137 O O . LEU B 1 297 ? 89.000 -53.302 23.337 1.00 62.16 294 LEU B O 1
ATOM 5142 N N . VAL B 1 298 ? 87.476 -53.280 21.685 1.00 61.14 295 VAL B N 1
ATOM 5143 C CA . VAL B 1 298 ? 86.541 -54.128 22.408 1.00 61.28 295 VAL B CA 1
ATOM 5144 C C . VAL B 1 298 ? 85.949 -55.178 21.463 1.00 62.40 295 VAL B C 1
ATOM 5145 O O . VAL B 1 298 ? 84.868 -55.715 21.694 1.00 63.23 295 VAL B O 1
ATOM 5149 N N . LYS B 1 299 ? 86.677 -55.455 20.384 1.00 62.47 296 LYS B N 1
ATOM 5150 C CA . LYS B 1 299 ? 86.254 -56.442 19.401 1.00 63.22 296 LYS B CA 1
ATOM 5151 C C . LYS B 1 299 ? 87.375 -56.664 18.398 1.00 62.63 296 LYS B C 1
ATOM 5152 O O . LYS B 1 299 ? 87.872 -55.715 17.785 1.00 62.97 296 LYS B O 1
ATOM 5158 N N . GLU B 1 300 ? 87.776 -57.922 18.244 1.00 61.40 297 GLU B N 1
ATOM 5159 C CA . GLU B 1 300 ? 88.834 -58.269 17.313 1.00 60.26 297 GLU B CA 1
ATOM 5160 C C . GLU B 1 300 ? 88.291 -58.184 15.899 1.00 56.66 297 GLU B C 1
ATOM 5161 O O . GLU B 1 300 ? 87.074 -58.215 15.697 1.00 57.05 297 GLU B O 1
ATOM 5167 N N . ASN B 1 301 ? 89.181 -58.060 14.922 1.00 52.62 298 ASN B N 1
ATOM 5168 C CA . ASN B 1 301 ? 88.745 -57.961 13.540 1.00 50.06 298 ASN B CA 1
ATOM 5169 C C . ASN B 1 301 ? 88.175 -59.288 13.074 1.00 49.54 298 ASN B C 1
ATOM 5170 O O . ASN B 1 301 ? 88.140 -60.258 13.833 1.00 49.49 298 ASN B O 1
ATOM 5175 N N . GLU B 1 302 ? 87.741 -59.332 11.821 1.00 47.67 299 GLU B N 1
ATOM 5176 C CA . GLU B 1 302 ? 87.128 -60.533 11.294 1.00 46.67 299 GLU B CA 1
ATOM 5177 C C . GLU B 1 302 ? 86.883 -60.475 9.799 1.00 46.85 299 GLU B C 1
ATOM 5178 O O . GLU B 1 302 ? 86.780 -59.397 9.216 1.00 46.71 299 GLU B O 1
ATOM 5184 N N . ILE B 1 303 ? 86.779 -61.660 9.202 1.00 46.97 300 ILE B N 1
ATOM 5185 C CA . ILE B 1 303 ? 86.495 -61.810 7.781 1.00 46.93 300 ILE B CA 1
ATOM 5186 C C . ILE B 1 303 ? 85.080 -62.380 7.672 1.00 47.81 300 ILE B C 1
ATOM 5187 O O . ILE B 1 303 ? 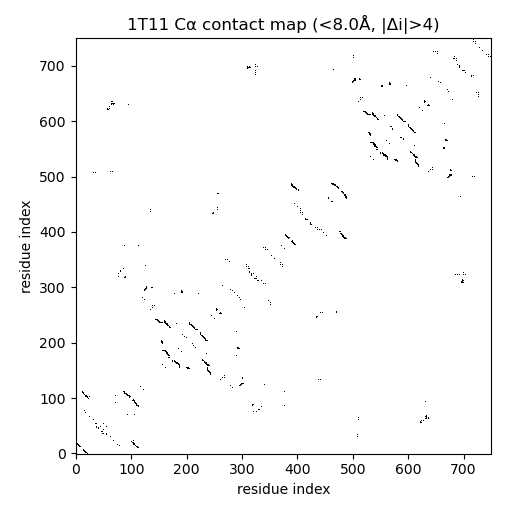84.601 -63.068 8.581 1.00 47.38 300 ILE B O 1
ATOM 5192 N N . GLN B 1 304 ? 84.404 -62.090 6.568 1.00 48.28 301 GLN B N 1
ATOM 5193 C CA . GLN B 1 304 ? 83.060 -62.625 6.396 1.00 50.84 301 GLN B CA 1
ATOM 5194 C C . GLN B 1 304 ? 83.081 -63.802 5.426 1.00 49.45 301 GLN B C 1
ATOM 5195 O O . GLN B 1 304 ? 83.595 -63.694 4.308 1.00 48.94 301 GLN B O 1
ATOM 5201 N N . VAL B 1 305 ? 82.536 -64.930 5.860 1.00 47.76 302 VAL B N 1
ATOM 5202 C CA . VAL B 1 305 ? 82.501 -66.118 5.016 1.00 46.43 302 VAL B CA 1
ATOM 5203 C C . VAL B 1 305 ? 81.083 -66.310 4.467 1.00 44.88 302 VAL B C 1
ATOM 5204 O O . VAL B 1 305 ? 80.116 -66.332 5.229 1.00 42.93 302 VAL B O 1
ATOM 5208 N N . PRO B 1 306 ? 80.944 -66.428 3.135 1.00 44.19 303 PRO B N 1
ATOM 5209 C CA . PRO B 1 306 ? 79.636 -66.616 2.496 1.00 44.08 303 PRO B CA 1
ATOM 5210 C C . PRO B 1 306 ? 78.946 -67.847 3.074 1.00 44.69 303 PRO B C 1
ATOM 5211 O O . PRO B 1 306 ? 79.603 -68.854 3.356 1.00 45.43 303 PRO B O 1
ATOM 5215 N N . SER B 1 307 ? 77.634 -67.764 3.258 1.00 44.06 304 SER B N 1
ATOM 5216 C CA . SER B 1 307 ? 76.891 -68.888 3.807 1.00 45.06 304 SER B CA 1
ATOM 5217 C C . SER B 1 307 ? 77.099 -70.136 2.955 1.00 44.44 304 SER B C 1
ATOM 5218 O O . SER B 1 307 ? 77.180 -71.245 3.469 1.00 44.35 304 SER B O 1
ATOM 5221 N N . ALA B 1 308 ? 77.187 -69.943 1.646 1.00 43.74 305 ALA B N 1
ATOM 5222 C CA . ALA B 1 308 ? 77.382 -71.040 0.717 1.00 44.07 305 ALA B CA 1
ATOM 5223 C C . ALA B 1 308 ? 78.602 -71.875 1.086 1.00 45.88 305 ALA B C 1
ATOM 5224 O O . ALA B 1 308 ? 78.608 -73.096 0.903 1.00 46.70 305 ALA B O 1
ATOM 5226 N N . LEU B 1 309 ? 79.636 -71.219 1.606 1.00 45.83 306 LEU B N 1
ATOM 5227 C CA . LEU B 1 309 ? 80.855 -71.913 1.985 1.00 43.97 306 LEU B CA 1
ATOM 5228 C C . LEU B 1 309 ? 80.746 -72.571 3.349 1.00 42.98 306 LEU B C 1
ATOM 5229 O O . LEU B 1 309 ? 81.406 -73.574 3.606 1.00 44.33 306 LEU B O 1
ATOM 5234 N N . ILE B 1 310 ? 79.926 -72.020 4.232 1.00 40.70 307 ILE B N 1
ATOM 5235 C CA . ILE B 1 310 ? 79.772 -72.656 5.534 1.00 40.85 307 ILE B CA 1
ATOM 5236 C C . ILE B 1 310 ? 78.934 -73.913 5.318 1.00 41.07 307 ILE B C 1
ATOM 5237 O O . ILE B 1 310 ? 79.142 -74.940 5.967 1.00 40.71 307 ILE B O 1
ATOM 5242 N N . ASP B 1 311 ? 77.997 -73.825 4.379 1.00 41.35 308 ASP B N 1
ATOM 5243 C CA . ASP B 1 311 ? 77.128 -74.946 4.055 1.00 42.74 308 ASP B CA 1
ATOM 5244 C C . ASP B 1 311 ? 77.910 -76.162 3.585 1.00 44.05 308 ASP B C 1
ATOM 5245 O O . ASP B 1 311 ? 77.584 -77.291 3.957 1.00 45.79 308 ASP B O 1
ATOM 5250 N N . GLN B 1 312 ? 78.943 -75.939 2.773 1.00 43.51 309 GLN B N 1
ATOM 5251 C CA . GLN B 1 312 ? 79.744 -77.046 2.264 1.00 43.46 309 GLN B CA 1
ATOM 5252 C C . GLN B 1 312 ? 80.360 -77.817 3.414 1.00 42.50 309 GLN B C 1
ATOM 5253 O O . GLN B 1 312 ? 80.492 -79.036 3.357 1.00 43.21 309 GLN B O 1
ATOM 5259 N N . GLU B 1 313 ? 80.723 -77.097 4.468 1.00 41.15 310 GLU B N 1
ATOM 5260 C CA . GLU B 1 313 ? 81.314 -77.723 5.641 1.00 40.27 310 GLU B CA 1
ATOM 5261 C C . GLU B 1 313 ? 80.235 -78.388 6.487 1.00 38.86 310 GLU B C 1
ATOM 5262 O O . GLU B 1 313 ? 80.446 -79.472 7.028 1.00 39.18 310 GLU B O 1
ATOM 5268 N N . ILE B 1 314 ? 79.081 -77.749 6.603 1.00 36.88 311 ILE B N 1
ATOM 5269 C CA . ILE B 1 314 ? 78.020 -78.359 7.378 1.00 37.62 311 ILE B CA 1
ATOM 5270 C C . ILE B 1 314 ? 77.583 -79.685 6.723 1.00 40.31 311 ILE B C 1
ATOM 5271 O O . ILE B 1 314 ? 77.277 -80.658 7.419 1.00 40.12 311 ILE B O 1
ATOM 5276 N N . ASN B 1 315 ? 77.565 -79.738 5.392 1.00 41.63 312 ASN B N 1
ATOM 5277 C CA . ASN B 1 315 ? 77.188 -80.965 4.709 1.00 42.90 312 ASN B CA 1
ATOM 5278 C C . ASN B 1 315 ? 78.192 -82.060 5.048 1.00 42.95 312 ASN B C 1
ATOM 5279 O O . ASN B 1 315 ? 77.826 -83.227 5.165 1.00 43.76 312 ASN B O 1
ATOM 5284 N N . VAL B 1 316 ? 79.462 -81.689 5.215 1.00 41.82 313 VAL B N 1
ATOM 5285 C CA . VAL B 1 316 ? 80.486 -82.673 5.568 1.00 39.50 313 VAL B CA 1
ATOM 5286 C C . VAL B 1 316 ? 80.264 -83.138 7.000 1.00 38.16 313 VAL B C 1
ATOM 5287 O O . VAL B 1 316 ? 80.350 -84.325 7.304 1.00 36.05 313 VAL B O 1
ATOM 5291 N N . LEU B 1 317 ? 79.980 -82.189 7.887 1.00 37.54 314 LEU B N 1
ATOM 5292 C CA . LEU B 1 317 ? 79.741 -82.541 9.274 1.00 39.00 314 LEU B CA 1
ATOM 5293 C C . LEU B 1 317 ? 78.539 -83.486 9.378 1.00 39.38 314 LEU B C 1
ATOM 5294 O O . LEU B 1 317 ? 78.584 -84.440 10.153 1.00 41.72 314 LEU B O 1
ATOM 5299 N N . ARG B 1 318 ? 77.488 -83.237 8.604 1.00 38.36 315 ARG B N 1
ATOM 5300 C CA . ARG B 1 318 ? 76.320 -84.113 8.624 1.00 37.58 315 ARG B CA 1
ATOM 5301 C C . ARG B 1 318 ? 76.727 -85.517 8.195 1.00 36.64 315 ARG B C 1
ATOM 5302 O O . ARG B 1 318 ? 76.350 -86.490 8.824 1.00 34.23 315 ARG B O 1
ATOM 5310 N N . GLN B 1 319 ? 77.510 -85.616 7.124 1.00 37.36 316 GLN B N 1
ATOM 5311 C CA . GLN B 1 319 ? 77.964 -86.911 6.649 1.00 39.15 316 GLN B CA 1
ATOM 5312 C C . GLN B 1 319 ? 78.678 -87.629 7.777 1.00 39.60 316 GLN B C 1
ATOM 5313 O O . GLN B 1 319 ? 78.409 -88.794 8.050 1.00 40.66 316 GLN B O 1
ATOM 5319 N N . GLN B 1 320 ? 79.592 -86.928 8.437 1.00 40.18 317 GLN B N 1
ATOM 5320 C CA . GLN B 1 320 ? 80.334 -87.530 9.528 1.00 41.62 317 GLN B CA 1
ATOM 5321 C C . GLN B 1 320 ? 79.429 -87.940 10.667 1.00 41.77 317 GLN B C 1
ATOM 5322 O O . GLN B 1 320 ? 79.624 -88.996 11.257 1.00 41.81 317 GLN B O 1
ATOM 5328 N N . ALA B 1 321 ? 78.434 -87.119 10.975 1.00 42.54 318 ALA B N 1
ATOM 5329 C CA . ALA B 1 321 ? 77.501 -87.453 12.050 1.00 43.78 318 ALA B CA 1
ATOM 5330 C C . ALA B 1 321 ? 76.706 -88.709 11.689 1.00 46.04 318 ALA B C 1
ATOM 5331 O O . ALA B 1 321 ? 76.385 -89.516 12.549 1.00 47.41 318 ALA B O 1
ATOM 5333 N N . ALA B 1 322 ? 76.385 -88.874 10.413 1.00 49.43 319 ALA B N 1
ATOM 5334 C CA . ALA B 1 322 ? 75.634 -90.047 9.991 1.00 54.97 319 ALA B CA 1
ATOM 5335 C C . ALA B 1 322 ? 76.479 -91.314 10.186 1.00 59.27 319 ALA B C 1
ATOM 5336 O O . ALA B 1 322 ? 75.958 -92.357 10.577 1.00 59.48 319 ALA B O 1
ATOM 5338 N N . GLN B 1 323 ? 77.780 -91.215 9.914 1.00 63.28 320 GLN B N 1
ATOM 5339 C CA . GLN B 1 323 ? 78.683 -92.354 10.067 1.00 66.40 320 GLN B CA 1
ATOM 5340 C C . GLN B 1 323 ? 78.753 -92.793 11.522 1.00 68.01 320 GLN B C 1
ATOM 5341 O O . GLN B 1 323 ? 78.727 -93.985 11.823 1.00 68.74 320 GLN B O 1
ATOM 5347 N N . ARG B 1 324 ? 78.845 -91.819 12.422 1.00 69.57 321 ARG B N 1
ATOM 5348 C CA . ARG B 1 324 ? 78.929 -92.089 13.849 1.00 71.18 321 ARG B CA 1
ATOM 5349 C C . ARG B 1 324 ? 77.586 -92.519 14.413 1.00 71.90 321 ARG B C 1
ATOM 5350 O O . ARG B 1 324 ? 77.448 -92.716 15.620 1.00 74.25 321 ARG B O 1
ATOM 5358 N N . PHE B 1 325 ? 76.593 -92.651 13.542 1.00 71.17 322 PHE B N 1
ATOM 5359 C CA . PHE B 1 325 ? 75.265 -93.105 13.946 1.00 71.05 322 PHE B CA 1
ATOM 5360 C C . PHE B 1 325 ? 74.913 -94.321 13.094 1.00 70.08 322 PHE B C 1
ATOM 5361 O O . PHE B 1 325 ? 73.745 -94.697 12.961 1.00 69.70 322 PHE B O 1
ATOM 5369 N N . GLY B 1 326 ? 75.946 -94.930 12.511 1.00 68.49 323 GLY B N 1
ATOM 5370 C CA . GLY B 1 326 ? 75.753 -96.094 11.675 1.00 67.73 323 GLY B CA 1
ATOM 5371 C C . GLY B 1 326 ? 75.039 -95.792 10.367 1.00 67.36 323 GLY B C 1
ATOM 5372 O O . GLY B 1 326 ? 74.054 -96.449 10.029 1.00 68.37 323 GLY B O 1
ATOM 5373 N N . GLY B 1 327 ? 75.534 -94.801 9.631 1.00 65.76 324 GLY B N 1
ATOM 5374 C CA . GLY B 1 327 ? 74.921 -94.450 8.362 1.00 63.15 324 GLY B CA 1
ATOM 5375 C C . GLY B 1 327 ? 73.452 -94.059 8.447 1.00 61.70 324 GLY B C 1
ATOM 5376 O O . GLY B 1 327 ? 72.723 -94.095 7.442 1.00 60.82 324 GLY B O 1
ATOM 5377 N N . ASN B 1 328 ? 73.004 -93.683 9.647 1.00 59.47 325 ASN B N 1
ATOM 5378 C CA . ASN B 1 328 ? 71.616 -93.274 9.833 1.00 56.91 325 ASN B CA 1
ATOM 5379 C C . ASN B 1 328 ? 71.435 -91.851 9.316 1.00 53.61 325 ASN B C 1
ATOM 5380 O O . ASN B 1 328 ? 71.359 -90.889 10.088 1.00 51.02 325 ASN B O 1
ATOM 5385 N N . VAL B 1 329 ? 71.358 -91.738 7.995 1.00 50.73 326 VAL B N 1
ATOM 5386 C CA . VAL B 1 329 ? 71.217 -90.455 7.325 1.00 50.25 326 VAL B CA 1
ATOM 5387 C C . VAL B 1 329 ? 70.026 -89.582 7.736 1.00 51.96 326 VAL B C 1
ATOM 5388 O O . VAL B 1 329 ? 70.189 -88.366 7.895 1.00 52.09 326 VAL B O 1
ATOM 5392 N N . GLU B 1 330 ? 68.838 -90.166 7.916 1.00 52.64 327 GLU B N 1
ATOM 5393 C CA . GLU B 1 330 ? 67.689 -89.345 8.309 1.00 54.24 327 GLU B CA 1
ATOM 5394 C C . GLU B 1 330 ? 67.940 -88.662 9.633 1.00 53.38 327 GLU B C 1
ATOM 5395 O O . GLU B 1 330 ? 67.572 -87.502 9.825 1.00 52.98 327 GLU B O 1
ATOM 5401 N N . ALA B 1 331 ? 68.579 -89.375 10.550 1.00 52.96 328 ALA B N 1
ATOM 5402 C CA . ALA B 1 331 ? 68.884 -88.807 11.853 1.00 53.31 328 ALA B CA 1
ATOM 5403 C C . ALA B 1 331 ? 69.765 -87.567 11.703 1.00 54.56 328 ALA B C 1
ATOM 5404 O O . ALA B 1 331 ? 69.533 -86.550 12.364 1.00 54.42 328 ALA B O 1
ATOM 5406 N N . ALA B 1 332 ? 70.774 -87.664 10.834 1.00 54.04 329 ALA B N 1
ATOM 5407 C CA . ALA B 1 332 ? 71.711 -86.567 10.605 1.00 55.26 329 ALA B CA 1
ATOM 5408 C C . ALA B 1 332 ? 71.031 -85.357 9.987 1.00 56.58 329 ALA B C 1
ATOM 5409 O O . ALA B 1 332 ? 71.402 -84.213 10.254 1.00 54.86 329 ALA B O 1
ATOM 5411 N N . ALA B 1 333 ? 70.027 -85.617 9.149 1.00 58.55 330 ALA B N 1
ATOM 5412 C CA . ALA B 1 333 ? 69.285 -84.551 8.494 1.00 60.19 330 ALA B CA 1
ATOM 5413 C C . ALA B 1 333 ? 68.454 -83.766 9.512 1.00 61.17 330 ALA B C 1
ATOM 5414 O O . ALA B 1 333 ? 68.371 -82.541 9.442 1.00 61.45 330 ALA B O 1
ATOM 5416 N N . GLN B 1 334 ? 67.854 -84.478 10.465 1.00 62.69 331 GLN B N 1
ATOM 5417 C CA . GLN B 1 334 ? 67.027 -83.859 11.497 1.00 63.12 331 GLN B CA 1
ATOM 5418 C C . GLN B 1 334 ? 67.779 -82.840 12.344 1.00 62.14 331 GLN B C 1
ATOM 5419 O O . GLN B 1 334 ? 67.189 -81.868 12.827 1.00 63.15 331 GLN B O 1
ATOM 5425 N N . LEU B 1 335 ? 69.072 -83.055 12.540 1.00 59.33 332 LEU B N 1
ATOM 5426 C CA . LEU B 1 335 ? 69.852 -82.125 13.335 1.00 57.54 332 LEU B CA 1
ATOM 5427 C C . LEU B 1 335 ? 69.856 -80.753 12.691 1.00 57.85 332 LEU B C 1
ATOM 5428 O O . LEU B 1 335 ? 70.207 -80.606 11.524 1.00 60.05 332 LEU B O 1
ATOM 5433 N N . PRO B 1 336 ? 69.466 -79.722 13.449 1.00 57.18 333 PRO B N 1
ATOM 5434 C CA . PRO B 1 336 ? 69.427 -78.349 12.940 1.00 56.45 333 PRO B CA 1
ATOM 5435 C C . PRO B 1 336 ? 70.813 -77.785 12.654 1.00 55.70 333 PRO B C 1
ATOM 5436 O O . PRO B 1 336 ? 71.758 -77.993 13.412 1.00 55.87 333 PRO B O 1
ATOM 5440 N N . ARG B 1 337 ? 70.904 -77.047 11.553 1.00 54.53 334 ARG B N 1
ATOM 5441 C CA . ARG B 1 337 ? 72.135 -76.415 11.093 1.00 53.52 334 ARG B CA 1
ATOM 5442 C C . ARG B 1 337 ? 73.004 -75.725 12.146 1.00 54.98 334 ARG B C 1
ATOM 5443 O O . ARG B 1 337 ? 74.226 -75.860 12.127 1.00 56.77 334 ARG B O 1
ATOM 5451 N N . GLU B 1 338 ? 72.394 -74.978 13.061 1.00 54.93 335 GLU B N 1
ATOM 5452 C CA . GLU B 1 338 ? 73.180 -74.268 14.067 1.00 56.01 335 GLU B CA 1
ATOM 5453 C C . GLU B 1 338 ? 74.088 -75.172 14.901 1.00 53.99 335 GLU B C 1
ATOM 5454 O O . GLU B 1 338 ? 75.075 -74.718 15.476 1.00 52.58 335 GLU B O 1
ATOM 5460 N N . LEU B 1 339 ? 73.752 -76.456 14.957 1.00 53.39 336 LEU B N 1
ATOM 5461 C CA . LEU B 1 339 ? 74.535 -77.428 15.709 1.00 52.83 336 LEU B CA 1
ATOM 5462 C C . LEU B 1 339 ? 75.969 -77.504 15.207 1.00 52.32 336 LEU B C 1
ATOM 5463 O O . LEU B 1 339 ? 76.912 -77.558 15.998 1.00 53.08 336 LEU B O 1
ATOM 5468 N N . PHE B 1 340 ? 76.121 -77.512 13.884 1.00 50.45 337 PHE B N 1
ATOM 5469 C CA . PHE B 1 340 ? 77.427 -77.621 13.252 1.00 47.41 337 PHE B CA 1
ATOM 5470 C C . PHE B 1 340 ? 78.044 -76.283 12.859 1.00 47.40 337 PHE B C 1
ATOM 5471 O O . PHE B 1 340 ? 79.201 -76.237 12.454 1.00 48.42 337 PHE B O 1
ATOM 5479 N N . GLU B 1 341 ? 77.284 -75.204 12.960 1.00 47.72 338 GLU B N 1
ATOM 5480 C CA . GLU B 1 341 ? 77.786 -73.893 12.558 1.00 49.59 338 GLU B CA 1
ATOM 5481 C C . GLU B 1 341 ? 79.171 -73.562 13.064 1.00 50.93 338 GLU B C 1
ATOM 5482 O O . GLU B 1 341 ? 80.012 -73.040 12.325 1.00 50.18 338 GLU B O 1
ATOM 5488 N N . GLU B 1 342 ? 79.410 -73.865 14.331 1.00 53.25 339 GLU B N 1
ATOM 5489 C CA . GLU B 1 342 ? 80.697 -73.579 14.940 1.00 54.01 339 GLU B CA 1
ATOM 5490 C C . GLU B 1 342 ? 81.819 -74.378 14.291 1.00 52.27 339 GLU B C 1
ATOM 5491 O O . GLU B 1 342 ? 82.803 -73.804 13.827 1.00 51.23 339 GLU B O 1
ATOM 5497 N N . GLN B 1 343 ? 81.655 -75.706 14.263 1.00 50.98 340 GLN B N 1
ATOM 5498 C CA . GLN B 1 343 ? 82.660 -76.588 13.661 1.00 49.30 340 GLN B CA 1
ATOM 5499 C C . GLN B 1 343 ? 82.971 -76.153 12.234 1.00 48.06 340 GLN B C 1
ATOM 5500 O O . GLN B 1 343 ? 84.132 -76.121 11.822 1.00 47.97 340 GLN B O 1
ATOM 5506 N N . ALA B 1 344 ? 81.925 -75.804 11.488 1.00 46.43 341 ALA B N 1
ATOM 5507 C CA . ALA B 1 344 ? 82.081 -75.368 10.106 1.00 46.19 341 ALA B CA 1
ATOM 5508 C C . ALA B 1 344 ? 83.055 -74.201 9.989 1.00 45.25 341 ALA B C 1
ATOM 5509 O O . ALA B 1 344 ? 83.967 -74.233 9.164 1.00 46.08 341 ALA B O 1
ATOM 5511 N N . LYS B 1 345 ? 82.859 -73.175 10.809 1.00 44.70 342 LYS B N 1
ATOM 5512 C CA . LYS B 1 345 ? 83.746 -72.019 10.776 1.00 43.88 342 LYS B CA 1
ATOM 5513 C C . LYS B 1 345 ? 85.185 -72.426 11.047 1.00 43.22 342 LYS B C 1
ATOM 5514 O O . LYS B 1 345 ? 86.099 -71.991 10.342 1.00 41.06 342 LYS B O 1
ATOM 5520 N N . ARG B 1 346 ? 85.389 -73.268 12.055 1.00 44.57 343 ARG B N 1
ATOM 5521 C CA . ARG B 1 346 ? 86.737 -73.714 12.384 1.00 45.89 343 ARG B CA 1
ATOM 5522 C C . ARG B 1 346 ? 87.294 -74.431 11.161 1.00 45.83 343 ARG B C 1
ATOM 5523 O O . ARG B 1 346 ? 88.459 -74.251 10.806 1.00 46.54 343 ARG B O 1
ATOM 5531 N N . ARG B 1 347 ? 86.456 -75.228 10.502 1.00 45.56 344 ARG B N 1
ATOM 5532 C CA . ARG B 1 347 ? 86.874 -75.955 9.298 1.00 44.05 344 ARG B CA 1
ATOM 5533 C C . ARG B 1 347 ? 87.317 -74.998 8.195 1.00 42.58 344 ARG B C 1
ATOM 5534 O O . ARG B 1 347 ? 88.392 -75.149 7.616 1.00 40.65 344 ARG B O 1
ATOM 5542 N N . VAL B 1 348 ? 86.471 -74.016 7.903 1.00 41.92 345 VAL B N 1
ATOM 5543 C CA . VAL B 1 348 ? 86.776 -73.021 6.878 1.00 43.22 345 VAL B CA 1
ATOM 5544 C C . VAL B 1 348 ? 88.085 -72.252 7.117 1.00 43.30 345 VAL B C 1
ATOM 5545 O O . VAL B 1 348 ? 88.811 -71.944 6.167 1.00 44.40 345 VAL B O 1
ATOM 5549 N N . VAL B 1 349 ? 88.371 -71.929 8.375 1.00 41.96 346 VAL B N 1
ATOM 5550 C CA . VAL B 1 349 ? 89.578 -71.185 8.717 1.00 41.41 346 VAL B CA 1
ATOM 5551 C C . VAL B 1 349 ? 90.847 -72.009 8.551 1.00 41.39 346 VAL B C 1
ATOM 5552 O O . VAL B 1 349 ? 91.813 -71.556 7.934 1.00 40.26 346 VAL B O 1
ATOM 5556 N N . VAL B 1 350 ? 90.851 -73.213 9.111 1.00 42.10 347 VAL B N 1
ATOM 5557 C CA . VAL B 1 350 ? 92.007 -74.092 8.993 1.00 41.17 347 VAL B CA 1
ATOM 5558 C C . VAL B 1 350 ? 92.235 -74.367 7.510 1.00 40.94 347 VAL B C 1
ATOM 5559 O O . VAL B 1 350 ? 93.370 -74.427 7.046 1.00 42.28 347 VAL B O 1
ATOM 5563 N N . GLY B 1 351 ? 91.150 -74.517 6.764 1.00 40.84 348 GLY B N 1
ATOM 5564 C CA . GLY B 1 351 ? 91.277 -74.759 5.337 1.00 39.30 348 GLY B CA 1
ATOM 5565 C C . GLY B 1 351 ? 91.941 -73.584 4.629 1.00 41.39 348 GLY B C 1
ATOM 5566 O O . GLY B 1 351 ? 92.782 -73.773 3.734 1.00 40.24 348 GLY B O 1
ATOM 5567 N N . LEU B 1 352 ? 91.570 -72.361 5.021 1.00 40.44 349 LEU B N 1
ATOM 5568 C CA . LEU B 1 352 ? 92.152 -71.165 4.417 1.00 39.68 349 LEU B CA 1
ATOM 5569 C C . LEU B 1 352 ? 93.617 -71.032 4.827 1.00 39.81 349 LEU B C 1
ATOM 5570 O O . LEU B 1 352 ? 94.435 -70.563 4.039 1.00 41.69 349 LEU B O 1
ATOM 5575 N N . LEU B 1 353 ? 93.942 -71.458 6.045 1.00 38.14 350 LEU B N 1
ATOM 5576 C CA . LEU B 1 353 ? 95.312 -71.395 6.536 1.00 37.26 350 LEU B CA 1
ATOM 5577 C C . LEU B 1 353 ? 96.190 -72.285 5.698 1.00 40.23 350 LEU B C 1
ATOM 5578 O O . LEU B 1 353 ? 97.211 -71.852 5.171 1.00 41.16 350 LEU B O 1
ATOM 5583 N N . LEU B 1 354 ? 95.796 -73.552 5.591 1.00 41.39 351 LEU B N 1
ATOM 5584 C CA . LEU B 1 354 ? 96.554 -74.508 4.812 1.00 40.10 351 LEU B CA 1
ATOM 5585 C C . LEU B 1 354 ? 96.528 -74.128 3.354 1.00 40.58 351 LEU B C 1
ATOM 5586 O O . LEU B 1 354 ? 97.549 -74.185 2.676 1.00 44.84 351 LEU B O 1
ATOM 5591 N N . GLY B 1 355 ? 95.365 -73.742 2.857 1.00 40.13 352 GLY B N 1
ATOM 5592 C CA . GLY B 1 355 ? 95.276 -73.381 1.452 1.00 40.20 352 GLY B CA 1
ATOM 5593 C C . GLY B 1 355 ? 96.216 -72.270 1.012 1.00 40.03 352 GLY B C 1
ATOM 5594 O O . GLY B 1 355 ? 96.701 -72.266 -0.125 1.00 38.90 352 GLY B O 1
ATOM 5595 N N . GLU B 1 356 ? 96.485 -71.328 1.915 1.00 39.60 353 GLU B N 1
ATOM 5596 C CA . GLU B 1 356 ? 97.345 -70.201 1.598 1.00 41.09 353 GLU B CA 1
ATOM 5597 C C . GLU B 1 356 ? 98.803 -70.638 1.472 1.00 40.53 353 GLU B C 1
ATOM 5598 O O . GLU B 1 356 ? 99.554 -70.130 0.630 1.00 38.71 353 GLU B O 1
ATOM 5604 N N . VAL B 1 357 ? 99.207 -71.592 2.297 1.00 39.56 354 VAL B N 1
ATOM 5605 C CA . VAL B 1 357 ? 100.567 -72.068 2.220 1.00 41.94 354 VAL B CA 1
ATOM 5606 C C . VAL B 1 357 ? 100.740 -72.852 0.934 1.00 42.89 354 VAL B C 1
ATOM 5607 O O . VAL B 1 357 ? 101.704 -72.647 0.202 1.00 45.07 354 VAL B O 1
ATOM 5611 N N . ILE B 1 358 ? 99.794 -73.745 0.668 1.00 42.32 355 ILE B N 1
ATOM 5612 C CA . ILE B 1 358 ? 99.834 -74.581 -0.528 1.00 42.34 355 ILE B CA 1
ATOM 5613 C C . ILE B 1 358 ? 99.792 -73.757 -1.807 1.00 43.59 355 ILE B C 1
ATOM 5614 O O . ILE B 1 358 ? 100.587 -73.968 -2.730 1.00 44.73 355 ILE B O 1
ATOM 5619 N N . ARG B 1 359 ? 98.856 -72.819 -1.870 1.00 43.40 356 ARG B N 1
ATOM 5620 C CA . ARG B 1 359 ? 98.737 -71.986 -3.058 1.00 43.31 356 ARG B CA 1
ATOM 5621 C C . ARG B 1 359 ? 99.950 -71.099 -3.302 1.00 42.85 356 ARG B C 1
ATOM 5622 O O . ARG B 1 359 ? 100.392 -70.941 -4.432 1.00 44.97 356 ARG B O 1
ATOM 5630 N N . THR B 1 360 ? 100.491 -70.519 -2.238 1.00 41.43 357 THR B N 1
ATOM 5631 C CA . THR B 1 360 ? 101.615 -69.619 -2.380 1.00 41.28 357 THR B CA 1
ATOM 5632 C C . THR B 1 360 ? 102.889 -70.264 -2.899 1.00 42.27 357 THR B C 1
ATOM 5633 O O . THR B 1 360 ? 103.646 -69.641 -3.642 1.00 41.33 357 THR B O 1
ATOM 5637 N N . HIS B 1 361 ? 103.135 -71.514 -2.519 1.00 43.66 358 HIS B N 1
ATOM 5638 C CA . HIS B 1 361 ? 104.335 -72.205 -2.983 1.00 43.86 358 HIS B CA 1
ATOM 5639 C C . HIS B 1 361 ? 104.001 -73.323 -3.955 1.00 45.58 358 HIS B C 1
ATOM 5640 O O . HIS B 1 361 ? 104.828 -74.207 -4.198 1.00 47.11 358 HIS B O 1
ATOM 5647 N N . GLU B 1 362 ? 102.798 -73.281 -4.515 1.00 47.22 359 GLU B N 1
ATOM 5648 C CA . GLU B 1 362 ? 102.378 -74.311 -5.456 1.00 48.86 359 GLU B CA 1
ATOM 5649 C C . GLU B 1 362 ? 102.718 -75.713 -4.938 1.00 48.10 359 GLU B C 1
ATOM 5650 O O . GLU B 1 362 ? 103.279 -76.538 -5.647 1.00 46.23 359 GLU B O 1
ATOM 5656 N N . LEU B 1 363 ? 102.371 -75.960 -3.681 1.00 49.15 360 LEU B N 1
ATOM 5657 C CA . LEU B 1 363 ? 102.630 -77.249 -3.073 1.00 50.10 360 LEU B CA 1
ATOM 5658 C C . LEU B 1 363 ? 101.575 -78.215 -3.576 1.00 51.27 360 LEU B C 1
ATOM 5659 O O . LEU B 1 363 ? 100.381 -77.907 -3.554 1.00 51.12 360 LEU B O 1
ATOM 5664 N N . LYS B 1 364 ? 102.020 -79.379 -4.048 1.00 52.53 361 LYS B N 1
ATOM 5665 C CA . LYS B 1 364 ? 101.104 -80.389 -4.564 1.00 52.96 361 LYS B CA 1
ATOM 5666 C C . LYS B 1 364 ? 100.887 -81.438 -3.491 1.00 53.52 361 LYS B C 1
ATOM 5667 O O . LYS B 1 364 ? 101.818 -82.127 -3.065 1.00 54.43 361 LYS B O 1
ATOM 5673 N N . ALA B 1 365 ? 99.642 -81.543 -3.048 1.00 52.42 362 ALA B N 1
ATOM 5674 C CA . ALA B 1 365 ? 99.294 -82.492 -2.024 1.00 53.03 362 ALA B CA 1
ATOM 5675 C C . ALA B 1 365 ? 97.912 -83.012 -2.324 1.00 55.00 362 ALA B C 1
ATOM 5676 O O . ALA B 1 365 ? 97.036 -82.266 -2.756 1.00 56.32 362 ALA B O 1
ATOM 5678 N N . ASP B 1 366 ? 97.724 -84.303 -2.091 1.00 54.86 363 ASP B N 1
ATOM 5679 C CA . ASP B 1 366 ? 96.452 -84.949 -2.328 1.00 52.81 363 ASP B CA 1
ATOM 5680 C C . ASP B 1 366 ? 95.331 -84.251 -1.568 1.00 52.52 363 ASP B C 1
ATOM 5681 O O . ASP B 1 366 ? 95.346 -84.127 -0.345 1.00 51.94 363 ASP B O 1
ATOM 5686 N N . GLU B 1 367 ? 94.364 -83.784 -2.338 1.00 53.21 364 GLU B N 1
ATOM 5687 C CA . GLU B 1 367 ? 93.198 -83.095 -1.830 1.00 54.05 364 GLU B CA 1
ATOM 5688 C C . GLU B 1 367 ? 92.616 -83.860 -0.647 1.00 52.92 364 GLU B C 1
ATOM 5689 O O . GLU B 1 367 ? 92.188 -83.271 0.344 1.00 52.58 364 GLU B O 1
ATOM 5695 N N . GLU B 1 368 ? 92.623 -85.182 -0.743 1.00 52.36 365 GLU B N 1
ATOM 5696 C CA . GLU B 1 368 ? 92.059 -86.011 0.314 1.00 51.55 365 GLU B CA 1
ATOM 5697 C C . GLU B 1 368 ? 92.840 -85.995 1.623 1.00 49.91 365 GLU B C 1
ATOM 5698 O O . GLU B 1 368 ? 92.246 -86.041 2.695 1.00 48.98 365 GLU B O 1
ATOM 5704 N N . LYS B 1 369 ? 94.168 -85.934 1.545 1.00 49.36 366 LYS B N 1
ATOM 5705 C CA . LYS B 1 369 ? 94.991 -85.902 2.752 1.00 48.41 366 LYS B CA 1
ATOM 5706 C C . LYS B 1 369 ? 94.794 -84.560 3.459 1.00 47.02 366 LYS B C 1
ATOM 5707 O O . LYS B 1 369 ? 94.571 -84.496 4.675 1.00 45.93 366 LYS B O 1
ATOM 5713 N N . VAL B 1 370 ? 94.876 -83.484 2.685 1.00 43.76 367 VAL B N 1
ATOM 5714 C CA . VAL B 1 370 ? 94.676 -82.161 3.234 1.00 43.42 367 VAL B CA 1
ATOM 5715 C C . VAL B 1 370 ? 93.341 -82.122 3.968 1.00 45.20 367 VAL B C 1
ATOM 5716 O O . VAL B 1 370 ? 93.270 -81.676 5.110 1.00 46.46 367 VAL B O 1
ATOM 5720 N N . LYS B 1 371 ? 92.280 -82.586 3.314 1.00 46.40 368 LYS B N 1
ATOM 5721 C CA . LYS B 1 371 ? 90.955 -82.594 3.931 1.00 48.32 368 LYS B CA 1
ATOM 5722 C C . LYS B 1 371 ? 90.909 -83.414 5.212 1.00 48.53 368 LYS B C 1
ATOM 5723 O O . LYS B 1 371 ? 90.163 -83.098 6.138 1.00 50.16 368 LYS B O 1
ATOM 5729 N N . ALA B 1 372 ? 91.694 -84.480 5.273 1.00 48.24 369 ALA B N 1
ATOM 5730 C CA . ALA B 1 372 ? 91.689 -85.302 6.468 1.00 48.40 369 ALA B CA 1
ATOM 5731 C C . ALA B 1 372 ? 92.312 -84.485 7.579 1.00 47.92 369 ALA B C 1
ATOM 5732 O O . ALA B 1 372 ? 91.787 -84.426 8.687 1.00 49.16 369 ALA B O 1
ATOM 5734 N N . LEU B 1 373 ? 93.430 -83.836 7.275 1.00 47.19 370 LEU B N 1
ATOM 5735 C CA . LEU B 1 373 ? 94.115 -83.013 8.262 1.00 46.39 370 LEU B CA 1
ATOM 5736 C C . LEU B 1 373 ? 93.231 -81.843 8.734 1.00 44.88 370 LEU B C 1
ATOM 5737 O O . LEU B 1 373 ? 93.158 -81.545 9.929 1.00 43.07 370 LEU B O 1
ATOM 5742 N N . ILE B 1 374 ? 92.549 -81.187 7.799 1.00 43.52 371 ILE B N 1
ATOM 5743 C CA . ILE B 1 374 ? 91.666 -80.084 8.154 1.00 44.19 371 ILE B CA 1
ATOM 5744 C C . ILE B 1 374 ? 90.621 -80.559 9.159 1.00 45.52 371 ILE B C 1
ATOM 5745 O O . ILE B 1 374 ? 90.330 -79.870 10.125 1.00 45.15 371 ILE B O 1
ATOM 5750 N N . THR B 1 375 ? 90.058 -81.737 8.921 1.00 46.80 372 THR B N 1
ATOM 5751 C CA . THR B 1 375 ? 89.061 -82.298 9.816 1.00 47.16 372 THR B CA 1
ATOM 5752 C C . THR B 1 375 ? 89.653 -82.504 11.196 1.00 49.00 372 THR B C 1
ATOM 5753 O O . THR B 1 375 ? 89.026 -82.190 12.205 1.00 48.10 372 THR B O 1
ATOM 5757 N N . GLU B 1 376 ? 90.866 -83.034 11.226 1.00 50.61 373 GLU B N 1
ATOM 5758 C CA . GLU B 1 376 ? 91.564 -83.330 12.467 1.00 52.56 373 GLU B CA 1
ATOM 5759 C C . GLU B 1 376 ? 91.939 -82.079 13.238 1.00 53.41 373 GLU B C 1
ATOM 5760 O O . GLU B 1 376 ? 91.730 -81.993 14.454 1.00 53.46 373 GLU B O 1
ATOM 5766 N N . MET B 1 377 ? 92.498 -81.105 12.521 1.00 52.94 374 MET B N 1
ATOM 5767 C CA . MET B 1 377 ? 92.915 -79.857 13.136 1.00 51.45 374 MET B CA 1
ATOM 5768 C C . MET B 1 377 ? 91.749 -78.976 13.541 1.00 52.67 374 MET B C 1
ATOM 5769 O O . MET B 1 377 ? 91.823 -78.280 14.548 1.00 53.16 374 MET B O 1
ATOM 5774 N N . ALA B 1 378 ? 90.676 -78.997 12.762 1.00 54.21 375 ALA B N 1
ATOM 5775 C CA . ALA B 1 378 ? 89.511 -78.175 13.072 1.00 55.37 375 ALA B CA 1
ATOM 5776 C C . ALA B 1 378 ? 88.720 -78.782 14.209 1.00 57.34 375 ALA B C 1
ATOM 5777 O O . ALA B 1 378 ? 88.393 -78.104 15.175 1.00 57.37 375 ALA B O 1
ATOM 5779 N N . THR B 1 379 ? 88.414 -80.068 14.095 1.00 61.60 376 THR B N 1
ATOM 5780 C CA . THR B 1 379 ? 87.656 -80.749 15.136 1.00 65.68 376 THR B CA 1
ATOM 5781 C C . THR B 1 379 ? 88.576 -81.038 16.324 1.00 68.38 376 THR B C 1
ATOM 5782 O O . THR B 1 379 ? 88.170 -81.677 17.294 1.00 68.19 376 THR B O 1
ATOM 5786 N N . ALA B 1 380 ? 89.819 -80.560 16.221 1.00 71.62 377 ALA B N 1
ATOM 5787 C CA . ALA B 1 380 ? 90.850 -80.707 17.261 1.00 72.86 377 ALA B CA 1
ATOM 5788 C C . ALA B 1 380 ? 90.798 -82.005 18.087 1.00 72.87 377 ALA B C 1
ATOM 5789 O O . ALA B 1 380 ? 90.075 -82.952 17.686 1.00 70.99 377 ALA B O 1
#

Nearest PDB structures (foldseek):
  1t11-assembly1_B  TM=1.003E+00  e=4.453E-73  Vibrio cholerae
  1t11-assembly1_A  TM=9.426E-01  e=4.696E-61  Vibrio cholerae
  6d6s-assembly1_B  TM=3.196E-01  e=9.892E-35  Escherichia coli K-12
  1p9y-assembly2_B  TM=8.617E-01  e=1.280E-12  Escherichia coli
  5owj-assembly1_B  TM=2.382E-01  e=2.529E-30  Escherichia coli

CATH classification: 3.30.70.1050 (+2 more: 1.10.3120.10, 3.10.50.40)

Solvent-accessible surface area: 39012 Å² total; per-residue (Å²): 179,71,103,39,86,55,82,98,51,154,65,56,58,49,72,0,56,0,28,0,11,18,62,73,4,62,92,36,17,41,47,29,27,175,75,3,22,182,103,55,27,62,92,65,95,80,182,34,186,36,46,175,67,62,15,34,61,26,3,17,81,6,0,15,28,22,16,0,0,88,5,4,52,110,13,0,13,80,5,0,36,143,66,99,22,18,0,7,24,69,19,92,56,43,62,86,64,51,24,109,50,124,57,4,27,0,21,0,34,8,58,18,37,38,148,22,115,32,196,32,18,73,119,1,7,37,20,76,139,70,154,150,35,65,4,6,6,0,1,66,18,0,48,95,34,69,13,95,42,150,65,55,158,74,32,0,78,123,37,49,80,0,9,0,38,3,48,0,24,39,111,84,92,124,27,134,7,0,131,10,150,87,7,55,2,67,11,57,48,44,39,7,2,106,26,0,19,109,29,0,59,41,61,56,106,43,80,129,42,86,19,89,14,81,4,45,155,99,19,150,13,128,116,8,75,21,103,59,3,100,0,42,4,74,0,42,65,1,20,25,79,129,63,41,141,4,38,64,131,23,2,32,108,9,8,34,53,103,58,12,53,104,32,0,42,53,40,0,64,100,37,0,12,155,52,2,99,84,9,42,134,34,19,109,153,17,118,79,23,23,0,22,75,104,84,18,61,10,95,1,1,22,6,1,0,53,59,22,4,42,46,7,32,7,44,0,0,92,63,5,4,38,62,0,67,11,0,37,122,8,30,67,97,18,1,47,98,14,0,50,34,7,8,6,7,20,6,64,43,16,36,68,49,100,78,119,136,93,189,69,74,132,125,148,32,89,61,91,20,33,115,91,0,14,52,127,187,25,106,22,82,58,61,96,53,157,61,74,63,33,76,0,35,0,40,0,41,18,58,54,8,48,96,41,10,31,47,51,21,138,75,21,4,145,104,93,64,9,105,75,88,84,140,20,185,12,58,73,173,70,0,36,121,45,9,15,57,1,2,36,12,22,16,4,31,134,12,9,63,135,8,0,10,77,0,1,32,120,57,99,24,18,6,22,15,66,26,93,58,39,41,92,54,60,28,136,51,134,74,3,38,0,20,0,36,6,88,16,37,24,139,117,58,34,191,33,18,64,94,1,3,38,43,53,132,128,17,57,34,8,0,12,3,1,32,24,0,9,80,32,67,18,72,54,123,67,42,156,98,26,0,78,116,46,51,70,0,11,0,31,4,36,0,20,40,126,73,102,114,28,167,26,1,136,5,96,88,5,52,2,78,4,51,31,39,28,9,0,90,31,0,18,101,23,0,64,38,58,41,118,40,87,123,38,87,15,99,6,82,1,40,139,107,10,125,14,132,100,4,103,35,102,70,6,102,0,43,4,82,0,31,66,0,17,27,81,110,74,45,112,6,70,66,154,19,14,74,132,18,43,55,7,68,50,4,16,67,40,5,29,60,37,0,62,98,34,0,10,158,53,2,106,83,9,46,146,32,14,118,136,14,131,81,23,29,0,18,74,108,61,20,79,12,88,2,4,20,25,0,0,52,64,19,5,51,47,3,27,19,26,9,0,88,109,34,39,3,38,0,87,12,0,34,118,2,38,71,96,14,1,56,81,8,0,52,13,17,10,6,7,20,4,67,44,17,34,72,47,106,82,121,136,86,178,61,68,116,115,146,30,92,62,82,18,33,119,73,0,20,86

InterPro domains:
  IPR001179 FKBP-type peptidyl-prolyl cis-trans isomerase domain [PF00254] (156-237)
  IPR001179 FKBP-type peptidyl-prolyl cis-trans isomerase domain [PS50059] (161-246)
  IPR005215 Trigger factor [MF_00303] (1-418)
  IPR005215 Trigger factor [PIRSF003095] (1-429)
  IPR005215 Trigger factor [PTHR30560] (1-399)
  IPR005215 Trigger factor [TIGR00115] (11-412)
  IPR008880 Trigger factor, C-terminal [PF05698] (263-412)
  IPR008881 Trigger factor, ribosome-binding, bacterial [PF05697] (1-144)
  IPR027304 Trigger factor/SurA domain superfamily [SSF109998] (248-430)
  IPR036611 Trigger factor ribosome-binding domain superfamily [G3DSA:3.30.70.1050] (1-115)
  IPR036611 Trigger factor ribosome-binding domain superfamily [SSF102735] (1-130)
  IPR037041 Trigger factor, C-terminal domain superfamily [G3DSA:1.10.3120.10] (116-417)
  IPR046357 Peptidyl-prolyl cis-trans isomerase domain superfamily [G3DSA:3.10.50.40] (150-246)